Protein AF-A0A7S3FV78-F1 (afdb_monomer)

InterPro domains:
  IPR058316 Domain of unknown function DUF8003 [PF26010] (3-60)

Sequence (761 aa):
MLGPKCLPGYSGVFCQACPVGTFKNDYSYGRCIDCQNKPSHSVYTDEAESSSVCSYECKNLEIYERSVHNRDCLDPLSLEFQRMGGALPFFLLLLVFLWVALVIFVIIMYKSDVMRIDFKNHPDKIFRAWQDLDESARGRTTDADFAINDATVWCHTHRCYLVGRNSLEFPWVIPKDFPRDALKKEDLDRLVSFIDDYNEKLKYGTMDRFVVYFARYCLRPFSKQLEMYVRMDNFGRLQQALYRHFPPQFWGDKGNNLSLRLGCSRNDYALAYLDFIDFGRNQKTWKGVQLPSSFLCSGKGTFNHPYAVEYASDPLVKSLVLIKYDYLKDKLPVFFENFNSQLSKLSFQKLQHQIMRDLAKTVRWVENANRCLFNHFGVKCVLFIVENQYKEVNEGAFEQRRRSFPLESVFFEAFPDMYNQLVAYLRHKVSAEKSEIKIVLKFKAFDHRKQLLTSLRLNNMKPEKGKTKYRDAISRNESVLFDESDSQLNEERLLLVNDAQATTLPLMPDAKSDDQIDSTVDNSSKEEASFTGVPGLEGVKVIVHGTTHKLVDASLRAFSTTIESSKSFEAALRKPRRKMKHRAMEAKSVVNAFYMLFFKNVGSASMTKDPTQMIMVYSLTLALDLLLLTSITLEILSPEDDYENMTIFGWAFLLFYPLVPYLAPLVGVLGALRKDISLMRALGNLNSFAIAFNVFISCLLCLFWHDDPAYLLMFLVFVLNKMVISAVSARLRQYMANPRFASNQHKLQKMMRSQRAKKEQ

pLDDT: mean 73.49, std 17.9, range [25.17, 93.81]

Organism: NCBI:txid1082188

Foldseek 3Di:
DQDFFEDWQFEASVGHGADFQWTAQDRHNDHTHGADQAAPQKGFDDISHNDSNGDIFGHDCVQFPTCVQVVNSDGPVVSVCVVVVHDVVLVVVVVVLVVVLVVLLVVLVVVVCVVVCCVQVPLVVLCVLVVPQDPVVQDFDDLQAFADDLVQLQFFDDKAKWWFFCDLLTFTARDLLDDPPLADPVVNVLVVVLRVVCRVVSHDDPVLVVVLVCCVVPVVVCSQVSSQVSLVVSVSVVSNSVVVSDDSVQRRLDDQHWHKGKDADPQRSGMIMITIGGSNGDPVNRPALDPFDKFWWHFQLDLSGFTAGPCSPHSSNVSVCVLPVVQCSNPVVVLRVVLSVLRNQAHLLADLVSNLVSLLVSQVSQVVCCVPPNVVSQKHKWKKKKKWAWDQDPPRDTDIQIAMATDHVLVCVQCVPLVSLVSLVSSLCSLVSRIDIIMMITMHGHDPVVVVVQNVLSVVQRDDPDDRVVVVCLVVLHDSRDHPCPVVVVVVVVVVVVVVVVPPDDDDDDDDDDDDDDDDDDDDDDDDDDDDDDDDDDDDQDDDPNDGDDPPPPSPGPDDNDPVSHSVVSNVSSDDDPDPVSVVSVVSSVVSNCCLVDLLDDDDDDDDLDCVVLLVLLVVLLVVLVVLLVVLVCVCVPSPPSNCLVVQQVCQLDSVPHCLSVVLSVLSVVCSVVVPLVSLVVSLVSLVCSLVTSLVRSLVSCVVVVHDSVSSSSSSNNNRSSVSNNVSSVVSSVCSVPVCVVVVVVVVVVVVVVVVVVVVD

Nearest PDB structures (foldseek):
  8e85-assembly1_A  TM=3.158E-01  e=8.410E-01  Homo sapiens
  7m84-assembly1_A  TM=3.026E-01  e=1.514E+00  Homo sapiens
  8ujt-assembly1_A  TM=2.836E-01  e=1.447E+00  Homo sapiens
  8gkr-assembly1_A  TM=2.355E-01  e=1.154E+00  Homo sapiens
  7ocy-assembly1_B  TM=2.123E-01  e=6.440E+00  Enterococcus faecalis

Structure (mmCIF, N/CA/C/O backbone):
data_AF-A0A7S3FV78-F1
#
_entry.id   AF-A0A7S3FV78-F1
#
loop_
_atom_site.group_PDB
_atom_site.id
_atom_site.type_symbol
_atom_site.label_atom_id
_atom_site.label_alt_id
_atom_site.label_comp_id
_atom_site.label_asym_id
_atom_site.label_entity_id
_atom_site.label_seq_id
_atom_site.pdbx_PDB_ins_code
_atom_site.Cartn_x
_atom_site.Cartn_y
_atom_site.Cartn_z
_atom_site.occupancy
_atom_site.B_iso_or_equiv
_atom_site.auth_seq_id
_atom_site.auth_comp_id
_atom_site.auth_asym_id
_atom_site.auth_atom_id
_atom_site.pdbx_PDB_model_num
ATOM 1 N N . MET A 1 1 ? -48.894 26.678 89.018 1.00 48.44 1 MET A N 1
ATOM 2 C CA . MET A 1 1 ? -47.466 26.534 88.669 1.00 48.44 1 MET A CA 1
ATOM 3 C C . MET A 1 1 ? -47.387 26.339 87.163 1.00 48.44 1 MET A C 1
ATOM 5 O O . MET A 1 1 ? -47.833 25.305 86.688 1.00 48.44 1 MET A O 1
ATOM 9 N N . LEU A 1 2 ? -46.947 27.346 86.401 1.00 57.41 2 LEU A N 1
ATOM 10 C CA . LEU A 1 2 ? -46.553 27.116 85.005 1.00 57.41 2 LEU A CA 1
ATOM 11 C C . LEU A 1 2 ? -45.283 26.258 85.042 1.00 57.41 2 LEU A C 1
ATOM 13 O O . LEU A 1 2 ? -44.397 26.547 85.845 1.00 57.41 2 LEU A O 1
ATOM 17 N N . GLY A 1 3 ? -45.224 25.191 84.246 1.00 61.34 3 GLY A N 1
ATOM 18 C CA . GLY A 1 3 ? -44.054 24.312 84.185 1.00 61.34 3 GLY A CA 1
ATOM 19 C C . GLY A 1 3 ? -42.778 25.037 83.715 1.00 61.34 3 GLY A C 1
ATOM 20 O O . GLY A 1 3 ? -42.800 26.242 83.420 1.00 61.34 3 GLY A O 1
ATOM 21 N N . PRO A 1 4 ? -41.648 24.326 83.603 1.00 72.56 4 PRO A N 1
ATOM 22 C CA . PRO A 1 4 ? -40.466 24.846 82.924 1.00 72.56 4 PRO A CA 1
ATOM 23 C C . PRO A 1 4 ? -40.720 24.981 81.410 1.00 72.56 4 PRO A C 1
ATOM 25 O O . PRO A 1 4 ? -41.333 24.114 80.793 1.00 72.56 4 PRO A O 1
ATOM 28 N N . LYS A 1 5 ? -40.251 26.083 80.806 1.00 83.00 5 LYS A N 1
ATOM 29 C CA . LYS A 1 5 ? -40.279 26.282 79.345 1.00 83.00 5 LYS A CA 1
ATOM 30 C C . LYS A 1 5 ? -39.426 25.204 78.653 1.00 83.00 5 LYS A C 1
ATOM 32 O O . LYS A 1 5 ? -38.462 24.708 79.232 1.00 83.00 5 LYS A O 1
ATOM 37 N N . CYS A 1 6 ? -39.766 24.858 77.415 1.00 86.62 6 CYS A N 1
ATOM 38 C CA . CYS A 1 6 ? -39.083 23.793 76.684 1.00 86.62 6 CYS A CA 1
ATOM 39 C C . CYS A 1 6 ? -37.809 24.283 75.992 1.00 86.62 6 CYS A C 1
ATOM 41 O O . CYS A 1 6 ? -37.737 25.430 75.550 1.00 86.62 6 CYS A O 1
ATOM 43 N N . LEU A 1 7 ? -36.825 23.386 75.882 1.00 90.81 7 LEU A N 1
ATOM 44 C CA . LEU A 1 7 ? -35.601 23.598 75.108 1.00 90.81 7 LEU A CA 1
ATOM 45 C C . LEU A 1 7 ? -35.913 23.750 73.604 1.00 90.81 7 LEU A C 1
ATOM 47 O O . LEU A 1 7 ? -36.943 23.243 73.147 1.00 90.81 7 LEU A O 1
ATOM 51 N N . PRO A 1 8 ? -35.033 24.412 72.826 1.00 90.44 8 PRO A N 1
ATOM 52 C CA . PRO A 1 8 ? -35.108 24.397 71.366 1.00 90.44 8 PRO A CA 1
ATOM 53 C C . PRO A 1 8 ? -35.255 22.964 70.834 1.00 90.44 8 PRO A C 1
ATOM 55 O O . PRO A 1 8 ? -34.649 22.041 71.375 1.00 90.44 8 PRO A O 1
ATOM 58 N N . GLY A 1 9 ? -36.093 22.782 69.815 1.00 89.25 9 GLY A N 1
ATOM 59 C CA . GLY A 1 9 ? -36.486 21.470 69.293 1.00 89.25 9 GLY A CA 1
ATOM 60 C C . GLY A 1 9 ? -37.665 20.801 70.014 1.00 89.25 9 GLY A C 1
ATOM 61 O O . GLY A 1 9 ? -38.120 19.758 69.556 1.00 89.25 9 GLY A O 1
ATOM 62 N N . TYR A 1 10 ? -38.206 21.382 71.096 1.00 91.62 10 TYR A N 1
ATOM 63 C CA . TYR A 1 10 ? -39.303 20.784 71.875 1.00 91.62 10 TYR A CA 1
ATOM 64 C C . TYR A 1 10 ? -40.500 21.736 72.063 1.00 91.62 10 TYR A C 1
ATOM 66 O O . TYR A 1 10 ? -40.352 22.945 72.278 1.00 91.62 10 TYR A O 1
ATOM 74 N N . SER A 1 11 ? -41.723 21.200 72.008 1.00 90.00 11 SER A N 1
ATOM 75 C CA . SER A 1 11 ? -42.979 21.964 72.038 1.00 90.00 11 SER A CA 1
ATOM 76 C C . SER A 1 11 ? -44.036 21.365 72.978 1.00 90.00 11 SER A C 1
ATOM 78 O O . SER A 1 11 ? -43.955 20.215 73.408 1.00 90.00 11 SER A O 1
ATOM 80 N N . GLY A 1 12 ? -45.048 22.172 73.308 1.00 85.62 12 GLY A N 1
ATOM 81 C CA . GLY A 1 12 ? -46.174 21.785 74.153 1.00 85.62 12 GLY A CA 1
ATOM 82 C C . GLY A 1 12 ? -45.876 21.819 75.652 1.00 85.62 12 GLY A C 1
ATOM 83 O O . GLY A 1 12 ? -44.776 22.127 76.097 1.00 85.62 12 GLY A O 1
ATOM 84 N N . VAL A 1 13 ? -46.896 21.504 76.450 1.00 82.69 13 VAL A N 1
ATOM 85 C CA . VAL A 1 13 ? -46.832 21.555 77.924 1.00 82.69 13 VAL A CA 1
ATOM 86 C C . VAL A 1 13 ? -45.944 20.441 78.500 1.00 82.69 13 VAL A C 1
ATOM 88 O O . VAL A 1 13 ? -45.416 20.579 79.597 1.00 82.69 13 VAL A O 1
ATOM 91 N N . PHE A 1 14 ? -45.742 19.361 77.739 1.00 87.00 14 PHE A N 1
ATOM 92 C CA . PHE A 1 14 ? -44.924 18.206 78.121 1.00 87.00 14 PHE A CA 1
ATOM 93 C C . PHE A 1 14 ? -43.543 18.177 77.449 1.00 87.00 14 PHE A C 1
ATOM 95 O O . PHE A 1 14 ? -42.860 17.164 77.547 1.00 87.00 14 PHE A O 1
ATOM 102 N N . CYS A 1 15 ? -43.142 19.250 76.754 1.00 88.31 15 CYS A N 1
ATOM 103 C CA . CYS A 1 15 ? -41.884 19.332 76.005 1.00 88.31 15 CYS A CA 1
ATOM 104 C C . CYS A 1 15 ? -41.617 18.092 75.141 1.00 88.31 15 CYS A C 1
ATOM 106 O O . CYS A 1 15 ? -40.608 17.413 75.300 1.00 88.31 15 CYS A O 1
ATOM 108 N N . GLN A 1 16 ? -42.543 17.797 74.228 1.00 90.62 16 GLN A N 1
ATOM 109 C CA . GLN A 1 16 ? -42.372 16.734 73.240 1.00 90.62 16 GLN A CA 1
ATOM 110 C C . GLN A 1 16 ? -41.468 17.210 72.103 1.00 90.62 16 GLN A C 1
ATOM 112 O O . GLN A 1 16 ? -41.488 18.392 71.754 1.00 90.62 16 GLN A O 1
ATOM 117 N N . ALA A 1 17 ? -40.675 16.297 71.543 1.00 92.50 17 ALA A N 1
ATOM 118 C CA . ALA A 1 17 ? -39.821 16.577 70.395 1.00 92.50 17 ALA A CA 1
ATOM 119 C C . ALA A 1 17 ? -40.658 17.087 69.214 1.00 92.50 17 ALA A C 1
ATOM 121 O O . ALA A 1 17 ? -41.749 16.577 68.947 1.00 92.50 17 ALA A O 1
ATOM 122 N N . CYS A 1 18 ? -40.154 18.101 68.513 1.00 92.88 18 CYS A N 1
ATOM 123 C CA . CYS A 1 18 ? -40.765 18.557 67.275 1.00 92.88 18 CYS A CA 1
ATOM 124 C C . CYS A 1 18 ? -40.736 17.425 66.233 1.00 92.88 18 CYS A C 1
ATOM 126 O O . CYS A 1 18 ? -39.683 16.802 66.059 1.00 92.88 18 CYS A O 1
ATOM 128 N N . PRO A 1 19 ? -41.867 17.146 65.557 1.00 93.38 19 PRO A N 1
ATOM 129 C CA . PRO A 1 19 ? -41.941 16.082 64.564 1.00 93.38 19 PRO A CA 1
ATOM 130 C C . PRO A 1 19 ? -41.040 16.373 63.359 1.00 93.38 19 PRO A C 1
ATOM 132 O O . PRO A 1 19 ? -40.747 17.532 63.052 1.00 93.38 19 PRO A O 1
ATOM 135 N N . VAL A 1 20 ? -40.643 15.311 62.652 1.00 92.94 20 VAL A N 1
ATOM 136 C CA . VAL A 1 20 ? -39.791 15.381 61.454 1.00 92.94 20 VAL A CA 1
ATOM 137 C C . VAL A 1 20 ? -40.318 16.414 60.454 1.00 92.94 20 VAL A C 1
ATOM 139 O O . VAL A 1 20 ? -41.490 16.400 60.078 1.00 92.94 20 VAL A O 1
ATOM 142 N N . GLY A 1 21 ? -39.428 17.294 59.992 1.00 90.38 21 GLY A N 1
ATOM 143 C CA . GLY A 1 21 ? -39.773 18.380 59.070 1.00 90.38 21 GLY A CA 1
ATOM 144 C C . GLY A 1 21 ? -40.331 19.633 59.742 1.00 90.38 21 GLY A C 1
ATOM 145 O O . GLY A 1 21 ? -40.773 20.539 59.035 1.00 90.38 21 GLY A O 1
ATOM 146 N N . THR A 1 22 ? -40.261 19.716 61.073 1.00 93.25 22 THR A N 1
ATOM 147 C CA . THR A 1 22 ? -40.539 20.936 61.837 1.00 93.25 22 THR A CA 1
ATOM 148 C C . THR A 1 22 ? -39.389 21.268 62.788 1.00 93.25 22 THR A C 1
ATOM 150 O O . THR A 1 22 ? -38.679 20.376 63.248 1.00 93.25 22 THR A O 1
ATOM 153 N N . PHE A 1 23 ? -39.208 22.549 63.103 1.00 93.50 23 PHE A N 1
ATOM 154 C CA . PHE A 1 23 ? -38.162 23.032 64.001 1.00 93.50 23 PHE A CA 1
ATOM 155 C C . PHE A 1 23 ? -38.692 24.026 65.028 1.00 93.50 23 PHE A C 1
ATOM 157 O O . PHE A 1 23 ? -39.782 24.591 64.887 1.00 93.50 23 PHE A O 1
ATOM 164 N N . LYS A 1 24 ? -37.878 24.284 66.053 1.00 92.31 24 LYS A N 1
ATOM 165 C CA . LYS A 1 24 ? -38.106 25.382 66.992 1.00 92.31 24 LYS A CA 1
ATOM 166 C C . LYS A 1 24 ? -36.803 25.880 67.603 1.00 92.31 24 LYS A C 1
ATOM 168 O O . LYS A 1 24 ? -36.050 25.096 68.168 1.00 92.31 24 LYS A O 1
ATOM 173 N N . ASN A 1 25 ? -36.563 27.185 67.538 1.00 90.94 25 ASN A N 1
ATOM 174 C CA . ASN A 1 25 ? -35.295 27.799 67.940 1.00 90.94 25 ASN A CA 1
ATOM 175 C C . ASN A 1 25 ? -35.335 28.532 69.292 1.00 90.94 25 ASN A C 1
ATOM 177 O O . ASN A 1 25 ? -34.282 28.909 69.804 1.00 90.94 25 ASN A O 1
ATOM 181 N N . ASP A 1 26 ? -36.513 28.741 69.881 1.00 88.06 26 ASP A N 1
ATOM 182 C CA . ASP A 1 26 ? -36.700 29.549 71.083 1.00 88.06 26 ASP A CA 1
ATOM 183 C C . ASP A 1 26 ? -37.049 28.715 72.328 1.00 88.06 26 ASP A C 1
ATOM 185 O O . ASP A 1 26 ? -37.669 27.651 72.266 1.00 88.06 26 ASP A O 1
ATOM 189 N N . TYR A 1 27 ? -36.667 29.227 73.502 1.00 87.75 27 TYR A N 1
ATOM 190 C CA . TYR A 1 27 ? -36.972 28.609 74.793 1.00 87.75 27 TYR A CA 1
ATOM 191 C C . TYR A 1 27 ? -38.373 29.034 75.266 1.00 87.75 27 TYR A C 1
ATOM 193 O O . TYR A 1 27 ? -38.524 29.990 76.035 1.00 87.75 27 TYR A O 1
ATOM 201 N N . SER A 1 28 ? -39.422 28.380 74.758 1.00 84.81 28 SER A N 1
ATOM 202 C CA . SER A 1 28 ? -40.827 28.750 75.011 1.00 84.81 28 SER A CA 1
ATOM 203 C C . SER A 1 28 ? -41.787 27.551 74.994 1.00 84.81 28 SER A C 1
ATOM 205 O O . SER A 1 28 ? -41.375 26.410 74.809 1.00 84.81 28 SER A O 1
ATOM 207 N N . TYR A 1 29 ? -43.091 27.798 75.155 1.00 81.94 29 TYR A N 1
ATOM 208 C CA . TYR A 1 29 ? -44.160 26.812 74.917 1.00 81.94 29 TYR A CA 1
ATOM 209 C C . TYR A 1 29 ? -44.723 26.857 73.487 1.00 81.94 29 TYR A C 1
ATOM 211 O O . TYR A 1 29 ? -45.723 26.203 73.198 1.00 81.94 29 TYR A O 1
ATOM 219 N N . GLY A 1 30 ? -44.103 27.640 72.596 1.00 81.69 30 GLY A N 1
ATOM 220 C CA . GLY A 1 30 ? -44.542 27.822 71.213 1.00 81.69 30 GLY A CA 1
ATOM 221 C C . GLY A 1 30 ? -44.599 26.516 70.416 1.00 81.69 30 GLY A C 1
ATOM 222 O O . GLY A 1 30 ? -43.953 25.524 70.781 1.00 81.69 30 GLY A O 1
ATOM 223 N N . ARG A 1 31 ? -45.392 26.526 69.338 1.00 88.50 31 ARG A N 1
ATOM 224 C CA . ARG A 1 31 ? -45.558 25.410 68.389 1.00 88.50 31 ARG A CA 1
ATOM 225 C C . ARG A 1 31 ? -44.319 25.262 67.497 1.00 88.50 31 ARG A C 1
ATOM 227 O O . ARG A 1 31 ? -43.6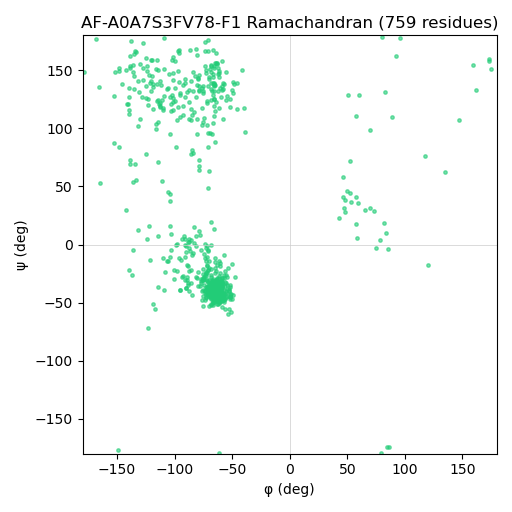19 26.244 67.271 1.00 88.50 31 ARG A O 1
ATOM 234 N N . CYS A 1 32 ? -44.068 24.053 67.001 1.00 91.94 32 CYS A N 1
ATOM 235 C CA . CYS A 1 32 ? -43.040 23.810 65.985 1.00 91.94 32 CYS A CA 1
ATOM 236 C C . CYS A 1 32 ? -43.447 24.449 64.646 1.00 91.94 32 CYS A C 1
ATOM 238 O O . CYS A 1 32 ? -44.639 24.552 64.347 1.00 91.94 32 CYS A O 1
ATOM 240 N N . ILE A 1 33 ? -42.459 24.888 63.869 1.00 93.06 33 ILE A N 1
ATOM 241 C CA . ILE A 1 33 ? -42.621 25.578 62.581 1.00 93.06 33 ILE A CA 1
ATOM 242 C C . ILE A 1 33 ? -42.099 24.667 61.468 1.00 93.06 33 ILE A C 1
ATOM 244 O O . ILE A 1 33 ? -41.074 24.020 61.653 1.00 93.06 33 ILE A O 1
ATOM 248 N N . ASP A 1 34 ? -42.766 24.628 60.315 1.00 93.50 34 ASP A N 1
ATOM 249 C CA . ASP A 1 34 ? -42.350 23.788 59.186 1.00 93.50 34 ASP A CA 1
ATOM 250 C C . ASP A 1 34 ? -41.004 24.224 58.584 1.00 93.50 34 ASP A C 1
ATOM 252 O O . ASP A 1 34 ? -40.735 25.410 58.369 1.00 93.50 34 ASP A O 1
ATOM 256 N N . CYS A 1 35 ? -40.165 23.243 58.258 1.00 92.50 35 CYS A N 1
ATOM 257 C CA . CYS A 1 35 ? -38.897 23.445 57.568 1.00 92.50 35 CYS A CA 1
ATOM 258 C C . CYS A 1 35 ? -39.120 23.626 56.052 1.00 92.50 35 CYS A C 1
ATOM 260 O O . CYS A 1 35 ? -39.957 22.949 55.452 1.00 92.50 35 CYS A O 1
ATOM 262 N N . GLN A 1 36 ? -38.337 24.504 55.408 1.00 91.25 36 GLN A N 1
ATOM 263 C CA . GLN A 1 36 ? -38.435 24.785 53.958 1.00 91.25 36 GLN A CA 1
ATOM 264 C C . GLN A 1 36 ? -37.123 24.583 53.180 1.00 91.25 36 GLN A C 1
ATOM 266 O O . GLN A 1 36 ? -37.043 24.860 51.989 1.00 91.25 36 GLN A O 1
ATOM 271 N N . ASN A 1 37 ? -36.071 24.101 53.838 1.00 89.31 37 ASN A N 1
ATOM 272 C CA . ASN A 1 37 ? -34.712 24.026 53.295 1.00 89.31 37 ASN A CA 1
ATOM 273 C C . ASN A 1 37 ? -34.415 22.796 52.413 1.00 89.31 37 ASN A C 1
ATOM 275 O O . ASN A 1 37 ? -33.273 22.630 51.986 1.00 89.31 37 ASN A O 1
ATOM 279 N N . LYS A 1 38 ? -35.384 21.903 52.180 1.00 87.12 38 LYS A N 1
ATOM 280 C CA . LYS A 1 38 ? -35.141 20.656 51.445 1.00 87.12 38 LYS A CA 1
ATOM 281 C C . LYS A 1 38 ? -35.374 20.811 49.925 1.00 87.12 38 LYS A C 1
ATOM 283 O O . LYS A 1 38 ? -36.341 21.459 49.527 1.00 87.12 38 LYS A O 1
ATOM 288 N N . PRO A 1 39 ? -34.559 20.176 49.065 1.00 87.00 39 PRO A N 1
ATOM 289 C CA . PRO A 1 39 ? -34.795 20.139 47.615 1.00 87.00 39 PRO A CA 1
ATOM 290 C C . PRO A 1 39 ? -35.951 19.199 47.200 1.00 87.00 39 PRO A C 1
ATOM 292 O O . PRO A 1 39 ? -36.409 18.358 47.972 1.00 87.00 39 PRO A O 1
ATOM 295 N N . SER A 1 40 ? -36.432 19.303 45.953 1.00 83.19 40 SER A N 1
ATOM 296 C CA . SER A 1 40 ? -37.628 18.586 45.456 1.00 83.19 40 SER A CA 1
ATOM 297 C C . SER A 1 40 ? -37.570 17.055 45.603 1.00 83.19 40 SER A C 1
ATOM 299 O O . SER A 1 40 ? -38.595 16.406 45.833 1.00 83.19 40 SER A O 1
ATOM 301 N N . HIS A 1 41 ? -36.375 16.463 45.511 1.00 84.56 41 HIS A N 1
ATOM 302 C CA . HIS A 1 41 ? -36.148 15.014 45.582 1.00 84.56 41 HIS A CA 1
ATOM 303 C C . HIS A 1 41 ? -35.568 14.554 46.928 1.00 84.56 41 HIS A C 1
ATOM 305 O O . HIS A 1 41 ? -34.754 13.636 46.967 1.00 84.56 41 HIS A O 1
ATOM 311 N N . SER A 1 42 ? -35.993 15.149 48.047 1.00 89.06 42 SER A N 1
ATOM 312 C CA . SER A 1 42 ? -35.527 14.773 49.393 1.00 89.06 42 SER A CA 1
ATOM 313 C C . SER A 1 42 ? -36.644 14.642 50.443 1.00 89.06 42 SER A C 1
ATOM 315 O O . SER A 1 42 ? -37.813 15.016 50.232 1.00 89.06 42 SER A O 1
ATOM 317 N N . VAL A 1 43 ? -36.292 14.035 51.581 1.00 90.69 43 VAL A N 1
ATOM 318 C CA . VAL A 1 43 ? -37.146 13.816 52.761 1.00 90.69 43 VAL A CA 1
ATOM 319 C C . VAL A 1 43 ? -36.385 14.245 54.013 1.00 90.69 43 VAL A C 1
ATOM 321 O O . VAL A 1 43 ? -35.180 14.031 54.101 1.00 90.69 43 VAL A O 1
ATOM 324 N N . TYR A 1 44 ? -37.093 14.869 54.955 1.00 92.69 44 TYR A N 1
ATOM 325 C CA . TYR A 1 44 ? -36.560 15.208 56.275 1.00 92.69 44 TYR A CA 1
ATOM 326 C C . TYR A 1 44 ? -36.348 13.943 57.110 1.00 92.69 44 TYR A C 1
ATOM 328 O O . TYR A 1 44 ? -37.156 13.021 57.010 1.00 92.69 44 TYR A O 1
ATOM 336 N N . THR A 1 45 ? -35.281 13.890 57.906 1.00 88.75 45 THR A N 1
ATOM 337 C CA . THR A 1 45 ? -34.897 12.664 58.632 1.00 88.75 45 THR A CA 1
ATOM 338 C C . THR A 1 45 ? -34.998 12.780 60.144 1.00 88.75 45 THR A C 1
ATOM 340 O O . THR A 1 45 ? -35.410 11.815 60.784 1.00 88.75 45 THR A O 1
ATOM 343 N N . ASP A 1 46 ? -34.669 13.942 60.705 1.00 89.50 46 ASP A N 1
ATOM 344 C CA . ASP A 1 46 ? -34.401 14.069 62.138 1.00 89.50 46 ASP A CA 1
ATOM 345 C C . ASP A 1 46 ? -35.570 14.745 62.877 1.00 89.50 46 ASP A C 1
ATOM 347 O O . ASP A 1 46 ? -36.278 15.600 62.332 1.00 89.50 46 ASP A O 1
ATOM 351 N N . GLU A 1 47 ? -35.785 14.332 64.128 1.00 91.69 47 GLU A N 1
ATOM 352 C CA . GLU A 1 47 ? -36.724 14.946 65.074 1.00 91.69 47 GLU A CA 1
ATOM 353 C C . GLU A 1 47 ? -35.995 15.937 65.994 1.00 91.69 47 GLU A C 1
ATOM 355 O O . GLU A 1 47 ? -34.773 15.903 66.131 1.00 91.69 47 GLU A O 1
ATOM 360 N N . ALA A 1 48 ? -36.760 16.793 66.677 1.00 90.56 48 ALA A N 1
ATOM 361 C CA . ALA A 1 48 ? -36.251 17.770 67.646 1.00 90.56 48 ALA A CA 1
ATOM 362 C C . ALA A 1 48 ? -35.242 18.795 67.084 1.00 90.56 48 ALA A C 1
ATOM 364 O O . ALA A 1 48 ? -34.329 19.236 67.784 1.00 90.56 48 ALA A O 1
ATOM 365 N N . GLU A 1 49 ? -35.433 19.226 65.836 1.00 91.06 49 GLU A N 1
ATOM 366 C CA . GLU A 1 49 ? -34.562 20.209 65.189 1.00 91.06 49 GLU A CA 1
ATOM 367 C C . GLU A 1 49 ? -34.648 21.591 65.860 1.00 91.06 49 GLU A C 1
ATOM 369 O O . GLU A 1 49 ? -35.717 22.202 65.993 1.00 91.06 49 GLU A O 1
ATOM 374 N N . SER A 1 50 ? -33.494 22.119 66.274 1.00 90.19 50 SER A N 1
ATOM 375 C CA . SER A 1 50 ? -33.390 23.413 66.961 1.00 90.19 50 SER A CA 1
ATOM 376 C C . SER A 1 50 ? -33.194 24.604 66.012 1.00 90.19 50 SER A C 1
ATOM 378 O O . SER A 1 50 ? -33.073 25.743 66.463 1.00 90.19 50 SER A O 1
ATOM 380 N N . SER A 1 51 ? -33.117 24.362 64.700 1.00 89.50 51 SER A N 1
ATOM 381 C CA . SER A 1 51 ? -32.811 25.360 63.669 1.00 89.50 51 SER A CA 1
ATOM 382 C C . SER A 1 51 ? -33.733 25.219 62.462 1.00 89.50 51 SER A C 1
ATOM 384 O O . SER A 1 51 ? -34.204 24.133 62.157 1.00 89.50 51 SER A O 1
ATOM 386 N N . SER A 1 52 ? -33.929 26.316 61.726 1.00 88.75 52 SER A N 1
ATOM 387 C CA . SER A 1 52 ? -34.698 26.334 60.468 1.00 88.75 52 SER A CA 1
ATOM 388 C C . SER A 1 52 ? -34.072 25.506 59.336 1.00 88.75 52 SER A C 1
ATOM 390 O O . SER A 1 52 ? -34.711 25.267 58.311 1.00 88.75 52 SER A O 1
ATOM 392 N N . VAL A 1 53 ? -32.823 25.065 59.513 1.00 89.94 53 VAL A N 1
ATOM 393 C CA . VAL A 1 53 ? -32.093 24.202 58.580 1.00 89.94 53 VAL A CA 1
ATOM 394 C C . VAL A 1 53 ? -32.178 22.760 59.069 1.00 89.94 53 VAL A C 1
ATOM 396 O O . VAL A 1 53 ? -31.280 22.280 59.750 1.00 89.94 53 VAL A O 1
ATOM 399 N N . CYS A 1 54 ? -33.269 22.087 58.719 1.00 91.62 54 CYS A N 1
ATOM 400 C CA . CYS A 1 54 ? -33.551 20.726 59.167 1.00 91.62 54 CYS A CA 1
ATOM 401 C C . CYS A 1 54 ? -32.818 19.687 58.314 1.00 91.62 54 CYS A C 1
ATOM 403 O O . CYS A 1 54 ? -32.661 19.869 57.099 1.00 91.62 54 CYS A O 1
ATOM 405 N N . SER A 1 55 ? -32.392 18.593 58.934 1.00 90.38 55 SER A N 1
ATOM 406 C CA . SER A 1 55 ? -31.637 17.523 58.283 1.00 90.38 55 SER A CA 1
ATOM 407 C C . SER A 1 55 ? -32.496 16.762 57.270 1.00 90.38 55 SER A C 1
ATOM 409 O O . SER A 1 55 ? -33.652 16.420 57.533 1.00 90.38 55 SER A O 1
ATOM 411 N N . TYR A 1 56 ? -31.946 16.528 56.075 1.00 91.06 56 TYR A N 1
ATOM 412 C CA . TYR A 1 56 ? -32.631 15.839 54.982 1.00 91.06 56 TYR A CA 1
ATOM 413 C C . TYR A 1 56 ? -31.710 14.865 54.241 1.00 91.06 56 TYR A C 1
ATOM 415 O O . TYR A 1 56 ? -30.497 15.066 54.115 1.00 91.06 56 TYR A O 1
ATOM 423 N N . GLU A 1 57 ? -32.325 13.845 53.650 1.00 87.94 57 GLU A N 1
ATOM 424 C CA . GLU A 1 57 ? -31.681 12.897 52.746 1.00 87.94 57 GLU A CA 1
ATOM 425 C C . GLU A 1 57 ? -32.402 12.841 51.397 1.00 87.94 57 GLU A C 1
ATOM 427 O O . GLU A 1 57 ? -33.616 13.049 51.295 1.00 87.94 57 GLU A O 1
ATOM 432 N N . CYS A 1 58 ? -31.648 12.569 50.331 1.00 88.62 58 CYS A N 1
ATOM 433 C CA . CYS A 1 58 ? -32.223 12.390 49.003 1.00 88.62 58 CYS A CA 1
ATOM 434 C C . CYS A 1 58 ? -33.102 11.130 48.970 1.00 88.62 58 CYS A C 1
ATOM 436 O O . CYS A 1 58 ? -32.734 10.078 49.495 1.00 88.62 58 CYS A O 1
ATOM 438 N N . LYS A 1 59 ? -34.272 11.231 48.331 1.00 84.25 59 LYS A N 1
ATOM 439 C CA . LYS A 1 59 ? -35.166 10.090 48.092 1.00 84.25 59 LYS A CA 1
ATOM 440 C C . LYS A 1 59 ? -34.451 9.061 47.228 1.00 84.25 59 LYS A C 1
ATOM 442 O O . LYS A 1 59 ? -33.710 9.438 46.335 1.00 84.25 59 LYS A O 1
ATOM 447 N N . ASN A 1 60 ? -34.744 7.777 47.432 1.00 75.88 60 ASN A N 1
ATOM 448 C CA . ASN A 1 60 ? -34.246 6.679 46.596 1.00 75.88 60 ASN A CA 1
ATOM 449 C C . ASN A 1 60 ? -32.715 6.694 46.432 1.00 75.88 60 ASN A C 1
ATOM 451 O O . ASN A 1 60 ? -32.194 6.949 45.347 1.00 75.88 60 ASN A O 1
ATOM 455 N N . LEU A 1 61 ? -32.005 6.346 47.508 1.00 67.44 61 LEU A N 1
ATOM 456 C CA . LEU A 1 61 ? -30.538 6.220 47.566 1.00 67.44 61 LEU A CA 1
ATOM 457 C C . LEU A 1 61 ? -29.932 5.227 46.548 1.00 67.44 61 LEU A C 1
ATOM 459 O O . LEU A 1 61 ? -28.714 5.156 46.409 1.00 67.44 61 LEU A O 1
ATOM 463 N N . GLU A 1 62 ? -30.757 4.450 45.840 1.00 64.19 62 GLU A N 1
ATOM 464 C CA . GLU A 1 62 ? -30.335 3.629 44.697 1.00 64.19 62 GLU A CA 1
ATOM 465 C C . GLU A 1 62 ? -30.070 4.457 43.428 1.00 64.19 62 GLU A C 1
ATOM 467 O O . GLU A 1 62 ? -29.266 4.053 42.589 1.00 64.19 62 GLU A O 1
ATOM 472 N N . ILE A 1 63 ? -30.737 5.607 43.286 1.00 65.31 63 ILE A N 1
ATOM 473 C CA . ILE A 1 63 ? -30.706 6.469 42.094 1.00 65.31 63 ILE A CA 1
ATOM 474 C C . ILE A 1 63 ? -29.939 7.766 42.377 1.00 65.31 63 ILE A C 1
ATOM 476 O O . ILE A 1 63 ? -29.181 8.229 41.525 1.00 65.31 63 ILE A O 1
ATOM 480 N N . TYR A 1 64 ? -30.109 8.342 43.570 1.00 75.56 64 TYR A N 1
ATOM 481 C CA . TYR A 1 64 ? -29.509 9.620 43.951 1.00 75.56 64 TYR A CA 1
ATOM 482 C C . TYR A 1 64 ? -28.346 9.421 44.931 1.00 75.56 64 TYR A C 1
ATOM 484 O O . TYR A 1 64 ? -28.442 8.661 45.896 1.00 75.56 64 TYR A O 1
ATOM 492 N N . GLU A 1 65 ? -27.232 10.120 44.692 1.00 75.62 65 GLU A N 1
ATOM 493 C CA . GLU A 1 65 ? -26.083 10.133 45.606 1.00 75.62 65 GLU A CA 1
ATOM 494 C C . GLU A 1 65 ? -26.464 10.810 46.941 1.00 75.62 65 GLU A C 1
ATOM 496 O O . GLU A 1 65 ? -27.358 11.655 46.974 1.00 75.62 65 GLU A O 1
ATOM 501 N N . ARG A 1 66 ? -25.817 10.436 48.059 1.00 76.94 66 ARG A N 1
ATOM 502 C CA . ARG A 1 66 ? -26.145 10.986 49.393 1.00 76.94 66 ARG A CA 1
ATOM 503 C C . ARG A 1 66 ? -26.076 12.516 49.404 1.00 76.94 66 ARG A C 1
ATOM 505 O O . ARG A 1 66 ? -25.195 13.094 48.767 1.00 76.94 66 ARG A O 1
ATOM 512 N N . SER A 1 67 ? -26.909 13.151 50.232 1.00 75.44 67 SER A N 1
ATOM 513 C CA . SER A 1 67 ? -26.994 14.617 50.378 1.00 75.44 67 SER A CA 1
ATOM 514 C C . SER A 1 67 ? -25.657 15.286 50.739 1.00 75.44 67 SER A C 1
ATOM 516 O O . SER A 1 67 ? -25.435 16.447 50.410 1.00 75.44 67 SER A O 1
ATOM 518 N N . VAL A 1 68 ? -24.711 14.538 51.321 1.00 78.06 68 VAL A N 1
ATOM 519 C CA . VAL A 1 68 ? -23.324 14.979 51.577 1.00 78.06 68 VAL A CA 1
ATOM 520 C C . VAL A 1 68 ? -22.546 15.291 50.285 1.00 78.06 68 VAL A C 1
ATOM 522 O O . VAL A 1 68 ? -21.710 16.191 50.272 1.00 78.06 68 VAL A O 1
ATOM 525 N N . HIS A 1 69 ? -22.810 14.565 49.196 1.00 75.12 69 HIS A N 1
ATOM 526 C CA . HIS A 1 69 ? -22.133 14.712 47.896 1.00 75.12 69 HIS A CA 1
ATOM 527 C C . HIS A 1 69 ? -23.032 15.302 46.797 1.00 75.12 69 HIS A C 1
ATOM 529 O O . HIS A 1 69 ? -22.528 15.682 45.736 1.00 75.12 69 HIS A O 1
ATOM 535 N N . ASN A 1 70 ? -24.337 15.387 47.063 1.00 82.25 70 ASN A N 1
ATOM 536 C CA . ASN A 1 70 ? -25.374 15.924 46.188 1.00 82.25 70 ASN A CA 1
ATOM 537 C C . ASN A 1 70 ? -26.360 16.763 47.018 1.00 82.25 70 ASN A C 1
ATOM 539 O O . ASN A 1 70 ? -27.473 16.326 47.312 1.00 82.25 70 ASN A O 1
ATOM 543 N N . ARG A 1 71 ? -25.916 17.953 47.446 1.00 82.56 71 ARG A N 1
ATOM 544 C CA . ARG A 1 71 ? -26.694 18.850 48.323 1.00 82.56 71 ARG A CA 1
ATOM 545 C C . ARG A 1 71 ? -28.078 19.168 47.758 1.00 82.56 71 ARG A C 1
ATOM 547 O O . ARG A 1 71 ? -29.050 19.187 48.497 1.00 82.56 71 ARG A O 1
ATOM 554 N N . ASP A 1 72 ? -28.168 19.340 46.447 1.00 85.19 72 ASP A N 1
ATOM 555 C CA . ASP A 1 72 ? -29.400 19.736 45.767 1.00 85.19 72 ASP A CA 1
ATOM 556 C C . ASP A 1 72 ? -30.273 18.527 45.359 1.00 85.19 72 ASP A C 1
ATOM 558 O O . ASP A 1 72 ? -31.333 18.700 44.759 1.00 85.19 72 ASP A O 1
ATOM 562 N N . CYS A 1 73 ? -29.856 17.296 45.698 1.00 85.50 73 CYS A N 1
ATOM 563 C CA . CYS A 1 73 ? -30.489 16.038 45.279 1.00 85.50 73 CYS A CA 1
ATOM 564 C C . CYS A 1 73 ? -30.824 16.013 43.778 1.00 85.50 73 CYS A C 1
ATOM 566 O O . CYS A 1 73 ? -31.889 15.554 43.358 1.00 85.50 73 CYS A O 1
ATOM 568 N N . LEU A 1 74 ? -29.893 16.541 42.984 1.00 83.19 74 LEU A N 1
ATOM 569 C CA . LEU A 1 74 ? -29.966 16.626 41.536 1.00 83.19 74 LEU A CA 1
ATOM 570 C C . LEU A 1 74 ? -29.867 15.242 40.901 1.00 83.19 74 LEU A C 1
ATOM 572 O O . LEU A 1 74 ? -29.276 14.317 41.470 1.00 83.19 74 LEU A O 1
ATOM 576 N N . ASP A 1 75 ? -30.447 15.099 39.714 1.00 81.19 75 ASP A N 1
ATOM 577 C CA . ASP A 1 75 ? -30.267 13.893 38.919 1.00 81.19 75 ASP A CA 1
ATOM 578 C C . ASP A 1 75 ? -28.783 13.717 38.523 1.00 81.19 75 ASP A C 1
ATOM 580 O O . ASP A 1 75 ? -28.018 14.686 38.482 1.00 81.19 75 ASP A O 1
ATOM 584 N N . PRO A 1 76 ? -28.338 12.483 38.227 1.00 76.31 76 PRO A N 1
ATOM 585 C CA . PRO A 1 76 ? -26.927 12.209 37.957 1.00 76.31 76 PRO A CA 1
ATOM 586 C C . PRO A 1 76 ? -26.331 13.036 36.812 1.00 76.31 76 PRO A C 1
ATOM 588 O O . PRO A 1 76 ? -25.133 13.305 36.821 1.00 76.31 76 PRO A O 1
ATOM 591 N N . LEU A 1 77 ? -27.142 13.434 35.827 1.00 74.88 77 LEU A N 1
ATOM 592 C CA . LEU A 1 77 ? -26.674 14.214 34.687 1.00 74.88 77 LEU A CA 1
ATOM 593 C C . LEU A 1 77 ? -26.461 15.679 35.084 1.00 74.88 77 LEU A C 1
ATOM 595 O O . LEU A 1 77 ? -25.405 16.244 34.798 1.00 74.88 77 LEU A O 1
ATOM 599 N N . SER A 1 78 ? -27.429 16.292 35.767 1.00 77.19 78 SER A N 1
ATOM 600 C CA . SER A 1 78 ? -27.322 17.687 36.211 1.00 77.19 78 SER A CA 1
ATOM 601 C C . SER A 1 78 ? -26.254 17.889 37.292 1.00 77.19 78 SER A C 1
ATOM 603 O O . SER A 1 78 ? -25.539 18.894 37.253 1.00 77.19 78 SER A O 1
ATOM 605 N N . LEU A 1 79 ? -26.056 16.911 38.182 1.00 80.00 79 LEU A N 1
ATOM 606 C CA . LEU A 1 79 ? -24.964 16.924 39.162 1.00 80.00 79 LEU A CA 1
ATOM 607 C C . LEU A 1 79 ? -23.585 16.933 38.483 1.00 80.00 79 LEU A C 1
ATOM 609 O O . LEU A 1 79 ? -22.683 17.657 38.908 1.00 80.00 79 LEU A O 1
ATOM 613 N N . GLU A 1 80 ? -23.418 16.169 37.402 1.00 74.75 80 GLU A N 1
ATOM 614 C CA . GLU A 1 80 ? -22.157 16.123 36.658 1.00 74.75 80 GLU A CA 1
ATOM 615 C C . GLU A 1 80 ? -21.905 17.432 35.890 1.00 74.75 80 GLU A C 1
ATOM 617 O O . GLU A 1 80 ? -20.783 17.943 35.878 1.00 74.75 80 GLU A O 1
ATOM 622 N N . PHE A 1 81 ? -22.957 18.043 35.332 1.00 70.81 81 PHE A N 1
ATOM 623 C CA . PHE A 1 81 ? -22.880 19.385 34.742 1.00 70.81 81 PHE A CA 1
ATOM 624 C C . PHE A 1 81 ? -22.481 20.457 35.764 1.00 70.81 81 PHE A C 1
ATOM 626 O O . PHE A 1 81 ? -21.668 21.332 35.456 1.00 70.81 81 PHE A O 1
ATOM 633 N N . GLN A 1 82 ? -23.010 20.387 36.987 1.00 75.81 82 GLN A N 1
ATOM 634 C CA . GLN A 1 82 ? -22.656 21.315 38.061 1.00 75.81 82 GLN A CA 1
ATOM 635 C C . GLN A 1 82 ? -21.196 21.126 38.505 1.00 75.81 82 GLN A C 1
ATOM 637 O O . GLN A 1 82 ? -20.477 22.109 38.692 1.00 75.81 82 GLN A O 1
ATOM 642 N N . ARG A 1 83 ? -20.719 19.876 38.598 1.00 75.12 83 ARG A N 1
ATOM 643 C CA . ARG A 1 83 ? -19.318 19.553 38.930 1.00 75.12 83 ARG A CA 1
ATOM 644 C C . ARG A 1 83 ? -18.321 20.036 37.874 1.00 75.12 83 ARG A C 1
ATOM 646 O O . ARG A 1 83 ? -17.202 20.394 38.228 1.00 75.12 83 ARG A O 1
ATOM 653 N N . MET A 1 84 ? -18.722 20.095 36.605 1.00 59.94 84 MET A N 1
ATOM 654 C CA . MET A 1 84 ? -17.897 20.605 35.499 1.00 59.94 84 MET A CA 1
ATOM 655 C C . MET A 1 84 ? -17.880 22.142 35.370 1.00 59.94 84 MET A C 1
ATOM 657 O O . MET A 1 84 ? -17.310 22.668 34.416 1.00 59.94 84 MET A O 1
ATOM 661 N N . GLY A 1 85 ? -18.466 22.882 36.319 1.00 68.06 85 GLY A N 1
ATOM 662 C CA . GLY A 1 85 ? -18.488 24.350 36.286 1.00 68.06 85 GLY A CA 1
ATOM 663 C C . GLY A 1 85 ? -19.582 24.943 35.390 1.00 68.06 85 GLY A C 1
ATOM 664 O O . GLY A 1 85 ? -19.508 26.117 35.027 1.00 68.06 85 GLY A O 1
ATOM 665 N N . GLY A 1 86 ? -20.606 24.155 35.043 1.00 68.12 86 GLY A N 1
ATOM 666 C CA . GLY A 1 86 ? -21.755 24.585 34.246 1.00 68.12 86 GLY A CA 1
ATOM 667 C C . GLY A 1 86 ? -21.530 24.531 32.730 1.00 68.12 86 GLY A C 1
ATOM 668 O O . GLY A 1 86 ? -20.519 24.043 32.233 1.00 68.12 86 GLY A O 1
ATOM 669 N N . ALA A 1 87 ? -22.505 25.030 31.966 1.00 63.25 87 ALA A N 1
ATOM 670 C CA . ALA A 1 87 ? -22.506 24.928 30.503 1.00 63.25 87 ALA A CA 1
ATOM 671 C C . ALA A 1 87 ? -21.485 25.858 29.809 1.00 63.25 87 ALA A C 1
ATOM 673 O O . ALA A 1 87 ? -21.031 25.580 28.702 1.00 63.25 87 ALA A O 1
ATOM 674 N N . LEU A 1 88 ? -21.095 26.959 30.457 1.00 67.81 88 LEU A N 1
ATOM 675 C CA . LEU A 1 88 ? -20.238 27.998 29.877 1.00 67.81 88 LEU A CA 1
ATOM 676 C C . LEU A 1 88 ? -18.819 27.512 29.479 1.00 67.81 88 LEU A C 1
ATOM 678 O O . LEU A 1 88 ? -18.433 27.727 28.327 1.00 67.81 88 LEU A O 1
ATOM 682 N N . PRO A 1 89 ? -18.034 26.837 30.350 1.00 60.62 89 PRO A N 1
ATOM 683 C CA . PRO A 1 89 ? -16.699 26.344 29.983 1.00 60.62 89 PRO A CA 1
ATOM 684 C C . PRO A 1 89 ? -16.730 25.273 28.882 1.00 60.62 89 PRO A C 1
ATOM 686 O O . PRO A 1 89 ? -15.825 25.222 28.050 1.00 60.62 89 PRO A O 1
ATOM 689 N N . PHE A 1 90 ? -17.794 24.468 28.824 1.00 55.12 90 PHE A N 1
ATOM 690 C CA . PHE A 1 90 ? -18.020 23.499 27.751 1.00 55.12 90 PHE A CA 1
ATOM 691 C C . PHE A 1 90 ? -18.164 24.191 26.385 1.00 55.12 90 PHE A C 1
ATOM 693 O O . PHE A 1 90 ? -17.502 23.804 25.421 1.00 55.12 90 PHE A O 1
ATOM 700 N N . PHE A 1 91 ? -18.976 25.252 26.302 1.00 68.94 91 PHE A N 1
ATOM 701 C CA . PHE A 1 91 ? -19.187 25.987 25.050 1.00 68.94 91 PHE A CA 1
ATOM 702 C C . PHE A 1 91 ? -17.952 26.776 24.596 1.00 68.94 91 PHE A C 1
ATOM 704 O O . PHE A 1 91 ? -17.694 26.861 23.396 1.00 68.94 91 PHE A O 1
ATOM 711 N N . LEU A 1 92 ? -17.153 27.306 25.528 1.00 69.50 92 LEU A N 1
ATOM 712 C CA . LEU A 1 92 ? -15.886 27.970 25.197 1.00 69.50 92 LEU A CA 1
ATOM 713 C C . LEU A 1 92 ? -14.867 26.998 24.588 1.00 69.50 92 LEU A C 1
ATOM 715 O O . LEU A 1 92 ? -14.221 27.324 23.593 1.00 69.50 92 LEU A O 1
ATOM 719 N N . LEU A 1 93 ? -14.755 25.790 25.144 1.00 62.59 93 LEU A N 1
ATOM 720 C CA . LEU A 1 93 ? -13.844 24.764 24.635 1.00 62.59 93 LEU A CA 1
ATOM 721 C C . LEU A 1 93 ? -14.267 24.267 23.242 1.00 62.59 93 LEU A C 1
ATOM 723 O O . LEU A 1 93 ? -13.422 24.079 22.366 1.00 62.59 93 LEU A O 1
ATOM 727 N N . LEU A 1 94 ? -15.579 24.139 23.016 1.00 61.09 94 LEU A N 1
ATOM 728 C CA . LEU A 1 94 ? -16.161 23.832 21.708 1.00 61.09 94 LEU A CA 1
ATOM 729 C C . LEU A 1 94 ? -15.829 24.915 20.663 1.00 61.09 94 LEU A C 1
ATOM 731 O O . LEU A 1 94 ? -15.436 24.591 19.544 1.00 61.09 94 LEU A O 1
ATOM 735 N N . LEU A 1 95 ? -15.936 26.197 21.031 1.00 69.94 95 LEU A N 1
ATOM 736 C CA . LEU A 1 95 ? -15.639 27.333 20.148 1.00 69.94 95 LEU A CA 1
ATOM 737 C C . LEU A 1 95 ? -14.174 27.372 19.703 1.00 69.94 95 LEU A C 1
ATOM 739 O O . LEU A 1 95 ? -13.904 27.558 18.517 1.00 69.94 95 LEU A O 1
ATOM 743 N N . VAL A 1 96 ? -13.233 27.161 20.629 1.00 65.94 96 VAL A N 1
ATOM 744 C CA . VAL A 1 96 ? -11.792 27.129 20.316 1.00 65.94 96 VAL A CA 1
ATOM 745 C C . VAL A 1 96 ? -11.467 25.986 19.355 1.00 65.94 96 VAL A C 1
ATOM 747 O O . VAL A 1 96 ? -10.727 26.179 18.392 1.00 65.94 96 VAL A O 1
ATOM 750 N N . PHE A 1 97 ? -12.057 24.810 19.571 1.00 54.69 97 PHE A N 1
ATOM 751 C CA . PHE A 1 97 ? -11.857 23.664 18.690 1.00 54.69 97 PHE A CA 1
ATOM 752 C C . PHE A 1 97 ? -12.360 23.921 17.265 1.00 54.69 97 PHE A C 1
ATOM 754 O O . PHE A 1 97 ? -11.646 23.640 16.302 1.00 54.69 97 PHE A O 1
ATOM 761 N N . LEU A 1 98 ? -13.571 24.474 17.122 1.00 55.81 98 LEU A N 1
ATOM 762 C CA . LEU A 1 98 ? -14.152 24.784 15.811 1.00 55.81 98 LEU A CA 1
ATOM 763 C C . LEU A 1 98 ? -13.303 25.808 15.049 1.00 55.81 98 LEU A C 1
ATOM 765 O O . LEU A 1 98 ? -13.120 25.681 13.840 1.00 55.81 98 LEU A O 1
ATOM 769 N N . TRP A 1 99 ? -12.732 26.781 15.762 1.00 80.44 99 TRP A N 1
ATOM 770 C CA . TRP A 1 99 ? -11.816 27.762 15.185 1.00 80.44 99 TRP A CA 1
ATOM 771 C C . TRP A 1 99 ? -10.533 27.120 14.648 1.00 80.44 99 TRP A C 1
ATOM 773 O O . TRP A 1 99 ? -10.119 27.409 13.526 1.00 80.44 99 TRP A O 1
ATOM 783 N N . VAL A 1 100 ? -9.923 26.214 15.420 1.00 58.81 100 VAL A N 1
ATOM 784 C CA . VAL A 1 100 ? -8.719 25.485 14.994 1.00 58.81 100 VAL A CA 1
ATOM 785 C C . VAL A 1 100 ? -9.020 24.615 13.777 1.00 58.81 100 VAL A C 1
ATOM 787 O O . VAL A 1 100 ? -8.266 24.679 12.813 1.00 58.81 100 VAL A O 1
ATOM 790 N N . ALA A 1 101 ? -10.135 23.874 13.780 1.00 51.12 101 A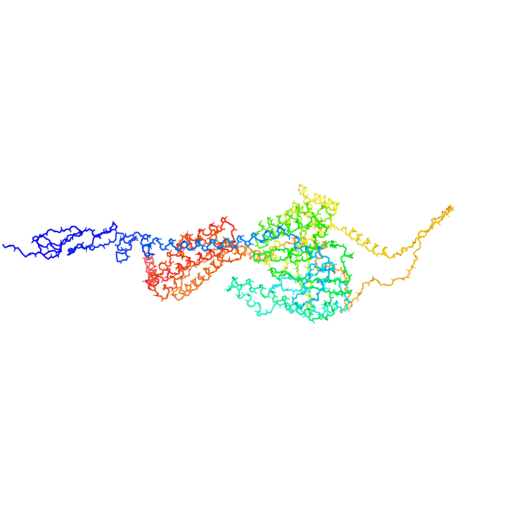LA A N 1
ATOM 791 C CA . ALA A 1 101 ? -10.541 23.016 12.667 1.00 51.12 101 ALA A CA 1
ATOM 792 C C . ALA A 1 101 ? -10.787 23.796 11.358 1.00 51.12 101 ALA A C 1
ATOM 794 O O . ALA A 1 101 ? -10.442 23.319 10.278 1.00 51.12 101 ALA A O 1
ATOM 795 N N . LEU A 1 102 ? -11.331 25.015 11.447 1.00 60.72 102 LEU A N 1
ATOM 796 C CA . LEU A 1 102 ? -11.566 25.882 10.289 1.00 60.72 102 LEU A CA 1
ATOM 797 C C . LEU A 1 102 ? -10.254 26.325 9.619 1.00 60.72 102 LEU A C 1
ATOM 799 O O . LEU A 1 102 ? -10.127 26.237 8.401 1.00 60.72 102 LEU A O 1
ATOM 803 N N . VAL A 1 103 ? -9.273 26.788 10.402 1.00 70.12 103 VAL A N 1
ATOM 804 C CA . VAL A 1 103 ? -7.965 27.249 9.886 1.00 70.12 103 VAL A CA 1
ATOM 805 C C . VAL A 1 103 ? -7.252 26.125 9.136 1.00 70.12 103 VAL A C 1
ATOM 807 O O . VAL A 1 103 ? -6.757 26.295 8.025 1.00 70.12 103 VAL A O 1
ATOM 810 N N . ILE A 1 104 ? -7.259 24.967 9.774 1.00 51.19 104 ILE A N 1
ATOM 811 C CA . ILE A 1 104 ? -6.783 23.675 9.306 1.00 51.19 104 ILE A CA 1
ATOM 812 C C . ILE A 1 104 ? -7.391 23.347 7.928 1.00 51.19 104 ILE A C 1
ATOM 814 O O . ILE A 1 104 ? -6.662 23.255 6.938 1.00 51.19 104 ILE A O 1
ATOM 818 N N . PHE A 1 105 ? -8.720 23.302 7.822 1.00 48.72 105 PHE A N 1
ATOM 819 C CA . PHE A 1 105 ? -9.431 22.998 6.578 1.00 48.72 105 PHE A CA 1
ATOM 820 C C . PHE A 1 105 ? -9.102 23.984 5.443 1.00 48.72 105 PHE A C 1
ATOM 822 O O . PHE A 1 105 ? -8.868 23.579 4.305 1.00 48.72 105 PHE A O 1
ATOM 829 N N . VAL A 1 106 ? -9.013 25.283 5.750 1.00 63.22 106 VAL A N 1
ATOM 830 C CA . VAL A 1 106 ? -8.700 26.327 4.757 1.00 63.22 106 VAL A CA 1
ATOM 831 C C . VAL A 1 106 ? -7.287 26.175 4.180 1.00 63.22 106 VAL A C 1
ATOM 833 O O . VAL A 1 106 ? -7.113 26.297 2.968 1.00 63.22 106 VAL A O 1
ATOM 836 N N . ILE A 1 107 ? -6.278 25.882 5.010 1.00 55.56 107 ILE A N 1
ATOM 837 C CA . ILE A 1 107 ? -4.881 25.687 4.561 1.00 55.56 107 ILE A CA 1
ATOM 838 C C . ILE A 1 107 ? -4.779 24.553 3.542 1.00 55.56 107 ILE A C 1
ATOM 840 O O . ILE A 1 107 ? -3.987 24.593 2.598 1.00 55.56 107 ILE A O 1
ATOM 844 N N . ILE A 1 108 ? -5.579 23.529 3.763 1.00 46.59 108 ILE A N 1
ATOM 845 C CA . ILE A 1 108 ? -5.502 22.288 3.036 1.00 46.59 108 ILE A CA 1
ATOM 846 C C . ILE A 1 108 ? -6.284 22.354 1.724 1.00 46.59 108 ILE A C 1
ATOM 848 O O . ILE A 1 108 ? -5.736 22.014 0.679 1.00 46.59 108 ILE A O 1
ATOM 852 N N . MET A 1 109 ? -7.492 22.927 1.748 1.00 51.12 109 MET A N 1
ATOM 853 C CA . MET A 1 109 ? -8.251 23.236 0.538 1.00 51.12 109 MET A CA 1
ATOM 854 C C . MET A 1 109 ? -7.416 24.107 -0.397 1.00 51.12 109 MET A C 1
ATOM 856 O O . MET A 1 109 ? -7.336 23.845 -1.594 1.00 51.12 109 MET A O 1
ATOM 860 N N . TYR A 1 110 ? -6.702 25.084 0.169 1.00 60.69 110 TYR A N 1
ATOM 861 C CA . TYR A 1 110 ? -5.770 25.908 -0.586 1.00 60.69 110 TYR A CA 1
ATOM 862 C C . TYR A 1 110 ? -4.630 25.087 -1.218 1.00 60.69 110 TYR A C 1
ATOM 864 O O . TYR A 1 110 ? -4.330 25.272 -2.394 1.00 60.69 110 TYR A O 1
ATOM 872 N N . LYS A 1 111 ? -4.006 24.144 -0.496 1.00 46.19 111 LYS A N 1
ATOM 873 C CA . LYS A 1 111 ? -2.946 23.276 -1.052 1.00 46.19 111 LYS A CA 1
ATOM 874 C C . LYS A 1 111 ? -3.453 22.307 -2.124 1.00 46.19 111 LYS A C 1
ATOM 876 O O . LYS A 1 111 ? -2.780 22.130 -3.141 1.00 46.19 111 LYS A O 1
ATOM 881 N N . SER A 1 112 ? -4.608 21.690 -1.896 1.00 43.59 112 SER A N 1
ATOM 882 C CA . SER A 1 112 ? -5.232 20.718 -2.796 1.00 43.59 112 SER A CA 1
ATOM 883 C C . SER A 1 112 ? -5.656 21.367 -4.110 1.00 43.59 112 SER A C 1
ATOM 885 O O . SER A 1 112 ? -5.290 20.890 -5.189 1.00 43.59 112 SER A O 1
ATOM 887 N N . ASP A 1 113 ? -6.319 22.527 -4.035 1.00 51.97 113 ASP A N 1
ATOM 888 C CA . ASP A 1 113 ? -6.683 23.293 -5.224 1.00 51.97 113 ASP A CA 1
ATOM 889 C C . ASP A 1 113 ? -5.441 23.783 -5.968 1.00 51.97 113 ASP A C 1
ATOM 891 O O . ASP A 1 113 ? -5.384 23.644 -7.187 1.00 51.97 113 ASP A O 1
ATOM 895 N N . VAL A 1 114 ? -4.399 24.257 -5.275 1.00 52.72 114 VAL A N 1
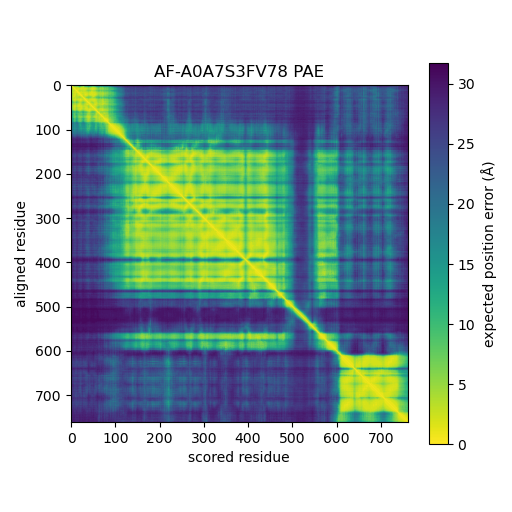ATOM 896 C CA . VAL A 1 114 ? -3.138 24.650 -5.926 1.00 52.72 114 VAL A CA 1
ATOM 897 C C . VAL A 1 114 ? -2.499 23.472 -6.671 1.00 52.72 114 VAL A C 1
ATOM 899 O O . VAL A 1 114 ? -2.131 23.637 -7.832 1.00 52.72 114 VAL A O 1
ATOM 902 N N . MET A 1 115 ? -2.412 22.277 -6.075 1.00 47.00 115 MET A N 1
ATOM 903 C CA . MET A 1 115 ? -1.849 21.099 -6.755 1.00 47.00 115 MET A CA 1
ATOM 904 C C . MET A 1 115 ? -2.703 20.657 -7.948 1.00 47.00 115 MET A C 1
ATOM 906 O O . MET A 1 115 ? -2.180 20.414 -9.036 1.00 47.00 115 MET A O 1
ATOM 910 N N . ARG A 1 116 ? -4.027 20.595 -7.782 1.00 46.88 116 ARG A N 1
ATOM 911 C CA . ARG A 1 116 ? -4.954 20.177 -8.840 1.00 46.88 116 ARG A CA 1
ATOM 912 C C . ARG A 1 116 ? -4.968 21.156 -10.015 1.00 46.88 116 ARG A C 1
ATOM 914 O O . ARG A 1 116 ? -5.000 20.730 -11.171 1.00 46.88 116 ARG A O 1
ATOM 921 N N . ILE A 1 117 ? -4.938 22.455 -9.725 1.00 51.84 117 ILE A N 1
ATOM 922 C CA . ILE A 1 117 ? -4.862 23.533 -10.716 1.00 51.84 117 ILE A CA 1
ATOM 923 C C . ILE A 1 117 ? -3.499 23.502 -11.414 1.00 51.84 117 ILE A C 1
ATOM 925 O O . ILE A 1 117 ? -3.462 23.648 -12.633 1.00 51.84 117 ILE A O 1
ATOM 929 N N . ASP A 1 118 ? -2.395 23.241 -10.706 1.00 48.75 118 ASP A N 1
ATOM 930 C CA . ASP A 1 118 ? -1.070 23.204 -11.334 1.00 48.75 118 ASP A CA 1
ATOM 931 C C . ASP A 1 118 ? -0.899 22.003 -12.284 1.00 48.75 118 ASP A C 1
ATOM 933 O O . ASP A 1 118 ? -0.391 22.169 -13.393 1.00 48.75 118 ASP A O 1
ATOM 937 N N . PHE A 1 119 ? -1.421 20.822 -11.923 1.00 48.56 119 PHE A N 1
ATOM 938 C CA . PHE A 1 119 ? -1.427 19.641 -12.801 1.00 48.56 119 PHE A CA 1
ATOM 939 C C . PHE A 1 119 ? -2.367 19.782 -14.005 1.00 48.56 119 PHE A C 1
ATOM 941 O O . PHE A 1 119 ? -2.025 19.347 -15.106 1.00 48.56 119 PHE A O 1
ATOM 948 N N . LYS A 1 120 ? -3.552 20.379 -13.816 1.00 47.88 120 LYS A N 1
ATOM 949 C CA . LYS A 1 120 ? -4.560 20.523 -14.877 1.00 47.88 120 LYS A CA 1
ATOM 950 C C . LYS A 1 120 ? -4.232 21.650 -15.858 1.00 47.88 120 LYS A C 1
ATOM 952 O O . LYS A 1 120 ? -4.514 21.510 -17.044 1.00 47.88 120 LYS A O 1
ATOM 957 N N . ASN A 1 121 ? -3.654 22.750 -15.377 1.00 45.25 121 ASN A N 1
ATOM 958 C CA . ASN A 1 121 ? -3.423 23.941 -16.196 1.00 45.25 121 ASN A CA 1
ATOM 959 C C . ASN A 1 121 ? -2.029 23.983 -16.829 1.00 45.25 121 ASN A C 1
ATOM 961 O O . ASN A 1 121 ? -1.817 24.773 -17.743 1.00 45.25 121 ASN A O 1
ATOM 965 N N . HIS A 1 122 ? -1.089 23.139 -16.386 1.00 51.62 122 HIS A N 1
ATOM 966 C CA . HIS A 1 122 ? 0.269 23.121 -16.929 1.00 51.62 122 HIS A CA 1
ATOM 967 C C . HIS A 1 122 ? 0.794 21.708 -17.259 1.00 51.62 122 HIS A C 1
ATOM 969 O O . HIS A 1 122 ? 1.898 21.366 -16.821 1.00 51.62 122 HIS A O 1
ATOM 975 N N . PRO A 1 123 ? 0.105 20.893 -18.091 1.00 52.19 123 PRO A N 1
ATOM 976 C CA . PRO A 1 123 ? 0.707 19.669 -18.641 1.00 52.19 123 PRO A CA 1
ATOM 977 C C . PRO A 1 123 ? 2.018 19.979 -19.382 1.00 52.19 123 PRO A C 1
ATOM 979 O O . PRO A 1 123 ? 2.936 19.164 -19.406 1.00 52.19 123 PRO A O 1
ATOM 982 N N . ASP A 1 124 ? 2.150 21.202 -19.900 1.00 55.06 124 ASP A N 1
ATOM 983 C CA . ASP A 1 124 ? 3.372 21.748 -20.484 1.00 55.06 124 ASP A CA 1
ATOM 984 C C . ASP A 1 124 ? 4.573 21.612 -19.547 1.00 55.06 124 ASP A C 1
ATOM 986 O O . ASP A 1 124 ? 5.629 21.196 -19.997 1.00 55.06 124 ASP A O 1
ATOM 990 N N . LYS A 1 125 ? 4.433 21.871 -18.236 1.00 57.19 125 LYS A N 1
ATOM 991 C CA . LYS A 1 125 ? 5.549 21.748 -17.277 1.00 57.19 125 LYS A CA 1
ATOM 992 C C . LYS A 1 125 ? 6.103 20.321 -17.194 1.00 57.19 125 LYS A C 1
ATOM 994 O O . LYS A 1 125 ? 7.301 20.168 -16.988 1.00 57.19 125 LYS A O 1
ATOM 999 N N . ILE A 1 126 ? 5.261 19.299 -17.384 1.00 57.72 126 ILE A N 1
ATOM 1000 C CA . ILE A 1 126 ? 5.653 17.878 -17.329 1.00 57.72 126 ILE A CA 1
ATOM 1001 C C . ILE A 1 126 ? 6.496 17.491 -18.551 1.00 57.72 126 ILE A C 1
ATOM 1003 O O . ILE A 1 126 ? 7.365 16.631 -18.446 1.00 57.72 126 ILE A O 1
ATOM 1007 N N . PHE A 1 127 ? 6.252 18.134 -19.696 1.00 67.19 127 PHE A N 1
ATOM 1008 C CA . PHE A 1 127 ? 6.908 17.821 -20.968 1.00 67.19 127 PHE A CA 1
ATOM 1009 C C . PHE A 1 127 ? 7.805 18.946 -21.497 1.00 67.19 127 PHE A C 1
ATOM 1011 O O . PHE A 1 127 ? 8.310 18.839 -22.613 1.00 67.19 127 PHE A O 1
ATOM 1018 N N . ARG A 1 128 ? 8.027 20.015 -20.716 1.00 60.28 128 ARG A N 1
ATOM 1019 C CA . ARG A 1 128 ? 8.860 21.174 -21.089 1.00 60.28 128 ARG A CA 1
ATOM 1020 C C . ARG A 1 128 ? 10.232 20.736 -21.588 1.00 60.28 128 ARG A C 1
ATOM 1022 O O . ARG A 1 128 ? 10.656 21.176 -22.644 1.00 60.28 128 ARG A O 1
ATOM 1029 N N . ALA A 1 129 ? 10.840 19.758 -20.917 1.00 61.19 129 ALA A N 1
ATOM 1030 C CA . ALA A 1 129 ? 12.129 19.176 -21.298 1.00 61.19 129 ALA A CA 1
ATOM 1031 C C . ALA A 1 129 ? 12.157 18.498 -22.687 1.00 61.19 129 ALA A C 1
ATOM 1033 O O . ALA A 1 129 ? 13.232 18.172 -23.180 1.00 61.19 129 ALA A O 1
ATOM 1034 N N . TRP A 1 130 ? 11.004 18.228 -23.309 1.00 69.00 130 TRP A N 1
ATOM 1035 C CA . TRP A 1 130 ? 10.899 17.673 -24.668 1.00 69.00 130 TRP A CA 1
ATOM 1036 C C . TRP A 1 130 ? 10.460 18.698 -25.709 1.00 69.00 130 TRP A C 1
ATOM 1038 O O . TRP A 1 130 ? 10.572 18.430 -26.904 1.00 69.00 130 TRP A O 1
ATOM 1048 N N . GLN A 1 131 ? 9.953 19.847 -25.261 1.00 63.38 131 GLN A N 1
ATOM 1049 C CA . GLN A 1 131 ? 9.658 20.998 -26.111 1.00 63.38 131 GLN A CA 1
ATOM 1050 C C . GLN A 1 131 ? 10.889 21.898 -26.250 1.00 63.38 131 GLN A C 1
ATOM 1052 O O . GLN A 1 131 ? 11.187 22.360 -27.350 1.00 63.38 131 GLN A O 1
ATOM 1057 N N . ASP A 1 132 ? 11.629 22.083 -25.158 1.00 59.91 132 ASP A N 1
ATOM 1058 C CA . ASP A 1 132 ? 12.888 22.809 -25.130 1.00 59.91 132 ASP A CA 1
ATOM 1059 C C . ASP A 1 132 ? 13.998 21.870 -25.629 1.00 59.91 132 ASP A C 1
ATOM 1061 O O . ASP A 1 132 ? 14.385 20.918 -24.955 1.00 59.91 132 ASP A O 1
ATOM 1065 N N . LEU A 1 133 ? 14.508 22.122 -26.839 1.00 52.25 133 LEU A N 1
ATOM 1066 C CA . LEU A 1 133 ? 15.587 21.364 -27.505 1.00 52.25 133 LEU A CA 1
ATOM 1067 C C . LEU A 1 133 ? 16.962 21.520 -26.821 1.00 52.25 133 LEU A C 1
ATOM 1069 O O . LEU A 1 133 ? 18.002 21.313 -27.449 1.00 52.25 133 LEU A O 1
ATOM 1073 N N . ASP A 1 134 ? 16.989 21.945 -25.560 1.00 54.38 134 ASP A N 1
ATOM 1074 C CA . ASP A 1 134 ? 18.219 22.287 -24.871 1.00 54.38 134 ASP A CA 1
ATOM 1075 C C . ASP A 1 134 ? 18.929 21.028 -24.352 1.00 54.38 134 ASP A C 1
ATOM 1077 O O . ASP A 1 134 ? 18.659 20.502 -23.271 1.00 54.38 134 ASP A O 1
ATOM 1081 N N . GLU A 1 135 ? 19.878 20.533 -25.148 1.00 58.44 135 GLU A N 1
ATOM 1082 C CA . GLU A 1 135 ? 20.775 19.444 -24.760 1.00 58.44 135 GLU A CA 1
ATOM 1083 C C . GLU A 1 135 ? 21.840 19.890 -23.734 1.00 58.44 135 GLU A C 1
ATOM 1085 O O . GLU A 1 135 ? 22.609 19.049 -23.262 1.00 58.44 135 GLU A O 1
ATOM 1090 N N . SER A 1 136 ? 21.895 21.177 -23.345 1.00 55.00 136 SER A N 1
ATOM 1091 C CA . SER A 1 136 ? 22.859 21.692 -22.357 1.00 55.00 136 SER A CA 1
ATOM 1092 C C . SER A 1 136 ? 22.677 21.087 -20.960 1.00 55.00 136 SER A C 1
ATOM 1094 O O . SER A 1 136 ? 23.642 20.986 -20.200 1.00 55.00 136 SER A O 1
ATOM 1096 N N . ALA A 1 137 ? 21.473 20.585 -20.657 1.00 53.62 137 ALA A N 1
ATOM 1097 C CA . ALA A 1 137 ? 21.169 19.841 -19.437 1.00 53.62 137 ALA A CA 1
ATOM 1098 C C . ALA A 1 137 ? 21.801 18.431 -19.397 1.00 53.62 137 ALA A C 1
ATOM 1100 O O . ALA A 1 137 ? 21.701 17.747 -18.376 1.00 53.62 137 ALA A O 1
ATOM 1101 N N . ARG A 1 138 ? 22.474 17.977 -20.472 1.00 60.62 138 ARG A N 1
ATOM 1102 C CA . ARG A 1 138 ? 23.337 16.782 -20.451 1.00 60.62 138 ARG A CA 1
ATOM 1103 C C . ARG A 1 138 ? 24.606 17.095 -19.652 1.00 60.62 138 ARG A C 1
ATOM 1105 O O . ARG A 1 138 ? 25.644 17.486 -20.192 1.00 60.62 138 ARG A O 1
ATOM 1112 N N . GLY A 1 139 ? 24.492 16.955 -18.338 1.00 54.12 139 GLY A N 1
ATOM 1113 C CA . GLY A 1 139 ? 25.544 17.212 -17.365 1.00 54.12 139 GLY A CA 1
ATOM 1114 C C . GLY A 1 139 ? 25.849 15.981 -16.519 1.00 54.12 139 GLY A C 1
ATOM 1115 O O . GLY A 1 139 ? 24.955 15.213 -16.184 1.00 54.12 139 GLY A O 1
ATOM 1116 N N . ARG A 1 140 ? 27.134 15.861 -16.172 1.00 55.38 140 ARG A N 1
ATOM 1117 C CA . ARG A 1 140 ? 27.777 14.763 -15.440 1.00 55.38 140 ARG A CA 1
ATOM 1118 C C . ARG A 1 140 ? 26.895 14.234 -14.302 1.00 55.38 140 ARG A C 1
ATOM 1120 O O . ARG A 1 140 ? 26.645 14.959 -13.340 1.00 55.38 140 ARG A O 1
ATOM 1127 N N . THR A 1 141 ? 26.490 12.969 -14.385 1.00 65.44 141 THR A N 1
ATOM 1128 C CA . THR A 1 141 ? 25.795 12.293 -13.280 1.00 65.44 141 THR A CA 1
ATOM 1129 C C . THR A 1 141 ? 26.635 12.290 -12.009 1.00 65.44 141 THR A C 1
ATOM 1131 O O . THR A 1 141 ? 27.849 12.067 -12.064 1.00 65.44 141 THR A O 1
ATOM 1134 N N . THR A 1 142 ? 25.985 12.517 -10.871 1.00 64.19 142 THR A N 1
ATOM 1135 C CA . THR A 1 142 ? 26.610 12.438 -9.549 1.00 64.19 142 THR A CA 1
ATOM 1136 C C . THR A 1 142 ? 26.339 11.072 -8.922 1.00 64.19 142 THR A C 1
ATOM 1138 O O . THR A 1 142 ? 25.501 10.302 -9.385 1.00 64.19 142 THR A O 1
ATOM 1141 N N . ASP A 1 143 ? 27.059 10.753 -7.854 1.00 67.38 143 ASP A N 1
ATOM 1142 C CA . ASP A 1 143 ? 26.820 9.551 -7.054 1.00 67.38 143 ASP A CA 1
ATOM 1143 C C . ASP A 1 143 ? 25.449 9.568 -6.346 1.00 67.38 143 ASP A C 1
ATOM 1145 O O . ASP A 1 143 ? 24.892 8.505 -6.065 1.00 67.38 143 ASP A O 1
ATOM 1149 N N . ALA A 1 144 ? 24.890 10.760 -6.099 1.00 59.22 144 ALA A N 1
ATOM 1150 C CA . ALA A 1 144 ? 23.594 10.967 -5.454 1.00 59.22 144 ALA A CA 1
ATOM 1151 C C . ALA A 1 144 ? 22.392 10.928 -6.416 1.00 59.22 144 ALA A C 1
ATOM 1153 O O . ALA A 1 144 ? 21.330 10.447 -6.019 1.00 59.22 144 ALA A O 1
ATOM 1154 N N . ASP A 1 145 ? 22.540 11.373 -7.670 1.00 65.50 145 ASP A N 1
ATOM 1155 C CA . ASP A 1 145 ? 21.477 11.297 -8.681 1.00 65.50 145 ASP A CA 1
ATOM 1156 C C . ASP A 1 145 ? 21.992 10.690 -9.989 1.00 65.50 145 ASP A C 1
ATOM 1158 O O . ASP A 1 145 ? 22.780 11.273 -10.738 1.00 65.50 145 ASP A O 1
ATOM 1162 N N . PHE A 1 146 ? 21.544 9.459 -10.209 1.00 72.69 146 PHE A N 1
ATOM 1163 C CA . PHE A 1 146 ? 22.029 8.552 -11.237 1.00 72.69 146 PHE A CA 1
ATOM 1164 C C . PHE A 1 146 ? 20.865 7.922 -12.035 1.00 72.69 146 PHE A C 1
ATOM 1166 O O . PHE A 1 146 ? 21.050 6.958 -12.783 1.00 72.69 146 PHE A O 1
ATOM 1173 N N . ALA A 1 147 ? 19.650 8.460 -11.881 1.00 80.19 147 ALA A N 1
ATOM 1174 C CA . ALA A 1 147 ? 18.479 8.044 -12.645 1.00 80.19 147 ALA A CA 1
ATOM 1175 C C . ALA A 1 147 ? 18.455 8.694 -14.041 1.00 80.19 147 ALA A C 1
ATOM 1177 O O . ALA A 1 147 ? 19.149 9.672 -14.314 1.00 80.19 147 ALA A O 1
ATOM 1178 N N . ILE A 1 148 ? 17.645 8.142 -14.950 1.00 80.19 148 ILE A N 1
ATOM 1179 C CA . ILE A 1 148 ? 17.341 8.815 -16.218 1.00 80.19 148 ILE A CA 1
ATOM 1180 C C . ILE A 1 148 ? 16.559 10.095 -15.939 1.00 80.19 148 ILE A C 1
ATOM 1182 O O . ILE A 1 148 ? 15.619 10.092 -15.148 1.00 80.19 148 ILE A O 1
ATOM 1186 N N . ASN A 1 149 ? 16.911 11.148 -16.672 1.00 78.44 149 ASN A N 1
ATOM 1187 C CA . ASN A 1 149 ? 16.163 12.398 -16.743 1.00 78.44 149 ASN A CA 1
ATOM 1188 C C . ASN A 1 149 ? 15.349 12.463 -18.037 1.00 78.44 149 ASN A C 1
ATOM 1190 O O . ASN A 1 149 ? 15.700 11.818 -19.031 1.00 78.44 149 ASN A O 1
ATOM 1194 N N . ASP A 1 150 ? 14.309 13.301 -18.060 1.00 76.25 150 ASP A N 1
ATOM 1195 C CA . ASP A 1 150 ? 13.444 13.482 -19.234 1.00 76.25 150 ASP A CA 1
ATOM 1196 C C . ASP A 1 150 ? 14.272 13.806 -20.502 1.00 76.25 150 ASP A C 1
ATOM 1198 O O . ASP A 1 150 ? 14.061 13.196 -21.548 1.00 76.25 150 ASP A O 1
ATOM 1202 N N . ALA A 1 151 ? 15.316 14.637 -20.402 1.00 73.56 151 ALA A N 1
ATOM 1203 C CA . ALA A 1 151 ? 16.204 14.981 -21.524 1.00 73.56 151 ALA A CA 1
ATOM 1204 C C . ALA A 1 151 ? 17.032 13.803 -22.094 1.00 73.56 151 ALA A C 1
ATOM 1206 O O . ALA A 1 151 ? 17.506 13.866 -23.229 1.00 73.56 151 ALA A O 1
ATOM 1207 N N . THR A 1 152 ? 17.215 12.721 -21.329 1.00 77.94 152 THR A N 1
ATOM 1208 C CA . THR A 1 152 ? 18.042 11.553 -21.710 1.00 77.94 152 THR A CA 1
ATOM 1209 C C . THR A 1 152 ? 17.233 10.384 -22.279 1.00 77.94 152 THR A C 1
ATOM 1211 O O . THR A 1 152 ? 17.803 9.369 -22.677 1.00 77.94 152 THR A O 1
ATOM 1214 N N . VAL A 1 153 ? 15.906 10.523 -22.376 1.00 82.69 153 VAL A N 1
ATOM 1215 C CA . VAL A 1 153 ? 15.006 9.468 -22.878 1.00 82.69 153 VAL A CA 1
ATOM 1216 C C . VAL A 1 153 ? 15.310 9.071 -24.324 1.00 82.69 153 VAL A C 1
ATOM 1218 O O . VAL A 1 153 ? 15.199 7.897 -24.668 1.00 82.69 153 VAL A O 1
ATOM 1221 N N . TRP A 1 154 ? 15.762 10.007 -25.161 1.00 81.88 154 TRP A N 1
ATOM 1222 C CA . TRP A 1 154 ? 16.141 9.742 -26.558 1.00 81.88 154 TRP A CA 1
ATOM 1223 C C . TRP A 1 154 ? 17.305 8.749 -26.690 1.00 81.88 154 TRP A C 1
ATOM 1225 O O . TRP A 1 154 ? 17.419 8.046 -27.694 1.00 81.88 154 TRP A O 1
ATOM 1235 N N . CYS A 1 155 ? 18.154 8.690 -25.663 1.00 82.44 155 CYS A N 1
ATOM 1236 C CA . CYS A 1 155 ? 19.326 7.827 -25.591 1.00 82.44 155 CYS A CA 1
ATOM 1237 C C . CYS A 1 155 ? 18.999 6.456 -24.972 1.00 82.44 155 CYS A C 1
ATOM 1239 O O . CYS A 1 155 ? 19.853 5.572 -24.937 1.00 82.44 155 CYS A O 1
ATOM 1241 N N . HIS A 1 156 ? 17.776 6.249 -24.470 1.00 87.31 156 HIS A N 1
ATOM 1242 C CA . HIS A 1 156 ? 17.365 4.981 -23.869 1.00 87.31 156 HIS A CA 1
ATOM 1243 C C . HIS A 1 156 ? 17.362 3.848 -24.900 1.00 87.31 156 HIS A C 1
ATOM 1245 O O . HIS A 1 156 ? 16.901 4.007 -26.034 1.00 87.31 156 HIS A O 1
ATOM 1251 N N . THR A 1 157 ? 17.867 2.683 -24.496 1.00 85.75 157 THR A N 1
ATOM 1252 C CA . THR A 1 157 ? 17.843 1.473 -25.326 1.00 85.75 157 THR A CA 1
ATOM 1253 C C . THR A 1 157 ? 17.014 0.368 -24.687 1.00 85.75 157 THR A C 1
ATOM 1255 O O . THR A 1 157 ? 16.079 -0.141 -25.303 1.00 85.75 157 THR A O 1
ATOM 1258 N N . HIS A 1 158 ? 17.332 -0.003 -23.447 1.00 86.25 158 HIS A N 1
ATOM 1259 C CA . HIS A 1 158 ? 16.731 -1.140 -22.765 1.00 86.25 158 HIS A CA 1
ATOM 1260 C C . HIS A 1 158 ? 16.519 -0.829 -21.289 1.00 86.25 158 HIS A C 1
ATOM 1262 O O . HIS A 1 158 ? 17.299 -0.108 -20.678 1.00 86.25 158 HIS A O 1
ATOM 1268 N N . ARG A 1 159 ? 15.487 -1.434 -20.697 1.00 87.62 159 ARG A N 1
ATOM 1269 C CA . ARG A 1 159 ? 15.245 -1.408 -19.252 1.00 87.62 159 ARG A CA 1
ATOM 1270 C C . ARG A 1 159 ? 15.241 -2.825 -18.699 1.00 87.62 159 ARG A C 1
ATOM 1272 O O . ARG A 1 159 ? 14.544 -3.695 -19.225 1.00 87.62 159 ARG A O 1
ATOM 1279 N N . CYS A 1 160 ? 15.961 -3.038 -17.607 1.00 86.75 160 CYS A N 1
ATOM 1280 C CA . CYS A 1 160 ? 15.947 -4.273 -16.840 1.00 86.75 160 CYS A CA 1
ATOM 1281 C C . CYS A 1 160 ? 15.472 -3.989 -15.414 1.00 86.75 160 CYS A C 1
ATOM 1283 O O . CYS A 1 160 ? 16.125 -3.258 -14.679 1.00 86.75 160 CYS A O 1
ATOM 1285 N N . TYR A 1 161 ? 14.333 -4.549 -15.001 1.00 87.81 161 TYR A N 1
ATOM 1286 C CA . TYR A 1 161 ? 13.881 -4.371 -13.621 1.00 87.81 161 TYR A CA 1
ATOM 1287 C C . TYR A 1 161 ? 14.612 -5.313 -12.671 1.00 87.81 161 TYR A C 1
ATOM 1289 O O . TYR A 1 161 ? 14.825 -6.490 -12.971 1.00 87.81 161 TYR A O 1
ATOM 1297 N N . LEU A 1 162 ? 14.913 -4.798 -11.483 1.00 88.81 162 LEU A N 1
ATOM 1298 C CA . LEU A 1 162 ? 15.365 -5.619 -10.380 1.00 88.81 162 LEU A CA 1
ATOM 1299 C C . LEU A 1 162 ? 14.232 -6.540 -9.934 1.00 88.81 162 LEU A C 1
ATOM 1301 O O . LEU A 1 162 ? 13.029 -6.236 -9.953 1.00 88.81 162 LEU A O 1
ATOM 1305 N N . VAL A 1 163 ? 14.668 -7.722 -9.555 1.00 84.69 163 VAL A N 1
ATOM 1306 C CA . VAL A 1 163 ? 13.843 -8.849 -9.182 1.00 84.69 163 VAL A CA 1
ATOM 1307 C C . VAL A 1 163 ? 13.656 -8.785 -7.662 1.00 84.69 163 VAL A C 1
ATOM 1309 O O . VAL A 1 163 ? 14.599 -8.471 -6.947 1.00 84.69 163 VAL A O 1
ATOM 1312 N N . GLY A 1 164 ? 12.448 -9.023 -7.146 1.00 84.88 164 GLY A N 1
ATOM 1313 C CA . GLY A 1 164 ? 12.128 -8.781 -5.734 1.00 84.88 164 GLY A CA 1
ATOM 1314 C C . GLY A 1 164 ? 11.476 -7.418 -5.459 1.00 84.88 164 GLY A C 1
ATOM 1315 O O . GLY A 1 164 ? 11.252 -6.601 -6.363 1.00 84.88 164 GLY A O 1
ATOM 1316 N N . ARG A 1 165 ? 11.141 -7.199 -4.178 1.00 82.06 165 ARG A N 1
ATOM 1317 C CA . ARG A 1 165 ? 10.306 -6.077 -3.697 1.00 82.06 165 ARG A CA 1
ATOM 1318 C C . ARG A 1 165 ? 10.985 -5.190 -2.654 1.00 82.06 165 ARG A C 1
ATOM 1320 O O . ARG A 1 165 ? 10.286 -4.500 -1.917 1.00 82.06 165 ARG A O 1
ATOM 1327 N N . ASN A 1 166 ? 12.305 -5.283 -2.518 1.00 88.56 166 ASN A N 1
ATOM 1328 C CA . ASN A 1 166 ? 13.044 -4.621 -1.440 1.00 88.56 166 ASN A CA 1
ATOM 1329 C C . ASN A 1 166 ? 12.420 -4.886 -0.056 1.00 88.56 166 ASN A C 1
ATOM 1331 O O . ASN A 1 166 ? 12.125 -3.986 0.724 1.00 88.56 166 ASN A O 1
ATOM 1335 N N . SER A 1 167 ? 12.090 -6.143 0.219 1.00 82.38 167 SER A N 1
ATOM 1336 C CA . SER A 1 167 ? 11.478 -6.536 1.489 1.00 82.38 167 SER A CA 1
ATOM 1337 C C . SER A 1 167 ? 12.356 -7.559 2.188 1.00 82.38 167 SER A C 1
ATOM 1339 O O . SER A 1 167 ? 13.142 -8.241 1.539 1.00 82.38 167 SER A O 1
ATOM 1341 N N . LEU A 1 168 ? 12.196 -7.707 3.503 1.00 82.00 168 LEU A N 1
ATOM 1342 C CA . LEU A 1 168 ? 12.988 -8.658 4.292 1.00 82.00 168 LEU A CA 1
ATOM 1343 C C . LEU A 1 168 ? 12.914 -10.100 3.758 1.00 82.00 168 LEU A C 1
ATOM 1345 O O . LEU A 1 168 ? 13.878 -10.849 3.869 1.00 82.00 168 LEU A O 1
ATOM 1349 N N . GLU A 1 169 ? 11.764 -10.484 3.199 1.00 77.62 169 GLU A N 1
ATOM 1350 C CA . GLU A 1 169 ? 11.508 -11.821 2.644 1.00 77.62 169 GLU A CA 1
ATOM 1351 C C . GLU A 1 169 ? 11.906 -11.934 1.170 1.00 77.62 169 GLU A C 1
ATOM 1353 O O . GLU A 1 169 ? 12.364 -12.982 0.724 1.00 77.62 169 GLU A O 1
ATOM 1358 N N . PHE A 1 170 ? 11.733 -10.845 0.419 1.00 81.81 170 PHE A N 1
ATOM 1359 C CA . PHE A 1 170 ? 12.081 -10.739 -0.994 1.00 81.81 170 PHE A CA 1
ATOM 1360 C C . PHE A 1 170 ? 13.017 -9.543 -1.193 1.00 81.81 170 PHE A C 1
ATOM 1362 O O . PHE A 1 170 ? 12.538 -8.473 -1.610 1.00 81.81 170 PHE A O 1
ATOM 1369 N N . PRO A 1 171 ? 14.312 -9.692 -0.852 1.00 88.06 171 PRO A N 1
ATOM 1370 C CA . PRO A 1 171 ? 15.312 -8.673 -1.135 1.00 88.06 171 PRO A CA 1
ATOM 1371 C C . PRO A 1 171 ? 15.462 -8.503 -2.647 1.00 88.06 171 PRO A C 1
ATOM 1373 O O . PRO A 1 171 ? 14.988 -9.335 -3.429 1.00 88.06 171 PRO A O 1
ATOM 1376 N N . TRP A 1 172 ? 16.092 -7.410 -3.064 1.00 89.69 172 TRP A N 1
ATOM 1377 C CA . TRP A 1 172 ? 16.393 -7.239 -4.476 1.00 89.69 172 TRP A CA 1
ATOM 1378 C C . TRP A 1 172 ? 17.477 -8.202 -4.942 1.00 89.69 172 TRP A C 1
ATOM 1380 O O . TRP A 1 172 ? 18.431 -8.491 -4.227 1.00 89.69 172 TRP A O 1
ATOM 1390 N N . VAL A 1 173 ? 17.314 -8.664 -6.174 1.00 87.06 173 VAL A N 1
ATOM 1391 C CA . VAL A 1 173 ? 18.296 -9.441 -6.919 1.00 87.06 173 VAL A CA 1
ATOM 1392 C C . VAL A 1 173 ? 18.425 -8.796 -8.291 1.00 87.06 173 VAL A C 1
ATOM 1394 O O . VAL A 1 173 ? 17.424 -8.510 -8.956 1.00 87.06 173 VAL A O 1
ATOM 1397 N N . ILE A 1 174 ? 19.655 -8.547 -8.719 1.00 88.31 174 ILE A N 1
ATOM 1398 C CA . ILE A 1 174 ? 19.943 -8.070 -10.065 1.00 88.31 174 ILE A CA 1
ATOM 1399 C C . ILE A 1 174 ? 20.036 -9.309 -10.967 1.00 88.31 174 ILE A C 1
ATOM 1401 O O . ILE A 1 174 ? 20.886 -10.173 -10.723 1.00 88.31 174 ILE A O 1
ATOM 1405 N N . PRO A 1 175 ? 19.148 -9.460 -11.966 1.00 82.56 175 PRO A N 1
ATOM 1406 C CA . PRO A 1 175 ? 19.211 -10.591 -12.886 1.00 82.56 175 PRO A CA 1
ATOM 1407 C C . PRO A 1 175 ? 20.397 -10.415 -13.840 1.00 82.56 175 PRO A C 1
ATOM 1409 O O . PRO A 1 175 ? 20.725 -9.290 -14.188 1.00 82.56 175 PRO A O 1
ATOM 1412 N N . LYS A 1 176 ? 21.003 -11.506 -14.320 1.00 80.06 176 LYS A N 1
ATOM 1413 C CA . LYS A 1 176 ? 22.071 -11.455 -15.342 1.00 80.06 176 LYS A CA 1
ATOM 1414 C C . LYS A 1 176 ? 21.547 -11.454 -16.788 1.00 80.06 176 LYS A C 1
ATOM 1416 O O . LYS A 1 176 ? 22.326 -11.500 -17.736 1.00 80.06 176 LYS A O 1
ATOM 1421 N N . ASP A 1 177 ? 20.227 -11.404 -16.960 1.00 69.88 177 ASP A N 1
ATOM 1422 C CA . ASP A 1 177 ? 19.549 -11.486 -18.256 1.00 69.88 177 ASP A CA 1
ATOM 1423 C C . ASP A 1 177 ? 19.498 -10.105 -18.941 1.00 69.88 177 ASP A C 1
ATOM 1425 O O . ASP A 1 177 ? 18.463 -9.427 -18.913 1.00 69.88 177 ASP A O 1
ATOM 1429 N N . PHE A 1 178 ? 20.601 -9.676 -19.559 1.00 76.94 178 PHE A N 1
ATOM 1430 C CA . PHE A 1 178 ? 20.661 -8.423 -20.325 1.00 76.94 178 PHE A CA 1
ATOM 1431 C C . PHE A 1 178 ? 20.945 -8.669 -21.815 1.00 76.94 178 PHE A C 1
ATOM 1433 O O . PHE A 1 178 ? 21.619 -9.643 -22.156 1.00 76.94 178 PHE A O 1
ATOM 1440 N N . PRO A 1 179 ? 20.465 -7.793 -22.721 1.00 74.62 179 PRO A N 1
ATOM 1441 C CA . PRO A 1 179 ? 20.851 -7.842 -24.129 1.00 74.62 179 PRO A CA 1
ATOM 1442 C C . PRO A 1 179 ? 22.369 -7.685 -24.276 1.00 74.62 179 PRO A C 1
ATOM 1444 O O . PRO A 1 179 ? 22.950 -6.777 -23.683 1.00 74.62 179 PRO A O 1
ATOM 1447 N N . ARG A 1 180 ? 23.006 -8.540 -25.086 1.00 73.12 180 ARG A N 1
ATOM 1448 C CA . ARG A 1 180 ? 24.471 -8.530 -25.272 1.00 73.12 180 ARG A CA 1
ATOM 1449 C C . ARG A 1 180 ? 24.988 -7.215 -25.857 1.00 73.12 180 ARG A C 1
ATOM 1451 O O . ARG A 1 180 ? 26.090 -6.805 -25.522 1.00 73.12 180 ARG A O 1
ATOM 1458 N N . ASP A 1 181 ? 24.158 -6.541 -26.647 1.00 80.06 181 ASP A N 1
ATOM 1459 C CA . ASP A 1 181 ? 24.500 -5.281 -27.314 1.00 80.06 181 ASP A CA 1
ATOM 1460 C C . ASP A 1 181 ? 24.217 -4.043 -26.442 1.00 80.06 181 ASP A C 1
ATOM 1462 O O . ASP A 1 181 ? 24.376 -2.913 -26.896 1.00 80.06 181 ASP A O 1
ATOM 1466 N N . ALA A 1 182 ? 23.749 -4.226 -25.199 1.00 81.00 182 ALA A N 1
ATOM 1467 C CA . ALA A 1 182 ? 23.380 -3.110 -24.326 1.00 81.00 182 ALA A CA 1
ATOM 1468 C C . ALA A 1 182 ? 24.595 -2.343 -23.778 1.00 81.00 182 ALA A C 1
ATOM 1470 O O . ALA A 1 182 ? 24.475 -1.162 -23.460 1.00 81.00 182 ALA A O 1
ATOM 1471 N N . LEU A 1 183 ? 25.748 -3.005 -23.655 1.00 87.44 183 LEU A N 1
ATOM 1472 C CA . LEU A 1 183 ? 27.004 -2.436 -23.167 1.00 87.44 183 LEU A CA 1
ATOM 1473 C C . LEU A 1 183 ? 28.177 -2.947 -24.007 1.00 87.44 183 LEU A C 1
ATOM 1475 O O . LEU A 1 183 ? 28.082 -3.971 -24.683 1.00 87.44 183 LEU A O 1
ATOM 1479 N N . LYS A 1 184 ? 29.319 -2.255 -23.924 1.00 89.31 184 LYS A N 1
ATOM 1480 C CA . LYS A 1 184 ? 30.587 -2.784 -24.440 1.00 89.31 184 LYS A CA 1
ATOM 1481 C C . LYS A 1 184 ? 30.936 -4.061 -23.675 1.00 89.31 184 LYS A C 1
ATOM 1483 O O . LYS A 1 184 ? 30.669 -4.151 -22.480 1.00 89.31 184 LYS A O 1
ATOM 1488 N N . LYS A 1 185 ? 31.576 -5.025 -24.343 1.00 87.12 185 LYS A N 1
ATOM 1489 C CA . LYS A 1 185 ? 31.911 -6.333 -23.754 1.00 87.12 185 LYS A CA 1
ATOM 1490 C C . LYS A 1 185 ? 32.645 -6.214 -22.409 1.00 87.12 185 LYS A C 1
ATOM 1492 O O . LYS A 1 185 ? 32.259 -6.866 -21.451 1.00 87.12 185 LYS A O 1
ATOM 1497 N N . GLU A 1 186 ? 33.630 -5.320 -22.322 1.00 89.19 186 GLU A N 1
ATOM 1498 C CA . GLU A 1 186 ? 34.391 -5.070 -21.088 1.00 89.19 186 GLU A CA 1
ATOM 1499 C C . GLU A 1 186 ? 33.511 -4.568 -19.932 1.00 89.19 186 GLU A C 1
ATOM 1501 O O . GLU A 1 186 ? 33.655 -5.013 -18.796 1.00 89.19 186 GLU A O 1
ATOM 1506 N N . ASP A 1 187 ? 32.581 -3.653 -20.211 1.00 89.62 187 ASP A N 1
ATOM 1507 C CA . ASP A 1 187 ? 31.676 -3.095 -19.202 1.00 89.62 187 ASP A CA 1
ATOM 1508 C C . ASP A 1 187 ? 30.567 -4.084 -18.823 1.00 89.62 187 ASP A C 1
ATOM 1510 O O . ASP A 1 187 ? 30.120 -4.104 -17.676 1.00 89.62 187 ASP A O 1
ATOM 1514 N N . LEU A 1 188 ? 30.155 -4.944 -19.759 1.00 89.00 188 LEU A N 1
ATOM 1515 C CA . LEU A 1 188 ? 29.239 -6.048 -19.490 1.00 89.00 188 LEU A CA 1
ATOM 1516 C C . LEU A 1 188 ? 29.873 -7.071 -18.539 1.00 89.00 188 LEU A C 1
ATOM 1518 O O . LEU A 1 188 ? 29.233 -7.463 -17.566 1.00 89.00 188 LEU A O 1
ATOM 1522 N N . ASP A 1 189 ? 31.131 -7.455 -18.770 1.00 89.75 189 ASP A N 1
ATOM 1523 C CA . ASP A 1 189 ? 31.857 -8.385 -17.898 1.00 89.75 189 ASP A CA 1
ATOM 1524 C C . ASP A 1 189 ? 32.038 -7.792 -16.485 1.00 89.75 189 ASP A C 1
ATOM 1526 O O . ASP A 1 189 ? 31.821 -8.484 -15.487 1.00 89.75 189 ASP A O 1
ATOM 1530 N N . ARG A 1 190 ? 32.321 -6.481 -16.379 1.00 92.31 190 ARG A N 1
ATOM 1531 C CA . ARG A 1 190 ? 32.340 -5.751 -15.092 1.00 92.31 190 ARG A CA 1
ATOM 1532 C C . ARG A 1 190 ? 30.977 -5.720 -14.403 1.00 92.31 190 ARG A C 1
ATOM 1534 O O . ARG A 1 190 ? 30.912 -5.833 -13.179 1.00 92.31 190 ARG A O 1
ATOM 1541 N N . LEU A 1 191 ? 29.889 -5.553 -15.159 1.00 90.94 191 LEU A N 1
ATOM 1542 C CA . LEU A 1 191 ? 28.534 -5.593 -14.608 1.00 90.94 191 LEU A CA 1
ATOM 1543 C C . LEU A 1 191 ? 28.214 -6.985 -14.060 1.00 90.94 191 LEU A C 1
ATOM 1545 O O . LEU A 1 191 ? 27.666 -7.103 -12.969 1.00 90.94 191 LEU A O 1
ATOM 1549 N N . VAL A 1 192 ? 28.569 -8.042 -14.793 1.00 89.44 192 VAL A N 1
ATOM 1550 C CA . VAL A 1 192 ? 28.355 -9.424 -14.346 1.00 89.44 192 VAL A CA 1
ATOM 1551 C C . VAL A 1 192 ? 29.144 -9.709 -13.070 1.00 89.44 192 VAL A C 1
ATOM 1553 O O . VAL A 1 192 ? 28.563 -10.251 -12.130 1.00 89.44 192 VAL A O 1
ATOM 1556 N N . SER A 1 193 ? 30.407 -9.274 -12.991 1.00 90.38 193 SER A N 1
ATOM 1557 C CA . SER A 1 193 ? 31.217 -9.438 -11.778 1.00 90.38 193 SER A CA 1
ATOM 1558 C C . SER A 1 193 ? 30.625 -8.680 -10.584 1.00 90.38 193 SER A C 1
ATOM 1560 O O . SER A 1 193 ? 30.544 -9.220 -9.486 1.00 90.38 193 SER A O 1
ATOM 1562 N N . PHE A 1 194 ? 30.128 -7.455 -10.799 1.00 93.50 194 PHE A N 1
ATOM 1563 C CA . PHE A 1 194 ? 29.424 -6.693 -9.763 1.00 93.50 194 PHE A CA 1
ATOM 1564 C C . PHE A 1 194 ? 28.190 -7.436 -9.242 1.00 93.50 194 PHE A C 1
ATOM 1566 O O . PHE A 1 194 ? 27.940 -7.473 -8.039 1.00 93.50 194 PHE A O 1
ATOM 1573 N N . ILE A 1 195 ? 27.403 -8.016 -10.150 1.00 90.56 195 ILE A N 1
ATOM 1574 C CA . ILE A 1 195 ? 26.172 -8.733 -9.810 1.00 90.56 195 ILE A CA 1
ATOM 1575 C C . ILE A 1 195 ? 26.474 -9.958 -8.948 1.00 90.56 195 ILE A C 1
ATOM 1577 O O . ILE A 1 195 ? 25.739 -10.206 -7.991 1.00 90.56 195 ILE A O 1
ATOM 1581 N N . ASP A 1 196 ? 27.538 -10.696 -9.267 1.00 87.56 196 ASP A N 1
ATOM 1582 C CA . ASP A 1 196 ? 27.973 -11.852 -8.479 1.00 87.56 196 ASP A CA 1
ATOM 1583 C C . ASP A 1 196 ? 28.341 -11.469 -7.046 1.00 87.56 196 ASP A C 1
ATOM 1585 O O . ASP A 1 196 ? 27.840 -12.075 -6.098 1.00 87.56 196 ASP A O 1
ATOM 1589 N N . ASP A 1 197 ? 29.110 -10.397 -6.877 1.00 89.31 197 ASP A N 1
ATOM 1590 C CA . ASP A 1 197 ? 29.591 -9.974 -5.562 1.00 89.31 197 ASP A CA 1
ATOM 1591 C C . ASP A 1 197 ? 28.522 -9.251 -4.723 1.00 89.31 197 ASP A C 1
ATOM 1593 O O . ASP A 1 197 ? 28.535 -9.300 -3.486 1.00 89.31 197 ASP A O 1
ATOM 1597 N N . TYR A 1 198 ? 27.616 -8.506 -5.368 1.00 91.12 198 TYR A N 1
ATOM 1598 C CA . TYR A 1 198 ? 26.706 -7.587 -4.678 1.00 91.12 198 TYR A CA 1
ATOM 1599 C C . TYR A 1 198 ? 25.306 -8.163 -4.430 1.00 91.12 198 TYR A C 1
ATOM 1601 O O . TYR A 1 198 ? 24.639 -7.740 -3.484 1.00 91.12 198 TYR A O 1
ATOM 1609 N N . ASN A 1 199 ? 24.855 -9.166 -5.196 1.00 89.12 199 ASN A N 1
ATOM 1610 C CA . ASN A 1 199 ? 23.545 -9.794 -4.971 1.00 89.12 199 ASN A CA 1
ATOM 1611 C C . ASN A 1 199 ? 23.403 -10.409 -3.571 1.00 89.12 199 ASN A C 1
ATOM 1613 O O . ASN A 1 199 ? 22.309 -10.414 -3.004 1.00 89.12 199 ASN A O 1
ATOM 1617 N N . GLU A 1 200 ? 24.492 -10.910 -2.985 1.00 86.62 200 GLU A N 1
ATOM 1618 C CA . GLU A 1 200 ? 24.469 -11.387 -1.603 1.00 86.62 200 GLU A CA 1
ATOM 1619 C C . GLU A 1 200 ? 24.335 -10.230 -0.600 1.00 86.62 200 GLU A C 1
ATOM 1621 O O . GLU A 1 200 ? 23.564 -10.331 0.357 1.00 86.62 200 GLU A O 1
ATOM 1626 N N . LYS A 1 201 ? 24.999 -9.098 -0.865 1.00 89.38 201 LYS A N 1
ATOM 1627 C CA . LYS A 1 201 ? 24.975 -7.886 -0.025 1.00 89.38 201 LYS A CA 1
ATOM 1628 C C . LYS A 1 201 ? 23.635 -7.146 -0.061 1.00 89.38 201 LYS A C 1
ATOM 1630 O O . LYS A 1 201 ? 23.323 -6.430 0.884 1.00 89.38 201 LYS A O 1
ATOM 1635 N N . LEU A 1 202 ? 22.826 -7.346 -1.105 1.00 88.44 202 LEU A N 1
ATOM 1636 C CA . LEU A 1 202 ? 21.458 -6.814 -1.198 1.00 88.44 202 LEU A CA 1
ATOM 1637 C C . LEU A 1 202 ? 20.470 -7.481 -0.228 1.00 88.44 202 LEU A C 1
ATOM 1639 O O . LEU A 1 202 ? 19.360 -6.975 -0.028 1.00 88.44 202 LEU A O 1
ATOM 1643 N N . LYS A 1 203 ? 20.835 -8.622 0.373 1.00 88.62 203 LYS A N 1
ATOM 1644 C CA . LYS A 1 203 ? 20.008 -9.291 1.382 1.00 88.62 203 LYS A CA 1
ATOM 1645 C C . LYS A 1 203 ? 20.095 -8.538 2.710 1.00 88.62 203 LYS A C 1
ATOM 1647 O O . LYS A 1 203 ? 21.177 -8.269 3.218 1.00 88.62 203 LYS A O 1
ATOM 1652 N N . TYR A 1 204 ? 18.942 -8.283 3.327 1.00 88.25 204 TYR A N 1
ATOM 1653 C CA . TYR A 1 204 ? 18.878 -7.614 4.628 1.00 88.25 204 TYR A CA 1
ATOM 1654 C C . TYR A 1 204 ? 19.603 -8.390 5.730 1.00 88.25 204 TYR A C 1
ATOM 1656 O O . TYR A 1 204 ? 19.390 -9.602 5.901 1.00 88.25 204 TYR A O 1
ATOM 1664 N N . GLY A 1 205 ? 20.393 -7.669 6.526 1.00 87.69 205 GLY A N 1
ATOM 1665 C CA . GLY A 1 205 ? 21.104 -8.221 7.671 1.00 87.69 205 GLY A CA 1
ATOM 1666 C C . GLY A 1 205 ? 20.161 -8.671 8.790 1.00 87.69 205 GLY A C 1
ATOM 1667 O O . GLY A 1 205 ? 18.966 -8.362 8.812 1.00 87.69 205 GLY A O 1
ATOM 1668 N N . THR A 1 206 ? 20.698 -9.416 9.756 1.00 87.50 206 THR A N 1
ATOM 1669 C CA . THR A 1 206 ? 19.923 -9.904 10.911 1.00 87.50 206 THR A CA 1
ATOM 1670 C C . THR A 1 206 ? 19.401 -8.753 11.777 1.00 87.50 206 THR A C 1
ATOM 1672 O O . THR A 1 206 ? 18.272 -8.820 12.261 1.00 87.50 206 THR A O 1
ATOM 1675 N N . MET A 1 207 ? 20.182 -7.677 11.921 1.00 86.25 207 MET A N 1
ATOM 1676 C CA . MET A 1 207 ? 19.785 -6.495 12.693 1.00 86.25 207 MET A CA 1
ATOM 1677 C C . MET A 1 207 ? 18.651 -5.715 12.021 1.00 86.25 207 MET A C 1
ATOM 1679 O O . MET A 1 207 ? 17.661 -5.418 12.686 1.00 86.25 207 MET A O 1
ATOM 1683 N N . ASP A 1 208 ? 18.727 -5.473 10.708 1.00 85.81 208 ASP A N 1
ATOM 1684 C CA . ASP A 1 208 ? 17.657 -4.792 9.959 1.00 85.81 208 ASP A CA 1
ATOM 1685 C C . ASP A 1 208 ? 16.331 -5.554 10.082 1.00 85.81 208 ASP A C 1
ATOM 1687 O O . ASP A 1 208 ? 15.274 -4.969 10.329 1.00 85.81 208 ASP A O 1
ATOM 1691 N N . ARG A 1 209 ? 16.393 -6.892 9.989 1.00 88.00 209 ARG A N 1
ATOM 1692 C CA . ARG A 1 209 ? 15.227 -7.757 10.202 1.00 88.00 209 ARG A CA 1
ATOM 1693 C C . ARG A 1 209 ? 14.667 -7.599 11.609 1.00 88.00 209 ARG A C 1
ATOM 1695 O O . ARG A 1 209 ? 13.460 -7.424 11.749 1.00 88.00 209 ARG A O 1
ATOM 1702 N N . PHE A 1 210 ? 15.513 -7.667 12.636 1.00 88.06 210 PHE A N 1
ATOM 1703 C CA . PHE A 1 210 ? 15.076 -7.529 14.025 1.00 88.06 210 PHE A CA 1
ATOM 1704 C C . PHE A 1 210 ? 14.393 -6.180 14.271 1.00 88.06 210 PHE A C 1
ATOM 1706 O O . PHE A 1 210 ? 13.286 -6.153 14.800 1.00 88.06 210 PHE A O 1
ATOM 1713 N N . VAL A 1 211 ? 15.006 -5.083 13.823 1.00 86.88 211 VAL A N 1
ATOM 1714 C CA . VAL A 1 211 ? 14.495 -3.716 13.995 1.00 86.88 211 VAL A CA 1
ATOM 1715 C C . VAL A 1 211 ? 13.143 -3.532 13.304 1.00 86.88 211 VAL A C 1
ATOM 1717 O O . VAL A 1 211 ? 12.190 -3.063 13.928 1.00 86.88 211 VAL A O 1
ATOM 1720 N N . VAL A 1 212 ? 13.015 -3.957 12.044 1.00 84.19 212 VAL A N 1
ATOM 1721 C CA . VAL A 1 212 ? 11.755 -3.826 11.296 1.00 84.19 212 VAL A CA 1
ATOM 1722 C C . VAL A 1 212 ? 10.669 -4.742 11.868 1.00 84.19 212 VAL A C 1
ATOM 1724 O O . VAL A 1 212 ? 9.521 -4.313 11.989 1.00 84.19 212 VAL A O 1
ATOM 1727 N N . TYR A 1 213 ? 10.991 -5.978 12.270 1.00 83.88 213 TYR A N 1
ATOM 1728 C CA . TYR A 1 213 ? 10.012 -6.845 12.935 1.00 83.88 213 TYR A CA 1
ATOM 1729 C C . TYR A 1 213 ? 9.570 -6.264 14.277 1.00 83.88 213 TYR A C 1
ATOM 1731 O O . TYR A 1 213 ? 8.369 -6.174 14.524 1.00 83.88 213 TYR A O 1
ATOM 1739 N N . PHE A 1 214 ? 10.506 -5.812 15.110 1.00 83.00 214 PHE A N 1
ATOM 1740 C CA . PHE A 1 214 ? 10.193 -5.166 16.380 1.00 83.00 214 PHE A CA 1
ATOM 1741 C C . PHE A 1 214 ? 9.286 -3.950 16.172 1.00 83.00 214 PHE A C 1
ATOM 1743 O O . PHE A 1 214 ? 8.243 -3.860 16.812 1.00 83.00 214 PHE A O 1
ATOM 1750 N N . ALA A 1 215 ? 9.602 -3.065 15.224 1.00 78.25 215 ALA A N 1
ATOM 1751 C CA . ALA A 1 215 ? 8.760 -1.912 14.920 1.00 78.25 215 ALA A CA 1
ATOM 1752 C C . ALA A 1 215 ? 7.370 -2.320 14.410 1.00 78.25 215 ALA A C 1
ATOM 1754 O O . ALA A 1 215 ? 6.373 -1.759 14.856 1.00 78.25 215 ALA A O 1
ATOM 1755 N N . ARG A 1 216 ? 7.262 -3.329 13.536 1.00 75.38 216 ARG A N 1
ATOM 1756 C CA . ARG A 1 216 ? 5.963 -3.834 13.046 1.00 75.38 216 ARG A CA 1
ATOM 1757 C C . ARG A 1 216 ? 5.054 -4.330 14.172 1.00 75.38 216 ARG A C 1
ATOM 1759 O O . ARG A 1 216 ? 3.841 -4.145 14.079 1.00 75.38 216 ARG A O 1
ATOM 1766 N N . TYR A 1 217 ? 5.618 -4.950 15.210 1.00 73.44 217 TYR A N 1
ATOM 1767 C CA . TYR A 1 217 ? 4.844 -5.488 16.333 1.00 73.44 217 TYR A CA 1
ATOM 1768 C C . TYR A 1 217 ? 4.638 -4.481 17.475 1.00 73.44 217 TYR A C 1
ATOM 1770 O O . TYR A 1 217 ? 3.554 -4.448 18.052 1.00 73.44 217 TYR A O 1
ATOM 1778 N N . CYS A 1 218 ? 5.634 -3.647 17.781 1.00 68.38 218 CYS A N 1
ATOM 1779 C CA . CYS A 1 218 ? 5.633 -2.756 18.946 1.00 68.38 218 CYS A CA 1
ATOM 1780 C C . CYS A 1 218 ? 5.273 -1.298 18.614 1.00 68.38 218 CYS A C 1
ATOM 1782 O O . CYS A 1 218 ? 4.717 -0.603 19.457 1.00 68.38 218 CYS A O 1
ATOM 1784 N N . LEU A 1 219 ? 5.585 -0.820 17.404 1.00 72.44 219 LEU A N 1
ATOM 1785 C CA . LEU A 1 219 ? 5.471 0.584 16.978 1.00 72.44 219 LEU A CA 1
ATOM 1786 C C . LEU A 1 219 ? 4.844 0.678 15.580 1.00 72.44 219 LEU A C 1
ATOM 1788 O O . LEU A 1 219 ? 5.396 1.281 14.659 1.00 72.44 219 LEU A O 1
ATOM 1792 N N . ARG A 1 220 ? 3.673 0.058 15.406 1.00 62.56 220 ARG A N 1
ATOM 1793 C CA . ARG A 1 220 ? 2.989 -0.057 14.111 1.00 62.56 220 ARG A CA 1
ATOM 1794 C C . ARG A 1 220 ? 2.851 1.260 13.322 1.00 62.56 220 ARG A C 1
ATOM 1796 O O . ARG A 1 220 ? 3.155 1.195 12.129 1.00 62.56 220 ARG A O 1
ATOM 1803 N N . PRO A 1 221 ? 2.487 2.421 13.915 1.00 60.19 221 PRO A N 1
ATOM 1804 C CA . PRO A 1 221 ? 2.402 3.670 13.153 1.00 60.19 221 PRO A CA 1
ATOM 1805 C C . PRO A 1 221 ? 3.751 4.112 12.580 1.00 60.19 221 PRO A C 1
ATOM 1807 O O . PRO A 1 221 ? 3.764 4.638 11.481 1.00 60.19 221 PRO A O 1
ATOM 1810 N N . PHE A 1 222 ? 4.869 3.820 13.257 1.00 67.69 222 PHE A N 1
ATOM 1811 C CA . PHE A 1 222 ? 6.229 4.148 12.802 1.00 67.69 222 PHE A CA 1
ATOM 1812 C C . PHE A 1 222 ? 6.870 3.058 11.939 1.00 67.69 222 PHE A C 1
ATOM 1814 O O . PHE A 1 222 ? 7.859 3.297 11.246 1.00 67.69 222 PHE A O 1
ATOM 1821 N N . SER A 1 223 ? 6.329 1.838 11.978 1.00 75.88 223 SER A N 1
ATOM 1822 C CA . SER A 1 223 ? 6.891 0.697 11.253 1.00 75.88 223 SER A CA 1
ATOM 1823 C C . SER A 1 223 ? 6.942 0.920 9.741 1.00 75.88 223 SER A C 1
ATOM 1825 O O . SER A 1 223 ? 7.864 0.431 9.094 1.00 75.88 223 SER A O 1
ATOM 1827 N N . LYS A 1 224 ? 6.003 1.704 9.191 1.00 73.81 224 LYS A N 1
ATOM 1828 C CA . LYS A 1 224 ? 5.952 2.066 7.768 1.00 73.81 224 LYS A CA 1
ATOM 1829 C C . LYS A 1 224 ? 7.109 2.990 7.392 1.00 73.81 224 LYS A C 1
ATOM 1831 O O . LYS A 1 224 ? 7.823 2.697 6.439 1.00 73.81 224 LYS A O 1
ATOM 1836 N N . GLN A 1 225 ? 7.310 4.070 8.144 1.00 80.50 225 GLN A N 1
ATOM 1837 C CA . GLN A 1 225 ? 8.376 5.045 7.907 1.00 80.50 225 GLN A CA 1
ATOM 1838 C C . GLN A 1 225 ? 9.740 4.389 8.101 1.00 80.50 225 GLN A C 1
ATOM 1840 O O . GLN A 1 225 ? 10.646 4.614 7.307 1.00 80.50 225 GLN A O 1
ATOM 1845 N N . LEU A 1 226 ? 9.871 3.515 9.101 1.00 84.56 226 LEU A N 1
ATOM 1846 C CA . LEU A 1 226 ? 11.100 2.765 9.323 1.00 84.56 226 LEU A CA 1
ATOM 1847 C C . LEU A 1 226 ? 11.380 1.772 8.189 1.00 84.56 226 LEU A C 1
ATOM 1849 O O . LEU A 1 226 ? 12.505 1.697 7.707 1.00 84.56 226 LEU A O 1
ATOM 1853 N N . GLU A 1 227 ? 10.369 1.029 7.730 1.00 84.12 227 GLU A N 1
ATOM 1854 C CA . GLU A 1 227 ? 10.517 0.126 6.586 1.00 84.12 227 GLU A CA 1
ATOM 1855 C C . GLU A 1 227 ? 10.868 0.897 5.305 1.00 84.12 227 GLU A C 1
ATOM 1857 O O . GLU A 1 227 ? 11.739 0.464 4.555 1.00 84.12 227 GLU A O 1
ATOM 1862 N N . MET A 1 228 ? 10.258 2.064 5.081 1.00 84.88 228 MET A N 1
ATOM 1863 C CA . MET A 1 228 ? 10.593 2.954 3.967 1.00 84.88 228 MET A CA 1
ATOM 1864 C C . MET A 1 228 ? 12.030 3.478 4.068 1.00 84.88 228 MET A C 1
ATOM 1866 O O . MET A 1 228 ? 12.759 3.424 3.082 1.00 84.88 228 MET A O 1
ATOM 1870 N N . TYR A 1 229 ? 12.466 3.912 5.252 1.00 88.19 229 TYR A N 1
ATOM 1871 C CA . TYR A 1 229 ? 13.833 4.372 5.495 1.00 88.19 229 TYR A CA 1
ATOM 1872 C C . TYR A 1 229 ? 14.856 3.266 5.219 1.00 88.19 229 TYR A C 1
ATOM 1874 O O . TYR A 1 229 ? 15.819 3.479 4.490 1.00 88.19 229 TYR A O 1
ATOM 1882 N N . VAL A 1 230 ? 14.612 2.057 5.730 1.00 89.88 230 VAL A N 1
ATOM 1883 C CA . VAL A 1 230 ? 15.478 0.888 5.506 1.00 89.88 230 VAL A CA 1
ATOM 1884 C C . VAL A 1 230 ? 15.539 0.512 4.019 1.00 89.88 230 VAL A C 1
ATOM 1886 O O . VAL A 1 230 ? 16.592 0.124 3.514 1.00 89.88 230 VAL A O 1
ATOM 1889 N N . ARG A 1 231 ? 14.431 0.642 3.280 1.00 90.06 231 ARG A N 1
ATOM 1890 C CA . ARG A 1 231 ? 14.408 0.439 1.822 1.00 90.06 231 ARG A CA 1
ATOM 1891 C C . ARG A 1 231 ? 15.177 1.512 1.058 1.00 90.06 231 ARG A C 1
ATOM 1893 O O . ARG A 1 231 ? 15.916 1.170 0.135 1.00 90.06 231 ARG A O 1
ATOM 1900 N N . MET A 1 232 ? 15.002 2.775 1.440 1.00 90.44 232 MET A N 1
ATOM 1901 C CA . MET A 1 232 ? 15.697 3.919 0.853 1.00 90.44 232 MET A CA 1
ATOM 1902 C C . MET A 1 232 ? 17.208 3.812 1.075 1.00 90.44 232 MET A C 1
ATOM 1904 O O . MET A 1 232 ? 17.976 3.982 0.134 1.00 90.44 232 MET A O 1
ATOM 1908 N N . ASP A 1 233 ? 17.633 3.453 2.285 1.00 90.25 233 ASP A N 1
ATOM 1909 C CA . ASP A 1 233 ? 19.039 3.224 2.615 1.00 90.25 233 ASP A CA 1
ATOM 1910 C C . ASP A 1 233 ? 19.625 2.050 1.812 1.00 90.25 233 ASP A C 1
ATOM 1912 O O . ASP A 1 233 ? 20.697 2.178 1.224 1.00 90.25 233 ASP A O 1
ATOM 1916 N N . ASN A 1 234 ? 18.893 0.935 1.672 1.00 91.25 234 ASN A N 1
ATOM 1917 C CA . ASN A 1 234 ? 19.330 -0.182 0.824 1.00 91.25 234 ASN A CA 1
ATOM 1918 C C . ASN A 1 234 ? 19.517 0.239 -0.648 1.00 91.25 234 ASN A C 1
ATOM 1920 O O . ASN A 1 234 ? 20.487 -0.156 -1.296 1.00 91.25 234 ASN A O 1
ATOM 1924 N N . PHE A 1 235 ? 18.619 1.082 -1.170 1.00 92.12 235 PHE A N 1
ATOM 1925 C CA . PHE A 1 235 ? 18.758 1.659 -2.507 1.00 92.12 235 PHE A CA 1
ATOM 1926 C C . PHE A 1 235 ? 19.977 2.585 -2.617 1.00 92.12 235 PHE A C 1
ATOM 1928 O O . PHE A 1 235 ? 20.756 2.446 -3.558 1.00 92.12 235 PHE A O 1
ATOM 1935 N N . GLY A 1 236 ? 20.192 3.470 -1.639 1.00 90.62 236 GLY A N 1
ATOM 1936 C CA . GLY A 1 236 ? 21.350 4.368 -1.609 1.00 90.62 236 GLY A CA 1
ATOM 1937 C C . GLY A 1 236 ? 22.683 3.613 -1.572 1.00 90.62 236 GLY A C 1
ATOM 1938 O O . GLY A 1 236 ? 23.611 3.954 -2.306 1.00 90.62 236 GLY A O 1
ATOM 1939 N N . ARG A 1 237 ? 22.765 2.524 -0.793 1.00 91.44 237 ARG A N 1
ATOM 1940 C CA . ARG A 1 237 ? 23.938 1.633 -0.762 1.00 91.44 237 ARG A CA 1
ATOM 1941 C C . ARG A 1 237 ? 24.198 0.985 -2.122 1.00 91.44 237 ARG A C 1
ATOM 1943 O O . ARG A 1 237 ? 25.344 0.981 -2.572 1.00 91.44 237 ARG A O 1
ATOM 1950 N N . LEU A 1 238 ? 23.151 0.479 -2.782 1.00 92.44 238 LEU A N 1
ATOM 1951 C CA . LEU A 1 238 ? 23.251 -0.097 -4.126 1.00 92.44 238 LEU A CA 1
ATOM 1952 C C . LEU A 1 238 ? 23.731 0.944 -5.144 1.00 92.44 238 LEU A C 1
ATOM 1954 O O . LEU A 1 238 ? 24.641 0.660 -5.919 1.00 92.44 238 LEU A O 1
ATOM 1958 N N . GLN A 1 239 ? 23.153 2.145 -5.124 1.00 90.88 239 GLN A N 1
ATOM 1959 C CA . GLN A 1 239 ? 23.509 3.234 -6.032 1.00 90.88 239 GLN A CA 1
ATOM 1960 C C . GLN A 1 239 ? 24.986 3.627 -5.888 1.00 90.88 239 GLN A C 1
ATOM 1962 O O . GLN A 1 239 ? 25.715 3.663 -6.879 1.00 90.88 239 GLN A O 1
ATOM 1967 N N . GLN A 1 240 ? 25.457 3.834 -4.655 1.00 90.75 240 GLN A N 1
ATOM 1968 C CA . GLN A 1 240 ? 26.855 4.181 -4.384 1.00 90.75 240 GLN A CA 1
ATOM 1969 C C . GLN A 1 240 ? 27.822 3.057 -4.768 1.00 90.75 240 GLN A C 1
ATOM 1971 O O . GLN A 1 240 ? 28.890 3.321 -5.324 1.00 90.75 240 GLN A O 1
ATOM 1976 N N . ALA A 1 241 ? 27.471 1.804 -4.471 1.00 91.81 241 ALA A N 1
ATOM 1977 C CA . ALA A 1 241 ? 28.308 0.658 -4.804 1.00 91.81 241 ALA A CA 1
ATOM 1978 C C . ALA A 1 241 ? 28.442 0.479 -6.320 1.00 91.81 241 ALA A C 1
ATOM 1980 O O . ALA A 1 241 ? 29.551 0.287 -6.814 1.00 91.81 241 ALA A O 1
ATOM 1981 N N . LEU A 1 242 ? 27.332 0.603 -7.051 1.00 92.25 242 LEU A N 1
ATOM 1982 C CA . LEU A 1 242 ? 27.320 0.514 -8.505 1.00 92.25 242 LEU A CA 1
ATOM 1983 C C . LEU A 1 242 ? 28.142 1.647 -9.131 1.00 92.25 242 LEU A C 1
ATOM 1985 O O . LEU A 1 242 ? 28.982 1.384 -9.985 1.00 92.25 242 LEU A O 1
ATOM 1989 N N . TYR A 1 243 ? 27.972 2.886 -8.657 1.00 89.94 243 TYR A N 1
ATOM 1990 C CA . TYR A 1 243 ? 28.724 4.040 -9.156 1.00 89.94 243 TYR A CA 1
ATOM 1991 C C . TYR A 1 243 ? 30.243 3.882 -8.974 1.00 89.94 243 TYR A C 1
ATOM 1993 O O . TYR A 1 243 ? 31.008 4.186 -9.888 1.00 89.94 243 TYR A O 1
ATOM 2001 N N . ARG A 1 244 ? 30.683 3.367 -7.815 1.00 91.00 244 ARG A N 1
ATOM 2002 C CA . ARG A 1 244 ? 32.106 3.149 -7.490 1.00 91.00 244 ARG A CA 1
ATOM 2003 C C . ARG A 1 244 ? 32.745 1.979 -8.239 1.00 91.00 244 ARG A C 1
ATOM 2005 O O . ARG A 1 244 ? 33.966 1.958 -8.364 1.00 91.00 244 ARG A O 1
ATOM 2012 N N . HIS A 1 245 ? 31.954 1.007 -8.693 1.00 92.56 245 HIS A N 1
ATOM 2013 C CA . HIS A 1 245 ? 32.467 -0.176 -9.393 1.00 92.56 245 HIS A CA 1
ATOM 2014 C C . HIS A 1 245 ? 32.909 0.127 -10.830 1.00 92.56 245 HIS A C 1
ATOM 2016 O O . HIS A 1 245 ? 33.819 -0.516 -11.349 1.00 92.56 245 HIS A O 1
ATOM 2022 N N . PHE A 1 246 ? 32.285 1.117 -11.473 1.00 90.81 246 PHE A N 1
ATOM 2023 C CA . PHE A 1 246 ? 32.620 1.523 -12.838 1.00 90.81 246 PHE A CA 1
ATOM 2024 C C . PHE A 1 246 ? 33.564 2.732 -12.866 1.00 90.81 246 PHE A C 1
ATOM 2026 O O . PHE A 1 246 ? 33.506 3.599 -11.991 1.00 90.81 246 PHE A O 1
ATOM 2033 N N . PRO A 1 247 ? 34.431 2.831 -13.890 1.00 89.56 247 PRO A N 1
ATOM 2034 C CA . PRO A 1 247 ? 35.353 3.949 -14.015 1.00 89.56 247 PRO A CA 1
ATOM 2035 C C . PRO A 1 247 ? 34.604 5.257 -14.345 1.00 89.56 247 PRO A C 1
ATOM 2037 O O . PRO A 1 247 ? 33.590 5.222 -15.042 1.00 89.56 247 PRO A O 1
ATOM 2040 N N . PRO A 1 248 ? 35.108 6.441 -13.943 1.00 86.44 248 PRO A N 1
ATOM 2041 C CA . PRO A 1 248 ? 34.419 7.716 -14.173 1.00 86.44 248 PRO A CA 1
ATOM 2042 C C . PRO A 1 248 ? 34.100 8.025 -15.644 1.00 86.44 248 PRO A C 1
ATOM 2044 O O . PRO A 1 248 ? 33.162 8.770 -15.919 1.00 86.44 248 PRO A O 1
ATOM 2047 N N . GLN A 1 249 ? 34.866 7.473 -16.595 1.00 84.81 249 GLN A N 1
ATOM 2048 C CA . GLN A 1 249 ? 34.610 7.639 -18.029 1.00 84.81 249 GLN A CA 1
ATOM 2049 C C . GLN A 1 249 ? 33.319 6.942 -18.479 1.00 84.81 249 GLN A C 1
ATOM 2051 O O . GLN A 1 249 ? 32.648 7.444 -19.377 1.00 84.81 249 GLN A O 1
ATOM 2056 N N . PHE A 1 250 ? 32.948 5.828 -17.838 1.00 87.00 250 PHE A N 1
ATOM 2057 C CA . PHE A 1 250 ? 31.720 5.083 -18.134 1.00 87.00 250 PHE A CA 1
ATOM 2058 C C . PHE A 1 250 ? 30.460 5.915 -17.865 1.00 87.00 250 PHE A C 1
ATOM 2060 O O . PHE A 1 250 ? 29.434 5.744 -18.521 1.00 87.00 250 PHE A O 1
ATOM 2067 N N . TRP A 1 251 ? 30.548 6.853 -16.922 1.00 86.06 251 TRP A N 1
ATOM 2068 C CA . TRP A 1 251 ? 29.443 7.713 -16.510 1.00 86.06 251 TRP A CA 1
ATOM 2069 C C . TRP A 1 251 ? 29.280 8.982 -17.348 1.00 86.06 251 TRP A C 1
ATOM 2071 O O . TRP A 1 251 ? 28.305 9.703 -1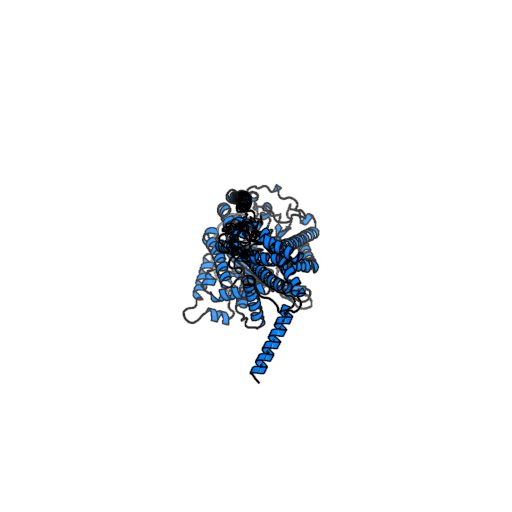7.160 1.00 86.06 251 TRP A O 1
ATOM 2081 N N . GLY A 1 252 ? 30.189 9.255 -18.286 1.00 80.88 252 GLY A N 1
ATOM 2082 C CA . GLY A 1 252 ? 30.141 10.468 -19.098 1.00 80.88 252 GLY A CA 1
ATOM 2083 C C . GLY A 1 252 ? 28.965 10.502 -20.080 1.00 80.88 252 GLY A C 1
ATOM 2084 O O . GLY A 1 252 ? 28.863 9.645 -20.951 1.00 80.88 252 GLY A O 1
ATOM 2085 N N . ASP A 1 253 ? 28.149 11.558 -20.008 1.00 75.31 253 ASP A N 1
ATOM 2086 C CA . ASP A 1 253 ? 26.973 11.784 -20.873 1.00 75.31 253 ASP A CA 1
ATOM 2087 C C . ASP A 1 253 ? 27.307 12.327 -22.281 1.00 75.31 253 ASP A C 1
ATOM 2089 O O . ASP A 1 253 ? 26.429 12.809 -22.999 1.00 75.31 253 ASP A O 1
ATOM 2093 N N . LYS A 1 254 ? 28.588 12.322 -22.676 1.00 70.94 254 LYS A N 1
ATOM 2094 C CA . LYS A 1 254 ? 29.068 12.893 -23.946 1.00 70.94 254 LYS A CA 1
ATOM 2095 C C . LYS A 1 254 ? 29.759 11.837 -24.809 1.00 70.94 254 LYS A C 1
ATOM 2097 O O . LYS A 1 254 ? 30.561 11.051 -24.306 1.00 70.94 254 LYS A O 1
ATOM 2102 N N . GLY A 1 255 ? 29.510 11.901 -26.119 1.00 71.88 255 GLY A N 1
ATOM 2103 C CA . GLY A 1 255 ? 30.109 11.028 -27.137 1.00 71.88 255 GLY A CA 1
ATOM 2104 C C . GLY A 1 255 ? 29.362 9.704 -27.343 1.00 71.88 255 GLY A C 1
ATOM 2105 O O . GLY A 1 255 ? 28.313 9.473 -26.752 1.00 71.88 255 GLY A O 1
ATOM 2106 N N . ASN A 1 256 ? 29.921 8.814 -28.170 1.00 78.19 256 ASN A N 1
ATOM 2107 C CA . ASN A 1 256 ? 29.372 7.475 -28.442 1.00 78.19 256 ASN A CA 1
ATOM 2108 C C . ASN A 1 256 ? 29.698 6.493 -27.302 1.00 78.19 256 ASN A C 1
ATOM 2110 O O . ASN A 1 256 ? 30.450 5.529 -27.476 1.00 78.19 256 ASN A O 1
ATOM 2114 N N . ASN A 1 257 ? 29.167 6.770 -26.113 1.00 84.44 257 ASN A N 1
ATOM 2115 C CA . ASN A 1 257 ? 29.343 5.930 -24.936 1.00 84.44 257 ASN A CA 1
ATOM 2116 C C . ASN A 1 257 ? 28.059 5.165 -24.612 1.00 84.44 257 ASN A C 1
ATOM 2118 O O . ASN A 1 257 ? 26.968 5.733 -24.582 1.00 84.44 257 ASN A O 1
ATOM 2122 N N . LEU A 1 258 ? 28.224 3.870 -24.339 1.00 89.19 258 LEU A N 1
ATOM 2123 C CA . LEU A 1 258 ? 27.192 3.025 -23.754 1.00 89.19 258 LEU A CA 1
ATOM 2124 C C . LEU A 1 258 ? 27.353 3.087 -22.238 1.00 89.19 258 LEU A C 1
ATOM 2126 O O . LEU A 1 258 ? 28.449 2.859 -21.729 1.00 89.19 258 LEU A O 1
ATOM 2130 N N . SER A 1 259 ? 26.281 3.416 -21.533 1.00 90.31 259 SER A N 1
ATOM 2131 C CA . SER A 1 259 ? 26.270 3.566 -20.080 1.00 90.31 259 SER A CA 1
ATOM 2132 C C . SER A 1 259 ? 25.005 2.943 -19.497 1.00 90.31 259 SER A C 1
ATOM 2134 O O . SER A 1 259 ? 24.110 2.503 -20.222 1.00 90.31 259 SER A O 1
ATOM 2136 N N . LEU A 1 260 ? 24.912 2.911 -18.172 1.00 90.44 260 LEU A N 1
ATOM 2137 C CA . LEU A 1 260 ? 23.708 2.486 -17.460 1.00 90.44 260 LEU A CA 1
ATOM 2138 C C . LEU A 1 260 ? 23.254 3.569 -16.476 1.00 90.44 260 LEU A C 1
ATOM 2140 O O . LEU A 1 260 ? 24.037 4.440 -16.117 1.00 90.44 260 LEU A O 1
ATOM 2144 N N . ARG A 1 261 ? 21.995 3.538 -16.046 1.00 90.44 261 ARG A N 1
ATOM 2145 C CA . ARG A 1 261 ? 21.407 4.396 -15.004 1.00 90.44 261 ARG A CA 1
ATOM 2146 C C . ARG A 1 261 ? 20.543 3.543 -14.083 1.00 90.44 261 ARG A C 1
ATOM 2148 O O . ARG A 1 261 ? 19.968 2.553 -14.530 1.00 90.44 261 ARG A O 1
ATOM 2155 N N . LEU A 1 262 ? 20.454 3.897 -12.804 1.00 91.31 262 LEU A N 1
ATOM 2156 C CA . LEU A 1 262 ? 19.656 3.164 -11.815 1.00 91.31 262 LEU A CA 1
ATOM 2157 C C . LEU A 1 262 ? 18.482 4.039 -11.378 1.00 91.31 262 LEU A C 1
ATOM 2159 O O . LEU A 1 262 ? 18.676 5.131 -10.853 1.00 91.31 262 LEU A O 1
ATOM 2163 N N . GLY A 1 263 ? 17.266 3.540 -11.575 1.00 89.31 263 GLY A N 1
ATOM 2164 C CA . GLY A 1 263 ? 16.035 4.176 -11.119 1.00 89.31 263 GLY A CA 1
ATOM 2165 C C . GLY A 1 263 ? 15.304 3.340 -10.073 1.00 89.31 263 GLY A C 1
ATOM 2166 O O . GLY A 1 263 ? 15.496 2.125 -9.962 1.00 89.31 263 GLY A O 1
ATOM 2167 N N . CYS A 1 264 ? 14.448 4.000 -9.296 1.00 90.19 264 CYS A N 1
ATOM 2168 C CA . CYS A 1 264 ? 13.608 3.371 -8.286 1.00 90.19 264 CYS A CA 1
ATOM 2169 C C . CYS A 1 264 ? 12.284 4.117 -8.125 1.00 90.19 264 CYS A C 1
ATOM 2171 O O . CYS A 1 264 ? 12.208 5.325 -8.346 1.00 90.19 264 CYS A O 1
ATOM 2173 N N . SER A 1 265 ? 11.257 3.375 -7.721 1.00 88.38 265 SER A N 1
ATOM 2174 C CA . SER A 1 265 ? 9.950 3.895 -7.335 1.00 88.38 265 SER A CA 1
ATOM 2175 C C . SER A 1 265 ? 10.095 4.821 -6.127 1.00 88.38 265 SER A C 1
ATOM 2177 O O . SER A 1 265 ? 10.518 4.380 -5.055 1.00 88.38 265 SER A O 1
ATOM 2179 N N . ARG A 1 266 ? 9.749 6.102 -6.294 1.00 79.81 266 ARG A N 1
ATOM 2180 C CA . ARG A 1 266 ? 9.917 7.134 -5.255 1.00 79.81 266 ARG A CA 1
ATOM 2181 C C . ARG A 1 266 ? 8.925 6.992 -4.101 1.00 79.81 266 ARG A C 1
ATOM 2183 O O . ARG A 1 266 ? 9.221 7.430 -2.994 1.00 79.81 266 ARG A O 1
ATOM 2190 N N . ASN A 1 267 ? 7.774 6.363 -4.337 1.00 76.25 267 ASN A N 1
ATOM 2191 C CA . ASN A 1 267 ? 6.719 6.272 -3.326 1.00 76.25 267 ASN A CA 1
ATOM 2192 C C . ASN A 1 267 ? 6.970 5.182 -2.271 1.00 76.25 267 ASN A C 1
ATOM 2194 O O . ASN A 1 267 ? 6.595 5.355 -1.114 1.00 76.25 267 ASN A O 1
ATOM 2198 N N . ASP A 1 268 ? 7.562 4.040 -2.645 1.00 79.94 268 ASP A N 1
ATOM 2199 C CA . ASP A 1 268 ? 7.683 2.882 -1.743 1.00 79.94 268 ASP A CA 1
ATOM 2200 C C . ASP A 1 268 ? 9.050 2.180 -1.736 1.00 79.94 268 ASP A C 1
ATOM 2202 O O . ASP A 1 268 ? 9.241 1.242 -0.946 1.00 79.94 268 ASP A O 1
ATOM 2206 N N . TYR A 1 269 ? 9.979 2.609 -2.601 1.00 89.00 269 TYR A N 1
ATOM 2207 C CA . TYR A 1 269 ? 11.289 1.995 -2.830 1.00 89.00 269 TYR A CA 1
ATOM 2208 C C . TYR A 1 269 ? 11.232 0.471 -3.038 1.00 89.00 269 TYR A C 1
ATOM 2210 O O . TYR A 1 269 ? 12.180 -0.241 -2.703 1.00 89.00 269 TYR A O 1
ATOM 2218 N N . ALA A 1 270 ? 10.119 -0.067 -3.553 1.00 87.75 270 ALA A N 1
ATOM 2219 C CA . ALA A 1 270 ? 9.927 -1.508 -3.722 1.00 87.75 270 ALA A CA 1
ATOM 2220 C C . ALA A 1 270 ? 10.336 -2.001 -5.118 1.00 87.75 270 ALA A C 1
ATOM 2222 O O . ALA A 1 270 ? 10.726 -3.161 -5.286 1.00 87.75 270 ALA A O 1
ATOM 2223 N N . LEU A 1 271 ? 10.250 -1.133 -6.129 1.00 90.12 271 LEU A N 1
ATOM 2224 C CA . LEU A 1 271 ? 10.607 -1.431 -7.514 1.00 90.12 271 LEU A CA 1
ATOM 2225 C C . LEU A 1 271 ? 11.831 -0.614 -7.928 1.00 90.12 271 LEU A C 1
ATOM 2227 O O . LEU A 1 271 ? 11.760 0.607 -7.946 1.00 90.12 271 LEU A 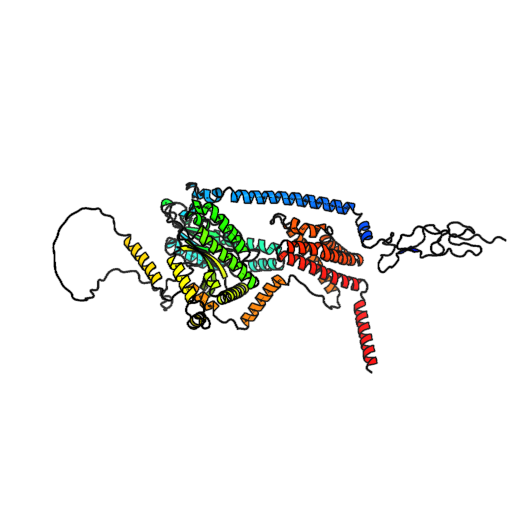O 1
ATOM 2231 N N . ALA A 1 272 ? 12.903 -1.291 -8.330 1.00 91.50 272 ALA A N 1
ATOM 2232 C CA . ALA A 1 272 ? 14.078 -0.671 -8.937 1.00 91.50 272 ALA A CA 1
ATOM 2233 C C . ALA A 1 272 ? 14.322 -1.219 -10.347 1.00 91.50 272 ALA A C 1
ATOM 2235 O O . ALA A 1 272 ? 13.840 -2.303 -10.698 1.00 91.50 272 ALA A O 1
ATOM 2236 N N . TYR A 1 273 ? 15.048 -0.465 -11.164 1.00 90.81 273 TYR A N 1
ATOM 2237 C CA . TYR A 1 273 ? 15.380 -0.830 -12.536 1.00 90.81 273 TYR A CA 1
ATOM 2238 C C . TYR A 1 273 ? 16.701 -0.217 -12.995 1.00 90.81 273 TYR A C 1
ATOM 2240 O O . TYR A 1 273 ? 17.071 0.878 -12.586 1.00 90.81 273 TYR A O 1
ATOM 2248 N N . LEU A 1 274 ? 17.389 -0.943 -13.870 1.00 91.56 274 LEU A N 1
ATOM 2249 C CA . LEU A 1 274 ? 18.563 -0.506 -14.608 1.00 91.56 274 LEU A CA 1
ATOM 2250 C C . LEU A 1 274 ? 18.138 -0.106 -16.017 1.00 91.56 274 LEU A C 1
ATOM 2252 O O . LEU A 1 274 ? 17.548 -0.907 -16.745 1.00 91.56 274 LEU A O 1
ATOM 2256 N N . ASP A 1 275 ? 18.450 1.120 -16.396 1.00 90.25 275 ASP A N 1
ATOM 2257 C CA . ASP A 1 275 ? 18.267 1.625 -17.744 1.00 90.25 275 ASP A CA 1
ATOM 2258 C C . ASP A 1 275 ? 19.600 1.657 -18.483 1.00 90.25 275 ASP A C 1
ATOM 2260 O O . ASP A 1 275 ? 20.577 2.204 -17.988 1.00 90.25 275 ASP A O 1
ATOM 2264 N N . PHE A 1 276 ? 19.633 1.080 -19.677 1.00 90.44 276 PHE A N 1
ATOM 2265 C CA . PHE A 1 276 ? 20.789 1.084 -20.564 1.00 90.44 276 PHE A CA 1
ATOM 2266 C C . PHE A 1 276 ? 20.660 2.225 -21.562 1.00 90.44 276 PHE A C 1
ATOM 2268 O O . PHE A 1 276 ? 19.623 2.378 -22.220 1.00 90.44 276 PHE A O 1
ATOM 2275 N N . ILE A 1 277 ? 21.726 3.003 -21.692 1.00 88.06 277 ILE A N 1
ATOM 2276 C CA . ILE A 1 277 ? 21.746 4.252 -22.445 1.00 88.06 277 ILE A CA 1
ATOM 2277 C C . ILE A 1 277 ? 22.854 4.207 -23.483 1.00 88.06 277 ILE A C 1
ATOM 2279 O O . ILE A 1 277 ? 23.976 3.803 -23.193 1.00 88.06 277 ILE A O 1
ATOM 2283 N N . ASP A 1 278 ? 22.524 4.669 -24.680 1.00 88.50 278 ASP A N 1
ATOM 2284 C CA . ASP A 1 278 ? 23.438 4.876 -25.789 1.00 88.50 278 ASP A CA 1
ATOM 2285 C C . ASP A 1 278 ? 23.485 6.370 -26.124 1.00 88.50 278 ASP A C 1
ATOM 2287 O O . ASP A 1 278 ? 22.598 6.901 -26.797 1.00 88.50 278 ASP A O 1
ATOM 2291 N N . PHE A 1 279 ? 24.520 7.056 -25.631 1.00 83.81 279 PHE A N 1
ATOM 2292 C CA . PHE A 1 279 ? 24.721 8.490 -25.861 1.00 83.81 279 PHE A CA 1
ATOM 2293 C C . PHE A 1 279 ? 25.135 8.824 -27.302 1.00 83.81 279 PHE A C 1
ATOM 2295 O O . PHE A 1 279 ? 25.176 9.999 -27.664 1.00 83.81 279 PHE A O 1
ATOM 2302 N N . GLY A 1 280 ? 25.379 7.817 -28.150 1.00 79.44 280 GLY A N 1
ATOM 2303 C CA . GLY A 1 280 ? 25.495 8.023 -29.594 1.00 79.44 280 GLY A CA 1
ATOM 2304 C C . GLY A 1 280 ? 24.152 8.311 -30.273 1.00 79.44 280 GLY A C 1
ATOM 2305 O O . GLY A 1 280 ? 24.117 8.774 -31.416 1.00 79.44 280 GLY A O 1
ATOM 2306 N N . ARG A 1 281 ? 23.029 8.066 -29.585 1.00 81.00 281 ARG A N 1
ATOM 2307 C CA . ARG A 1 281 ? 21.686 8.380 -30.082 1.00 81.00 281 ARG A CA 1
ATOM 2308 C C . ARG A 1 281 ? 21.258 9.773 -29.652 1.00 81.00 281 ARG A C 1
ATOM 2310 O O . ARG A 1 281 ? 21.430 10.168 -28.506 1.00 81.00 281 ARG A O 1
ATOM 2317 N N . ASN A 1 282 ? 20.618 10.474 -30.578 1.00 76.69 282 ASN A N 1
ATOM 2318 C CA . ASN A 1 282 ? 20.022 11.787 -30.372 1.00 76.69 282 ASN A CA 1
ATOM 2319 C C . ASN A 1 282 ? 18.560 11.748 -30.826 1.00 76.69 282 ASN A C 1
ATOM 2321 O O . ASN A 1 282 ? 18.118 10.788 -31.457 1.00 76.69 282 ASN A O 1
ATOM 2325 N N . GLN A 1 283 ? 17.816 12.826 -30.589 1.00 74.44 283 GLN A N 1
ATOM 2326 C CA . GLN A 1 283 ? 16.413 12.935 -31.005 1.00 74.44 283 GLN A CA 1
ATOM 2327 C C . GLN A 1 283 ? 16.199 12.625 -32.500 1.00 74.44 283 GLN A C 1
ATOM 2329 O O . GLN A 1 283 ? 15.221 11.980 -32.863 1.00 74.44 283 GLN A O 1
ATOM 2334 N N . LYS A 1 284 ? 17.144 13.012 -33.371 1.00 73.94 284 LYS A N 1
ATOM 2335 C CA . LYS A 1 284 ? 17.084 12.750 -34.822 1.00 73.94 284 LYS A CA 1
ATOM 2336 C C . LYS A 1 284 ? 17.222 11.268 -35.192 1.00 73.94 284 LYS A C 1
ATOM 2338 O O . LYS A 1 284 ? 16.694 10.851 -36.215 1.00 73.94 284 LYS A O 1
ATOM 2343 N N . THR A 1 285 ? 17.954 10.487 -34.396 1.00 76.88 285 THR A N 1
ATOM 2344 C CA . THR A 1 285 ? 18.182 9.048 -34.630 1.00 76.88 285 THR A CA 1
ATOM 2345 C C . THR A 1 285 ? 17.252 8.167 -33.799 1.00 76.88 285 THR A C 1
ATOM 2347 O O . THR A 1 285 ? 17.291 6.937 -33.897 1.00 76.88 285 THR A O 1
ATOM 2350 N N . TRP A 1 286 ? 16.394 8.783 -32.987 1.00 77.19 286 TRP A N 1
ATOM 2351 C CA . TRP A 1 286 ? 15.450 8.088 -32.136 1.00 77.19 286 TRP A CA 1
ATOM 2352 C C . TRP A 1 286 ? 14.321 7.467 -32.966 1.00 77.19 286 TRP A C 1
ATOM 2354 O O . TRP A 1 286 ? 13.584 8.153 -33.668 1.00 77.19 286 TRP A O 1
ATOM 2364 N N . LYS A 1 287 ? 14.166 6.143 -32.864 1.00 68.44 287 LYS A N 1
ATOM 2365 C CA . LYS A 1 287 ? 13.183 5.356 -33.633 1.00 68.44 287 LYS A CA 1
ATOM 2366 C C . LYS A 1 287 ? 11.775 5.347 -33.016 1.00 68.44 287 LYS A C 1
ATOM 2368 O O . LYS A 1 287 ? 10.959 4.501 -33.370 1.00 68.44 287 LYS A O 1
ATOM 2373 N N . GLY A 1 288 ? 11.493 6.250 -32.080 1.00 72.62 288 GLY A N 1
ATOM 2374 C CA . GLY A 1 288 ? 10.246 6.240 -31.323 1.00 72.62 288 GLY A CA 1
ATOM 2375 C C . GLY A 1 288 ? 10.228 5.220 -30.181 1.00 72.62 288 GLY A C 1
ATOM 2376 O O . GLY A 1 288 ? 11.190 4.484 -29.941 1.00 72.62 288 GLY A O 1
ATOM 2377 N N . VAL A 1 289 ? 9.100 5.168 -29.469 1.00 77.12 289 VAL A N 1
ATOM 2378 C CA . VAL A 1 289 ? 8.858 4.173 -28.416 1.00 77.12 289 VAL A CA 1
ATOM 2379 C C . VAL A 1 289 ? 8.804 2.778 -29.041 1.00 77.12 289 VAL A C 1
ATOM 2381 O O . VAL A 1 289 ? 7.895 2.462 -29.809 1.00 77.12 289 VAL A O 1
ATOM 2384 N N . GLN A 1 290 ? 9.767 1.923 -28.697 1.00 74.88 290 GLN A N 1
ATOM 2385 C CA . GLN A 1 290 ? 9.844 0.574 -29.252 1.00 74.88 290 GLN A CA 1
ATOM 2386 C C . GLN A 1 290 ? 8.778 -0.340 -28.640 1.00 74.88 290 GLN A C 1
ATOM 2388 O O . GLN A 1 290 ? 8.866 -0.748 -27.476 1.00 74.88 290 GLN A O 1
ATOM 2393 N N . LEU A 1 291 ? 7.774 -0.697 -29.443 1.00 80.06 291 LEU A N 1
ATOM 2394 C CA . LEU A 1 291 ? 6.765 -1.686 -29.079 1.00 80.06 291 LEU A CA 1
ATOM 2395 C C . LEU A 1 291 ? 7.258 -3.108 -29.416 1.00 80.06 291 LEU A C 1
ATOM 2397 O O . LEU A 1 291 ? 7.857 -3.318 -30.467 1.00 80.06 291 LEU A O 1
ATOM 2401 N N . PRO A 1 292 ? 6.983 -4.116 -28.567 1.00 81.44 292 PRO A N 1
ATOM 2402 C CA . PRO A 1 292 ? 6.215 -4.026 -27.331 1.00 81.44 292 PRO A CA 1
ATOM 2403 C C . PRO A 1 292 ? 7.032 -3.496 -26.141 1.00 81.44 292 PRO A C 1
ATOM 2405 O O . PRO A 1 292 ? 8.144 -3.973 -25.892 1.00 81.44 292 PRO A O 1
ATOM 2408 N N . SER A 1 293 ? 6.421 -2.608 -25.351 1.00 84.19 293 SER A N 1
ATOM 2409 C CA . SER A 1 293 ? 6.986 -2.039 -24.115 1.00 84.19 293 SER A CA 1
ATOM 2410 C C . SER A 1 293 ? 6.209 -2.541 -22.892 1.00 84.19 293 SER A C 1
ATOM 2412 O O . SER A 1 293 ? 4.979 -2.610 -22.924 1.00 84.19 293 SER A O 1
ATOM 2414 N N . SER A 1 294 ? 6.908 -2.900 -21.813 1.00 87.50 294 SER A N 1
ATOM 2415 C CA . SER A 1 294 ? 6.312 -3.444 -20.584 1.00 87.50 294 SER A CA 1
ATOM 2416 C C . SER A 1 294 ? 6.702 -2.594 -19.379 1.00 87.50 294 SER A C 1
ATOM 2418 O O . SER A 1 294 ? 7.891 -2.451 -19.106 1.00 87.50 294 SER A O 1
ATOM 2420 N N . PHE A 1 295 ? 5.715 -2.110 -18.627 1.00 90.81 295 PHE A N 1
ATOM 2421 C CA . PHE A 1 295 ? 5.911 -1.300 -17.426 1.00 90.81 295 PHE A CA 1
ATOM 2422 C C . PHE A 1 295 ? 5.397 -2.035 -16.191 1.00 90.81 295 PHE A C 1
ATOM 2424 O O . PHE A 1 295 ? 4.237 -2.445 -16.143 1.00 90.81 295 PHE A O 1
ATOM 2431 N N . LEU A 1 296 ? 6.257 -2.232 -15.194 1.00 89.94 296 LEU A N 1
ATOM 2432 C CA . LEU A 1 296 ? 5.866 -2.840 -13.922 1.00 89.94 296 LEU A CA 1
ATOM 2433 C C . LEU A 1 296 ? 5.158 -1.816 -13.034 1.00 89.94 296 LEU A C 1
ATOM 2435 O O . LEU A 1 296 ? 5.633 -0.695 -12.882 1.00 89.94 296 LEU A O 1
ATOM 2439 N N . CYS A 1 297 ? 4.069 -2.232 -12.394 1.00 91.25 297 CYS A N 1
ATOM 2440 C CA . CYS A 1 297 ? 3.494 -1.471 -11.293 1.00 91.25 297 CYS A CA 1
ATOM 2441 C C . CYS A 1 297 ? 4.343 -1.685 -10.027 1.00 91.25 297 CYS A C 1
ATOM 2443 O O . CYS A 1 297 ? 4.695 -2.828 -9.707 1.00 91.25 297 CYS A O 1
ATOM 2445 N N . SER A 1 298 ? 4.652 -0.607 -9.303 1.00 89.25 298 SER A N 1
ATOM 2446 C CA . SER A 1 298 ? 5.187 -0.665 -7.937 1.00 89.25 298 SER A CA 1
ATOM 2447 C C . SER A 1 298 ? 4.083 -1.052 -6.942 1.00 89.25 298 SER A C 1
ATOM 2449 O O . SER A 1 298 ? 2.927 -1.214 -7.340 1.00 89.25 298 SER A O 1
ATOM 2451 N N . GLY A 1 299 ? 4.420 -1.270 -5.666 1.00 84.62 299 GLY A N 1
ATOM 2452 C CA . GLY A 1 299 ? 3.458 -1.639 -4.624 1.00 84.62 299 GLY A CA 1
ATOM 2453 C C . GLY A 1 299 ? 3.243 -3.138 -4.373 1.00 84.62 299 GLY A C 1
ATOM 2454 O O . GLY A 1 299 ? 3.558 -4.016 -5.184 1.00 84.62 299 GLY A O 1
ATOM 2455 N N . LYS A 1 300 ? 2.659 -3.448 -3.202 1.00 79.06 300 LYS A N 1
ATOM 2456 C CA . LYS A 1 300 ? 2.222 -4.804 -2.784 1.00 79.06 300 LYS A CA 1
ATOM 2457 C C . LYS A 1 300 ? 0.698 -4.981 -2.908 1.00 79.06 300 LYS A C 1
ATOM 2459 O O . LYS A 1 300 ? 0.200 -6.082 -2.672 1.00 79.06 300 LYS A O 1
ATOM 2464 N N . GLY A 1 301 ? -0.036 -3.926 -3.270 1.00 77.31 301 GLY A N 1
ATOM 2465 C CA . GLY A 1 301 ? -1.500 -3.913 -3.232 1.00 77.31 301 GLY A CA 1
ATOM 2466 C C . GLY A 1 301 ? -2.029 -3.922 -1.800 1.00 77.31 301 GLY A C 1
ATOM 2467 O O . GLY A 1 301 ? -3.044 -4.553 -1.515 1.00 77.31 301 GLY A O 1
ATOM 2468 N N . THR A 1 302 ? -1.297 -3.315 -0.868 1.00 75.19 302 THR A N 1
ATOM 2469 C CA . THR A 1 302 ? -1.765 -3.038 0.497 1.00 75.19 302 THR A CA 1
ATOM 2470 C C . THR A 1 302 ? -2.164 -1.571 0.587 1.00 75.19 302 THR A C 1
ATOM 2472 O O . THR A 1 302 ? -1.719 -0.779 -0.234 1.00 75.19 302 THR A O 1
ATOM 2475 N N . PHE A 1 303 ? -2.949 -1.190 1.597 1.00 66.00 303 PHE A N 1
ATOM 2476 C CA . PHE A 1 303 ? -3.334 0.213 1.806 1.00 66.00 303 PHE A CA 1
ATOM 2477 C C . PHE A 1 303 ? -2.114 1.154 1.833 1.00 66.00 303 PHE A C 1
ATOM 2479 O O . PHE A 1 303 ? -2.064 2.138 1.112 1.00 66.00 303 PHE A O 1
ATOM 2486 N N . ASN A 1 304 ? -1.063 0.758 2.559 1.00 66.75 304 ASN A N 1
ATOM 2487 C CA . ASN A 1 304 ? 0.171 1.541 2.683 1.00 66.75 304 ASN A CA 1
ATOM 2488 C C . ASN A 1 304 ? 1.097 1.509 1.457 1.00 66.75 304 ASN A C 1
ATOM 2490 O O . ASN A 1 304 ? 1.968 2.364 1.347 1.00 66.75 304 ASN A O 1
ATOM 2494 N N . HIS A 1 305 ? 0.961 0.503 0.590 1.00 76.06 305 HIS A N 1
ATOM 2495 C CA . HIS A 1 305 ? 1.778 0.332 -0.617 1.00 76.06 305 HIS A CA 1
ATOM 2496 C C . HIS A 1 305 ? 0.865 -0.123 -1.764 1.00 76.06 305 HIS A C 1
ATOM 2498 O O . HIS A 1 305 ? 0.898 -1.307 -2.156 1.00 76.06 305 HIS A O 1
ATOM 2504 N N . PRO A 1 306 ? -0.014 0.781 -2.238 1.00 84.44 306 PRO A N 1
ATOM 2505 C CA . PRO A 1 306 ? -0.954 0.479 -3.305 1.00 84.44 306 PRO A CA 1
ATOM 2506 C C . PRO A 1 306 ? -0.202 0.159 -4.591 1.00 84.44 306 PRO A C 1
ATOM 2508 O O . PRO A 1 306 ? 0.928 0.602 -4.786 1.00 84.44 306 PRO A O 1
ATOM 2511 N N . TYR A 1 307 ? -0.830 -0.611 -5.481 1.00 88.56 307 TYR A N 1
ATOM 2512 C CA . TYR A 1 307 ? -0.270 -0.761 -6.817 1.00 88.56 307 TYR A CA 1
ATOM 2513 C C . TYR A 1 307 ? -0.326 0.582 -7.547 1.00 88.56 307 TYR A C 1
ATOM 2515 O O . TYR A 1 307 ? -1.375 1.226 -7.559 1.00 88.56 307 TYR A O 1
ATOM 2523 N N . ALA A 1 308 ? 0.777 0.990 -8.169 1.00 88.06 308 ALA A N 1
ATOM 2524 C CA . ALA A 1 308 ? 0.830 2.230 -8.934 1.00 88.06 308 ALA A CA 1
ATOM 2525 C C . ALA A 1 308 ? 1.802 2.125 -10.111 1.00 88.06 308 ALA A C 1
ATOM 2527 O O . ALA A 1 308 ? 2.797 1.404 -10.063 1.00 88.06 308 ALA A O 1
ATOM 2528 N N . VAL A 1 309 ? 1.507 2.853 -11.183 1.00 89.75 309 VAL A N 1
ATOM 2529 C CA . VAL A 1 309 ? 2.463 3.166 -12.244 1.00 89.75 309 VAL A CA 1
ATOM 2530 C C . VAL A 1 309 ? 2.918 4.603 -12.037 1.00 89.75 309 VAL A C 1
ATOM 2532 O O . VAL A 1 309 ? 2.107 5.531 -12.039 1.00 89.75 309 VAL A O 1
ATOM 2535 N N . GLU A 1 310 ? 4.218 4.786 -11.849 1.00 84.19 310 GLU A N 1
ATOM 2536 C CA . GLU A 1 310 ? 4.838 6.077 -11.559 1.00 84.19 310 GLU A CA 1
ATOM 2537 C C . GLU A 1 310 ? 5.006 6.939 -12.820 1.00 84.19 310 GLU A C 1
ATOM 2539 O O . GLU A 1 310 ? 6.105 7.214 -13.279 1.00 84.19 310 GLU A O 1
ATOM 2544 N N . TYR A 1 311 ? 3.888 7.384 -13.398 1.00 82.88 311 TYR A N 1
ATOM 2545 C CA . TYR A 1 311 ? 3.892 8.193 -14.620 1.00 82.88 311 TYR A CA 1
ATOM 2546 C C . TYR A 1 311 ? 4.655 9.522 -14.471 1.00 82.88 311 TYR A C 1
ATOM 2548 O O . TYR A 1 311 ? 5.380 9.918 -15.374 1.00 82.88 311 TYR A O 1
ATOM 2556 N N . ALA A 1 312 ? 4.507 10.222 -13.342 1.00 75.56 312 ALA A N 1
ATOM 2557 C CA . ALA A 1 312 ? 5.095 11.553 -13.162 1.00 75.56 312 ALA A CA 1
ATOM 2558 C C . ALA A 1 312 ? 6.615 11.528 -12.910 1.00 75.56 312 ALA A C 1
ATOM 2560 O O . ALA A 1 312 ? 7.308 12.480 -13.265 1.00 75.56 312 ALA A O 1
ATOM 2561 N N . SER A 1 313 ? 7.137 10.459 -12.306 1.00 78.81 313 SER A N 1
ATOM 2562 C CA . SER A 1 313 ? 8.555 10.320 -11.952 1.00 78.81 313 SER A CA 1
ATOM 2563 C C . SER A 1 313 ? 9.353 9.468 -12.936 1.00 78.81 313 SER A C 1
ATOM 2565 O O . SER A 1 313 ? 10.565 9.638 -12.975 1.00 78.81 313 SER A O 1
ATOM 2567 N N . ASP A 1 314 ? 8.723 8.590 -13.725 1.00 86.75 314 ASP A N 1
ATOM 2568 C CA . ASP A 1 314 ? 9.411 7.684 -14.654 1.00 86.75 314 ASP A CA 1
ATOM 2569 C C . ASP A 1 314 ? 9.430 8.232 -16.098 1.00 86.75 314 ASP A C 1
ATOM 2571 O O . ASP A 1 314 ? 8.410 8.172 -16.799 1.00 86.75 314 ASP A O 1
ATOM 2575 N N . PRO A 1 315 ? 10.587 8.705 -16.600 1.00 84.75 315 PRO A N 1
ATOM 2576 C CA . PRO A 1 315 ? 10.683 9.314 -17.928 1.00 84.75 315 PRO A CA 1
ATOM 2577 C C . PRO A 1 315 ? 10.340 8.356 -19.071 1.00 84.75 315 PRO A C 1
ATOM 2579 O O . PRO A 1 315 ? 9.808 8.772 -20.103 1.00 84.75 315 PRO A O 1
ATOM 2582 N N . LEU A 1 316 ? 10.589 7.052 -18.896 1.00 87.19 316 LEU A N 1
ATOM 2583 C CA . LEU A 1 316 ? 10.273 6.061 -19.923 1.00 87.19 316 LEU A CA 1
ATOM 2584 C C . LEU A 1 316 ? 8.762 5.838 -20.029 1.00 87.19 316 LEU A C 1
ATOM 2586 O O . LEU A 1 316 ? 8.246 5.668 -21.132 1.00 87.19 316 LEU A O 1
ATOM 2590 N N . VAL A 1 317 ? 8.030 5.875 -18.913 1.00 88.50 317 VAL A N 1
ATOM 2591 C CA . VAL A 1 317 ? 6.561 5.794 -18.936 1.00 88.50 317 VAL A CA 1
ATOM 2592 C C . VAL A 1 317 ? 5.982 7.059 -19.569 1.00 88.50 317 VAL A C 1
ATOM 2594 O O . VAL A 1 317 ? 5.105 6.955 -20.428 1.00 88.50 317 VAL A O 1
ATOM 2597 N N . LYS A 1 318 ? 6.506 8.245 -19.222 1.00 86.62 318 LYS A N 1
ATOM 2598 C CA . LYS A 1 318 ? 6.114 9.506 -19.875 1.00 86.62 318 LYS A CA 1
ATOM 2599 C C . LYS A 1 318 ? 6.311 9.450 -21.389 1.00 86.62 318 LYS A C 1
ATOM 2601 O O . LYS A 1 318 ? 5.502 10.009 -22.126 1.00 86.62 318 LYS A O 1
ATOM 2606 N N . SER A 1 319 ? 7.358 8.759 -21.860 1.00 86.94 319 SER A N 1
ATOM 2607 C CA . SER A 1 319 ? 7.727 8.719 -23.283 1.00 86.94 319 SER A CA 1
ATOM 2608 C C . SER A 1 319 ? 6.626 8.136 -24.171 1.00 86.94 319 SER A C 1
ATOM 2610 O O . SER A 1 319 ? 6.588 8.423 -25.362 1.00 86.94 319 SER A O 1
ATOM 2612 N N . LEU A 1 320 ? 5.661 7.405 -23.599 1.00 88.06 320 LEU A N 1
ATOM 2613 C CA . LEU A 1 320 ? 4.454 6.953 -24.296 1.00 88.06 320 LEU A CA 1
ATOM 2614 C C . LEU A 1 320 ? 3.664 8.094 -24.945 1.00 88.06 320 LEU A C 1
ATOM 2616 O O . LEU A 1 320 ? 3.002 7.869 -25.958 1.00 88.06 320 LEU A O 1
ATOM 2620 N N . VAL A 1 321 ? 3.748 9.315 -24.406 1.00 86.94 321 VAL A N 1
ATOM 2621 C CA . VAL A 1 321 ? 3.128 10.492 -25.023 1.00 86.94 321 VAL A CA 1
ATOM 2622 C C . VAL A 1 321 ? 3.662 10.725 -26.440 1.00 86.94 321 VAL A C 1
ATOM 2624 O O . VAL A 1 321 ? 2.917 11.145 -27.319 1.00 86.94 321 VAL A O 1
ATOM 2627 N N . LEU A 1 322 ? 4.932 10.387 -26.691 1.00 84.81 322 LEU A N 1
ATOM 2628 C CA . LEU A 1 322 ? 5.633 10.642 -27.947 1.00 84.81 322 LEU A CA 1
ATOM 2629 C C . LEU A 1 322 ? 5.138 9.748 -29.095 1.00 84.81 322 LEU A C 1
ATOM 2631 O O . LEU A 1 322 ? 5.463 10.025 -30.244 1.00 84.81 322 LEU A O 1
ATOM 2635 N N . ILE A 1 323 ? 4.316 8.722 -28.820 1.00 85.44 323 ILE A N 1
ATOM 2636 C CA . ILE A 1 323 ? 3.605 7.960 -29.865 1.00 85.44 323 ILE A CA 1
ATOM 2637 C C . ILE A 1 323 ? 2.726 8.909 -30.691 1.00 85.44 323 ILE A C 1
ATOM 2639 O O . ILE A 1 323 ? 2.710 8.848 -31.919 1.00 85.44 323 ILE A O 1
ATOM 2643 N N . LYS A 1 324 ? 2.004 9.807 -30.012 1.00 86.56 324 LYS A N 1
ATOM 2644 C CA . LYS A 1 324 ? 1.274 10.907 -30.641 1.00 86.56 324 LYS A CA 1
ATOM 2645 C C . LYS A 1 324 ? 1.158 12.069 -29.660 1.00 86.56 324 LYS A C 1
ATOM 2647 O O . LYS A 1 324 ? 0.162 12.178 -28.942 1.00 86.56 324 LYS A O 1
ATOM 2652 N N . TYR A 1 325 ? 2.178 12.925 -29.666 1.00 83.44 325 TYR A N 1
ATOM 2653 C CA . TYR A 1 325 ? 2.354 13.989 -28.676 1.00 83.44 325 TYR A CA 1
ATOM 2654 C C . TYR A 1 325 ? 1.107 14.868 -28.535 1.00 83.44 325 TYR A C 1
ATOM 2656 O O . TYR A 1 325 ? 0.519 14.919 -27.458 1.00 83.44 325 TYR A O 1
ATOM 2664 N N . ASP A 1 326 ? 0.628 15.442 -29.641 1.00 84.25 326 ASP A N 1
ATOM 2665 C CA . ASP A 1 326 ? -0.490 16.400 -29.644 1.00 84.25 326 ASP A CA 1
ATOM 2666 C C . ASP A 1 326 ? -1.796 15.836 -29.068 1.00 84.25 326 ASP A C 1
ATOM 2668 O O . ASP A 1 326 ? -2.612 16.574 -28.530 1.00 84.25 326 ASP A O 1
ATOM 2672 N N . TYR A 1 327 ? -2.012 14.523 -29.183 1.00 85.94 327 TYR A N 1
ATOM 2673 C CA . TYR A 1 327 ? -3.242 13.883 -28.718 1.00 85.94 327 TYR A CA 1
ATOM 2674 C C . TYR A 1 327 ? -3.111 13.298 -27.309 1.00 85.94 327 TYR A C 1
ATOM 2676 O O . TYR A 1 327 ? -4.060 13.332 -26.522 1.00 85.94 327 TYR A O 1
ATOM 2684 N N . LEU A 1 328 ? -1.956 12.703 -26.994 1.00 86.62 328 LEU A N 1
ATOM 2685 C CA . LEU A 1 328 ? -1.747 11.983 -25.740 1.00 86.62 328 LEU A CA 1
ATOM 2686 C C . LEU A 1 328 ? -1.308 12.897 -24.598 1.00 86.62 328 LEU A C 1
ATOM 2688 O O . LEU A 1 328 ? -1.532 12.527 -23.449 1.00 86.62 328 LEU A O 1
ATOM 2692 N N . LYS A 1 329 ? -0.739 14.073 -24.880 1.00 84.31 329 LYS A N 1
ATOM 2693 C CA . LYS A 1 329 ? -0.236 15.012 -23.865 1.00 84.31 329 LYS A CA 1
ATOM 2694 C C . LYS A 1 329 ? -1.248 15.309 -22.761 1.00 84.31 329 LYS A C 1
ATOM 2696 O O . LYS A 1 329 ? -0.911 15.189 -21.587 1.00 84.31 329 LYS A O 1
ATOM 2701 N N . ASP A 1 330 ? -2.493 15.589 -23.133 1.00 80.62 330 ASP A N 1
ATOM 2702 C CA . ASP A 1 330 ? -3.534 15.960 -22.168 1.00 80.62 330 ASP A CA 1
ATOM 2703 C C . ASP A 1 330 ? -4.287 14.741 -21.616 1.00 80.62 330 ASP A C 1
ATOM 2705 O O . ASP A 1 330 ? -4.796 14.750 -20.495 1.00 80.62 330 ASP A O 1
ATOM 2709 N N . LYS A 1 331 ? -4.367 13.654 -22.395 1.00 83.38 331 LYS A N 1
ATOM 2710 C CA . LYS A 1 331 ? -5.196 12.481 -22.064 1.00 83.38 331 LYS A CA 1
ATOM 2711 C C . LYS A 1 331 ? -4.453 11.418 -21.260 1.00 83.38 331 LYS A C 1
ATOM 2713 O O . LYS A 1 331 ? -5.072 10.697 -20.477 1.00 83.38 331 LYS A O 1
ATOM 2718 N N . LEU A 1 332 ? -3.145 11.289 -21.464 1.00 85.75 332 LEU A N 1
ATOM 2719 C CA . LEU A 1 332 ? -2.325 10.246 -20.856 1.00 85.75 332 LEU A CA 1
ATOM 2720 C C . LEU A 1 332 ? -2.123 10.442 -19.340 1.00 85.75 332 LEU A C 1
ATOM 2722 O O . LEU A 1 332 ? -2.285 9.453 -18.620 1.00 85.75 332 LEU A O 1
ATOM 2726 N N . PRO A 1 333 ? -1.879 11.665 -18.817 1.00 83.88 333 PRO A N 1
ATOM 2727 C CA . PRO A 1 333 ? -1.832 11.896 -17.371 1.00 83.88 333 PRO A CA 1
ATOM 2728 C C . PRO A 1 333 ? -3.143 11.493 -16.683 1.00 83.88 333 PRO A C 1
ATOM 2730 O O . PRO A 1 333 ? -3.133 10.706 -15.738 1.00 83.88 333 PRO A O 1
ATOM 2733 N N . VAL A 1 334 ? -4.281 11.926 -17.240 1.00 79.56 334 VAL A N 1
ATOM 2734 C CA . VAL A 1 334 ? -5.625 11.601 -16.729 1.00 79.56 334 VAL A CA 1
ATOM 2735 C C . VAL A 1 334 ? -5.894 10.095 -16.782 1.00 79.56 334 VAL A C 1
ATOM 2737 O O . VAL A 1 334 ? -6.517 9.531 -15.880 1.00 79.56 334 VAL A O 1
ATOM 2740 N N . PHE A 1 335 ? -5.425 9.409 -17.828 1.00 85.38 335 PHE A N 1
ATOM 2741 C CA . PHE A 1 335 ? -5.520 7.954 -17.918 1.00 85.38 335 PHE A CA 1
ATOM 2742 C C . PHE A 1 335 ? -4.757 7.261 -16.781 1.00 85.38 335 PHE A C 1
ATOM 2744 O O . PHE A 1 335 ? -5.329 6.379 -16.134 1.00 85.38 335 PHE A O 1
ATOM 2751 N N . PHE A 1 336 ? -3.503 7.651 -16.527 1.00 86.50 336 PHE A N 1
ATOM 2752 C CA . PHE A 1 336 ? -2.666 7.029 -15.498 1.00 86.50 336 PHE A CA 1
ATOM 2753 C C . PHE A 1 336 ? -3.118 7.355 -14.075 1.00 86.50 336 PHE A C 1
ATOM 2755 O O . PHE A 1 336 ? -3.086 6.470 -13.226 1.00 86.50 336 PHE A O 1
ATOM 2762 N N . GLU A 1 337 ? -3.601 8.567 -13.815 1.00 81.69 337 GLU A N 1
ATOM 2763 C CA . GLU A 1 337 ? -4.163 8.946 -12.515 1.00 81.69 337 GLU A CA 1
ATOM 2764 C C . GLU A 1 337 ? -5.393 8.092 -12.175 1.00 81.69 337 GLU A C 1
ATOM 2766 O O . GLU A 1 337 ? -5.452 7.431 -11.133 1.00 81.69 337 GLU A O 1
ATOM 2771 N N . ASN A 1 338 ? -6.340 7.995 -13.113 1.00 81.69 338 ASN A N 1
ATOM 2772 C CA . ASN A 1 338 ? -7.515 7.142 -12.953 1.00 81.69 338 ASN A CA 1
ATOM 2773 C C . ASN A 1 338 ? -7.141 5.658 -12.860 1.00 81.69 338 ASN A C 1
ATOM 2775 O O . ASN A 1 338 ? -7.732 4.916 -12.073 1.00 81.69 338 ASN A O 1
ATOM 2779 N N . PHE A 1 339 ? -6.151 5.212 -13.638 1.00 86.62 339 PHE A N 1
ATOM 2780 C CA . PHE A 1 339 ? -5.653 3.842 -13.573 1.00 86.62 339 PHE A CA 1
ATOM 2781 C C . PHE A 1 339 ? -5.040 3.532 -12.202 1.00 86.62 339 PHE A C 1
ATOM 2783 O O . PHE A 1 339 ? -5.383 2.509 -11.609 1.00 86.62 339 PHE A O 1
ATOM 2790 N N . ASN A 1 340 ? -4.226 4.437 -11.652 1.00 86.88 340 ASN A N 1
ATOM 2791 C CA . ASN A 1 340 ? -3.660 4.323 -10.309 1.00 86.88 340 ASN A CA 1
ATOM 2792 C C . ASN A 1 340 ? -4.752 4.323 -9.229 1.00 86.88 340 ASN A C 1
ATOM 2794 O O . ASN A 1 340 ? -4.665 3.538 -8.290 1.00 86.88 340 ASN A O 1
ATOM 2798 N N . SER A 1 341 ? -5.834 5.092 -9.396 1.00 79.62 341 SER A N 1
ATOM 2799 C CA . SER A 1 341 ? -7.008 5.040 -8.504 1.00 79.62 341 SER A CA 1
ATOM 2800 C C . SER A 1 341 ? -7.735 3.683 -8.535 1.00 79.62 341 SER A C 1
ATOM 2802 O O . SER A 1 341 ? -8.265 3.220 -7.521 1.00 79.62 341 SER A O 1
ATOM 2804 N N . GLN A 1 342 ? -7.762 2.995 -9.685 1.00 84.00 342 GLN A N 1
ATOM 2805 C CA . GLN A 1 342 ? -8.280 1.620 -9.749 1.00 84.00 342 GLN A CA 1
ATOM 2806 C C . GLN A 1 342 ? -7.289 0.610 -9.156 1.00 84.00 342 GLN A C 1
ATOM 2808 O O . GLN A 1 342 ? -7.705 -0.335 -8.484 1.00 84.00 342 GLN A O 1
ATOM 2813 N N . LEU A 1 343 ? -5.989 0.793 -9.395 1.00 84.38 343 LEU A N 1
ATOM 2814 C CA . LEU A 1 343 ? -4.937 -0.079 -8.875 1.00 84.38 343 LEU A CA 1
ATOM 2815 C C . LEU A 1 343 ? -4.778 0.021 -7.353 1.00 84.38 343 LEU A C 1
ATOM 2817 O O . LEU A 1 343 ? -4.545 -1.002 -6.712 1.00 84.38 343 LEU A O 1
ATOM 2821 N N . SER A 1 344 ? -4.976 1.197 -6.755 1.00 81.00 344 SER A N 1
ATOM 2822 C CA . SER A 1 344 ? -4.912 1.378 -5.299 1.00 81.00 344 SER A CA 1
ATOM 2823 C C . SER A 1 344 ? -5.997 0.591 -4.566 1.00 81.00 344 SER A C 1
ATOM 2825 O O . SER A 1 344 ? -5.781 0.079 -3.468 1.00 81.00 344 SER A O 1
ATOM 2827 N N . LYS A 1 345 ? -7.149 0.399 -5.216 1.00 81.31 345 LYS A N 1
ATOM 2828 C CA . LYS A 1 345 ? -8.238 -0.442 -4.712 1.00 81.31 345 LYS A CA 1
ATOM 2829 C C . LYS A 1 345 ? -7.930 -1.930 -4.862 1.00 81.31 345 LYS A C 1
ATOM 2831 O O . LYS A 1 345 ? -8.469 -2.729 -4.097 1.00 81.31 345 LYS A O 1
ATOM 2836 N N . LEU A 1 346 ? -7.084 -2.333 -5.807 1.00 86.88 346 LEU A N 1
ATOM 2837 C CA . LEU A 1 346 ? -6.795 -3.736 -6.080 1.00 86.88 346 LEU A CA 1
ATOM 2838 C C . LEU A 1 346 ? -5.858 -4.331 -5.017 1.00 86.88 346 LEU A C 1
ATOM 2840 O O . LEU A 1 346 ? -4.695 -3.961 -4.899 1.00 86.88 346 LEU A O 1
ATOM 2844 N N . SER A 1 347 ? -6.348 -5.331 -4.280 1.00 87.19 347 SER A N 1
ATOM 2845 C CA . SER A 1 347 ? -5.551 -6.057 -3.288 1.00 87.19 347 SER A CA 1
ATOM 2846 C C . SER A 1 347 ? -5.869 -7.543 -3.288 1.00 87.19 347 SER A C 1
ATOM 2848 O O . SER A 1 347 ? -6.990 -7.941 -2.976 1.00 87.19 347 SER A O 1
ATOM 2850 N N . PHE A 1 348 ? -4.867 -8.384 -3.547 1.00 87.38 348 PHE A N 1
ATOM 2851 C CA . PHE A 1 348 ? -5.014 -9.847 -3.537 1.00 87.38 348 PHE A CA 1
ATOM 2852 C C . PHE A 1 348 ? -5.146 -10.457 -2.129 1.00 87.38 348 PHE A C 1
ATOM 2854 O O . PHE A 1 348 ? -5.258 -11.677 -1.997 1.00 87.38 348 PHE A O 1
ATOM 2861 N N . GLN A 1 349 ? -5.121 -9.630 -1.081 1.00 82.69 349 GLN A N 1
ATOM 2862 C CA . GLN A 1 349 ? -5.339 -10.048 0.307 1.00 82.69 349 GLN A CA 1
ATOM 2863 C C . GLN A 1 349 ? -6.818 -9.957 0.729 1.00 82.69 349 GLN A C 1
ATOM 2865 O O . GLN A 1 349 ? -7.185 -10.498 1.772 1.00 82.69 349 GLN A O 1
ATOM 2870 N N . LYS A 1 350 ? -7.672 -9.319 -0.087 1.00 82.25 350 LYS A N 1
ATOM 2871 C CA . LYS A 1 350 ? -9.120 -9.196 0.144 1.00 82.25 350 LYS A CA 1
ATOM 2872 C C . LYS A 1 350 ? -9.873 -10.522 -0.052 1.00 82.25 350 LYS A C 1
ATOM 2874 O O . LYS A 1 350 ? -9.326 -11.546 -0.468 1.00 82.25 350 LYS A O 1
ATOM 2879 N N . LEU A 1 351 ? -11.179 -10.495 0.227 1.00 82.19 351 LEU A N 1
ATOM 2880 C CA . LEU A 1 351 ? -12.096 -11.583 -0.120 1.00 82.19 351 LEU A CA 1
ATOM 2881 C C . LEU A 1 351 ? -12.144 -11.795 -1.640 1.00 82.19 351 LEU A C 1
ATOM 2883 O O . LEU A 1 351 ? -12.131 -10.837 -2.411 1.00 82.19 351 LEU A O 1
ATOM 2887 N N . GLN A 1 352 ? -12.271 -13.054 -2.071 1.00 84.12 352 GLN A N 1
ATOM 2888 C CA . GLN A 1 352 ? -12.234 -13.441 -3.489 1.00 84.12 352 GLN A CA 1
ATOM 2889 C C . GLN A 1 352 ? -13.209 -12.633 -4.354 1.00 84.12 352 GLN A C 1
ATOM 2891 O O . GLN A 1 352 ? -12.819 -12.133 -5.404 1.00 84.12 352 GLN A O 1
ATOM 2896 N N . HIS A 1 353 ? -14.450 -12.445 -3.900 1.00 83.75 353 HIS A N 1
ATOM 2897 C CA . HIS A 1 353 ? -15.448 -11.683 -4.652 1.00 83.75 353 HIS A CA 1
ATOM 2898 C C . HIS A 1 353 ? -15.051 -10.206 -4.850 1.00 83.75 353 HIS A C 1
ATOM 2900 O O . HIS A 1 353 ? -15.268 -9.645 -5.921 1.00 83.75 353 HIS A O 1
ATOM 2906 N N . GLN A 1 354 ? -14.408 -9.585 -3.855 1.00 82.81 354 GLN A N 1
ATOM 2907 C CA . GLN A 1 354 ? -13.915 -8.209 -3.970 1.00 82.81 354 GLN A CA 1
ATOM 2908 C C . GLN A 1 354 ? -12.736 -8.117 -4.938 1.00 82.81 354 GLN A C 1
ATOM 2910 O O . GLN A 1 354 ? -12.725 -7.226 -5.778 1.00 82.81 354 GLN A O 1
ATOM 2915 N N . ILE A 1 355 ? -11.794 -9.068 -4.877 1.00 87.75 355 ILE A N 1
ATOM 2916 C CA . ILE A 1 355 ? -10.665 -9.129 -5.820 1.00 87.75 355 ILE A CA 1
ATOM 2917 C C . ILE A 1 355 ? -11.183 -9.221 -7.254 1.00 87.75 355 ILE A C 1
ATOM 2919 O O . ILE A 1 355 ? -10.735 -8.471 -8.112 1.00 87.75 355 ILE A O 1
ATOM 2923 N N . MET A 1 356 ? -12.143 -10.114 -7.504 1.00 86.25 356 MET A N 1
ATOM 2924 C CA . MET A 1 356 ? -12.756 -10.297 -8.823 1.00 86.25 356 MET A CA 1
ATOM 2925 C C . MET A 1 356 ? -13.396 -9.001 -9.323 1.00 86.25 356 MET A C 1
ATOM 2927 O O . MET A 1 356 ? -13.179 -8.597 -10.461 1.00 86.25 356 MET A O 1
ATOM 2931 N N . ARG A 1 357 ? -14.157 -8.315 -8.464 1.00 87.00 357 ARG A N 1
ATOM 2932 C CA . ARG A 1 357 ? -14.802 -7.045 -8.809 1.00 87.00 357 ARG A CA 1
ATOM 2933 C C . ARG A 1 357 ? -13.782 -5.949 -9.118 1.00 87.00 357 ARG A C 1
ATOM 2935 O O . ARG A 1 357 ? -13.927 -5.260 -10.125 1.00 87.00 357 ARG A O 1
ATOM 2942 N N . ASP A 1 358 ? -12.789 -5.773 -8.252 1.00 87.31 358 ASP A N 1
ATOM 2943 C CA . ASP A 1 358 ? -11.798 -4.704 -8.367 1.00 87.31 358 ASP A CA 1
ATOM 2944 C C . ASP A 1 358 ? -10.904 -4.951 -9.601 1.00 87.31 358 ASP A C 1
ATOM 2946 O O . ASP A 1 358 ? -10.742 -4.063 -10.433 1.00 87.31 358 ASP A O 1
ATOM 2950 N N . LEU A 1 359 ? -10.451 -6.193 -9.814 1.00 90.75 359 LEU A N 1
ATOM 2951 C CA . LEU A 1 359 ? -9.661 -6.587 -10.984 1.00 90.75 359 LEU A CA 1
ATOM 2952 C C . LEU A 1 359 ? -10.453 -6.460 -12.297 1.00 90.75 359 LEU A C 1
ATOM 2954 O O . LEU A 1 359 ? -9.912 -5.973 -13.289 1.00 90.75 359 LEU A O 1
ATOM 2958 N N . ALA A 1 360 ? -11.736 -6.835 -12.314 1.00 89.06 360 ALA A N 1
ATOM 2959 C CA . ALA A 1 360 ? -12.596 -6.644 -13.482 1.00 89.06 360 ALA A CA 1
ATOM 2960 C C . ALA A 1 360 ? -12.787 -5.157 -13.823 1.00 89.06 360 ALA A C 1
ATOM 2962 O O . ALA A 1 360 ? -12.783 -4.797 -15.000 1.00 89.06 360 ALA A O 1
ATOM 2963 N N . LYS A 1 361 ? -12.914 -4.278 -12.816 1.00 88.31 361 LYS A N 1
ATOM 2964 C CA . LYS A 1 361 ? -12.969 -2.820 -13.027 1.00 88.31 361 LYS A CA 1
ATOM 2965 C C . LYS A 1 361 ? -11.670 -2.290 -13.628 1.00 88.31 361 LYS A C 1
ATOM 2967 O O . LYS A 1 361 ? -11.729 -1.553 -14.609 1.00 88.31 361 LYS A O 1
ATOM 2972 N N . THR A 1 362 ? -10.515 -2.702 -13.101 1.00 90.88 362 THR A N 1
ATOM 2973 C CA . THR A 1 362 ? -9.203 -2.316 -13.641 1.00 90.88 362 THR A CA 1
ATOM 2974 C C . THR A 1 362 ? -9.040 -2.760 -15.098 1.00 90.88 362 THR A C 1
ATOM 2976 O O . THR A 1 362 ? -8.614 -1.973 -15.938 1.00 90.88 362 THR A O 1
ATOM 2979 N N . VAL A 1 363 ? -9.422 -3.997 -15.429 1.00 92.62 363 VAL A N 1
ATOM 2980 C CA . VAL A 1 363 ? -9.313 -4.531 -16.799 1.00 92.62 363 VAL A CA 1
ATOM 2981 C C . VAL A 1 363 ? -10.256 -3.802 -17.756 1.00 92.62 363 VAL A C 1
ATOM 2983 O O . VAL A 1 363 ? -9.825 -3.372 -18.823 1.00 92.62 363 VAL A O 1
ATOM 2986 N N . ARG A 1 364 ? -11.512 -3.563 -17.355 1.00 90.06 364 ARG A N 1
ATOM 2987 C CA . ARG A 1 364 ? -12.461 -2.764 -18.150 1.00 90.06 364 ARG A CA 1
ATOM 2988 C C . ARG A 1 364 ? -11.968 -1.338 -18.388 1.00 90.06 364 ARG A C 1
ATOM 2990 O O . ARG A 1 364 ? -12.171 -0.809 -19.476 1.00 90.06 364 ARG A O 1
ATOM 2997 N N . TRP A 1 365 ? -11.305 -0.720 -17.408 1.00 91.25 365 TRP A N 1
ATOM 2998 C CA . TRP A 1 365 ? -10.701 0.604 -17.581 1.00 91.25 365 TRP A CA 1
ATOM 2999 C C . TRP A 1 365 ? -9.640 0.604 -18.687 1.00 91.25 365 TRP A C 1
ATOM 3001 O O . TRP A 1 365 ? -9.691 1.438 -19.590 1.00 91.25 365 TRP A O 1
ATOM 3011 N N . VAL A 1 366 ? -8.727 -0.374 -18.668 1.00 93.50 366 VAL A N 1
ATOM 3012 C CA . VAL A 1 366 ? -7.696 -0.534 -19.709 1.00 93.50 366 VAL A CA 1
ATOM 3013 C C . VAL A 1 366 ? -8.326 -0.785 -21.082 1.00 93.50 366 VAL A C 1
ATOM 3015 O O . VAL A 1 366 ? -7.868 -0.245 -22.085 1.00 93.50 366 VAL A O 1
ATOM 3018 N N . GLU A 1 367 ? -9.409 -1.553 -21.157 1.00 90.94 367 GLU A N 1
ATOM 3019 C CA . GLU A 1 367 ? -10.101 -1.815 -22.423 1.00 90.94 367 GLU A CA 1
ATOM 3020 C C . GLU A 1 367 ? -10.850 -0.612 -22.981 1.00 90.94 367 GLU A C 1
ATOM 3022 O O . GLU A 1 367 ? -10.805 -0.373 -24.189 1.00 90.94 367 GLU A O 1
ATOM 3027 N N . ASN A 1 368 ? -11.495 0.172 -22.121 1.00 90.94 368 ASN A N 1
ATOM 3028 C CA . ASN A 1 368 ? -12.100 1.435 -22.525 1.00 90.94 368 ASN A CA 1
ATOM 3029 C C . ASN A 1 368 ? -11.023 2.400 -23.034 1.00 90.94 368 ASN A C 1
ATOM 3031 O O . ASN A 1 368 ? -11.201 3.022 -24.079 1.00 90.94 368 ASN A O 1
ATOM 3035 N N . ALA A 1 369 ? -9.869 2.459 -22.365 1.00 90.19 369 ALA A N 1
ATOM 3036 C CA . ALA A 1 369 ? -8.729 3.238 -22.833 1.00 90.19 369 ALA A CA 1
ATOM 3037 C C . ALA A 1 369 ? -8.176 2.724 -24.172 1.00 90.19 369 ALA A C 1
ATOM 3039 O O . ALA A 1 369 ? -7.853 3.527 -25.039 1.00 90.19 369 ALA A O 1
ATOM 3040 N N . ASN A 1 370 ? -8.132 1.410 -24.408 1.00 92.31 370 ASN A N 1
ATOM 3041 C CA . ASN A 1 370 ? -7.771 0.876 -25.724 1.00 92.31 370 ASN A CA 1
ATOM 3042 C C . ASN A 1 370 ? -8.715 1.378 -26.814 1.00 92.31 370 ASN A C 1
ATOM 3044 O O . ASN A 1 370 ? -8.250 1.876 -27.835 1.00 92.31 370 ASN A O 1
ATOM 3048 N N . ARG A 1 371 ? -10.030 1.309 -26.580 1.00 89.94 371 ARG A N 1
ATOM 3049 C CA . ARG A 1 371 ? -11.036 1.770 -27.546 1.00 89.94 371 ARG A CA 1
ATOM 3050 C C . ARG A 1 371 ? -10.934 3.271 -27.816 1.00 89.94 371 ARG A C 1
ATOM 3052 O O . ARG A 1 371 ? -11.016 3.667 -28.969 1.00 89.94 371 ARG A O 1
ATOM 3059 N N . CYS A 1 372 ? -10.733 4.091 -26.784 1.00 88.88 372 CYS A N 1
ATOM 3060 C CA . CYS A 1 372 ? -10.792 5.552 -26.904 1.00 88.88 372 CYS A CA 1
ATOM 3061 C C . CYS A 1 372 ? -9.437 6.229 -27.189 1.00 88.88 372 CYS A C 1
ATOM 3063 O O . CYS A 1 372 ? -9.408 7.322 -27.755 1.00 88.88 372 CYS A O 1
ATOM 3065 N N . LEU A 1 373 ? -8.317 5.626 -26.779 1.00 88.25 373 LEU A N 1
ATOM 3066 C CA . LEU A 1 373 ? -6.987 6.251 -26.812 1.00 88.25 373 LEU A CA 1
ATOM 3067 C C . LEU A 1 373 ? -5.996 5.508 -27.708 1.00 88.25 373 LEU A C 1
ATOM 3069 O O . LEU A 1 373 ? -5.378 6.146 -28.550 1.00 88.25 373 LEU A O 1
ATOM 3073 N N . PHE A 1 374 ? -5.830 4.193 -27.545 1.00 90.81 374 PHE A N 1
ATOM 3074 C CA . PHE A 1 374 ? -4.675 3.490 -28.128 1.00 90.81 374 PHE A CA 1
ATOM 3075 C C . PHE A 1 374 ? -4.944 2.839 -29.495 1.00 90.81 374 PHE A C 1
ATOM 3077 O O . PHE A 1 374 ? -4.096 2.928 -30.384 1.00 90.81 374 PHE A O 1
ATOM 3084 N N . ASN A 1 375 ? -6.121 2.237 -29.706 1.00 89.50 375 ASN A N 1
ATOM 3085 C CA . ASN A 1 375 ? -6.407 1.444 -30.911 1.00 89.50 375 ASN A CA 1
ATOM 3086 C C . ASN A 1 375 ? -6.306 2.265 -32.206 1.00 89.50 375 ASN A C 1
ATOM 3088 O O . ASN A 1 375 ? -5.873 1.736 -33.226 1.00 89.50 375 ASN A O 1
ATOM 3092 N N . HIS A 1 376 ? -6.662 3.553 -32.155 1.00 86.75 376 HIS A N 1
ATOM 3093 C CA . HIS A 1 376 ? -6.577 4.480 -33.290 1.00 86.75 376 HIS A CA 1
ATOM 3094 C C . HIS A 1 376 ? -5.147 4.661 -33.817 1.00 86.75 376 HIS A C 1
ATOM 3096 O O . HIS A 1 376 ? -4.965 4.992 -34.982 1.00 86.75 376 HIS A O 1
ATOM 3102 N N . PHE A 1 377 ? -4.138 4.422 -32.975 1.00 88.12 377 PHE A N 1
ATOM 3103 C CA . PHE A 1 377 ? -2.722 4.544 -33.327 1.00 88.12 377 PHE A CA 1
ATOM 3104 C C . PHE A 1 377 ? -2.049 3.185 -33.535 1.00 88.12 377 PHE A C 1
ATOM 3106 O O . PHE A 1 377 ? -0.826 3.093 -33.489 1.00 88.12 377 PHE A O 1
ATOM 3113 N N . GLY A 1 378 ? -2.825 2.109 -33.713 1.00 88.00 378 GLY A N 1
ATOM 3114 C CA . GLY A 1 378 ? -2.262 0.769 -33.875 1.00 88.00 378 GLY A CA 1
ATOM 3115 C C . GLY A 1 378 ? -1.545 0.271 -32.616 1.00 88.00 378 GLY A C 1
ATOM 3116 O O . GLY A 1 378 ? -0.617 -0.530 -32.711 1.00 88.00 378 GLY A O 1
ATOM 3117 N N . VAL A 1 379 ? -1.970 0.714 -31.426 1.00 90.19 379 VAL A N 1
ATOM 3118 C CA . VAL A 1 379 ? -1.415 0.278 -30.137 1.00 90.19 379 VAL A CA 1
ATOM 3119 C C . VAL A 1 379 ? -2.515 -0.336 -29.273 1.00 90.19 379 VAL A C 1
ATOM 3121 O O . VAL A 1 379 ? -3.627 0.174 -29.201 1.00 90.19 379 VAL A O 1
ATOM 3124 N N . LYS A 1 380 ? -2.209 -1.437 -28.582 1.00 91.19 380 LYS A N 1
ATOM 3125 C CA . LYS A 1 380 ? -3.086 -2.060 -27.583 1.00 91.19 380 LYS A CA 1
ATOM 3126 C C . LYS A 1 380 ? -2.337 -2.195 -26.267 1.00 91.19 380 LYS A C 1
ATOM 3128 O O . LYS A 1 380 ? -1.269 -2.802 -26.203 1.00 91.19 380 LYS A O 1
ATOM 3133 N N . CYS A 1 381 ? -2.932 -1.676 -25.209 1.00 92.69 381 CYS A N 1
ATOM 3134 C CA . CYS A 1 381 ? -2.499 -1.848 -23.837 1.00 92.69 381 CYS A CA 1
ATOM 3135 C C . CYS A 1 381 ? -3.153 -3.099 -23.230 1.00 92.69 381 CYS A C 1
ATOM 3137 O O . CYS A 1 381 ? -4.356 -3.316 -23.361 1.00 92.69 381 CYS A O 1
ATOM 3139 N N . VAL A 1 382 ? -2.380 -3.967 -22.586 1.00 91.50 382 VAL A N 1
ATOM 3140 C CA . VAL A 1 382 ? -2.881 -5.185 -21.939 1.00 91.50 382 VAL A CA 1
ATOM 3141 C C . VAL A 1 382 ? -2.250 -5.316 -20.566 1.00 91.50 382 VAL A C 1
ATOM 3143 O O . VAL A 1 382 ? -1.037 -5.179 -20.409 1.00 91.50 382 VAL A O 1
ATOM 3146 N N . LEU A 1 383 ? -3.083 -5.616 -19.575 1.00 93.81 383 LEU A N 1
ATOM 3147 C CA . LEU A 1 383 ? -2.633 -5.879 -18.219 1.00 93.81 383 LEU A CA 1
ATOM 3148 C C . LEU A 1 383 ? -2.199 -7.342 -18.099 1.00 93.81 383 LEU A C 1
ATOM 3150 O O . LEU A 1 383 ? -2.918 -8.246 -18.512 1.00 93.81 383 LEU A O 1
ATOM 3154 N N . PHE A 1 384 ? -1.032 -7.584 -17.521 1.00 92.19 384 PHE A N 1
ATOM 3155 C CA . PHE A 1 384 ? -0.503 -8.914 -17.253 1.00 92.19 384 PHE A CA 1
ATOM 3156 C C . PHE A 1 384 ? -0.281 -9.098 -15.760 1.00 92.19 384 PHE A C 1
ATOM 3158 O O . PHE A 1 384 ? 0.154 -8.185 -15.060 1.00 92.19 384 PHE A O 1
ATOM 3165 N N . ILE A 1 385 ? -0.516 -10.317 -15.288 1.00 91.62 385 ILE A N 1
ATOM 3166 C CA . ILE A 1 385 ? -0.043 -10.761 -13.980 1.00 91.62 385 ILE A CA 1
ATOM 3167 C C . ILE A 1 385 ? 1.190 -11.614 -14.206 1.00 91.62 385 ILE A C 1
ATOM 3169 O O . ILE A 1 385 ? 1.144 -12.575 -14.968 1.00 91.62 385 ILE A O 1
ATOM 3173 N N . VAL A 1 386 ? 2.284 -11.271 -13.538 1.00 88.50 386 VAL A N 1
ATOM 3174 C CA . VAL A 1 386 ? 3.543 -12.006 -13.608 1.00 88.50 386 VAL A CA 1
ATOM 3175 C C . VAL A 1 386 ? 3.830 -12.608 -12.244 1.00 88.50 386 VAL A C 1
ATOM 3177 O O . VAL A 1 386 ? 3.874 -11.906 -11.237 1.00 88.50 386 VAL A O 1
ATOM 3180 N N . GLU A 1 387 ? 4.014 -13.922 -12.208 1.00 87.50 387 GLU A N 1
ATOM 3181 C CA . GLU A 1 387 ? 4.532 -14.639 -11.054 1.00 87.50 387 GLU A CA 1
ATOM 3182 C C . GLU A 1 387 ? 6.009 -14.959 -11.282 1.00 87.50 387 GLU A C 1
ATOM 3184 O O . GLU A 1 387 ? 6.363 -15.678 -12.220 1.00 87.50 387 GLU A O 1
ATOM 3189 N N . ASN A 1 388 ? 6.848 -14.492 -10.363 1.00 81.38 388 ASN A N 1
ATOM 3190 C CA . ASN A 1 388 ? 8.244 -14.877 -10.273 1.00 81.38 388 ASN A CA 1
ATOM 3191 C C . ASN A 1 388 ? 8.437 -15.855 -9.108 1.00 81.38 388 ASN A C 1
ATOM 3193 O O . ASN A 1 388 ? 8.043 -15.590 -7.967 1.00 81.38 388 ASN A O 1
ATOM 3197 N N . GLN A 1 389 ? 9.040 -17.003 -9.404 1.00 76.38 389 GLN A N 1
ATOM 3198 C CA . GLN A 1 389 ? 9.503 -17.976 -8.420 1.00 76.38 389 GLN A CA 1
ATOM 3199 C C . GLN A 1 389 ? 11.022 -18.080 -8.502 1.00 76.38 389 GLN A C 1
ATOM 3201 O O . GLN A 1 389 ? 11.573 -18.165 -9.599 1.00 76.38 389 GLN A O 1
ATOM 3206 N N . TYR A 1 390 ? 11.668 -18.138 -7.343 1.00 70.88 390 TYR A N 1
ATOM 3207 C CA . TYR A 1 390 ? 13.101 -18.381 -7.224 1.00 70.88 390 TYR A CA 1
ATOM 3208 C C . TYR A 1 390 ? 13.296 -19.768 -6.642 1.00 70.88 390 TYR A C 1
ATOM 3210 O O . TYR A 1 390 ? 12.698 -20.103 -5.614 1.00 70.88 390 TYR A O 1
ATOM 3218 N N . LYS A 1 391 ? 14.099 -20.583 -7.315 1.00 68.00 391 LYS A N 1
ATOM 3219 C CA . LYS A 1 391 ? 14.558 -21.855 -6.786 1.00 68.00 391 LYS A CA 1
ATOM 3220 C C . LYS A 1 391 ? 16.074 -21.829 -6.791 1.00 68.00 391 LYS A C 1
ATOM 3222 O O . LYS A 1 391 ? 16.678 -21.643 -7.836 1.00 68.00 391 LYS A O 1
ATOM 3227 N N . GLU A 1 392 ? 16.673 -21.979 -5.624 1.00 58.03 392 GLU A N 1
ATOM 3228 C CA . GLU A 1 392 ? 18.115 -22.165 -5.526 1.00 58.03 392 GLU A CA 1
ATOM 3229 C C . GLU A 1 392 ? 18.475 -23.515 -6.167 1.00 58.03 392 GLU A C 1
ATOM 3231 O O . GLU A 1 392 ? 17.865 -24.548 -5.869 1.00 58.03 392 GLU A O 1
ATOM 3236 N N . VAL A 1 393 ? 19.391 -23.470 -7.124 1.00 66.81 393 VAL A N 1
ATOM 3237 C CA . VAL A 1 393 ? 20.083 -24.611 -7.723 1.00 66.81 393 VAL A CA 1
ATOM 3238 C C . VAL A 1 393 ? 21.455 -24.700 -7.051 1.00 66.81 393 VAL A C 1
ATOM 3240 O O . VAL A 1 393 ? 21.917 -23.733 -6.445 1.00 66.81 393 VAL A O 1
ATOM 3243 N N . ASN A 1 394 ? 22.075 -25.880 -7.093 1.00 49.69 394 ASN A N 1
ATOM 3244 C CA . ASN A 1 394 ? 23.383 -26.135 -6.487 1.00 49.69 394 ASN A CA 1
ATOM 3245 C C . ASN A 1 394 ? 24.387 -25.011 -6.829 1.00 49.69 394 ASN A C 1
ATOM 3247 O O . ASN A 1 394 ? 24.408 -24.544 -7.964 1.00 49.69 394 ASN A O 1
ATOM 3251 N N . GLU A 1 395 ? 25.197 -24.611 -5.839 1.00 50.31 395 GLU A N 1
ATOM 3252 C CA . GLU A 1 395 ? 26.255 -23.581 -5.940 1.00 50.31 395 GLU A CA 1
ATOM 3253 C C . GLU A 1 395 ? 25.778 -22.116 -6.028 1.00 50.31 395 GLU A C 1
ATOM 3255 O O . GLU A 1 395 ? 26.460 -21.260 -6.580 1.00 50.31 395 GLU A O 1
ATOM 3260 N N . GLY A 1 396 ? 24.613 -21.785 -5.455 1.00 45.81 396 GLY A N 1
ATOM 3261 C CA . GLY A 1 396 ? 24.161 -20.388 -5.327 1.00 45.81 396 GLY A CA 1
ATOM 3262 C C . GLY A 1 396 ? 23.572 -19.785 -6.609 1.00 45.81 396 GLY A C 1
ATOM 3263 O O . GLY A 1 396 ? 23.174 -18.619 -6.624 1.00 45.81 396 GLY A O 1
ATOM 3264 N N . ALA A 1 397 ? 23.450 -20.578 -7.677 1.00 46.75 397 ALA A N 1
ATOM 3265 C CA . ALA A 1 397 ? 22.723 -20.200 -8.881 1.00 46.75 397 ALA A CA 1
ATOM 3266 C C . ALA A 1 397 ? 21.206 -20.281 -8.635 1.00 46.75 397 ALA A C 1
ATOM 3268 O O . ALA A 1 397 ? 20.692 -21.294 -8.170 1.00 46.75 397 ALA A O 1
ATOM 3269 N N . PHE A 1 398 ? 20.446 -19.237 -8.970 1.00 55.78 398 PHE A N 1
ATOM 3270 C CA . PHE A 1 398 ? 18.985 -19.252 -8.842 1.00 55.78 398 PHE A CA 1
ATOM 3271 C C . PHE A 1 398 ? 18.328 -19.590 -10.186 1.00 55.78 398 PHE A C 1
ATOM 3273 O O . PHE A 1 398 ? 18.417 -18.823 -11.141 1.00 55.78 398 PHE A O 1
ATOM 3280 N N . GLU A 1 399 ? 17.591 -20.700 -10.253 1.00 65.31 399 GLU A N 1
ATOM 3281 C CA . GLU A 1 399 ? 16.649 -20.961 -11.339 1.00 65.31 399 GLU A CA 1
ATOM 3282 C C . GLU A 1 399 ? 15.409 -20.090 -11.115 1.00 65.31 399 GLU A C 1
ATOM 3284 O O . GLU A 1 399 ? 14.575 -20.333 -10.230 1.00 65.31 399 GLU A O 1
ATOM 3289 N N . GLN A 1 400 ? 15.291 -19.035 -11.919 1.00 67.56 400 GLN A N 1
ATOM 3290 C CA . GLN A 1 400 ? 14.111 -18.188 -11.918 1.00 67.56 400 GLN A CA 1
ATOM 3291 C C . GLN A 1 400 ? 13.039 -18.791 -12.824 1.00 67.56 400 GLN A C 1
ATOM 3293 O O . GLN A 1 400 ? 13.135 -18.773 -14.049 1.00 67.56 400 GLN A O 1
ATOM 3298 N N . ARG A 1 401 ? 11.947 -19.262 -12.221 1.00 72.69 401 ARG A N 1
ATOM 3299 C CA . ARG A 1 401 ? 10.768 -19.698 -12.968 1.00 72.69 401 ARG A CA 1
ATOM 3300 C C . ARG A 1 401 ? 9.764 -18.556 -13.054 1.00 72.69 401 ARG A C 1
ATOM 3302 O O . ARG A 1 401 ? 9.125 -18.206 -12.060 1.00 72.69 401 ARG A O 1
ATOM 3309 N N . ARG A 1 402 ? 9.597 -18.007 -14.258 1.00 73.56 402 ARG A N 1
ATOM 3310 C CA . ARG A 1 402 ? 8.641 -16.931 -14.548 1.00 73.56 402 ARG A CA 1
ATOM 3311 C C . ARG A 1 402 ? 7.396 -17.477 -15.229 1.00 73.56 402 ARG A C 1
ATOM 3313 O O . ARG A 1 402 ? 7.467 -18.384 -16.056 1.00 73.56 402 ARG A O 1
ATOM 3320 N N . ARG A 1 403 ? 6.243 -16.926 -14.872 1.00 83.19 403 ARG A N 1
ATOM 3321 C CA . ARG A 1 403 ? 4.960 -17.253 -15.492 1.00 83.19 403 ARG A CA 1
ATOM 3322 C C . ARG A 1 403 ? 4.166 -15.967 -15.648 1.00 83.19 403 ARG A C 1
ATOM 3324 O O . ARG A 1 403 ? 4.108 -15.188 -14.702 1.00 83.19 403 ARG A O 1
ATOM 3331 N N . SER A 1 404 ? 3.546 -15.741 -16.799 1.00 85.62 404 SER A N 1
ATOM 3332 C CA . SER A 1 404 ? 2.723 -14.548 -17.019 1.00 85.62 404 SER A CA 1
ATOM 3333 C C . SER A 1 404 ? 1.313 -14.928 -17.445 1.00 85.62 404 SER A C 1
ATOM 3335 O O . SER A 1 404 ? 1.104 -16.010 -17.968 1.00 85.62 404 SER A O 1
ATOM 3337 N N . PHE A 1 405 ? 0.325 -14.086 -17.179 1.00 87.94 405 PHE A N 1
ATOM 3338 C CA . PHE A 1 405 ? -1.047 -14.338 -17.598 1.00 87.94 405 PHE A CA 1
ATOM 3339 C C . PHE A 1 405 ? -1.690 -13.030 -18.070 1.00 87.94 405 PHE A C 1
ATOM 3341 O O . PHE A 1 405 ? -1.728 -12.076 -17.284 1.00 87.94 405 PHE A O 1
ATOM 3348 N N . PRO A 1 406 ? -2.159 -12.945 -19.331 1.00 89.75 406 PRO A N 1
ATOM 3349 C CA . PRO A 1 406 ? -2.856 -11.764 -19.828 1.00 89.75 406 PRO A CA 1
ATOM 3350 C C . PRO A 1 406 ? -4.244 -11.650 -19.194 1.00 89.75 406 PRO A C 1
ATOM 3352 O O . PRO A 1 406 ? -4.985 -12.626 -19.102 1.00 89.75 406 PRO A O 1
ATOM 3355 N N . LEU A 1 407 ? -4.615 -10.440 -18.790 1.00 89.88 407 LEU A N 1
ATOM 3356 C CA . LEU A 1 407 ? -5.939 -10.115 -18.280 1.00 89.88 407 LEU A CA 1
ATOM 3357 C C . LEU A 1 407 ? -6.722 -9.367 -19.364 1.00 89.88 407 LEU A C 1
ATOM 3359 O O . LEU A 1 407 ? -6.598 -8.152 -19.510 1.00 89.88 407 LEU A O 1
ATOM 3363 N N . GLU A 1 408 ? -7.520 -10.104 -20.130 1.00 86.50 408 GLU A N 1
ATOM 3364 C CA . GLU A 1 408 ? -8.450 -9.552 -21.122 1.00 86.50 408 GLU A CA 1
ATOM 3365 C C . GLU A 1 408 ? -9.887 -9.944 -20.728 1.00 86.50 408 GLU A C 1
ATOM 3367 O O . GLU A 1 408 ? -10.135 -11.078 -20.316 1.00 86.50 408 GLU A O 1
ATOM 3372 N N . SER A 1 409 ? -10.851 -9.027 -20.835 1.00 85.25 409 SER A N 1
ATOM 3373 C CA . SER A 1 409 ? -12.246 -9.273 -20.435 1.00 85.25 409 SER A CA 1
ATOM 3374 C C . SER A 1 409 ? -12.886 -10.387 -21.247 1.00 85.25 409 SER A C 1
ATOM 3376 O O . SER A 1 409 ? -13.571 -11.232 -20.677 1.00 85.25 409 SER A O 1
ATOM 3378 N N . VAL A 1 410 ? -12.573 -10.454 -22.546 1.00 82.06 410 VAL A N 1
ATOM 3379 C CA . VAL A 1 410 ? -13.060 -11.492 -23.466 1.00 82.06 410 VAL A CA 1
ATOM 3380 C C . VAL A 1 410 ? -12.733 -12.886 -22.927 1.00 82.06 410 VAL A C 1
ATOM 3382 O O . VAL A 1 410 ? -13.522 -13.818 -23.067 1.00 82.06 410 VAL A O 1
ATOM 3385 N N . PHE A 1 411 ? -11.588 -13.021 -22.255 1.00 78.31 411 PHE A N 1
ATOM 3386 C CA . PHE A 1 411 ? -11.184 -14.266 -21.625 1.00 78.31 411 PHE A CA 1
ATOM 3387 C C . PHE A 1 411 ? -12.010 -14.578 -20.367 1.00 78.31 411 PHE A C 1
ATOM 3389 O O . PHE A 1 411 ? -12.467 -15.707 -20.193 1.00 78.31 411 PHE A O 1
ATOM 3396 N N . PHE A 1 412 ? -12.236 -13.590 -19.499 1.00 81.44 412 PHE A N 1
ATOM 3397 C CA . PHE A 1 412 ? -13.018 -13.785 -18.272 1.00 81.44 412 PHE A CA 1
ATOM 3398 C C . PHE A 1 412 ? -14.499 -14.042 -18.539 1.00 81.44 412 PHE A C 1
ATOM 3400 O O . PHE A 1 412 ? -15.121 -14.811 -17.809 1.00 81.44 412 PHE A O 1
ATOM 3407 N N . GLU A 1 413 ? -15.049 -13.439 -19.592 1.00 82.31 413 GLU A N 1
ATOM 3408 C CA . GLU A 1 413 ? -16.417 -13.683 -20.048 1.00 82.31 413 GLU A CA 1
ATOM 3409 C C . GLU A 1 413 ? -16.568 -15.077 -20.665 1.00 82.31 413 GLU A C 1
ATOM 3411 O O . GLU A 1 413 ? -17.579 -15.742 -20.447 1.00 82.31 413 GLU A O 1
ATOM 3416 N N . ALA A 1 414 ? -15.558 -15.548 -21.406 1.00 80.06 414 ALA A N 1
ATOM 3417 C CA . ALA A 1 414 ? -15.567 -16.885 -21.993 1.00 80.06 414 ALA A CA 1
ATOM 3418 C C . ALA A 1 414 ? -15.324 -18.002 -20.957 1.00 80.06 414 ALA A C 1
ATOM 3420 O O . ALA A 1 414 ? -15.909 -19.078 -21.083 1.00 80.06 414 ALA A O 1
ATOM 3421 N N . PHE A 1 415 ? -14.489 -17.760 -19.935 1.00 82.00 415 PHE A N 1
ATOM 3422 C CA . PHE A 1 415 ? -14.061 -18.772 -18.956 1.00 82.00 415 PHE A CA 1
ATOM 3423 C C . PHE A 1 415 ? -14.118 -18.265 -17.498 1.00 82.00 415 PHE A C 1
ATOM 3425 O O . PHE A 1 415 ? -13.077 -18.125 -16.840 1.00 82.00 415 PHE A O 1
ATOM 3432 N N . PRO A 1 416 ? -15.321 -18.045 -16.935 1.00 81.94 416 PRO A N 1
ATOM 3433 C CA . PRO A 1 416 ? -15.480 -17.519 -15.575 1.00 81.94 416 PRO A CA 1
ATOM 3434 C C . PRO A 1 416 ? -14.867 -18.432 -14.497 1.00 81.94 416 PRO A C 1
ATOM 3436 O O . PRO A 1 416 ? -14.325 -17.953 -13.497 1.00 81.94 416 PRO A O 1
ATOM 3439 N N . ASP A 1 417 ? -14.870 -19.750 -14.714 1.00 81.69 417 ASP A N 1
ATOM 3440 C CA . ASP A 1 417 ? -14.266 -20.718 -13.791 1.00 81.69 417 ASP A CA 1
ATOM 3441 C C . ASP A 1 417 ? -12.743 -20.580 -13.709 1.00 81.69 417 ASP A C 1
ATOM 3443 O O . ASP A 1 417 ? -12.175 -20.656 -12.615 1.00 81.69 417 ASP A O 1
ATOM 3447 N N . MET A 1 418 ? -12.068 -20.327 -14.838 1.00 80.88 418 MET A N 1
ATOM 3448 C CA . MET A 1 418 ? -10.620 -20.107 -14.825 1.00 80.88 418 MET A CA 1
ATOM 3449 C C . MET A 1 418 ? -10.278 -18.807 -14.097 1.00 80.88 418 MET A C 1
ATOM 3451 O O . MET A 1 418 ? -9.275 -18.742 -13.390 1.00 80.88 418 MET A O 1
ATOM 3455 N N . TYR A 1 419 ? -11.136 -17.792 -14.207 1.00 84.44 419 TYR A N 1
ATOM 3456 C CA . TYR A 1 419 ? -10.947 -16.535 -13.497 1.00 84.44 419 TYR A CA 1
ATOM 3457 C C . TYR A 1 419 ? -11.043 -16.711 -11.972 1.00 84.44 419 TYR A C 1
ATOM 3459 O O . TYR A 1 419 ? -10.167 -16.255 -11.232 1.00 84.44 419 TYR A O 1
ATOM 3467 N N . ASN A 1 420 ? -12.025 -17.484 -11.497 1.00 85.94 420 ASN A N 1
ATOM 3468 C CA . ASN A 1 420 ? -12.120 -17.873 -10.087 1.00 85.94 420 ASN A CA 1
ATOM 3469 C C . ASN A 1 420 ? -10.881 -18.651 -9.613 1.00 85.94 420 ASN A C 1
ATOM 3471 O O . ASN A 1 420 ? -10.346 -18.379 -8.534 1.00 85.94 420 ASN A O 1
ATOM 3475 N N . GLN A 1 421 ? -10.392 -19.592 -10.428 1.00 86.88 421 GLN A N 1
ATOM 3476 C CA . GLN A 1 421 ? -9.172 -20.346 -10.130 1.00 86.88 421 GLN A CA 1
ATOM 3477 C C . GLN A 1 421 ? -7.928 -19.452 -10.102 1.00 86.88 421 GLN A C 1
ATOM 3479 O O . GLN A 1 421 ? -7.079 -19.637 -9.231 1.00 86.88 421 GLN A O 1
ATOM 3484 N N . LEU A 1 422 ? -7.829 -18.461 -10.994 1.00 88.88 422 LEU A N 1
ATOM 3485 C CA . LEU A 1 422 ? -6.756 -17.467 -11.011 1.00 88.88 422 LEU A CA 1
ATOM 3486 C C . LEU A 1 422 ? -6.742 -16.649 -9.720 1.00 88.88 422 LEU A C 1
ATOM 3488 O O . LEU A 1 422 ? -5.700 -16.535 -9.078 1.00 88.88 422 LEU A O 1
ATOM 3492 N N . VAL A 1 423 ? -7.886 -16.121 -9.285 1.00 89.50 423 VAL A N 1
ATOM 3493 C CA . VAL A 1 423 ? -7.940 -15.333 -8.046 1.00 89.50 423 VAL A CA 1
ATOM 3494 C C . VAL A 1 423 ? -7.614 -16.190 -6.823 1.00 89.50 423 VAL A C 1
ATOM 3496 O O . VAL A 1 423 ? -6.806 -15.778 -5.988 1.00 89.50 423 VAL A O 1
ATOM 3499 N N . ALA A 1 424 ? -8.156 -17.407 -6.738 1.00 86.62 424 ALA A N 1
ATOM 3500 C CA . ALA A 1 424 ? -7.802 -18.347 -5.675 1.00 86.62 424 ALA A CA 1
ATOM 3501 C C . ALA A 1 424 ? -6.302 -18.703 -5.704 1.00 86.62 424 ALA A C 1
ATOM 3503 O O . ALA A 1 424 ? -5.646 -18.782 -4.659 1.00 86.62 424 ALA A O 1
ATOM 3504 N N . TYR A 1 425 ? -5.733 -18.865 -6.905 1.00 88.19 425 TYR A N 1
ATOM 3505 C CA . TYR A 1 425 ? -4.310 -19.110 -7.111 1.00 88.19 425 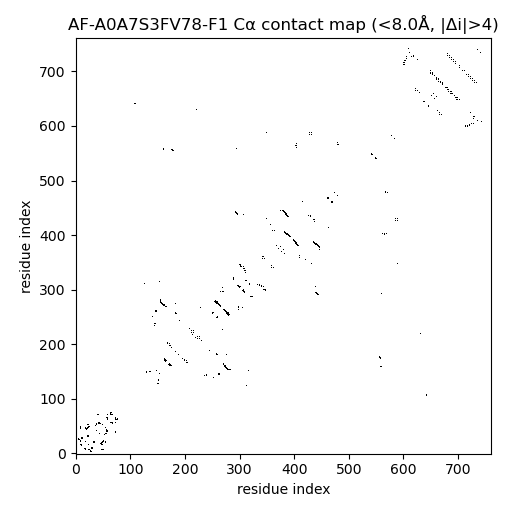TYR A CA 1
ATOM 3506 C C . TYR A 1 425 ? -3.465 -17.979 -6.538 1.00 88.19 425 TYR A C 1
ATOM 3508 O O . TYR A 1 425 ? -2.573 -18.242 -5.725 1.00 88.19 425 TYR A O 1
ATOM 3516 N N . LEU A 1 426 ? -3.761 -16.745 -6.950 1.00 88.94 426 LEU A N 1
ATOM 3517 C CA . LEU A 1 426 ? -3.021 -15.547 -6.574 1.00 88.94 426 LEU A CA 1
ATOM 3518 C C . LEU A 1 426 ? -3.140 -15.274 -5.082 1.00 88.94 426 LEU A C 1
ATOM 3520 O O . LEU A 1 426 ? -2.118 -15.079 -4.434 1.00 88.94 426 LEU A O 1
ATOM 3524 N N . ARG A 1 427 ? -4.342 -15.368 -4.507 1.00 87.06 427 ARG A N 1
ATOM 3525 C CA . ARG A 1 427 ? -4.554 -15.195 -3.065 1.00 87.06 427 ARG A CA 1
ATOM 3526 C C . ARG A 1 427 ? -3.709 -16.172 -2.253 1.00 87.06 427 ARG A C 1
ATOM 3528 O O . ARG A 1 427 ? -2.970 -15.756 -1.362 1.00 87.06 427 ARG A O 1
ATOM 3535 N N . HIS A 1 428 ? -3.744 -17.459 -2.608 1.00 85.19 428 HIS A N 1
ATOM 3536 C CA . HIS A 1 428 ? -2.910 -18.470 -1.957 1.00 85.19 428 HIS A CA 1
ATOM 3537 C C . HIS A 1 428 ? -1.418 -18.138 -2.094 1.00 85.19 428 HIS A C 1
ATOM 3539 O O . HIS A 1 428 ? -0.661 -18.318 -1.147 1.00 85.19 428 HIS A O 1
ATOM 3545 N N . LYS A 1 429 ? -0.966 -17.682 -3.267 1.00 85.50 429 LYS A N 1
ATOM 3546 C CA . LYS A 1 429 ? 0.445 -17.362 -3.521 1.00 85.50 429 LYS A CA 1
ATOM 3547 C C . LYS A 1 429 ? 0.924 -16.107 -2.794 1.00 85.50 429 LYS A C 1
ATOM 3549 O O . LYS A 1 429 ? 1.992 -16.155 -2.192 1.00 85.50 429 LYS A O 1
ATOM 3554 N N . VAL A 1 430 ? 0.122 -15.044 -2.776 1.00 83.69 430 VAL A N 1
ATOM 3555 C CA . VAL A 1 430 ? 0.403 -13.824 -2.008 1.00 83.69 430 VAL A CA 1
ATOM 3556 C C . VAL A 1 430 ? 0.430 -14.129 -0.513 1.00 83.69 430 VAL A C 1
ATOM 3558 O O . VAL A 1 430 ? 1.354 -13.702 0.161 1.00 83.69 430 VAL A O 1
ATOM 3561 N N . SER A 1 431 ? -0.519 -14.918 0.004 1.00 80.31 431 SER A N 1
ATOM 3562 C CA . SER A 1 431 ? -0.530 -15.322 1.423 1.00 80.31 431 SER A CA 1
ATOM 3563 C C . SER A 1 431 ? 0.590 -16.297 1.797 1.00 80.31 431 SER A C 1
ATOM 3565 O O . SER A 1 431 ? 0.900 -16.458 2.975 1.00 80.31 431 SER A O 1
ATOM 3567 N N . ALA A 1 432 ? 1.161 -16.989 0.810 1.00 79.56 432 ALA A N 1
ATOM 3568 C CA . ALA A 1 432 ? 2.266 -17.908 1.026 1.00 79.56 432 ALA A CA 1
ATOM 3569 C C . ALA A 1 432 ? 3.615 -17.221 1.164 1.00 79.56 432 ALA A C 1
ATOM 3571 O O . ALA A 1 432 ? 4.519 -17.869 1.681 1.00 79.56 432 ALA A O 1
ATOM 3572 N N . GLU A 1 433 ? 3.762 -16.009 0.619 1.00 76.25 433 GLU A N 1
ATOM 3573 C CA . GLU A 1 433 ? 5.053 -15.316 0.510 1.00 76.25 433 GLU A CA 1
ATOM 3574 C C . GLU A 1 433 ? 6.145 -16.236 -0.070 1.00 76.25 433 GLU A C 1
ATOM 3576 O O . GLU A 1 433 ? 7.303 -16.211 0.316 1.00 76.25 433 GLU A O 1
ATOM 3581 N N . LYS A 1 434 ? 5.770 -17.072 -1.054 1.00 72.69 434 LYS A N 1
ATOM 3582 C CA . LYS A 1 434 ? 6.694 -17.976 -1.780 1.00 72.69 434 LYS A CA 1
ATOM 3583 C C . LYS A 1 434 ? 7.008 -17.539 -3.198 1.00 72.69 434 LYS A C 1
ATOM 3585 O O . LYS A 1 434 ? 7.859 -18.126 -3.857 1.00 72.69 434 LYS A O 1
ATOM 3590 N N . SER A 1 435 ? 6.225 -16.612 -3.716 1.00 79.50 435 SER A N 1
ATOM 3591 C CA . SER A 1 435 ? 6.341 -16.140 -5.083 1.00 79.50 435 SER A CA 1
ATOM 3592 C C . SER A 1 435 ? 5.983 -14.677 -5.108 1.00 79.50 435 SER A C 1
ATOM 3594 O O . SER A 1 435 ? 4.994 -14.255 -4.501 1.00 79.50 435 SER A O 1
ATOM 3596 N N . GLU A 1 436 ? 6.765 -13.932 -5.857 1.00 83.69 436 GLU A N 1
ATOM 3597 C CA . GLU A 1 436 ? 6.503 -12.538 -6.108 1.00 83.69 436 GLU A CA 1
ATOM 3598 C C . GLU A 1 436 ? 5.463 -12.422 -7.224 1.00 83.69 436 GLU A C 1
ATOM 3600 O O . GLU A 1 436 ? 5.610 -13.013 -8.290 1.00 83.69 436 GLU A O 1
ATOM 3605 N N . ILE A 1 437 ? 4.393 -11.672 -6.966 1.00 87.75 437 ILE A N 1
ATOM 3606 C CA . ILE A 1 437 ? 3.346 -11.388 -7.952 1.00 87.75 437 ILE A CA 1
ATOM 3607 C C . ILE A 1 437 ? 3.438 -9.913 -8.332 1.00 87.75 437 ILE A C 1
ATOM 3609 O O . ILE A 1 437 ? 3.252 -9.049 -7.475 1.00 87.75 437 ILE A O 1
ATOM 3613 N N . LYS A 1 438 ? 3.724 -9.608 -9.594 1.00 88.81 438 LYS A N 1
ATOM 3614 C CA . LYS A 1 438 ? 3.736 -8.238 -10.116 1.00 88.81 438 LYS A CA 1
ATOM 3615 C C . LYS A 1 438 ? 2.630 -8.053 -11.146 1.00 88.81 4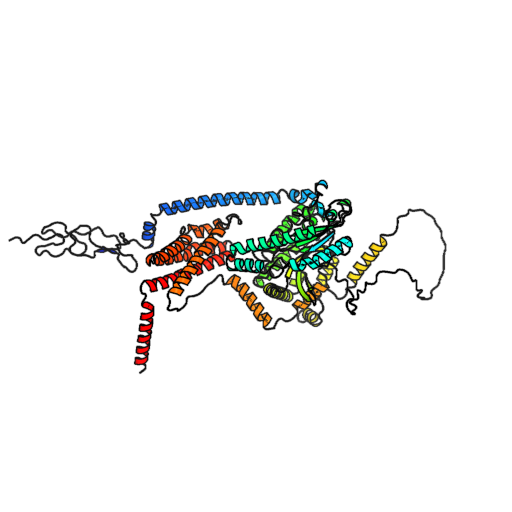38 LYS A C 1
ATOM 3617 O O . LYS A 1 438 ? 2.239 -8.997 -11.834 1.00 88.81 438 LYS A O 1
ATOM 3622 N N . ILE A 1 439 ? 2.128 -6.829 -11.227 1.00 92.12 439 ILE A N 1
ATOM 3623 C CA . ILE A 1 439 ? 1.214 -6.397 -12.278 1.00 92.12 439 ILE A CA 1
ATOM 3624 C C . ILE A 1 439 ? 2.049 -5.641 -13.306 1.00 92.12 439 ILE A C 1
ATOM 3626 O O . ILE A 1 439 ? 2.917 -4.849 -12.941 1.00 92.12 439 ILE A O 1
ATOM 3630 N N . VAL A 1 440 ? 1.827 -5.934 -14.582 1.00 91.94 440 VAL A N 1
ATOM 3631 C CA . VAL A 1 440 ? 2.586 -5.358 -15.690 1.00 91.94 440 VAL A CA 1
ATOM 3632 C C . VAL A 1 440 ? 1.621 -4.777 -16.706 1.00 91.94 440 VAL A C 1
ATOM 3634 O O . VAL A 1 440 ? 0.727 -5.469 -17.186 1.00 91.94 440 VAL A O 1
ATOM 3637 N N . LEU A 1 441 ? 1.819 -3.514 -17.058 1.00 93.12 441 LEU A N 1
ATOM 3638 C CA . LEU A 1 441 ? 1.111 -2.842 -18.132 1.00 93.12 441 LEU A CA 1
ATOM 3639 C C . LEU A 1 441 ? 1.936 -2.972 -19.417 1.00 93.12 441 LEU A C 1
ATOM 3641 O O . LEU A 1 441 ? 3.032 -2.422 -19.510 1.00 93.12 441 LEU A O 1
ATOM 3645 N N . LYS A 1 442 ? 1.444 -3.737 -20.394 1.00 91.19 442 LYS A N 1
ATOM 3646 C CA . LYS A 1 442 ? 2.162 -4.008 -21.646 1.00 91.19 442 LYS A CA 1
ATOM 3647 C C . LYS A 1 442 ? 1.484 -3.327 -22.826 1.00 91.19 442 LYS A C 1
ATOM 3649 O O . LYS A 1 442 ? 0.327 -3.612 -23.120 1.00 91.19 442 LYS A O 1
ATOM 3654 N N . PHE A 1 443 ? 2.234 -2.514 -23.555 1.00 90.50 443 PHE A N 1
ATOM 3655 C CA . PHE A 1 443 ? 1.825 -1.928 -24.826 1.00 90.50 443 PHE A CA 1
ATOM 3656 C C . PHE A 1 443 ? 2.355 -2.796 -25.967 1.00 90.50 443 PHE A C 1
ATOM 3658 O O . PHE A 1 443 ? 3.535 -3.147 -25.994 1.00 90.50 443 PHE A O 1
ATOM 3665 N N . LYS A 1 444 ? 1.483 -3.189 -26.895 1.00 88.75 444 LYS A N 1
ATOM 3666 C CA . LYS A 1 444 ? 1.819 -3.988 -28.083 1.00 88.75 444 LYS A CA 1
ATOM 3667 C C . LYS A 1 444 ? 1.241 -3.343 -29.337 1.00 88.75 444 LYS A C 1
ATOM 3669 O O . LYS A 1 444 ? 0.233 -2.647 -29.244 1.00 88.75 444 LYS A O 1
ATOM 3674 N N . ALA A 1 445 ? 1.842 -3.623 -30.490 1.00 86.56 445 ALA A N 1
ATOM 3675 C CA . ALA A 1 445 ? 1.227 -3.294 -31.769 1.00 86.56 445 ALA A CA 1
ATOM 3676 C C . ALA A 1 445 ? -0.149 -3.976 -31.866 1.00 86.56 445 ALA A C 1
ATOM 3678 O O . ALA A 1 445 ? -0.319 -5.142 -31.486 1.00 86.56 445 ALA A O 1
ATOM 3679 N N . PHE A 1 446 ? -1.141 -3.216 -32.305 1.00 83.50 446 PHE A N 1
ATOM 3680 C CA . PHE A 1 446 ? -2.516 -3.649 -32.446 1.00 83.50 446 PHE A CA 1
ATOM 3681 C C . PHE A 1 446 ? -2.808 -3.953 -33.908 1.00 83.50 446 PHE A C 1
ATOM 3683 O O . PHE A 1 446 ? -2.810 -3.059 -34.747 1.00 83.50 446 PHE A O 1
ATOM 3690 N N . ASP A 1 447 ? -3.092 -5.222 -34.184 1.00 82.81 447 ASP A N 1
ATOM 3691 C CA . ASP A 1 447 ? -3.596 -5.676 -35.472 1.00 82.81 447 ASP A CA 1
ATOM 3692 C C . ASP A 1 447 ? -5.040 -6.160 -35.290 1.00 82.81 447 ASP A C 1
ATOM 3694 O O . ASP A 1 447 ? -5.318 -7.107 -34.538 1.00 82.81 447 ASP A O 1
ATOM 3698 N N . HIS A 1 448 ? -5.962 -5.496 -35.988 1.00 77.31 448 HIS A N 1
ATOM 3699 C CA . HIS A 1 448 ? -7.385 -5.811 -35.962 1.00 77.31 448 HIS A CA 1
ATOM 3700 C C . HIS A 1 448 ? -7.654 -7.258 -36.406 1.00 77.31 448 HIS A C 1
ATOM 3702 O O . HIS A 1 448 ? -8.515 -7.935 -35.836 1.00 77.31 448 HIS A O 1
ATOM 3708 N N . ARG A 1 449 ? -6.866 -7.788 -37.353 1.00 78.19 449 ARG A N 1
ATOM 3709 C CA . ARG A 1 449 ? -6.973 -9.178 -37.816 1.00 78.19 449 ARG A CA 1
ATOM 3710 C C . ARG A 1 449 ? -6.630 -10.162 -36.698 1.00 78.19 449 ARG A C 1
ATOM 3712 O O . ARG A 1 449 ? -7.399 -11.092 -36.450 1.00 78.19 449 ARG A O 1
ATOM 3719 N N . LYS A 1 450 ? -5.529 -9.929 -35.968 1.00 78.06 450 LYS A N 1
ATOM 3720 C CA . LYS A 1 450 ? -5.115 -10.758 -34.815 1.00 78.06 450 LYS A CA 1
ATOM 3721 C C . LYS A 1 450 ? -6.174 -10.747 -33.698 1.00 78.06 450 LYS A C 1
ATOM 3723 O O . LYS A 1 450 ? -6.411 -11.782 -33.068 1.00 78.06 450 LYS A O 1
ATOM 3728 N N . GLN A 1 451 ? -6.864 -9.622 -33.472 1.00 78.56 451 GLN A N 1
ATOM 3729 C CA . GLN A 1 451 ? -7.971 -9.570 -32.508 1.00 78.56 451 GLN A CA 1
ATOM 3730 C C . GLN A 1 451 ? -9.187 -10.375 -32.981 1.00 78.56 451 GLN A C 1
ATOM 3732 O O . GLN A 1 451 ? -9.753 -11.140 -32.197 1.00 78.56 451 GLN A O 1
ATOM 3737 N N . LEU A 1 452 ? -9.580 -10.224 -34.248 1.00 79.00 452 LEU A N 1
ATOM 3738 C CA . LEU A 1 452 ? -10.750 -10.898 -34.804 1.00 79.00 452 LEU A CA 1
ATOM 3739 C C . LEU A 1 452 ? -10.564 -12.422 -34.787 1.00 79.00 452 LEU A C 1
ATOM 3741 O O . LEU A 1 452 ? -11.438 -13.137 -34.299 1.00 79.00 452 LEU A O 1
ATOM 3745 N N . LEU A 1 453 ? -9.379 -12.908 -35.169 1.00 79.50 453 LEU A N 1
ATOM 3746 C CA . LEU A 1 453 ? -9.009 -14.324 -35.069 1.00 79.50 453 LEU A CA 1
ATOM 3747 C C . LEU A 1 453 ? -9.083 -14.846 -33.628 1.00 79.50 453 LEU A C 1
ATOM 3749 O O . LEU A 1 453 ? -9.691 -15.887 -33.378 1.00 79.50 453 LEU A O 1
ATOM 3753 N N . THR A 1 454 ? -8.538 -14.094 -32.666 1.00 77.69 454 THR A N 1
ATOM 3754 C CA . THR A 1 454 ? -8.638 -14.443 -31.238 1.00 77.69 454 THR A CA 1
ATOM 3755 C C . THR A 1 454 ? -10.101 -14.529 -30.786 1.00 77.69 454 THR A C 1
ATOM 3757 O O . THR A 1 454 ? -10.480 -15.467 -30.087 1.00 77.69 454 THR A O 1
ATOM 3760 N N . SER A 1 455 ? -10.947 -13.586 -31.208 1.00 77.81 455 SER A N 1
ATOM 3761 C CA . SER A 1 455 ? -12.366 -13.564 -30.833 1.00 77.81 455 SER A CA 1
ATOM 3762 C C . SER A 1 455 ? -13.165 -14.730 -31.430 1.00 77.81 455 SER A C 1
ATOM 3764 O O . SER A 1 455 ? -13.937 -15.366 -30.712 1.00 77.81 455 SER A O 1
ATOM 3766 N N . LEU A 1 456 ? -12.927 -15.076 -32.702 1.00 79.81 456 LEU A N 1
ATOM 3767 C CA . LEU A 1 456 ? -13.530 -16.239 -33.359 1.00 79.81 456 LEU A CA 1
ATOM 3768 C C . LEU A 1 456 ? -13.114 -17.533 -32.658 1.00 79.81 456 LEU A C 1
ATOM 3770 O O . LEU A 1 456 ? -13.953 -18.382 -32.362 1.00 79.81 456 LEU A O 1
ATOM 3774 N N . ARG A 1 457 ? -11.831 -17.649 -32.306 1.00 74.69 457 ARG A N 1
ATOM 3775 C CA . ARG A 1 457 ? -11.301 -18.787 -31.553 1.00 74.69 457 ARG A CA 1
ATOM 3776 C C . ARG A 1 457 ? -11.970 -18.929 -30.183 1.00 74.69 457 ARG A C 1
ATOM 3778 O O . ARG A 1 457 ? -12.394 -20.026 -29.826 1.00 74.69 457 ARG A O 1
ATOM 3785 N N . LEU A 1 458 ? -12.097 -17.839 -29.426 1.00 76.44 458 LEU A N 1
ATOM 3786 C CA . LEU A 1 458 ? -12.764 -17.858 -28.120 1.00 76.44 458 LEU A CA 1
ATOM 3787 C C . LEU A 1 458 ? -14.238 -18.250 -28.245 1.00 76.44 458 LEU A C 1
ATOM 3789 O O . LEU A 1 458 ? -14.719 -19.055 -27.452 1.00 76.44 458 LEU A O 1
ATOM 3793 N N . ASN A 1 459 ? -14.935 -17.754 -29.269 1.00 78.12 459 ASN A N 1
ATOM 3794 C CA . ASN A 1 459 ? -16.313 -18.156 -29.546 1.00 78.12 459 ASN A CA 1
ATOM 3795 C C . ASN A 1 459 ? -16.421 -19.649 -29.904 1.00 78.12 459 ASN A C 1
ATOM 3797 O O . ASN A 1 459 ? -17.318 -20.312 -29.396 1.00 78.12 459 ASN A O 1
ATOM 3801 N N . ASN A 1 460 ? -15.468 -20.209 -30.655 1.00 74.88 460 ASN A N 1
ATOM 3802 C CA . ASN A 1 460 ? -15.426 -21.643 -30.984 1.00 74.88 460 ASN A CA 1
ATOM 3803 C C . ASN A 1 460 ? -15.134 -22.558 -29.777 1.00 74.88 460 ASN A C 1
ATOM 3805 O O . ASN A 1 460 ? -15.420 -23.762 -29.832 1.00 74.88 460 ASN A O 1
ATOM 3809 N N . MET A 1 461 ? -14.539 -22.007 -28.711 1.00 69.44 461 MET A N 1
ATOM 3810 C CA . MET A 1 461 ? -14.239 -22.702 -27.452 1.00 69.44 461 MET A CA 1
ATOM 3811 C C . MET A 1 461 ? -15.295 -22.495 -26.362 1.00 69.44 461 MET A C 1
ATOM 3813 O O . MET A 1 461 ? -15.264 -23.220 -25.360 1.00 69.44 461 MET A O 1
ATOM 3817 N N . LYS A 1 462 ? -16.231 -21.549 -26.536 1.00 70.50 462 LYS A N 1
ATOM 3818 C CA . LYS A 1 462 ? -17.373 -21.416 -25.627 1.00 70.50 462 LYS A CA 1
ATOM 3819 C C . LYS A 1 462 ? -18.155 -22.734 -25.632 1.00 70.50 462 LYS A C 1
ATOM 3821 O O . LYS A 1 462 ? -18.343 -23.332 -26.692 1.00 70.50 462 LYS A O 1
ATOM 3826 N N . PRO A 1 463 ? -18.572 -23.233 -24.461 1.00 61.72 463 PRO A N 1
ATOM 3827 C CA . PRO A 1 463 ? -19.264 -24.506 -24.384 1.00 61.72 463 PRO A CA 1
ATOM 3828 C C . PRO A 1 463 ? -20.622 -24.406 -25.083 1.00 61.72 463 PRO A C 1
ATOM 3830 O O . PRO A 1 463 ? -21.540 -23.768 -24.572 1.00 61.72 463 PRO A O 1
ATOM 3833 N N . GLU A 1 464 ? -20.773 -25.076 -26.225 1.00 58.50 464 GLU A N 1
ATOM 3834 C CA . GLU A 1 464 ? -22.101 -25.469 -26.684 1.00 58.50 464 GLU A CA 1
ATOM 3835 C C . GLU A 1 464 ? -22.662 -26.508 -25.711 1.00 58.50 464 GLU A C 1
ATOM 3837 O O . GLU A 1 464 ? -21.937 -27.366 -25.193 1.00 58.50 464 GLU A O 1
ATOM 3842 N N . LYS A 1 465 ? -23.955 -26.361 -25.408 1.00 50.28 465 LYS A N 1
ATOM 3843 C CA . LYS A 1 465 ? -24.713 -27.087 -24.382 1.00 50.28 465 LYS A CA 1
ATOM 3844 C C . LYS A 1 465 ? -24.319 -28.574 -24.297 1.00 50.28 465 LYS A C 1
ATOM 3846 O O . LYS A 1 465 ? -24.844 -29.403 -25.029 1.00 50.28 465 LYS A O 1
ATOM 3851 N N . GLY A 1 466 ? -23.432 -28.912 -23.357 1.00 51.50 466 GLY A N 1
ATOM 3852 C CA . GLY A 1 466 ? -23.221 -30.287 -22.883 1.00 51.50 466 GLY A CA 1
ATOM 3853 C C . GLY A 1 466 ? -21.826 -30.900 -23.057 1.00 51.50 466 GLY A C 1
ATOM 3854 O O . GLY A 1 466 ? -21.524 -31.850 -22.341 1.00 51.50 466 GLY A O 1
ATOM 3855 N N . LYS A 1 467 ? -20.934 -30.368 -23.907 1.00 53.12 467 LYS A N 1
ATOM 3856 C CA . LYS A 1 467 ? -19.531 -30.834 -23.987 1.00 53.12 467 LYS A CA 1
ATOM 3857 C C . LYS A 1 467 ? -18.578 -29.648 -23.956 1.00 53.12 467 LYS A C 1
ATOM 3859 O O . LYS A 1 467 ? -18.390 -28.929 -24.931 1.00 53.12 467 LYS A O 1
ATOM 3864 N N . THR A 1 468 ? -17.976 -29.416 -22.797 1.00 59.50 468 THR A N 1
ATOM 3865 C CA . THR A 1 468 ? -16.988 -28.352 -22.622 1.00 59.50 468 THR A CA 1
ATOM 3866 C C . THR A 1 468 ? -15.703 -28.744 -23.355 1.00 59.50 468 THR A C 1
ATOM 3868 O O . THR A 1 468 ? -14.862 -29.409 -22.756 1.00 59.50 468 THR A O 1
ATOM 3871 N N . LYS A 1 469 ? -15.507 -28.277 -24.598 1.00 61.62 469 LYS A N 1
ATOM 3872 C CA . LYS A 1 469 ? -14.195 -28.294 -25.288 1.00 61.62 469 LYS A CA 1
ATOM 3873 C C . LYS A 1 469 ? -13.068 -27.766 -24.391 1.00 61.62 469 LYS A C 1
ATOM 3875 O O . LYS A 1 469 ? -11.930 -28.193 -24.489 1.00 61.62 469 LYS A O 1
ATOM 3880 N N . TYR A 1 470 ? -13.412 -26.890 -23.448 1.00 62.69 470 TYR A N 1
ATOM 3881 C CA . TYR A 1 470 ? -12.557 -26.468 -22.345 1.00 62.69 470 TYR A CA 1
ATOM 3882 C C . TYR A 1 470 ? -12.038 -27.622 -21.460 1.00 62.69 470 TYR A C 1
ATOM 3884 O O . TYR A 1 470 ? -10.847 -27.679 -21.174 1.00 62.69 470 TYR A O 1
ATOM 3892 N N . ARG A 1 471 ? -12.897 -28.562 -21.033 1.00 66.75 471 ARG A N 1
ATOM 3893 C CA . ARG A 1 471 ? -12.467 -29.757 -20.279 1.00 66.75 471 ARG A CA 1
ATOM 3894 C C . ARG A 1 471 ? -11.630 -30.697 -21.140 1.00 66.75 471 ARG A C 1
ATOM 3896 O O . ARG A 1 471 ? -10.686 -31.281 -20.618 1.00 66.75 471 ARG A O 1
ATOM 3903 N N . ASP A 1 472 ? -11.923 -30.782 -22.432 1.00 67.50 472 ASP A N 1
ATOM 3904 C CA . ASP A 1 472 ? -11.129 -31.587 -23.361 1.00 67.50 472 ASP A CA 1
ATOM 3905 C C . ASP A 1 472 ? -9.731 -30.971 -23.555 1.00 67.50 472 ASP A C 1
ATOM 3907 O O . ASP A 1 472 ? -8.735 -31.673 -23.401 1.00 67.50 472 ASP A O 1
ATOM 3911 N N . ALA A 1 473 ? -9.625 -29.649 -23.734 1.00 64.19 473 ALA A N 1
ATOM 3912 C CA . ALA A 1 473 ? -8.350 -28.922 -23.757 1.00 64.19 473 ALA A CA 1
ATOM 3913 C C . ALA A 1 473 ? -7.582 -29.039 -22.423 1.00 64.19 473 ALA A C 1
ATOM 3915 O O . ALA A 1 473 ? -6.356 -29.165 -22.409 1.00 64.19 473 ALA A O 1
ATOM 3916 N N . ILE A 1 474 ? -8.292 -29.066 -21.283 1.00 61.59 474 ILE A N 1
ATOM 3917 C CA . ILE A 1 474 ? -7.694 -29.388 -19.977 1.00 61.59 474 ILE A CA 1
ATOM 3918 C C . ILE A 1 474 ? -7.120 -30.809 -19.984 1.00 61.59 474 ILE A C 1
ATOM 3920 O O . ILE A 1 474 ? -6.001 -30.994 -19.510 1.00 61.59 474 ILE A O 1
ATOM 3924 N N . SER A 1 475 ? -7.854 -31.794 -20.510 1.00 66.56 475 SER A N 1
ATOM 3925 C CA . SER A 1 475 ? -7.414 -33.195 -20.545 1.00 66.56 475 SER A CA 1
ATOM 3926 C C . SER A 1 475 ? -6.207 -33.423 -21.461 1.00 66.56 475 SER A C 1
ATOM 3928 O O . SER A 1 475 ? -5.356 -34.250 -21.144 1.00 66.56 475 SER A O 1
ATOM 3930 N N . ARG A 1 476 ? -6.091 -32.644 -22.544 1.00 67.81 476 ARG A N 1
ATOM 3931 C CA . ARG A 1 476 ? -4.994 -32.720 -23.522 1.00 67.81 476 ARG A CA 1
ATOM 3932 C C . ARG A 1 476 ? -3.772 -31.869 -23.166 1.00 67.81 476 ARG A C 1
ATOM 3934 O O . ARG A 1 476 ? -2.781 -31.912 -23.877 1.00 67.81 476 ARG A O 1
ATOM 3941 N N . ASN A 1 477 ? -3.812 -31.105 -22.068 1.00 63.12 477 ASN A N 1
ATOM 3942 C CA . ASN A 1 477 ? -2.793 -30.104 -21.707 1.00 63.12 477 ASN A CA 1
ATOM 3943 C C . ASN A 1 477 ? -2.547 -29.008 -22.769 1.00 63.12 477 ASN A C 1
ATOM 3945 O O . ASN A 1 477 ? -1.566 -28.274 -22.671 1.00 63.12 477 ASN A O 1
ATOM 3949 N N . GLU A 1 478 ? -3.466 -28.823 -23.714 1.00 64.25 478 GLU A N 1
ATOM 3950 C CA . GLU A 1 478 ? -3.405 -27.764 -24.727 1.00 64.25 478 GLU A CA 1
ATOM 3951 C C . GLU A 1 478 ? -3.703 -26.396 -24.087 1.00 64.25 478 GLU A C 1
ATOM 3953 O O . GLU A 1 478 ? -4.476 -26.300 -23.122 1.00 64.25 478 GLU A O 1
ATOM 3958 N N . SER A 1 479 ? -3.095 -25.316 -24.591 1.00 61.78 479 SER A N 1
ATOM 3959 C CA . SER A 1 479 ? -3.393 -23.957 -24.113 1.00 61.78 479 SER A CA 1
ATOM 3960 C C . SER A 1 479 ? -4.693 -23.441 -24.716 1.00 61.78 479 SER A C 1
ATOM 3962 O O . SER A 1 479 ? -4.898 -23.476 -25.927 1.00 61.78 479 SER A O 1
ATOM 3964 N N . VAL A 1 480 ? -5.569 -22.896 -23.869 1.00 62.56 480 VAL A N 1
ATOM 3965 C CA . VAL A 1 480 ? -6.821 -22.275 -24.325 1.00 62.56 480 VAL A CA 1
ATOM 3966 C C . VAL A 1 480 ? -6.535 -20.921 -24.982 1.00 62.56 480 VAL A C 1
ATOM 3968 O O . VAL A 1 480 ? -7.280 -20.482 -25.852 1.00 62.56 480 VAL A O 1
ATOM 3971 N N . LEU A 1 481 ? -5.436 -20.267 -24.600 1.00 65.00 481 LEU A N 1
ATOM 3972 C CA . LEU A 1 481 ? -5.077 -18.920 -25.047 1.00 65.00 481 LEU A CA 1
ATOM 3973 C C . LEU A 1 481 ? -4.228 -18.887 -26.326 1.00 65.00 481 LEU A C 1
ATOM 3975 O O . LEU A 1 481 ? -4.317 -17.919 -27.078 1.00 65.00 481 LEU A O 1
ATOM 3979 N N . PHE A 1 482 ? -3.403 -19.906 -26.576 1.00 62.38 482 PHE A N 1
ATOM 3980 C CA . PHE A 1 482 ? -2.392 -19.887 -27.641 1.00 62.38 482 PHE A CA 1
ATOM 3981 C C . PHE A 1 482 ? -2.391 -21.197 -28.430 1.00 62.38 482 PHE A C 1
ATOM 3983 O O . PHE A 1 482 ? -2.692 -22.246 -27.869 1.00 62.38 482 PHE A O 1
ATOM 3990 N N . ASP A 1 483 ? -2.132 -21.147 -29.739 1.00 52.75 483 ASP A N 1
ATOM 3991 C CA . ASP A 1 483 ? -2.093 -22.345 -30.596 1.00 52.75 483 ASP A CA 1
ATOM 3992 C C . ASP A 1 483 ? -0.742 -23.074 -30.481 1.00 52.75 483 ASP A C 1
ATOM 3994 O O . ASP A 1 483 ? 0.211 -22.540 -29.901 1.00 52.75 483 ASP A O 1
ATOM 3998 N N . GLU A 1 484 ? -0.667 -24.294 -31.006 1.00 43.59 484 GLU A N 1
ATOM 3999 C CA . GLU A 1 484 ? 0.572 -25.064 -31.201 1.00 43.59 484 GLU A CA 1
ATOM 4000 C C . GLU A 1 484 ? 1.297 -24.710 -32.513 1.00 43.59 484 GLU A C 1
ATOM 4002 O O . GLU A 1 484 ? 2.444 -25.106 -32.701 1.00 43.59 484 GLU A O 1
ATOM 4007 N N . SER A 1 485 ? 0.703 -23.899 -33.397 1.00 45.62 485 SER A N 1
ATOM 4008 C CA . SER A 1 485 ? 1.387 -23.408 -34.598 1.00 45.62 485 SER A CA 1
ATOM 4009 C C . SER A 1 485 ? 2.208 -22.144 -34.310 1.00 45.62 485 SER A C 1
ATOM 4011 O O . SER A 1 485 ? 1.829 -21.026 -34.667 1.00 45.62 485 SER A O 1
ATOM 4013 N N . ASP A 1 486 ? 3.380 -22.334 -33.710 1.00 49.59 486 ASP A N 1
ATOM 4014 C CA . ASP A 1 486 ? 4.461 -21.338 -33.619 1.00 49.59 486 ASP A CA 1
ATOM 4015 C C . ASP A 1 486 ? 5.090 -20.992 -34.999 1.00 49.59 486 ASP A C 1
ATOM 4017 O O . ASP A 1 486 ? 6.138 -20.349 -35.072 1.00 49.59 486 ASP A O 1
ATOM 4021 N N . SER A 1 487 ? 4.462 -21.369 -36.121 1.00 46.16 487 SER A N 1
ATOM 4022 C CA . SER A 1 487 ? 4.961 -21.086 -37.475 1.00 46.16 487 SER A CA 1
ATOM 4023 C C . SER A 1 487 ? 4.949 -19.593 -37.812 1.00 46.16 487 SER A C 1
ATOM 4025 O O . SER A 1 487 ? 5.915 -19.100 -38.380 1.00 46.16 487 SER A O 1
ATOM 4027 N N . GLN A 1 488 ? 3.930 -18.843 -37.381 1.00 46.09 488 GLN A N 1
ATOM 4028 C CA . GLN A 1 488 ? 3.791 -17.420 -37.732 1.00 46.09 488 GLN A CA 1
ATOM 4029 C C . GLN A 1 488 ? 4.757 -16.501 -36.972 1.00 46.09 488 GLN A C 1
ATOM 4031 O O . GLN A 1 488 ? 5.174 -15.471 -37.488 1.00 46.09 488 GLN A O 1
ATOM 4036 N N . LEU A 1 489 ? 5.135 -16.865 -35.743 1.00 49.38 489 LEU A N 1
ATOM 4037 C CA . LEU A 1 489 ? 6.087 -16.092 -34.935 1.00 49.38 489 LEU A CA 1
ATOM 4038 C C . LEU A 1 489 ? 7.536 -16.385 -35.357 1.00 49.38 489 LEU A C 1
ATOM 4040 O O . LEU A 1 489 ? 8.399 -15.513 -35.256 1.00 49.38 489 LEU A O 1
ATOM 4044 N N . ASN A 1 490 ? 7.781 -17.593 -35.876 1.00 43.31 490 ASN A N 1
ATOM 4045 C CA . ASN A 1 490 ? 9.017 -17.937 -36.569 1.00 43.31 490 ASN A CA 1
ATOM 4046 C C . ASN A 1 490 ? 9.098 -17.286 -37.960 1.00 43.31 490 ASN A C 1
ATOM 4048 O O . ASN A 1 490 ? 10.170 -16.809 -38.305 1.00 43.31 490 ASN A O 1
ATOM 4052 N N . GLU A 1 491 ? 7.996 -17.165 -38.710 1.00 42.38 491 GLU A N 1
ATOM 4053 C CA . GLU A 1 491 ? 7.936 -16.381 -39.958 1.00 42.38 491 GLU A CA 1
ATOM 4054 C C . GLU A 1 491 ? 8.202 -14.890 -39.721 1.00 42.38 491 GLU A C 1
ATOM 4056 O O . GLU A 1 491 ? 9.022 -14.304 -40.415 1.00 42.38 491 GLU A O 1
ATOM 4061 N N . GLU A 1 492 ? 7.580 -14.272 -38.712 1.00 43.22 492 GLU A N 1
ATOM 4062 C CA . GLU A 1 492 ? 7.794 -12.851 -38.382 1.00 43.22 492 GLU A CA 1
ATOM 4063 C C . GLU A 1 492 ? 9.251 -12.602 -37.923 1.00 43.22 492 GLU A C 1
ATOM 4065 O O . GLU A 1 492 ? 9.832 -11.560 -38.217 1.00 43.22 492 GLU A O 1
ATOM 4070 N N . ARG A 1 493 ? 9.894 -13.589 -37.274 1.00 47.81 493 ARG A N 1
ATOM 4071 C CA . ARG A 1 493 ? 11.338 -13.568 -36.965 1.00 47.81 493 ARG A CA 1
ATOM 4072 C C . ARG A 1 493 ? 12.221 -13.777 -38.195 1.00 47.81 493 ARG A C 1
ATOM 4074 O O . ARG A 1 493 ? 13.230 -13.093 -38.310 1.00 47.81 493 ARG A O 1
ATOM 4081 N N . LEU A 1 494 ? 11.860 -14.691 -39.093 1.00 42.25 494 LEU A N 1
ATOM 4082 C CA . LEU A 1 494 ? 12.582 -14.944 -40.343 1.00 42.25 494 LEU A CA 1
ATOM 4083 C C . LEU A 1 494 ? 12.524 -13.726 -41.273 1.00 42.25 494 LEU A C 1
ATOM 4085 O O . LEU A 1 494 ? 13.537 -13.364 -41.857 1.00 42.25 494 LEU A O 1
ATOM 4089 N N . LEU A 1 495 ? 11.382 -13.040 -41.338 1.00 42.97 495 LEU A N 1
ATOM 4090 C CA . LEU A 1 495 ? 11.218 -11.805 -42.108 1.00 42.97 495 LEU A CA 1
ATOM 4091 C C . LEU A 1 495 ? 12.068 -10.658 -41.545 1.00 42.97 495 LEU A C 1
ATOM 4093 O O . LEU A 1 495 ? 12.734 -9.974 -42.309 1.00 42.97 495 LEU A O 1
ATOM 4097 N N . LEU A 1 496 ? 12.138 -10.497 -40.218 1.00 46.00 496 LEU A N 1
ATOM 4098 C CA . LEU A 1 496 ? 12.997 -9.482 -39.588 1.00 46.00 496 LEU A CA 1
ATOM 4099 C C . LEU A 1 496 ? 14.499 -9.765 -39.765 1.00 46.00 496 LEU A C 1
ATOM 4101 O O . LEU A 1 496 ? 15.291 -8.829 -39.847 1.00 46.00 496 LEU A O 1
ATOM 4105 N N . VAL A 1 497 ? 14.898 -11.040 -39.821 1.00 46.94 497 VAL A N 1
ATOM 4106 C CA . VAL A 1 497 ? 16.282 -11.439 -40.125 1.00 46.94 497 VAL A CA 1
ATOM 4107 C C . VAL A 1 497 ? 16.604 -11.199 -41.603 1.00 46.94 497 VAL A C 1
ATOM 4109 O O . VAL A 1 497 ? 17.689 -10.706 -41.910 1.00 46.94 497 VAL A O 1
ATOM 4112 N N . ASN A 1 498 ? 15.653 -11.457 -42.504 1.00 41.19 498 ASN A N 1
ATOM 4113 C CA . ASN A 1 498 ? 15.809 -11.199 -43.935 1.00 41.19 498 ASN A CA 1
ATOM 4114 C C . ASN A 1 498 ? 15.837 -9.695 -44.259 1.00 41.19 498 ASN A C 1
ATOM 4116 O O . ASN A 1 498 ? 16.665 -9.270 -45.058 1.00 41.19 498 ASN A O 1
ATOM 4120 N N . ASP A 1 499 ? 15.027 -8.867 -43.591 1.00 41.84 499 ASP A N 1
ATOM 4121 C CA . ASP A 1 499 ? 15.061 -7.404 -43.748 1.00 41.84 499 ASP A CA 1
ATOM 4122 C C . ASP A 1 499 ? 16.360 -6.793 -43.195 1.00 41.84 499 ASP A C 1
ATOM 4124 O O . ASP A 1 499 ? 16.913 -5.859 -43.782 1.00 41.84 499 ASP A O 1
ATOM 4128 N N . ALA A 1 500 ? 16.898 -7.352 -42.103 1.00 43.28 500 ALA A N 1
ATOM 4129 C CA . ALA A 1 500 ? 18.198 -6.957 -41.561 1.00 43.28 500 ALA A CA 1
ATOM 4130 C C . ALA A 1 500 ? 19.370 -7.344 -42.484 1.00 43.28 500 ALA A C 1
ATOM 4132 O O . ALA A 1 500 ? 20.386 -6.651 -42.498 1.00 43.28 500 ALA A O 1
ATOM 4133 N N . GLN A 1 501 ? 19.228 -8.409 -43.282 1.00 42.53 501 GLN A N 1
ATOM 4134 C CA . GLN A 1 501 ? 20.192 -8.781 -44.327 1.00 42.53 501 GLN A CA 1
ATOM 4135 C C . GLN A 1 501 ? 19.999 -7.978 -45.624 1.00 42.53 501 GLN A C 1
ATOM 4137 O O . GLN A 1 501 ? 20.971 -7.704 -46.326 1.00 42.53 501 GLN A O 1
ATOM 4142 N N . ALA A 1 502 ? 18.780 -7.520 -45.916 1.00 39.12 502 ALA A N 1
ATOM 4143 C CA . ALA A 1 502 ? 18.484 -6.685 -47.080 1.00 39.12 502 ALA A CA 1
ATOM 4144 C C . ALA A 1 502 ? 18.985 -5.232 -46.941 1.00 39.12 502 ALA A C 1
ATOM 4146 O O . ALA A 1 502 ? 19.030 -4.505 -47.931 1.00 39.12 502 ALA A O 1
ATOM 4147 N N . THR A 1 503 ? 19.404 -4.791 -45.744 1.00 39.03 503 THR A N 1
ATOM 4148 C CA . THR A 1 503 ? 19.889 -3.413 -45.522 1.00 39.03 503 THR A CA 1
ATOM 4149 C C . THR A 1 503 ? 21.385 -3.202 -45.824 1.00 39.03 503 THR A C 1
ATOM 4151 O O . THR A 1 503 ? 21.899 -2.101 -45.630 1.00 39.03 503 THR A O 1
ATOM 4154 N N . THR A 1 504 ? 22.098 -4.214 -46.329 1.00 35.81 504 THR A N 1
ATOM 4155 C CA . THR A 1 504 ? 23.482 -4.089 -46.825 1.00 35.81 504 THR A CA 1
ATOM 4156 C C . THR A 1 504 ? 23.559 -4.336 -48.329 1.00 35.81 504 THR A C 1
ATOM 4158 O O . THR A 1 504 ? 24.102 -5.342 -48.769 1.00 35.81 504 THR A O 1
ATOM 4161 N N . LEU A 1 505 ? 23.042 -3.404 -49.129 1.00 29.47 505 LEU A N 1
ATOM 4162 C CA . LEU A 1 505 ? 23.391 -3.265 -50.547 1.00 29.47 505 LEU A CA 1
ATOM 4163 C C . LEU A 1 505 ? 23.518 -1.764 -50.867 1.00 29.47 505 LEU A C 1
ATOM 4165 O O . LEU A 1 505 ? 22.610 -1.000 -50.532 1.00 29.47 505 LEU A O 1
ATOM 4169 N N . PRO A 1 506 ? 24.641 -1.303 -51.447 1.00 32.47 506 PRO A N 1
ATOM 4170 C CA . PRO A 1 506 ? 24.830 0.104 -51.759 1.00 32.47 506 PRO A CA 1
ATOM 4171 C C . PRO A 1 506 ? 24.007 0.505 -52.989 1.00 32.47 506 PRO A C 1
ATOM 4173 O O . PRO A 1 506 ? 23.999 -0.181 -54.008 1.00 32.47 506 PRO A O 1
ATOM 4176 N N . LEU A 1 507 ? 23.355 1.662 -52.881 1.00 30.83 507 LEU A N 1
ATOM 4177 C CA . LEU A 1 507 ? 22.804 2.426 -53.998 1.00 30.83 507 LEU A CA 1
ATOM 4178 C C . LEU A 1 507 ? 23.893 2.715 -55.044 1.00 30.83 507 LEU A C 1
ATOM 4180 O O . LEU A 1 507 ? 24.913 3.315 -54.710 1.00 30.83 507 LEU A O 1
ATOM 4184 N N . MET A 1 508 ? 23.626 2.377 -56.306 1.00 29.83 508 MET A N 1
ATOM 4185 C CA . MET A 1 508 ? 24.251 2.974 -57.493 1.00 29.83 508 MET A CA 1
ATOM 4186 C C . MET A 1 508 ? 23.174 3.190 -58.582 1.00 29.83 508 MET A C 1
ATOM 4188 O O . MET A 1 508 ? 22.158 2.493 -58.553 1.00 29.83 508 MET A O 1
ATOM 4192 N N . PRO A 1 509 ? 23.345 4.186 -59.476 1.00 33.34 509 PRO A N 1
ATOM 4193 C CA . PRO A 1 509 ? 22.251 4.839 -60.199 1.00 33.34 509 PRO A CA 1
ATOM 4194 C C . PRO A 1 509 ? 21.986 4.287 -61.613 1.00 33.34 509 PRO A C 1
ATOM 4196 O O . PRO A 1 509 ? 22.800 3.572 -62.191 1.00 33.34 509 PRO A O 1
ATOM 4199 N N . ASP A 1 510 ? 20.834 4.695 -62.152 1.00 32.72 510 ASP A N 1
ATOM 4200 C CA . ASP A 1 510 ? 20.275 4.410 -63.480 1.00 32.72 510 ASP A CA 1
ATOM 4201 C C . ASP A 1 510 ? 21.228 4.614 -64.675 1.00 32.72 510 ASP A C 1
ATOM 4203 O O . ASP A 1 510 ? 21.849 5.671 -64.796 1.00 32.72 510 ASP A O 1
ATOM 4207 N N . ALA A 1 511 ? 21.195 3.685 -65.647 1.00 29.02 511 ALA A N 1
ATOM 4208 C CA . ALA A 1 511 ? 21.274 3.987 -67.086 1.00 29.02 511 ALA A CA 1
ATOM 4209 C C . ALA A 1 511 ? 20.857 2.795 -67.988 1.00 29.02 511 ALA A C 1
ATOM 4211 O O . ALA A 1 511 ? 21.260 1.656 -67.789 1.00 29.02 511 ALA A O 1
ATOM 4212 N N . LYS A 1 512 ? 20.053 3.144 -69.000 1.00 31.30 512 LYS A N 1
ATOM 4213 C CA . LYS A 1 512 ? 19.440 2.410 -70.131 1.00 31.30 512 LYS A CA 1
ATOM 4214 C C . LYS A 1 512 ? 20.300 1.364 -70.875 1.00 31.30 512 LYS A C 1
ATOM 4216 O O . LYS A 1 512 ? 21.470 1.621 -71.134 1.00 31.30 512 LYS A O 1
ATOM 4221 N N . SER A 1 513 ? 19.660 0.324 -71.429 1.00 29.30 513 SER A N 1
ATOM 4222 C CA . SER A 1 513 ? 19.518 0.083 -72.893 1.00 29.30 513 SER A CA 1
ATOM 4223 C C . SER A 1 513 ? 18.844 -1.264 -73.214 1.00 29.30 513 SER A C 1
ATOM 4225 O O . SER A 1 513 ? 18.899 -2.202 -72.422 1.00 29.30 513 SER A O 1
ATOM 4227 N N . ASP A 1 514 ? 18.161 -1.278 -74.360 1.00 28.86 514 ASP A N 1
ATOM 4228 C CA . ASP A 1 514 ? 17.424 -2.366 -75.014 1.00 28.86 514 ASP A CA 1
ATOM 4229 C C . ASP A 1 514 ? 18.308 -3.574 -75.400 1.00 28.86 514 ASP A C 1
ATOM 4231 O O . ASP A 1 514 ? 19.483 -3.392 -75.702 1.00 28.86 514 ASP A O 1
ATOM 4235 N N . ASP A 1 515 ? 17.764 -4.801 -75.417 1.00 32.19 515 ASP A N 1
ATOM 4236 C CA . ASP A 1 515 ? 17.376 -5.496 -76.662 1.00 32.19 515 ASP A CA 1
ATOM 4237 C C . ASP A 1 515 ? 16.933 -6.966 -76.467 1.00 32.19 515 ASP A C 1
ATOM 4239 O O . ASP A 1 515 ? 17.212 -7.643 -75.479 1.00 32.19 515 ASP A O 1
ATOM 4243 N N . GLN A 1 516 ? 16.172 -7.394 -77.470 1.00 31.11 516 GLN A N 1
ATOM 4244 C CA . GLN A 1 516 ? 15.441 -8.635 -77.743 1.00 31.11 516 GLN A CA 1
ATOM 4245 C C . GLN A 1 516 ? 16.301 -9.918 -77.946 1.00 31.11 516 GLN A C 1
ATOM 4247 O O . GLN A 1 516 ? 17.401 -9.840 -78.480 1.00 31.11 516 GLN A O 1
ATOM 4252 N N . ILE A 1 517 ? 15.711 -11.099 -77.655 1.00 30.92 517 ILE A N 1
ATOM 4253 C CA . ILE A 1 517 ? 15.658 -12.370 -78.453 1.00 30.92 517 ILE A CA 1
ATOM 4254 C C . ILE A 1 517 ? 15.644 -13.645 -77.569 1.00 30.92 517 ILE A C 1
ATOM 4256 O O . ILE A 1 517 ? 16.631 -14.040 -76.963 1.00 30.92 517 ILE A O 1
ATOM 4260 N N . ASP A 1 518 ? 14.455 -14.249 -77.535 1.00 28.42 518 ASP A N 1
ATOM 4261 C CA . ASP A 1 518 ? 14.059 -15.625 -77.895 1.00 28.42 518 ASP A CA 1
ATOM 4262 C C . ASP A 1 518 ? 14.754 -16.920 -77.388 1.00 28.42 518 ASP A C 1
ATOM 4264 O O . ASP A 1 518 ? 15.907 -17.229 -77.670 1.00 28.42 518 ASP A O 1
ATOM 4268 N N . SER A 1 519 ? 13.863 -17.783 -76.879 1.00 28.84 519 SER A N 1
ATOM 4269 C CA . SER A 1 519 ? 13.739 -19.239 -77.080 1.00 28.84 519 SER A CA 1
ATOM 4270 C C . SER A 1 519 ? 14.569 -20.286 -76.302 1.00 28.84 519 SER A C 1
ATOM 4272 O O . SER A 1 519 ? 15.792 -20.346 -76.313 1.00 28.84 519 SER A O 1
ATOM 4274 N N . THR A 1 520 ? 13.779 -21.255 -75.808 1.00 28.59 520 THR A N 1
ATOM 4275 C CA . THR A 1 520 ? 13.995 -22.715 -75.689 1.00 28.59 520 THR A CA 1
ATOM 4276 C C . THR A 1 520 ? 14.671 -23.346 -74.455 1.00 28.59 520 THR A C 1
ATOM 4278 O O . THR A 1 520 ? 15.876 -23.285 -74.277 1.00 28.59 520 THR A O 1
ATOM 4281 N N . VAL A 1 521 ? 13.822 -24.056 -73.683 1.00 30.69 521 VAL A N 1
ATOM 4282 C CA . VAL A 1 521 ? 13.887 -25.506 -73.359 1.00 30.69 521 VAL A CA 1
ATOM 4283 C C . VAL A 1 521 ? 15.174 -26.023 -72.687 1.00 30.69 521 VAL A C 1
ATOM 4285 O O . VAL A 1 521 ? 16.191 -26.160 -73.344 1.00 30.69 521 VAL A O 1
ATOM 4288 N N . ASP A 1 522 ? 15.111 -26.423 -71.407 1.00 29.48 522 ASP A N 1
ATOM 4289 C CA . ASP A 1 522 ? 14.960 -27.844 -71.035 1.00 29.48 522 ASP A CA 1
ATOM 4290 C C . ASP A 1 522 ? 14.884 -28.093 -69.515 1.00 29.48 522 ASP A C 1
ATOM 4292 O O . ASP A 1 522 ? 15.485 -27.404 -68.693 1.00 29.48 522 ASP A O 1
ATOM 4296 N N . ASN A 1 523 ? 14.128 -29.135 -69.164 1.00 34.56 523 ASN A N 1
ATOM 4297 C CA . ASN A 1 523 ? 14.083 -29.764 -67.847 1.00 34.56 523 ASN A CA 1
ATOM 4298 C C . ASN A 1 523 ? 15.293 -30.694 -67.676 1.00 34.56 523 ASN A C 1
ATOM 4300 O O . ASN A 1 523 ? 15.483 -31.565 -68.518 1.00 34.56 523 ASN A O 1
ATOM 4304 N N . SER A 1 524 ? 16.012 -30.640 -66.550 1.00 28.27 524 SER A N 1
ATOM 4305 C CA . SER A 1 524 ? 16.464 -31.838 -65.809 1.00 28.27 524 SER A CA 1
ATOM 4306 C C . SER A 1 524 ? 17.413 -31.516 -64.646 1.00 28.27 524 SER A C 1
ATOM 4308 O O . SER A 1 524 ? 18.053 -30.474 -64.583 1.00 28.27 524 SER A O 1
ATOM 4310 N N . SER A 1 525 ? 17.482 -32.496 -63.741 1.00 29.86 525 SER A N 1
ATOM 4311 C CA . SER A 1 525 ? 18.511 -32.758 -62.725 1.00 29.86 525 SER A CA 1
ATOM 4312 C C . SER A 1 525 ? 18.645 -31.798 -61.540 1.00 29.86 525 SER A C 1
ATOM 4314 O O . SER A 1 525 ? 19.356 -30.801 -61.547 1.00 29.86 525 SER A O 1
ATOM 4316 N N . LYS A 1 526 ? 18.035 -32.258 -60.441 1.00 35.66 526 LYS A N 1
ATOM 4317 C CA . LYS A 1 526 ? 18.606 -32.205 -59.094 1.00 35.66 526 LYS A CA 1
ATOM 4318 C C . LYS A 1 526 ? 20.068 -32.666 -59.123 1.00 35.66 526 LYS A C 1
ATOM 4320 O O . LYS A 1 526 ? 20.301 -33.849 -59.342 1.00 35.66 526 LYS A O 1
ATOM 4325 N N . GLU A 1 527 ? 20.990 -31.776 -58.792 1.00 29.89 527 GLU A N 1
ATOM 4326 C CA . GLU A 1 527 ? 22.280 -32.126 -58.200 1.00 29.89 527 GLU A CA 1
ATOM 4327 C C . GLU A 1 527 ? 22.605 -31.102 -57.108 1.00 29.89 527 GLU A C 1
ATOM 4329 O O . GLU A 1 527 ? 22.721 -29.899 -57.343 1.00 29.89 527 GLU A O 1
ATOM 4334 N N . GLU A 1 528 ? 22.668 -31.602 -55.875 1.00 29.52 528 GLU A N 1
ATOM 4335 C CA . GLU A 1 528 ? 23.126 -30.883 -54.694 1.00 29.52 528 GLU A CA 1
ATOM 4336 C C . GLU A 1 528 ? 24.636 -30.654 -54.820 1.00 29.52 528 GLU A C 1
ATOM 4338 O O . GLU A 1 528 ? 25.445 -31.514 -54.478 1.00 29.52 528 GLU A O 1
ATOM 4343 N N . ALA A 1 529 ? 25.024 -29.479 -55.314 1.00 27.17 529 ALA A N 1
ATOM 4344 C CA . ALA A 1 529 ? 26.397 -29.009 -55.232 1.00 27.17 529 ALA A CA 1
ATOM 4345 C C . ALA A 1 529 ? 26.602 -28.259 -53.910 1.00 27.17 529 ALA A C 1
ATOM 4347 O O . ALA A 1 529 ? 26.123 -27.146 -53.693 1.00 27.17 529 ALA A O 1
ATOM 4348 N N . SER A 1 530 ? 27.346 -28.910 -53.023 1.00 30.95 530 SER A N 1
ATOM 4349 C CA . SER A 1 530 ? 27.988 -28.334 -51.852 1.00 30.95 530 SER A CA 1
ATOM 4350 C C . SER A 1 530 ? 28.816 -27.100 -52.226 1.00 30.95 530 SER A C 1
ATOM 4352 O O . SER A 1 530 ? 29.816 -27.223 -52.935 1.00 30.95 530 SER A O 1
ATOM 4354 N N . PHE A 1 531 ? 28.462 -25.935 -51.680 1.00 25.17 531 PHE A N 1
ATOM 4355 C CA . PHE A 1 531 ? 29.370 -24.795 -51.597 1.00 25.17 531 PHE A CA 1
ATOM 4356 C C . PHE A 1 531 ? 29.646 -24.480 -50.127 1.00 25.17 531 PHE A C 1
ATOM 4358 O O . PHE A 1 531 ? 28.815 -23.968 -49.380 1.00 25.17 531 PHE A O 1
ATOM 4365 N N . THR A 1 532 ? 30.839 -24.878 -49.710 1.00 27.16 532 THR A N 1
ATOM 4366 C CA . THR A 1 532 ? 31.484 -24.541 -48.447 1.00 27.16 532 THR A CA 1
ATOM 4367 C C . THR A 1 532 ? 31.808 -23.050 -48.384 1.00 27.16 532 THR A C 1
ATOM 4369 O O . THR A 1 532 ? 32.403 -22.528 -49.323 1.00 27.16 532 THR A O 1
ATOM 4372 N N . GLY A 1 533 ? 31.548 -22.406 -47.239 1.00 29.03 533 GLY A N 1
ATOM 4373 C CA . GLY A 1 533 ? 32.342 -21.244 -46.825 1.00 29.03 533 GLY A CA 1
ATOM 4374 C C . GLY A 1 533 ? 31.597 -20.021 -46.296 1.00 29.03 533 GLY A C 1
ATOM 4375 O O . GLY A 1 533 ? 31.780 -18.941 -46.838 1.00 29.03 533 GLY A O 1
ATOM 4376 N N . VAL A 1 534 ? 30.873 -20.147 -45.178 1.00 26.44 534 VAL A N 1
ATOM 4377 C CA . VAL A 1 534 ? 30.788 -19.063 -44.177 1.00 26.44 534 VAL A CA 1
ATOM 4378 C C . VAL A 1 534 ? 30.847 -19.701 -42.783 1.00 26.44 534 VAL A C 1
ATOM 4380 O O . VAL A 1 534 ? 29.924 -20.427 -42.414 1.00 26.44 534 VAL A O 1
ATOM 4383 N N . PRO A 1 535 ? 31.918 -19.496 -41.996 1.00 32.34 535 PRO A N 1
ATOM 4384 C CA . PRO A 1 535 ? 31.972 -19.978 -40.627 1.00 32.34 535 PRO A CA 1
ATOM 4385 C C . PRO A 1 535 ? 31.354 -18.946 -39.678 1.00 32.34 535 PRO A C 1
ATOM 4387 O O . PRO A 1 535 ? 31.720 -17.774 -39.698 1.00 32.34 535 PRO A O 1
ATOM 4390 N N . GLY A 1 536 ? 30.484 -19.412 -38.780 1.00 33.16 536 GLY A N 1
ATOM 4391 C CA . GLY A 1 536 ? 30.221 -18.720 -37.517 1.00 33.16 536 GLY A CA 1
ATOM 4392 C C . GLY A 1 536 ? 28.799 -18.213 -37.325 1.00 33.16 536 GLY A C 1
ATOM 4393 O O . GLY A 1 536 ? 28.567 -17.014 -37.362 1.00 33.16 536 GLY A O 1
ATOM 4394 N N . LEU A 1 537 ? 27.872 -19.125 -37.021 1.00 33.41 537 LEU A N 1
ATOM 4395 C CA . LEU A 1 537 ? 26.695 -18.856 -36.182 1.00 33.41 537 LEU A CA 1
ATOM 4396 C C . LEU A 1 537 ? 26.062 -20.184 -35.734 1.00 33.41 537 LEU A C 1
ATOM 4398 O O . LEU A 1 537 ? 24.873 -20.427 -35.890 1.00 33.41 537 LEU A O 1
ATOM 4402 N N . GLU A 1 538 ? 26.874 -21.062 -35.145 1.00 29.75 538 GLU A N 1
ATOM 4403 C CA . GLU A 1 538 ? 26.366 -22.159 -34.321 1.00 29.75 538 GLU A CA 1
ATOM 4404 C C . GLU A 1 538 ? 26.893 -22.007 -32.897 1.00 29.75 538 GLU A C 1
ATOM 4406 O O . GLU A 1 538 ? 28.048 -21.650 -32.666 1.00 29.75 538 GLU A O 1
ATOM 4411 N N . GLY A 1 539 ? 25.982 -22.203 -31.943 1.00 31.52 539 GLY A N 1
ATOM 4412 C CA . GLY A 1 539 ? 26.144 -21.849 -30.541 1.00 31.52 539 GLY A CA 1
ATOM 4413 C C . GLY A 1 539 ? 27.447 -22.347 -29.922 1.00 31.52 539 GLY A C 1
ATOM 4414 O O . GLY A 1 539 ? 27.806 -23.520 -30.017 1.00 31.52 539 GLY A O 1
ATOM 4415 N N . VAL A 1 540 ? 28.115 -21.442 -29.209 1.00 30.53 540 VAL A N 1
ATOM 4416 C CA . VAL A 1 540 ? 29.250 -21.770 -28.349 1.00 30.53 540 VAL A CA 1
ATOM 4417 C C . VAL A 1 540 ? 28.788 -22.796 -27.309 1.00 30.53 540 VAL A C 1
ATOM 4419 O O . VAL A 1 540 ? 28.032 -22.478 -26.390 1.00 30.53 540 VAL A O 1
ATOM 4422 N N . LYS A 1 541 ? 29.242 -24.044 -27.458 1.00 30.61 541 LYS A N 1
ATOM 4423 C CA . LYS A 1 541 ? 29.173 -25.069 -26.413 1.00 30.61 541 LYS A CA 1
ATOM 4424 C C . LYS A 1 541 ? 30.194 -24.702 -25.340 1.00 30.61 541 LYS A C 1
ATOM 4426 O O . LYS A 1 541 ? 31.386 -24.924 -25.526 1.00 30.61 541 LYS A O 1
ATOM 4431 N N . VAL A 1 542 ? 29.739 -24.157 -24.216 1.00 31.58 542 VAL A N 1
ATOM 4432 C CA . VAL A 1 542 ? 30.586 -24.053 -23.023 1.00 31.58 542 VAL A CA 1
ATOM 4433 C C . VAL A 1 542 ? 30.515 -25.396 -22.301 1.00 31.58 542 VAL A C 1
ATOM 4435 O O . VAL A 1 542 ? 29.450 -25.811 -21.847 1.00 31.58 542 VAL A O 1
ATOM 4438 N N . ILE A 1 543 ? 31.641 -26.105 -22.247 1.00 30.16 543 ILE A N 1
ATOM 4439 C CA . ILE A 1 543 ? 31.779 -27.334 -21.466 1.00 30.16 543 ILE A CA 1
ATOM 4440 C C . ILE A 1 543 ? 32.152 -26.913 -20.047 1.00 30.16 543 ILE A C 1
ATOM 4442 O O . ILE A 1 543 ? 33.282 -26.504 -19.798 1.00 30.16 543 ILE A O 1
ATOM 4446 N N . VAL A 1 544 ? 31.209 -27.028 -19.117 1.00 36.03 544 VAL A N 1
ATOM 4447 C CA . VAL A 1 544 ? 31.493 -27.001 -17.678 1.00 36.03 544 VAL A CA 1
ATOM 4448 C C . VAL A 1 544 ? 31.180 -28.401 -17.155 1.00 36.03 544 VAL A C 1
ATOM 4450 O O . VAL A 1 544 ? 30.068 -28.891 -17.332 1.00 36.03 544 VAL A O 1
ATOM 4453 N N . HIS A 1 545 ? 32.185 -29.084 -16.600 1.00 34.62 545 HIS A N 1
ATOM 4454 C CA . HIS A 1 545 ? 32.074 -30.427 -16.004 1.00 34.62 545 HIS A CA 1
ATOM 4455 C C . HIS A 1 545 ? 31.438 -31.530 -16.880 1.00 34.62 545 HIS A C 1
ATOM 4457 O O . HIS A 1 545 ? 30.643 -32.335 -16.408 1.00 34.62 545 HIS A O 1
ATOM 4463 N N . GLY A 1 546 ? 31.813 -31.622 -18.161 1.00 36.97 546 GLY A N 1
ATOM 4464 C CA . GLY A 1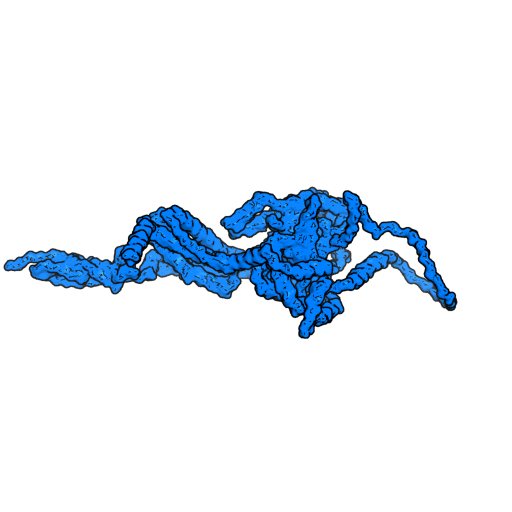 546 ? 31.520 -32.805 -18.992 1.00 36.97 546 GLY A CA 1
ATOM 4465 C C . GLY A 1 546 ? 30.069 -32.964 -19.469 1.00 36.97 546 GLY A C 1
ATOM 4466 O O . GLY A 1 546 ? 29.792 -33.855 -20.268 1.00 36.97 546 GLY A O 1
ATOM 4467 N N . THR A 1 547 ? 29.151 -32.084 -19.069 1.00 28.33 547 THR A N 1
ATOM 4468 C CA . THR A 1 547 ? 27.773 -32.052 -19.577 1.00 28.33 547 THR A CA 1
ATOM 4469 C C . THR A 1 547 ? 27.580 -30.916 -20.577 1.00 28.33 547 THR A C 1
ATOM 4471 O O . THR A 1 547 ? 27.651 -29.737 -20.235 1.00 28.33 547 THR A O 1
ATOM 4474 N N . THR A 1 548 ? 27.306 -31.259 -21.839 1.00 28.03 548 THR A N 1
ATOM 4475 C CA . THR A 1 548 ? 26.943 -30.284 -22.875 1.00 28.03 548 THR A CA 1
ATOM 4476 C C . THR A 1 548 ? 25.499 -29.827 -22.683 1.00 28.03 548 THR A C 1
ATOM 4478 O O . THR A 1 548 ? 24.565 -30.534 -23.067 1.00 28.03 548 THR A O 1
ATOM 4481 N N . HIS A 1 549 ? 25.298 -28.634 -22.130 1.00 32.12 549 HIS A N 1
ATOM 4482 C CA . HIS A 1 549 ? 23.985 -27.994 -22.123 1.00 32.12 549 HIS A CA 1
ATOM 4483 C C . HIS A 1 549 ? 23.798 -27.181 -23.409 1.00 32.12 549 HIS A C 1
ATOM 4485 O O . HIS A 1 549 ? 24.580 -26.282 -23.713 1.00 32.12 549 HIS A O 1
ATOM 4491 N N . LYS A 1 550 ? 22.743 -27.485 -24.176 1.00 29.44 550 LYS A N 1
ATOM 4492 C CA . LYS A 1 550 ? 22.246 -26.587 -25.226 1.00 29.44 550 LYS A CA 1
ATOM 4493 C C . LYS A 1 550 ? 21.703 -25.350 -24.507 1.00 29.44 550 LYS A C 1
ATOM 4495 O O . LYS A 1 550 ? 20.640 -25.421 -23.893 1.00 29.44 550 LYS A O 1
ATOM 4500 N N . LEU A 1 551 ? 22.440 -24.242 -24.546 1.00 31.67 551 LEU A N 1
ATOM 4501 C CA . LEU A 1 551 ? 21.909 -22.927 -24.193 1.00 31.67 551 LEU A CA 1
ATOM 4502 C C . LEU A 1 551 ? 20.840 -22.587 -25.233 1.00 31.67 551 LEU A C 1
ATOM 4504 O O . LEU A 1 551 ? 21.122 -22.022 -26.285 1.00 31.67 551 LEU A O 1
ATOM 4508 N N . VAL A 1 552 ? 19.607 -23.016 -24.968 1.00 31.73 552 VAL A N 1
ATOM 4509 C CA . VAL A 1 552 ? 18.439 -22.430 -25.615 1.00 31.73 552 VAL A CA 1
ATOM 4510 C C . VAL A 1 552 ? 18.461 -20.963 -25.224 1.00 31.73 552 VAL A C 1
ATOM 4512 O O . VAL A 1 552 ? 18.573 -20.644 -24.039 1.00 31.73 552 VAL A O 1
ATOM 4515 N N . ASP A 1 553 ? 18.396 -20.089 -26.220 1.00 34.16 553 ASP A N 1
ATOM 4516 C CA . ASP A 1 553 ? 18.391 -18.641 -26.063 1.00 34.16 553 ASP A CA 1
ATOM 4517 C C . ASP A 1 553 ? 17.058 -18.168 -25.449 1.00 34.16 553 ASP A C 1
ATOM 4519 O O . ASP A 1 553 ? 16.247 -17.467 -26.048 1.00 34.16 553 ASP A O 1
ATOM 4523 N N . ALA A 1 554 ? 16.798 -18.608 -24.219 1.00 38.84 554 ALA A N 1
ATOM 4524 C CA . ALA A 1 554 ? 15.716 -18.147 -23.361 1.00 38.84 554 ALA A CA 1
ATOM 4525 C C . ALA A 1 554 ? 16.059 -16.791 -22.706 1.00 38.84 554 ALA A C 1
ATOM 4527 O O . ALA A 1 554 ? 15.302 -16.302 -21.869 1.00 38.84 554 ALA A O 1
ATOM 4528 N N . SER A 1 555 ? 17.173 -16.166 -23.120 1.00 35.69 555 SER A N 1
ATOM 4529 C CA . SER A 1 555 ? 17.678 -14.860 -22.674 1.00 35.69 555 SER A CA 1
ATOM 4530 C C . SER A 1 555 ? 16.807 -13.673 -23.115 1.00 35.69 555 SER A C 1
ATOM 4532 O O . SER A 1 555 ? 17.081 -12.517 -22.783 1.00 35.69 555 SER A O 1
ATOM 4534 N N . LEU A 1 556 ? 15.712 -13.928 -23.839 1.00 39.22 556 LEU A N 1
ATOM 4535 C CA . LEU A 1 556 ? 14.782 -12.893 -24.265 1.00 39.22 556 LEU A CA 1
ATOM 4536 C C . LEU A 1 556 ? 14.045 -12.288 -23.064 1.00 39.22 556 LEU A C 1
ATOM 4538 O O . LEU A 1 556 ? 12.981 -12.748 -22.672 1.00 39.22 556 LEU A O 1
ATOM 4542 N N . ARG A 1 557 ? 14.601 -11.173 -22.581 1.00 48.25 557 ARG A N 1
ATOM 4543 C CA . ARG A 1 557 ? 14.094 -10.149 -21.648 1.00 48.25 557 ARG A CA 1
ATOM 4544 C C . ARG A 1 557 ? 13.722 -10.651 -20.248 1.00 48.25 557 ARG A C 1
ATOM 4546 O O . ARG A 1 557 ? 12.824 -11.473 -20.073 1.00 48.25 557 ARG A O 1
ATOM 4553 N N . ALA A 1 558 ? 14.265 -9.969 -19.237 1.00 36.75 558 ALA A N 1
ATOM 4554 C CA . ALA A 1 558 ? 13.942 -10.137 -17.817 1.00 36.75 558 ALA A CA 1
ATOM 4555 C C . ALA A 1 558 ? 12.422 -10.103 -17.480 1.00 36.75 558 ALA A C 1
ATOM 4557 O O . ALA A 1 558 ? 12.006 -10.580 -16.426 1.00 36.75 558 ALA A O 1
ATOM 4558 N N . PHE A 1 559 ? 11.574 -9.590 -18.390 1.00 50.31 559 PHE A N 1
ATOM 4559 C CA . PHE A 1 559 ? 10.110 -9.496 -18.259 1.00 50.31 559 PHE A CA 1
ATOM 4560 C C . PHE A 1 559 ? 9.352 -9.761 -19.575 1.00 50.31 559 PHE A C 1
ATOM 4562 O O . PHE A 1 559 ? 8.277 -9.194 -19.805 1.00 50.31 559 PHE A O 1
ATOM 4569 N N . SER A 1 560 ? 9.887 -10.587 -20.483 1.00 53.12 560 SER A N 1
ATOM 4570 C CA . SER A 1 560 ? 9.118 -10.974 -21.672 1.00 53.12 560 SER A CA 1
ATOM 4571 C C . SER A 1 560 ? 7.903 -11.813 -21.257 1.00 53.12 560 SER A C 1
ATOM 4573 O O . SER A 1 560 ? 8.006 -12.886 -20.666 1.00 53.12 560 SER A O 1
ATOM 4575 N N . THR A 1 561 ? 6.701 -11.327 -21.568 1.00 58.47 561 THR A N 1
ATOM 4576 C CA . THR A 1 561 ? 5.484 -12.141 -21.470 1.00 58.47 561 THR A CA 1
ATOM 4577 C C . THR A 1 561 ? 5.417 -13.052 -22.691 1.00 58.47 561 THR A C 1
ATOM 4579 O O . THR A 1 561 ? 4.687 -12.792 -23.648 1.00 58.47 561 THR A O 1
ATOM 4582 N N . THR A 1 562 ? 6.288 -14.065 -22.715 1.00 67.06 562 THR A N 1
ATOM 4583 C CA . THR A 1 562 ? 6.309 -15.063 -23.788 1.00 67.06 562 THR A CA 1
ATOM 4584 C C . THR A 1 562 ? 5.054 -15.919 -23.728 1.00 67.06 562 THR A C 1
ATOM 4586 O O . THR A 1 562 ? 4.444 -16.110 -22.667 1.00 67.06 562 THR A O 1
ATOM 4589 N N . ILE A 1 563 ? 4.685 -16.469 -24.877 1.00 69.19 563 ILE A N 1
ATOM 4590 C CA . ILE A 1 563 ? 3.566 -17.400 -24.996 1.00 69.19 563 ILE A CA 1
ATOM 4591 C C . ILE A 1 563 ? 3.794 -18.618 -24.092 1.00 69.19 563 ILE A C 1
ATOM 4593 O O . ILE A 1 563 ? 2.910 -18.974 -23.317 1.00 69.19 563 ILE A O 1
ATOM 4597 N N . GLU A 1 564 ? 5.000 -19.186 -24.086 1.00 69.12 564 GLU A N 1
ATOM 4598 C CA . GLU A 1 564 ? 5.380 -20.308 -23.217 1.00 69.12 564 GLU A CA 1
ATOM 4599 C C . GLU A 1 564 ? 5.189 -20.002 -21.727 1.00 69.12 564 GLU A C 1
ATOM 4601 O O . GLU A 1 564 ? 4.632 -20.817 -20.984 1.00 69.12 564 GLU A O 1
ATOM 4606 N N . SER A 1 565 ? 5.573 -18.797 -21.280 1.00 72.06 565 SER A N 1
ATOM 4607 C CA . SER A 1 565 ? 5.352 -18.379 -19.892 1.00 72.06 565 SER A CA 1
ATOM 4608 C C . SER A 1 565 ? 3.861 -18.370 -19.542 1.00 72.06 565 SER A C 1
ATOM 4610 O O . SER A 1 565 ? 3.500 -18.740 -18.422 1.00 72.06 565 SER A O 1
ATOM 4612 N N . SER A 1 566 ? 3.003 -18.039 -20.513 1.00 79.25 566 SER A N 1
ATOM 4613 C CA . SER A 1 566 ? 1.548 -18.039 -20.364 1.00 79.25 566 SER A CA 1
ATOM 4614 C C . SER A 1 566 ? 0.948 -19.439 -20.379 1.00 79.25 566 SER A C 1
ATOM 4616 O O . SER A 1 566 ? 0.176 -19.768 -19.476 1.00 79.25 566 SER A O 1
ATOM 4618 N N . LYS A 1 567 ? 1.383 -20.309 -21.303 1.00 78.25 567 LYS A N 1
ATOM 4619 C CA . LYS A 1 567 ? 1.018 -21.737 -21.318 1.00 78.25 567 LYS A CA 1
ATOM 4620 C C . LYS A 1 567 ? 1.388 -22.404 -19.982 1.00 78.25 567 LYS A C 1
ATOM 4622 O O . LYS A 1 567 ? 0.594 -23.135 -19.390 1.00 78.25 567 LYS A O 1
ATOM 4627 N N . SER A 1 568 ? 2.568 -22.087 -19.439 1.00 76.31 568 SER A N 1
ATOM 4628 C CA . SER A 1 568 ? 3.035 -22.630 -18.156 1.00 76.31 568 SER A CA 1
ATOM 4629 C C . SER A 1 568 ? 2.257 -22.102 -16.940 1.00 76.31 568 SER A C 1
ATOM 4631 O O . SER A 1 568 ? 2.052 -22.847 -15.972 1.00 76.31 568 SER A O 1
ATOM 4633 N N . PHE A 1 569 ? 1.811 -20.837 -16.975 1.00 78.06 569 PHE A N 1
ATOM 4634 C CA . PHE A 1 569 ? 0.935 -20.257 -15.955 1.00 78.06 569 PHE A CA 1
ATOM 4635 C C . PHE A 1 569 ? -0.422 -20.957 -15.970 1.00 78.06 569 PHE A C 1
ATOM 4637 O O . PHE A 1 569 ? -0.905 -21.409 -14.932 1.00 78.06 569 PHE A O 1
ATOM 4644 N N . GLU A 1 570 ? -0.997 -21.114 -17.159 1.00 79.19 570 GLU A N 1
ATOM 4645 C CA . GLU A 1 570 ? -2.279 -21.772 -17.375 1.00 79.19 570 GLU A CA 1
ATOM 4646 C C . GLU A 1 570 ? -2.258 -23.224 -16.870 1.00 79.19 570 GLU A C 1
ATOM 4648 O O . GLU A 1 570 ? -3.109 -23.625 -16.075 1.00 79.19 570 GLU A O 1
ATOM 4653 N N . ALA A 1 571 ? -1.222 -23.993 -17.214 1.00 78.38 571 ALA A N 1
ATOM 4654 C CA . ALA A 1 571 ? -1.033 -25.349 -16.698 1.00 78.38 571 ALA A CA 1
ATOM 4655 C C . ALA A 1 571 ? -0.922 -25.391 -15.160 1.00 78.38 571 ALA A C 1
ATOM 4657 O O . ALA A 1 571 ? -1.346 -26.354 -14.518 1.00 78.38 571 ALA A O 1
ATOM 4658 N N . ALA A 1 572 ? -0.365 -24.349 -14.534 1.00 76.25 572 ALA A N 1
ATOM 4659 C CA . ALA A 1 572 ? -0.262 -24.263 -13.081 1.00 76.25 572 ALA A CA 1
ATOM 4660 C C . ALA A 1 572 ? -1.589 -23.929 -12.386 1.00 76.25 572 ALA A C 1
ATOM 4662 O O . ALA A 1 572 ? -1.782 -24.368 -11.246 1.00 76.25 572 ALA A O 1
ATOM 4663 N N . LEU A 1 573 ? -2.486 -23.191 -13.049 1.00 79.69 573 LEU A N 1
ATOM 4664 C CA . LEU A 1 573 ? -3.852 -22.952 -12.573 1.00 79.69 573 LEU A CA 1
ATOM 4665 C C . LEU A 1 573 ? -4.651 -24.259 -12.496 1.00 79.69 573 LEU A C 1
ATOM 4667 O O . LEU A 1 573 ? -5.380 -24.472 -11.531 1.00 79.69 573 LEU A O 1
ATOM 4671 N N . ARG A 1 574 ? -4.434 -25.167 -13.456 1.00 72.81 574 ARG A N 1
ATOM 4672 C CA . ARG A 1 574 ? -5.168 -26.437 -13.593 1.00 72.81 574 ARG A CA 1
ATOM 4673 C C . ARG A 1 574 ? -4.825 -27.494 -12.532 1.00 72.81 574 ARG A C 1
ATOM 4675 O O . ARG A 1 574 ? -5.577 -28.451 -12.358 1.00 72.81 574 ARG A O 1
ATOM 4682 N N . LYS A 1 575 ? -3.699 -27.372 -11.812 1.00 72.81 575 LYS A N 1
ATOM 4683 C CA . LYS A 1 575 ? -3.262 -28.406 -10.852 1.00 72.81 575 LYS A CA 1
ATOM 4684 C C . LYS A 1 575 ? -4.157 -28.430 -9.597 1.00 72.81 575 LYS A C 1
ATOM 4686 O O . LYS A 1 575 ? -4.218 -27.422 -8.888 1.00 72.81 575 LYS A O 1
ATOM 4691 N N . PRO A 1 576 ? -4.782 -29.572 -9.240 1.00 57.28 576 PRO A N 1
ATOM 4692 C CA . PRO A 1 576 ? -5.680 -29.661 -8.089 1.00 57.28 576 PRO A CA 1
ATOM 4693 C C . PRO A 1 576 ? -4.933 -29.457 -6.762 1.00 57.28 576 PRO A C 1
ATOM 4695 O O . PRO A 1 576 ? -3.943 -30.126 -6.466 1.00 57.28 576 PRO A O 1
ATOM 4698 N N . ARG A 1 577 ? -5.436 -28.552 -5.915 1.00 64.38 577 ARG A N 1
ATOM 4699 C CA . ARG A 1 577 ? -4.807 -28.158 -4.636 1.00 64.38 577 ARG A CA 1
ATOM 4700 C C . ARG A 1 577 ? -5.482 -28.766 -3.408 1.00 64.38 577 ARG A C 1
ATOM 4702 O O . ARG A 1 577 ? -5.684 -28.096 -2.405 1.00 64.38 577 ARG A O 1
ATOM 4709 N N . ARG A 1 578 ? -5.820 -30.055 -3.459 1.00 66.38 578 ARG A N 1
ATOM 4710 C CA . ARG A 1 578 ? -6.562 -30.724 -2.370 1.00 66.38 578 ARG A CA 1
ATOM 4711 C C . ARG A 1 578 ? -5.703 -31.187 -1.180 1.00 66.38 578 ARG A C 1
ATOM 4713 O O . ARG A 1 578 ? -6.253 -31.717 -0.222 1.00 66.38 578 ARG A O 1
ATOM 4720 N N . LYS A 1 579 ? -4.375 -30.998 -1.201 1.00 77.31 579 LYS A N 1
ATOM 4721 C CA . LYS A 1 579 ? -3.493 -31.423 -0.092 1.00 77.31 579 LYS A CA 1
ATOM 4722 C C . LYS A 1 579 ? -3.761 -30.615 1.187 1.00 77.31 579 LYS A C 1
ATOM 4724 O O . LYS A 1 579 ? -3.998 -29.411 1.120 1.00 77.31 579 LYS A O 1
ATOM 4729 N N . MET A 1 580 ? -3.614 -31.251 2.352 1.00 72.62 580 MET A N 1
ATOM 4730 C CA . MET A 1 580 ? -3.855 -30.653 3.679 1.00 72.62 580 MET A CA 1
ATOM 4731 C C . MET A 1 580 ? -3.088 -29.336 3.905 1.00 72.62 580 MET A C 1
ATOM 4733 O O . MET A 1 580 ? -3.644 -28.371 4.421 1.00 72.62 580 MET A O 1
ATOM 4737 N N . LYS A 1 581 ? -1.843 -29.245 3.413 1.00 72.00 581 LYS A N 1
ATOM 4738 C CA . LYS A 1 581 ? -1.023 -28.019 3.458 1.00 72.00 581 LYS A CA 1
ATOM 4739 C C . LYS A 1 581 ? -1.678 -26.823 2.754 1.00 72.00 581 LYS A C 1
ATOM 4741 O O . LYS A 1 581 ? -1.513 -25.694 3.203 1.00 72.00 581 LYS A O 1
ATOM 4746 N N . HIS A 1 582 ? -2.422 -27.052 1.671 1.00 72.75 582 HIS A N 1
ATOM 4747 C CA . HIS A 1 582 ? -3.149 -25.989 0.972 1.00 72.75 582 HIS A CA 1
ATOM 4748 C C . HIS A 1 582 ? -4.371 -25.536 1.759 1.00 72.75 582 HIS A C 1
ATOM 4750 O O . HIS A 1 582 ? -4.590 -24.337 1.853 1.00 72.75 582 HIS A O 1
ATOM 4756 N N . ARG A 1 583 ? -5.091 -26.466 2.400 1.00 74.81 583 ARG A N 1
ATOM 4757 C CA . ARG A 1 583 ? -6.211 -26.129 3.292 1.00 74.81 583 ARG A CA 1
ATOM 4758 C C . ARG A 1 583 ? -5.758 -25.321 4.506 1.00 74.81 583 ARG A C 1
ATOM 4760 O O . ARG A 1 583 ? -6.422 -24.363 4.866 1.00 74.81 583 ARG A O 1
ATOM 4767 N N . ALA A 1 584 ? -4.606 -25.645 5.098 1.00 73.62 584 ALA A N 1
ATOM 4768 C CA . ALA A 1 584 ? -4.037 -24.861 6.199 1.00 73.62 584 ALA A CA 1
ATOM 4769 C C . ALA A 1 584 ? -3.639 -23.438 5.761 1.00 73.62 584 ALA A C 1
ATOM 4771 O O . ALA A 1 584 ? -3.852 -22.474 6.486 1.00 73.62 584 ALA A O 1
ATOM 4772 N N . MET A 1 585 ? -3.091 -23.293 4.553 1.00 70.69 585 MET A N 1
ATOM 4773 C CA . MET A 1 585 ? -2.730 -21.994 3.974 1.00 70.69 585 MET A CA 1
ATOM 4774 C C . MET A 1 585 ? -3.952 -21.172 3.571 1.00 70.69 585 MET A C 1
ATOM 4776 O O . MET A 1 585 ? -3.976 -19.960 3.761 1.00 70.69 585 MET A O 1
ATOM 4780 N N . GLU A 1 586 ? -4.974 -21.830 3.036 1.00 71.94 586 GLU A N 1
ATOM 4781 C CA . GLU A 1 586 ? -6.274 -21.237 2.760 1.00 71.94 586 GLU A CA 1
ATOM 4782 C C . GLU A 1 586 ? -6.918 -20.768 4.062 1.00 71.94 586 GLU A C 1
ATOM 4784 O O . GLU A 1 586 ? -7.276 -19.599 4.152 1.00 71.94 586 GLU A O 1
ATOM 4789 N N . ALA A 1 587 ? -6.925 -21.603 5.104 1.00 71.75 587 ALA A N 1
ATOM 4790 C CA . ALA A 1 587 ? -7.365 -21.229 6.440 1.00 71.75 587 ALA A CA 1
ATOM 4791 C C . ALA A 1 587 ? -6.553 -20.050 6.987 1.00 71.75 587 ALA A C 1
ATOM 4793 O O . ALA A 1 587 ? -7.158 -19.096 7.441 1.00 71.75 587 ALA A O 1
ATOM 4794 N N . LYS A 1 588 ? -5.218 -20.023 6.854 1.00 71.19 588 LYS A N 1
ATOM 4795 C CA . LYS A 1 588 ? -4.387 -18.859 7.221 1.00 71.19 588 LYS A CA 1
ATOM 4796 C C . LYS A 1 588 ? -4.770 -17.611 6.427 1.00 71.19 588 LYS A C 1
ATOM 4798 O O . LYS A 1 588 ? -4.841 -16.538 7.000 1.00 71.19 588 LYS A O 1
ATOM 4803 N N . SER A 1 589 ? -5.031 -17.723 5.126 1.00 62.41 589 SER A N 1
ATOM 4804 C CA . SER A 1 589 ? -5.444 -16.590 4.282 1.00 62.41 589 SER A CA 1
ATOM 4805 C C . SER A 1 589 ? -6.860 -16.108 4.596 1.00 62.41 589 SER A C 1
ATOM 4807 O O . SER A 1 589 ? -7.174 -14.933 4.434 1.00 62.41 589 SER A O 1
ATOM 4809 N N . VAL A 1 590 ? -7.726 -17.022 5.031 1.00 67.12 590 VAL A N 1
ATOM 4810 C CA . VAL A 1 590 ? -9.085 -16.755 5.486 1.00 67.12 590 VAL A CA 1
ATOM 4811 C C . VAL A 1 590 ? -9.031 -16.148 6.875 1.00 67.12 590 VAL A C 1
ATOM 4813 O O . VAL A 1 590 ? -9.715 -15.169 7.077 1.00 67.12 590 VAL A O 1
ATOM 4816 N N . VAL A 1 591 ? -8.155 -16.613 7.763 1.00 63.66 591 VAL A N 1
ATOM 4817 C CA . VAL A 1 591 ? -7.853 -16.033 9.076 1.00 63.66 591 VAL A CA 1
ATOM 4818 C C . VAL A 1 591 ? -7.146 -14.695 8.944 1.00 63.66 591 VAL A C 1
ATOM 4820 O O . VAL A 1 591 ? -7.424 -13.842 9.753 1.00 63.66 591 VAL A O 1
ATOM 4823 N N . ASN A 1 592 ? -6.300 -14.448 7.941 1.00 54.06 592 ASN A N 1
ATOM 4824 C CA . ASN A 1 592 ? -5.715 -13.126 7.684 1.00 54.06 592 ASN A CA 1
ATOM 4825 C C . ASN A 1 592 ? -6.750 -12.176 7.082 1.00 54.06 592 ASN A C 1
ATOM 4827 O O . ASN A 1 592 ? -6.841 -11.028 7.499 1.00 54.06 592 ASN A O 1
ATOM 4831 N N . ALA A 1 593 ? -7.565 -12.662 6.142 1.00 54.91 593 ALA A N 1
ATOM 4832 C CA . ALA A 1 593 ? -8.692 -11.901 5.615 1.00 54.91 593 ALA A CA 1
ATOM 4833 C C . ALA A 1 593 ? -9.697 -11.592 6.722 1.00 54.91 593 ALA A C 1
ATOM 4835 O O . ALA A 1 593 ? -10.155 -10.465 6.795 1.00 54.91 593 ALA A O 1
ATOM 4836 N N . PHE A 1 594 ? -9.971 -12.563 7.598 1.00 53.44 594 PHE A N 1
ATOM 4837 C CA . PHE A 1 594 ? -10.773 -12.425 8.800 1.00 53.44 594 PHE A CA 1
ATOM 4838 C C . PHE A 1 594 ? -10.052 -11.624 9.870 1.00 53.44 594 PHE A C 1
ATOM 4840 O O . PHE A 1 594 ? -10.728 -10.920 10.564 1.00 53.44 594 PHE A O 1
ATOM 4847 N N . TYR A 1 595 ? -8.732 -11.615 10.009 1.00 50.62 595 TYR A N 1
ATOM 4848 C CA . TYR A 1 595 ? -7.992 -10.802 10.984 1.00 50.62 595 TYR A CA 1
ATOM 4849 C C . TYR A 1 595 ? -8.097 -9.328 10.610 1.00 50.62 595 TYR A C 1
ATOM 4851 O O . TYR A 1 595 ? -8.433 -8.503 11.455 1.00 50.62 595 TYR A O 1
ATOM 4859 N N . MET A 1 596 ? -7.969 -9.040 9.313 1.00 45.28 596 MET A N 1
ATOM 4860 C CA . MET A 1 596 ? -8.343 -7.757 8.715 1.00 45.28 596 MET A CA 1
ATOM 4861 C C . MET A 1 596 ? -9.848 -7.436 8.891 1.00 45.28 596 MET A C 1
ATOM 4863 O O . MET A 1 596 ? -10.248 -6.290 8.725 1.00 45.28 596 MET A O 1
ATOM 4867 N N . LEU A 1 597 ? -10.681 -8.422 9.247 1.00 43.34 597 LEU A N 1
ATOM 4868 C CA . LEU A 1 597 ? -12.145 -8.342 9.419 1.00 43.34 597 LEU A CA 1
ATOM 4869 C C . LEU A 1 597 ? -12.620 -8.408 10.895 1.00 43.34 597 LEU A C 1
ATOM 4871 O O . LEU A 1 597 ? -13.709 -7.922 11.169 1.00 43.34 597 LEU A O 1
ATOM 4875 N N . PHE A 1 598 ? -11.841 -8.990 11.824 1.00 36.75 598 PHE A N 1
ATOM 4876 C CA . PHE A 1 598 ? -12.244 -9.506 13.150 1.00 36.75 598 PHE A CA 1
ATOM 4877 C C . PHE A 1 598 ? -11.296 -9.170 14.292 1.00 36.75 598 PHE A C 1
ATOM 4879 O O . PHE A 1 598 ? -11.795 -9.109 15.396 1.00 36.75 598 PHE A O 1
ATOM 4886 N N . PHE A 1 599 ? -9.987 -8.933 14.121 1.00 45.84 599 PHE A N 1
ATOM 4887 C CA . PHE A 1 599 ? -9.237 -8.270 15.218 1.00 45.84 599 PHE A CA 1
ATOM 4888 C C . PHE A 1 599 ? -9.610 -6.789 15.344 1.00 45.84 599 PHE A C 1
ATOM 4890 O O . PHE A 1 599 ? -9.242 -6.095 16.283 1.00 45.84 599 PHE A O 1
ATOM 4897 N N . LYS A 1 600 ? -10.498 -6.404 14.433 1.00 38.03 600 LYS A N 1
ATOM 4898 C CA . LYS A 1 600 ? -11.636 -5.513 14.533 1.00 38.03 600 LYS A CA 1
ATOM 4899 C C . LYS A 1 600 ? -12.756 -6.184 15.371 1.00 38.03 600 LYS A C 1
ATOM 4901 O O . LYS A 1 600 ? -13.830 -6.249 14.819 1.00 38.03 600 LYS A O 1
ATOM 4906 N N . ASN A 1 601 ? -12.540 -6.770 16.574 1.00 36.91 601 ASN A N 1
ATOM 4907 C CA . ASN A 1 601 ? -13.544 -7.405 17.504 1.00 36.91 601 ASN A CA 1
ATOM 4908 C C . ASN A 1 601 ? -12.907 -8.359 18.575 1.00 36.91 601 ASN A C 1
ATOM 4910 O O . ASN A 1 601 ? -12.073 -9.197 18.260 1.00 36.91 601 ASN A O 1
ATOM 4914 N N . VAL A 1 602 ? -13.295 -8.247 19.860 1.00 42.00 602 VAL A N 1
ATOM 4915 C CA . VAL A 1 602 ? -12.548 -8.708 21.077 1.00 42.00 602 VAL A CA 1
ATOM 4916 C C . VAL A 1 602 ? -13.087 -9.922 21.850 1.00 42.00 602 VAL A C 1
ATOM 4918 O O . VAL A 1 602 ? -14.192 -10.376 21.587 1.00 42.00 602 VAL A O 1
ATOM 4921 N N . GLY A 1 603 ? -12.362 -10.343 22.909 1.00 36.62 603 GLY A N 1
ATOM 4922 C CA . GLY A 1 603 ? -12.870 -10.987 24.156 1.00 36.62 603 GLY A CA 1
ATOM 4923 C C . GLY A 1 603 ? -11.769 -11.788 24.894 1.00 36.62 603 GLY A C 1
ATOM 4924 O O . GLY A 1 603 ? -10.861 -12.241 24.214 1.00 36.62 603 GLY A O 1
ATOM 4925 N N . SER A 1 604 ? -11.703 -12.083 26.214 1.00 32.38 604 SER A N 1
ATOM 4926 C CA . SER A 1 604 ? -12.491 -11.875 27.462 1.00 32.38 604 SER A CA 1
ATOM 4927 C C . SER A 1 604 ? -11.619 -12.267 28.712 1.00 32.38 604 SER A C 1
ATOM 4929 O O . SER A 1 604 ? -10.483 -12.701 28.532 1.00 32.38 604 SER A O 1
ATOM 4931 N N . ALA A 1 605 ? -12.092 -12.108 29.970 1.00 32.56 605 ALA A N 1
ATOM 4932 C CA . ALA A 1 605 ? -11.262 -12.061 31.208 1.00 32.56 605 ALA A CA 1
ATOM 4933 C C . ALA A 1 605 ? -11.185 -13.334 32.111 1.00 32.56 605 ALA A C 1
ATOM 4935 O O . ALA A 1 605 ? -12.179 -14.034 32.313 1.00 32.56 605 ALA A O 1
ATOM 4936 N N . SER A 1 606 ? -10.020 -13.538 32.762 1.00 34.75 606 SER A N 1
ATOM 4937 C CA . SER A 1 606 ? -9.538 -14.755 33.470 1.00 34.75 606 SER A CA 1
ATOM 4938 C C . SER A 1 606 ? -9.948 -14.928 34.957 1.00 34.75 606 SER A C 1
ATOM 4940 O O . SER A 1 606 ? -10.452 -14.000 35.586 1.00 34.75 606 SER A O 1
ATOM 4942 N N . MET A 1 607 ? -9.745 -16.139 35.514 1.00 36.12 607 MET A N 1
ATOM 4943 C CA . MET A 1 607 ? -10.125 -16.602 36.872 1.00 36.12 607 MET A CA 1
ATOM 4944 C C . MET A 1 607 ? -8.944 -16.726 37.867 1.00 36.12 607 MET A C 1
ATOM 4946 O O . MET A 1 607 ? -8.814 -17.741 38.558 1.00 36.12 607 MET A O 1
ATOM 4950 N N . THR A 1 608 ? -8.035 -15.757 37.954 1.00 43.91 608 THR A N 1
ATOM 4951 C CA . THR A 1 608 ? -6.838 -15.920 38.802 1.00 43.91 608 THR A CA 1
ATOM 4952 C C . THR A 1 608 ? -6.982 -15.300 40.197 1.00 43.91 608 THR A C 1
ATOM 4954 O O . THR A 1 608 ? -7.587 -14.249 40.387 1.00 43.91 608 THR A O 1
ATOM 4957 N N . LYS A 1 609 ? -6.461 -16.023 41.204 1.00 45.44 609 LYS A N 1
ATOM 4958 C CA . LYS A 1 609 ? -6.551 -15.720 42.650 1.00 45.44 609 LYS A CA 1
ATOM 4959 C C . LYS A 1 609 ? -5.639 -14.576 43.110 1.00 45.44 609 LYS A C 1
ATOM 4961 O O . LYS A 1 609 ? -5.747 -14.164 44.261 1.00 45.44 609 LYS A O 1
ATOM 4966 N N . ASP A 1 610 ? -4.757 -14.094 42.242 1.00 53.53 610 ASP A N 1
ATOM 4967 C CA . ASP A 1 610 ? -3.770 -13.069 42.565 1.00 53.53 610 ASP A CA 1
ATOM 4968 C C . ASP A 1 610 ? -4.132 -11.748 41.859 1.00 53.53 610 ASP A C 1
ATOM 4970 O O . ASP A 1 610 ? -4.132 -11.701 40.620 1.00 53.53 610 ASP A O 1
ATOM 4974 N N . PRO A 1 611 ? -4.450 -10.666 42.603 1.00 57.69 611 PRO A N 1
ATOM 4975 C CA . PRO A 1 611 ? -4.766 -9.371 42.007 1.00 57.69 611 PRO A CA 1
ATOM 4976 C C . PRO A 1 611 ? -3.581 -8.790 41.237 1.00 57.69 611 PRO A C 1
ATOM 4978 O O . PRO A 1 611 ? -3.799 -7.925 40.398 1.00 57.69 611 PRO A O 1
ATOM 4981 N N . THR A 1 612 ? -2.351 -9.264 41.461 1.00 60.50 612 THR A N 1
ATOM 4982 C CA . THR A 1 612 ? -1.151 -8.793 40.757 1.00 60.50 612 THR A CA 1
ATOM 4983 C C . THR A 1 612 ? -1.293 -8.950 39.247 1.00 60.50 612 THR A C 1
ATOM 4985 O O . THR A 1 612 ? -0.941 -8.047 38.494 1.00 60.50 612 THR A O 1
ATOM 4988 N N . GLN A 1 613 ? -1.901 -10.049 38.792 1.00 61.50 613 GLN A N 1
ATOM 4989 C CA . GLN A 1 613 ? -2.187 -10.248 37.372 1.00 61.50 613 GLN A CA 1
ATOM 4990 C C . GLN A 1 613 ? -3.252 -9.273 36.865 1.00 61.50 613 GLN A C 1
ATOM 4992 O O . GLN A 1 613 ? -3.126 -8.751 35.766 1.00 61.50 613 GLN A O 1
ATOM 4997 N N . MET A 1 614 ? -4.271 -8.971 37.671 1.00 66.12 614 MET A N 1
ATOM 4998 C CA . MET A 1 614 ? -5.314 -8.008 37.306 1.00 66.12 614 MET A CA 1
ATOM 4999 C C . MET A 1 614 ? -4.791 -6.569 37.298 1.00 66.12 614 MET A C 1
ATOM 5001 O O . MET A 1 614 ? -5.167 -5.802 36.422 1.00 66.12 614 MET A O 1
ATOM 5005 N N . ILE A 1 615 ? -3.893 -6.215 38.220 1.00 67.44 615 ILE A N 1
ATOM 5006 C CA . ILE A 1 615 ? -3.194 -4.924 38.254 1.00 67.44 615 ILE A CA 1
ATOM 5007 C C . ILE A 1 615 ? -2.259 -4.813 37.049 1.00 67.44 615 ILE A C 1
ATOM 5009 O O . ILE A 1 615 ? -2.261 -3.790 36.379 1.00 67.44 615 ILE A O 1
ATOM 5013 N N . MET A 1 616 ? -1.510 -5.868 36.720 1.00 66.00 616 MET A N 1
ATOM 5014 C CA . MET A 1 616 ? -0.649 -5.903 35.536 1.00 66.00 616 MET A CA 1
ATOM 5015 C C . MET A 1 616 ? -1.461 -5.757 34.245 1.00 66.00 616 MET A C 1
ATOM 5017 O O . MET A 1 616 ? -1.113 -4.940 33.397 1.00 66.00 616 MET A O 1
ATOM 5021 N N . VAL A 1 617 ? -2.569 -6.494 34.111 1.00 73.81 617 VAL A N 1
ATOM 5022 C CA . VAL A 1 617 ? -3.487 -6.379 32.968 1.00 73.81 617 VAL A CA 1
ATOM 5023 C C . VAL A 1 617 ? -4.116 -4.988 32.921 1.00 73.81 617 VAL A C 1
ATOM 5025 O O . VAL A 1 617 ? -4.216 -4.411 31.844 1.00 73.81 617 VAL A O 1
ATOM 5028 N N . TYR A 1 618 ? -4.498 -4.409 34.060 1.00 79.75 618 TYR A N 1
ATOM 5029 C CA . TYR A 1 618 ? -5.021 -3.045 34.128 1.00 79.75 618 TYR A CA 1
ATOM 5030 C C . TYR A 1 618 ? -3.987 -2.015 33.670 1.00 79.75 618 TYR A C 1
ATOM 5032 O O . TYR A 1 618 ? -4.289 -1.204 32.806 1.00 79.75 618 TYR A O 1
ATOM 5040 N N . SER A 1 619 ? -2.751 -2.084 34.166 1.00 70.88 619 SER A N 1
ATOM 5041 C CA . SER A 1 619 ? -1.666 -1.190 33.749 1.00 70.88 619 SER A CA 1
ATOM 5042 C C . SER A 1 619 ? -1.325 -1.351 32.267 1.00 70.88 619 SER A C 1
ATOM 5044 O O . SER A 1 619 ? -1.148 -0.356 31.570 1.00 70.88 619 SER A O 1
ATOM 5046 N N . LEU A 1 620 ? -1.279 -2.590 31.763 1.00 72.19 620 LEU A N 1
ATOM 5047 C CA . LEU A 1 620 ? -1.018 -2.879 30.351 1.00 72.19 620 LEU A CA 1
ATOM 5048 C C . LEU A 1 620 ? -2.135 -2.345 29.449 1.00 72.19 620 LEU A C 1
ATOM 5050 O O . LEU A 1 620 ? -1.860 -1.733 28.423 1.00 72.19 620 LEU A O 1
ATOM 5054 N N . THR A 1 621 ? -3.393 -2.556 29.835 1.00 80.00 621 THR A N 1
ATOM 5055 C CA . THR A 1 621 ? -4.556 -2.091 29.065 1.00 80.00 621 THR A CA 1
ATOM 5056 C C . THR A 1 621 ? -4.699 -0.577 29.129 1.00 80.00 621 THR A C 1
ATOM 5058 O O . THR A 1 621 ? -5.006 0.034 28.114 1.00 80.00 621 THR A O 1
ATOM 5061 N N . LEU A 1 622 ? -4.376 0.057 30.258 1.00 77.62 622 LEU A N 1
ATOM 5062 C CA . LEU A 1 622 ? -4.325 1.513 30.395 1.00 77.62 622 LEU A CA 1
ATOM 5063 C C . LEU A 1 622 ? -3.197 2.138 29.555 1.00 77.62 622 LEU A C 1
ATOM 5065 O O . LEU A 1 622 ? -3.409 3.157 28.904 1.00 77.62 622 LEU A O 1
ATOM 5069 N N . ALA A 1 623 ? -2.017 1.512 29.510 1.00 72.50 623 ALA A N 1
ATOM 5070 C CA . ALA A 1 623 ? -0.928 1.933 28.628 1.00 72.50 623 ALA A CA 1
ATOM 5071 C C . ALA A 1 623 ? -1.306 1.767 27.148 1.00 72.50 623 ALA A C 1
ATOM 5073 O O . ALA A 1 623 ? -1.069 2.664 26.340 1.00 72.50 623 ALA A O 1
ATOM 5074 N N . LEU A 1 624 ? -1.952 0.649 26.802 1.00 78.94 624 LEU A N 1
ATOM 5075 C CA . LEU A 1 624 ? -2.513 0.427 25.473 1.00 78.94 624 LEU A CA 1
ATOM 5076 C C . LEU A 1 624 ? -3.600 1.460 25.142 1.00 78.94 624 LEU A C 1
ATOM 5078 O O . LEU A 1 624 ? -3.677 1.900 24.003 1.00 78.94 624 LEU A O 1
ATOM 5082 N N . ASP A 1 625 ? -4.391 1.897 26.121 1.00 90.38 625 ASP A N 1
ATOM 5083 C CA . ASP A 1 625 ? -5.418 2.929 25.946 1.00 90.38 625 ASP A CA 1
ATOM 5084 C C . ASP A 1 625 ? -4.807 4.268 25.573 1.00 90.38 625 ASP A C 1
ATOM 5086 O O . ASP A 1 625 ? -5.255 4.902 24.628 1.00 90.38 625 ASP A O 1
ATOM 5090 N N . LEU A 1 626 ? -3.751 4.666 26.285 1.00 82.81 626 LEU A N 1
ATOM 5091 C CA . LEU A 1 626 ? -2.990 5.875 25.991 1.00 82.81 626 LEU A CA 1
ATOM 5092 C C . LEU A 1 626 ? -2.323 5.783 24.617 1.00 82.81 626 LEU A C 1
ATOM 5094 O O . LEU A 1 626 ? -2.345 6.757 23.870 1.00 82.81 626 LEU A O 1
ATOM 5098 N N . LEU A 1 627 ? -1.778 4.621 24.253 1.00 78.06 627 LEU A N 1
ATOM 5099 C CA . LEU A 1 627 ? -1.154 4.405 22.948 1.00 78.06 627 LEU A CA 1
ATOM 5100 C C . LEU A 1 627 ? -2.182 4.462 21.813 1.00 78.06 627 LEU A C 1
ATOM 5102 O O . LEU A 1 627 ? -1.944 5.136 20.814 1.00 78.06 627 LEU A O 1
ATOM 5106 N N . LEU A 1 628 ? -3.329 3.799 21.966 1.00 82.19 628 LEU A N 1
ATOM 5107 C CA . LEU A 1 628 ? -4.424 3.821 20.995 1.00 82.19 628 LEU A CA 1
ATOM 5108 C C . LEU A 1 628 ? -5.047 5.205 20.893 1.00 82.19 628 LEU A C 1
ATOM 5110 O O . LEU A 1 628 ? -5.265 5.678 19.786 1.00 82.19 628 LEU A O 1
ATOM 5114 N N . LEU A 1 629 ? -5.284 5.872 22.023 1.00 91.44 629 LEU A N 1
ATOM 5115 C CA . LEU A 1 629 ? -5.782 7.240 22.051 1.00 91.44 629 LEU A CA 1
ATOM 5116 C C . LEU A 1 629 ? -4.808 8.168 21.337 1.00 91.44 629 LEU A C 1
ATOM 5118 O O . LEU A 1 629 ? -5.234 8.935 20.486 1.00 91.44 629 LEU A O 1
ATOM 5122 N N . THR A 1 630 ? -3.510 8.075 21.630 1.00 84.62 630 THR A N 1
ATOM 5123 C CA . THR A 1 630 ? -2.483 8.876 20.951 1.00 84.62 630 THR A CA 1
ATOM 5124 C C . THR A 1 630 ? -2.450 8.552 19.462 1.00 84.62 630 THR A C 1
ATOM 5126 O O . THR A 1 630 ? -2.404 9.470 18.660 1.00 84.62 630 THR A O 1
ATOM 5129 N N . SER A 1 631 ? -2.555 7.277 19.076 1.00 83.31 631 SER A N 1
ATOM 5130 C CA . SER A 1 631 ? -2.579 6.863 17.666 1.00 83.31 631 SER A CA 1
ATOM 5131 C C . SER A 1 631 ? -3.804 7.418 16.936 1.00 83.31 631 SER A C 1
ATOM 5133 O O . SER A 1 631 ? -3.653 8.044 15.900 1.00 83.31 631 SER A O 1
ATOM 5135 N N . ILE A 1 632 ? -5.003 7.275 17.510 1.00 88.25 632 ILE A N 1
ATOM 5136 C CA . ILE A 1 632 ? -6.255 7.835 16.975 1.00 88.25 632 ILE A CA 1
ATOM 5137 C C . ILE A 1 632 ? -6.185 9.364 16.927 1.00 88.25 632 ILE A C 1
ATOM 5139 O O . ILE A 1 632 ? -6.659 9.972 15.980 1.00 88.25 632 ILE A O 1
ATOM 5143 N N . THR A 1 633 ? -5.573 9.999 17.926 1.00 87.69 633 THR A N 1
ATOM 5144 C CA . THR A 1 633 ? -5.420 11.459 17.968 1.00 87.69 633 THR A CA 1
ATOM 5145 C C . THR A 1 633 ? -4.461 11.945 16.895 1.00 87.69 633 THR A C 1
ATOM 5147 O O . THR A 1 633 ? -4.781 12.892 16.195 1.00 87.69 633 THR A O 1
ATOM 5150 N N . LEU A 1 634 ? -3.302 11.300 16.752 1.00 83.62 634 LEU A N 1
ATOM 5151 C CA . LEU A 1 634 ? -2.330 11.617 15.708 1.00 83.62 634 LEU A CA 1
ATOM 5152 C C . LEU A 1 634 ? -2.924 11.415 14.322 1.00 83.62 634 LEU A C 1
ATOM 5154 O O . LEU A 1 634 ? -2.586 12.160 13.419 1.00 83.62 634 LEU A O 1
ATOM 5158 N N . GLU A 1 635 ? -3.821 10.449 14.181 1.00 81.94 635 GLU A N 1
ATOM 5159 C CA . GLU A 1 635 ? -4.527 10.192 12.939 1.00 81.94 635 GLU A CA 1
ATOM 5160 C C . GLU A 1 635 ? -5.594 11.241 12.626 1.00 81.94 635 GLU A C 1
ATOM 5162 O O . GLU A 1 635 ? -5.638 11.789 11.530 1.00 81.94 635 GLU A O 1
ATOM 5167 N N . ILE A 1 636 ? -6.429 11.572 13.615 1.00 83.38 636 ILE A N 1
ATOM 5168 C CA . ILE A 1 636 ? -7.416 12.651 13.507 1.00 83.38 636 ILE A CA 1
ATOM 5169 C C . ILE A 1 636 ? -6.720 13.984 13.200 1.00 83.38 636 ILE A C 1
ATOM 5171 O O . ILE A 1 636 ? -7.261 14.816 12.476 1.00 83.38 636 ILE A O 1
ATOM 5175 N N . LEU A 1 637 ? -5.522 14.185 13.753 1.00 80.94 637 LEU A N 1
ATOM 5176 C CA . LEU A 1 637 ? -4.689 15.368 13.551 1.00 80.94 637 LEU A CA 1
ATOM 5177 C C . LEU A 1 637 ? -3.668 15.202 12.417 1.00 80.94 637 LEU A C 1
ATOM 5179 O O . LEU A 1 637 ? -2.832 16.093 12.249 1.00 80.94 637 LEU A O 1
ATOM 5183 N N . SER A 1 638 ? -3.698 14.088 11.675 1.00 77.25 638 SER A N 1
ATOM 5184 C CA . SER A 1 638 ? -2.678 13.790 10.674 1.00 77.25 638 SER A CA 1
ATOM 5185 C C . SER A 1 638 ? -2.746 14.842 9.568 1.00 77.25 638 SER A C 1
ATOM 5187 O O . SER A 1 638 ? -3.801 15.024 8.958 1.00 77.25 638 SER A O 1
ATOM 5189 N N . PRO A 1 639 ? -1.643 15.556 9.298 1.00 54.81 639 PRO A N 1
ATOM 5190 C CA . PRO A 1 639 ? -1.615 16.606 8.289 1.00 54.81 639 PRO A CA 1
ATOM 5191 C C . PRO A 1 639 ? -1.533 16.060 6.853 1.00 54.81 639 PRO A C 1
ATOM 5193 O O . PRO A 1 639 ? -1.536 16.863 5.925 1.00 54.81 639 PRO A O 1
ATOM 5196 N N . GLU A 1 640 ? -1.402 14.738 6.663 1.00 54.97 640 GLU A N 1
ATOM 5197 C CA . GLU A 1 640 ? -1.278 14.116 5.332 1.00 54.97 640 GLU A CA 1
ATOM 5198 C C . GLU A 1 640 ? -2.620 14.023 4.580 1.00 54.97 640 GLU A C 1
ATOM 5200 O O . GLU A 1 640 ? -2.609 14.136 3.357 1.00 54.97 640 GLU A O 1
ATOM 5205 N N . ASP A 1 641 ? -3.751 13.903 5.287 1.00 51.59 641 ASP A N 1
ATOM 5206 C CA . ASP A 1 641 ? -5.090 13.720 4.697 1.00 51.59 641 ASP A CA 1
ATOM 5207 C C . ASP A 1 641 ? -5.978 14.950 4.883 1.00 51.59 641 ASP A C 1
ATOM 5209 O O . ASP A 1 641 ? -7.059 14.856 5.461 1.00 51.59 641 ASP A O 1
ATOM 5213 N N . ASP A 1 642 ? -5.512 16.126 4.458 1.00 53.41 642 ASP A N 1
ATOM 5214 C CA . ASP A 1 642 ? -6.372 17.291 4.247 1.00 53.41 642 ASP A CA 1
ATOM 5215 C C . ASP A 1 642 ? -7.383 17.599 5.406 1.00 53.41 642 ASP A C 1
ATOM 5217 O O . ASP A 1 642 ? -8.489 18.110 5.208 1.00 53.41 642 ASP A O 1
ATOM 5221 N N . TYR A 1 643 ? -7.015 17.283 6.660 1.00 63.34 643 TYR A N 1
ATOM 5222 C CA . TYR A 1 643 ? -7.897 17.324 7.835 1.00 63.34 643 TYR A CA 1
ATOM 5223 C C . TYR A 1 643 ? -9.309 16.749 7.598 1.00 63.34 643 TYR A C 1
ATOM 5225 O O . TYR A 1 643 ? -10.263 17.053 8.329 1.00 63.34 643 TYR A O 1
ATOM 5233 N N . GLU A 1 644 ? -9.442 15.893 6.588 1.00 72.69 644 GLU A N 1
ATOM 5234 C CA . GLU A 1 644 ? -10.672 15.232 6.200 1.00 72.69 644 GLU A CA 1
ATOM 5235 C C . GLU A 1 644 ? -11.109 14.370 7.373 1.00 72.69 644 GLU A C 1
ATOM 5237 O O . GLU A 1 644 ? -12.235 14.476 7.834 1.00 72.69 644 GLU A O 1
ATOM 5242 N N . ASN A 1 645 ? -10.174 13.664 8.004 1.00 78.25 645 ASN A N 1
ATOM 5243 C CA . ASN A 1 645 ? -10.457 12.844 9.177 1.00 78.25 645 ASN A CA 1
ATOM 5244 C C . ASN A 1 645 ? -11.026 13.666 10.346 1.00 78.25 645 ASN A C 1
ATOM 5246 O O . ASN A 1 645 ? -11.988 13.245 10.993 1.00 78.25 645 ASN A O 1
ATOM 5250 N N . MET A 1 646 ? -10.510 14.879 10.582 1.00 84.00 646 MET A N 1
ATOM 5251 C CA . MET A 1 646 ? -11.029 15.772 11.623 1.00 84.00 646 MET A CA 1
ATOM 5252 C C . MET A 1 646 ? -12.456 16.250 11.323 1.00 84.00 646 MET A C 1
ATOM 5254 O O . MET A 1 646 ? -13.316 16.253 12.208 1.00 84.00 646 MET A O 1
ATOM 5258 N N . THR A 1 647 ? -12.713 16.644 10.077 1.00 80.94 647 THR A N 1
ATOM 5259 C CA . THR A 1 647 ? -14.008 17.189 9.637 1.00 80.94 647 THR A CA 1
ATOM 5260 C C . THR A 1 647 ? -15.072 16.108 9.436 1.00 80.94 647 THR A C 1
ATOM 5262 O O . THR A 1 647 ? -16.247 16.338 9.718 1.00 80.94 647 THR A O 1
ATOM 5265 N N . ILE A 1 648 ? -14.665 14.906 9.035 1.00 80.56 648 ILE A N 1
ATOM 5266 C CA . ILE A 1 648 ? -15.532 13.757 8.781 1.00 80.56 648 ILE A CA 1
ATOM 5267 C C . ILE A 1 648 ? -16.007 13.139 10.094 1.00 80.56 648 ILE A C 1
ATOM 5269 O O . ILE A 1 648 ? -17.212 12.977 10.295 1.00 80.56 648 ILE A O 1
ATOM 5273 N N . PHE A 1 649 ? -15.084 12.802 10.999 1.00 84.69 649 PHE A N 1
ATOM 5274 C CA . PHE A 1 649 ? -15.415 12.068 12.227 1.00 84.69 649 PHE A CA 1
ATOM 5275 C C . PHE A 1 649 ? -14.664 12.547 13.473 1.00 84.69 649 PHE A C 1
ATOM 5277 O O . PHE A 1 649 ? -15.139 12.329 14.588 1.00 84.69 649 PHE A O 1
ATOM 5284 N N . GLY A 1 650 ? -13.515 13.208 13.325 1.00 83.69 650 GLY A N 1
ATOM 5285 C CA . GLY A 1 650 ? -12.675 13.620 14.447 1.00 83.69 650 GLY A CA 1
ATOM 5286 C C . GLY A 1 650 ? -13.365 14.599 15.392 1.00 83.69 650 GLY A C 1
ATOM 5287 O O . GLY A 1 650 ? -13.190 14.494 16.606 1.00 83.69 650 GLY A O 1
ATOM 5288 N N . TRP A 1 651 ? -14.241 15.473 14.884 1.00 87.88 651 TRP A N 1
ATOM 5289 C CA . TRP A 1 651 ? -15.092 16.318 15.727 1.00 87.88 651 TRP A CA 1
ATOM 5290 C C . TRP A 1 651 ? -16.054 15.491 16.586 1.00 87.88 651 TRP A C 1
ATOM 5292 O O . TRP A 1 651 ? -16.241 15.806 17.756 1.00 87.88 651 TRP A O 1
ATOM 5302 N N . ALA A 1 652 ? -16.632 14.406 16.068 1.00 85.75 652 ALA A N 1
ATOM 5303 C CA . ALA A 1 652 ? -17.507 13.546 16.861 1.00 85.75 652 ALA A CA 1
ATOM 5304 C C . ALA A 1 652 ? -16.710 12.798 17.936 1.00 85.75 652 ALA A C 1
ATOM 5306 O O . ALA A 1 652 ? -17.191 12.612 19.057 1.00 85.75 652 ALA A O 1
ATOM 5307 N N . PHE A 1 653 ? -15.462 12.441 17.628 1.00 89.62 653 PHE A N 1
ATOM 5308 C CA . PHE A 1 653 ? -14.562 11.819 18.589 1.00 89.62 653 PHE A CA 1
ATOM 5309 C C . PHE A 1 653 ? -14.183 12.791 19.710 1.00 89.62 653 PHE A C 1
ATOM 5311 O O . PHE A 1 653 ? -14.175 12.412 20.881 1.00 89.62 653 PHE A O 1
ATOM 5318 N N . LEU A 1 654 ? -13.905 14.049 19.370 1.00 85.50 654 LEU A N 1
ATOM 5319 C CA . LEU A 1 654 ? -13.386 15.050 20.301 1.00 85.50 654 LEU A CA 1
ATOM 5320 C C . LEU A 1 654 ? -14.464 15.832 21.049 1.00 85.50 654 LEU A C 1
ATOM 5322 O O . LEU A 1 654 ? -14.226 16.189 22.201 1.00 85.50 654 LEU A O 1
ATOM 5326 N N . LEU A 1 655 ? -15.620 16.082 20.431 1.00 75.69 655 LEU A N 1
ATOM 5327 C CA . LEU A 1 655 ? -16.586 17.091 20.878 1.00 75.69 655 LEU A CA 1
ATOM 5328 C C . LEU A 1 655 ? -17.981 16.576 21.212 1.00 75.69 655 LEU A C 1
ATOM 5330 O O . LEU A 1 655 ? -18.738 17.328 21.818 1.00 75.69 655 LEU A O 1
ATOM 5334 N N . PHE A 1 656 ? -18.352 15.345 20.844 1.00 69.69 656 PHE A N 1
ATOM 5335 C CA . PHE A 1 656 ? -19.716 14.885 21.120 1.00 69.69 656 PHE A CA 1
ATOM 5336 C C . PHE A 1 656 ? -19.986 14.817 22.632 1.00 69.69 656 PHE A C 1
ATOM 5338 O O . PHE A 1 656 ? -20.913 15.447 23.132 1.00 69.69 656 PHE A O 1
ATOM 5345 N N . TYR A 1 657 ? -19.101 14.143 23.372 1.00 82.12 657 TYR A N 1
ATOM 5346 C CA . TYR A 1 657 ? -18.833 14.481 24.769 1.00 82.12 657 TYR A CA 1
ATOM 5347 C C . TYR A 1 657 ? -17.389 14.977 24.875 1.00 82.12 657 TYR A C 1
ATOM 5349 O O . TYR A 1 657 ? -16.464 14.161 24.767 1.00 82.12 657 TYR A O 1
ATOM 5357 N N . PRO A 1 658 ? -17.173 16.293 25.041 1.00 84.12 658 PRO A N 1
ATOM 5358 C CA . PRO A 1 658 ? -15.869 16.914 24.939 1.00 84.12 658 PRO A CA 1
ATOM 5359 C C . PRO A 1 658 ? -14.825 16.231 25.797 1.00 84.12 658 PRO A C 1
ATOM 5361 O O . PRO A 1 658 ? -14.998 16.063 27.004 1.00 84.12 658 PRO A O 1
ATOM 5364 N N . LEU A 1 659 ? -13.734 15.839 25.144 1.00 87.19 659 LEU A N 1
ATOM 5365 C CA . LEU A 1 659 ? -12.539 15.278 25.769 1.00 87.19 659 LEU A CA 1
ATOM 5366 C C . LEU A 1 659 ? -12.759 14.002 26.596 1.00 87.19 659 LEU A C 1
ATOM 5368 O O . LEU A 1 659 ? -11.803 13.503 27.182 1.00 87.19 659 LEU A O 1
ATOM 5372 N N . VAL A 1 660 ? -13.954 13.407 26.614 1.00 90.12 660 VAL A N 1
ATOM 5373 C CA . VAL A 1 660 ? -14.225 12.180 27.379 1.00 90.12 660 VAL A CA 1
ATOM 5374 C C . VAL A 1 660 ? -13.269 11.030 27.014 1.00 90.12 660 VAL A C 1
ATOM 5376 O O . VAL A 1 660 ? -12.770 10.379 27.940 1.00 90.12 660 VAL A O 1
ATOM 5379 N N . PRO A 1 661 ? -12.894 10.807 25.733 1.00 92.12 661 PRO A N 1
ATOM 5380 C CA . PRO A 1 661 ? -11.876 9.813 25.384 1.00 92.12 661 PRO A CA 1
ATOM 5381 C C . PRO A 1 661 ? -10.506 10.055 26.032 1.00 92.12 661 PRO A C 1
ATOM 5383 O O . PRO A 1 661 ? -9.808 9.080 26.311 1.00 92.12 661 PRO A O 1
ATOM 5386 N N . TYR A 1 662 ? -10.162 11.318 26.312 1.00 93.50 662 TYR A N 1
ATOM 5387 C CA . TYR A 1 662 ? -8.892 11.770 26.896 1.00 93.50 662 TYR A CA 1
ATOM 5388 C C . TYR A 1 662 ? -8.928 11.827 28.424 1.00 93.50 662 TYR A C 1
ATOM 5390 O O . TYR A 1 662 ? -7.961 11.451 29.088 1.00 93.50 662 TYR A O 1
ATOM 5398 N N . LEU A 1 663 ? -10.062 12.233 28.997 1.00 93.12 663 LEU A N 1
ATOM 5399 C CA . LEU A 1 663 ? -10.278 12.257 30.442 1.00 93.12 663 LEU A CA 1
ATOM 5400 C C . LEU A 1 663 ? -10.312 10.845 31.023 1.00 93.12 663 LEU A C 1
ATOM 5402 O O . LEU A 1 663 ? -9.786 10.615 32.108 1.00 93.12 663 LEU A O 1
ATOM 5406 N N . ALA A 1 664 ? -10.878 9.885 30.292 1.00 93.12 664 ALA A N 1
ATOM 5407 C CA . ALA A 1 664 ? -10.963 8.500 30.729 1.00 93.12 664 ALA A CA 1
ATOM 5408 C C . ALA A 1 664 ? -9.603 7.888 31.144 1.00 93.12 664 ALA A C 1
ATOM 5410 O O . ALA A 1 664 ? -9.472 7.515 32.311 1.00 93.12 664 ALA A O 1
ATOM 5411 N N . PRO A 1 665 ? -8.566 7.796 30.284 1.00 91.88 665 PRO A N 1
ATOM 5412 C CA . PRO A 1 665 ? -7.286 7.217 30.686 1.00 91.88 665 PRO A CA 1
ATOM 5413 C C . PRO A 1 665 ? -6.579 8.047 31.760 1.00 91.88 665 PRO A C 1
ATOM 5415 O O . PRO A 1 665 ? -5.947 7.465 32.638 1.00 91.88 665 PRO A O 1
ATOM 5418 N N . LEU A 1 666 ? -6.728 9.377 31.761 1.00 91.56 666 LEU A N 1
ATOM 5419 C CA . LEU A 1 666 ? -6.165 10.239 32.806 1.00 91.56 666 LEU A CA 1
ATOM 5420 C C . LEU A 1 666 ? -6.753 9.904 34.186 1.00 91.56 666 LEU A C 1
ATOM 5422 O O . LEU A 1 666 ? -6.013 9.684 35.146 1.00 91.56 666 LEU A O 1
ATOM 5426 N N . VAL A 1 667 ? -8.081 9.793 34.276 1.00 92.81 667 VAL A N 1
ATOM 5427 C CA . VAL A 1 667 ? -8.788 9.359 35.490 1.00 92.81 667 VAL A CA 1
ATOM 5428 C C . VAL A 1 667 ? -8.393 7.929 35.863 1.00 92.81 667 VAL A C 1
ATOM 5430 O O . VAL A 1 667 ? -8.228 7.630 37.045 1.00 92.81 667 VAL A O 1
ATOM 5433 N N . GLY A 1 668 ? -8.167 7.055 34.879 1.00 87.44 668 GLY A N 1
ATOM 5434 C CA . GLY A 1 668 ? -7.671 5.699 35.107 1.00 87.44 668 GLY A CA 1
ATOM 5435 C C . GLY A 1 668 ? -6.269 5.650 35.714 1.00 87.44 668 GLY A C 1
ATOM 5436 O O . GLY A 1 668 ? -6.047 4.867 36.642 1.00 87.44 668 GLY A O 1
ATOM 5437 N N . VAL A 1 669 ? -5.350 6.510 35.259 1.00 84.62 669 VAL A N 1
ATOM 5438 C CA . VAL A 1 669 ? -3.997 6.658 35.825 1.00 84.62 669 VAL A CA 1
ATOM 5439 C C . VAL A 1 669 ? -4.078 7.217 37.243 1.00 84.62 669 VAL A C 1
ATOM 5441 O O . VAL A 1 669 ? -3.504 6.641 38.166 1.00 84.62 669 VAL A O 1
ATOM 5444 N N . LEU A 1 670 ? -4.843 8.292 37.450 1.00 86.88 670 LEU A N 1
ATOM 5445 C CA . LEU A 1 670 ? -5.018 8.907 38.768 1.00 86.88 670 LEU A CA 1
ATOM 5446 C C . LEU A 1 670 ? -5.675 7.950 39.771 1.00 86.88 670 LEU A C 1
ATOM 5448 O O . LEU A 1 670 ? -5.229 7.862 40.915 1.00 86.88 670 LEU A O 1
ATOM 5452 N N . GLY A 1 671 ? -6.684 7.192 39.339 1.00 85.00 671 GLY A N 1
ATOM 5453 C CA . GLY A 1 671 ? -7.337 6.164 40.147 1.00 85.00 671 GLY A CA 1
ATOM 5454 C C . GLY A 1 671 ? -6.391 5.024 40.522 1.00 85.00 671 GLY A C 1
ATOM 5455 O O . GLY A 1 671 ? -6.441 4.542 41.652 1.00 85.00 671 GLY A O 1
ATOM 5456 N N . ALA A 1 672 ? -5.483 4.636 39.620 1.00 80.31 672 ALA A N 1
ATOM 5457 C CA . ALA A 1 672 ? -4.446 3.642 39.898 1.00 80.31 672 ALA A CA 1
ATOM 5458 C C . ALA A 1 672 ? -3.441 4.139 40.944 1.00 80.31 672 ALA A C 1
ATOM 5460 O O . ALA A 1 672 ? -3.163 3.442 41.919 1.00 80.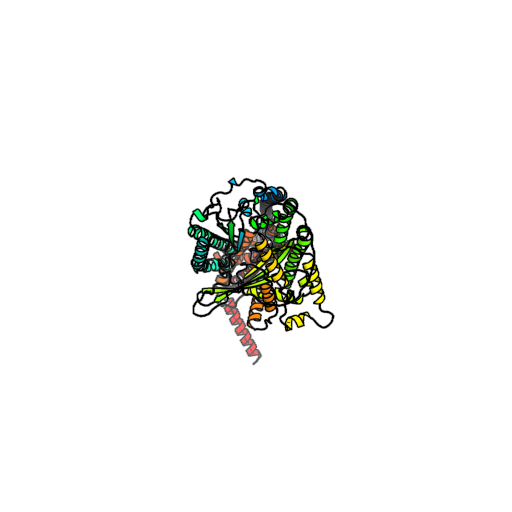31 672 ALA A O 1
ATOM 5461 N N . LEU A 1 673 ? -2.925 5.358 40.751 1.00 77.69 673 LEU A N 1
ATOM 5462 C CA . LEU A 1 673 ? -1.909 5.965 41.611 1.00 77.69 673 LEU A CA 1
ATOM 5463 C C . LEU A 1 673 ? -2.444 6.240 43.019 1.00 77.69 673 LEU A C 1
ATOM 5465 O O . LEU A 1 673 ? -1.766 5.957 44.004 1.00 77.69 673 LEU A O 1
ATOM 5469 N N . ARG A 1 674 ? -3.675 6.757 43.120 1.00 83.25 674 ARG A N 1
ATOM 5470 C CA . ARG A 1 674 ? -4.322 7.082 44.402 1.00 83.25 674 ARG A CA 1
ATOM 5471 C C . ARG A 1 674 ? -5.035 5.896 45.052 1.00 83.25 674 ARG A C 1
ATOM 5473 O O . ARG A 1 674 ? -5.456 6.016 46.197 1.00 83.25 674 ARG A O 1
ATOM 5480 N N . LYS A 1 675 ? -5.169 4.765 44.345 1.00 81.38 675 LYS A N 1
ATOM 5481 C CA . LYS A 1 675 ? -5.967 3.592 44.758 1.00 81.38 675 LYS A CA 1
ATOM 5482 C C . LYS A 1 675 ? -7.414 3.959 45.125 1.00 81.38 675 LYS A C 1
ATOM 5484 O O . LYS A 1 675 ? -7.997 3.390 46.045 1.00 81.38 675 LYS A O 1
ATOM 5489 N N . ASP A 1 676 ? -7.990 4.917 44.403 1.00 87.44 676 ASP A N 1
ATOM 5490 C CA . ASP A 1 676 ? -9.314 5.467 44.694 1.00 87.44 676 ASP A CA 1
ATOM 5491 C C . ASP A 1 676 ? -10.411 4.721 43.911 1.00 87.44 676 ASP A C 1
ATOM 5493 O O . ASP A 1 676 ? -10.438 4.702 42.675 1.00 87.44 676 ASP A O 1
ATOM 5497 N N . ILE A 1 677 ? -11.342 4.108 44.647 1.00 84.06 677 ILE A N 1
ATOM 5498 C CA . ILE A 1 677 ? -12.471 3.341 44.101 1.00 84.06 677 ILE A CA 1
ATOM 5499 C C . ILE A 1 677 ? -13.429 4.249 43.313 1.00 84.06 677 ILE A C 1
ATOM 5501 O O . ILE A 1 677 ? -13.999 3.805 42.308 1.00 84.06 677 ILE A O 1
ATOM 5505 N N . SER A 1 678 ? -13.592 5.504 43.736 1.00 88.94 678 SER A N 1
ATOM 5506 C CA . SER A 1 678 ? -14.478 6.484 43.103 1.00 88.94 678 SER A CA 1
ATOM 5507 C C . SER A 1 678 ? -13.941 6.902 41.737 1.00 88.94 678 SER A C 1
ATOM 5509 O O . SER A 1 678 ? -14.684 6.861 40.757 1.00 88.94 678 SER A O 1
ATOM 5511 N N . LEU A 1 679 ? -12.634 7.170 41.622 1.00 86.69 679 LEU A N 1
ATOM 5512 C CA . LEU A 1 679 ? -11.991 7.467 40.334 1.00 86.69 679 LEU A CA 1
ATOM 5513 C C . LEU A 1 679 ? -12.051 6.273 39.374 1.00 86.69 679 LEU A C 1
ATOM 5515 O O . LEU A 1 679 ? -12.342 6.441 38.193 1.00 86.69 679 LEU A O 1
ATOM 5519 N N . MET A 1 680 ? -11.877 5.042 39.865 1.00 82.12 680 MET A N 1
ATOM 5520 C CA . MET A 1 680 ? -12.053 3.855 39.018 1.00 82.12 680 MET A CA 1
ATOM 5521 C C . MET A 1 680 ? -13.515 3.625 38.594 1.00 82.12 680 MET A C 1
ATOM 5523 O O . MET A 1 680 ? -13.767 3.000 37.561 1.00 82.12 680 MET A O 1
ATOM 5527 N N . ARG A 1 681 ? -14.498 4.101 39.375 1.00 80.56 681 ARG A N 1
ATOM 5528 C CA . ARG A 1 681 ? -15.916 4.099 38.977 1.00 80.56 681 ARG A CA 1
ATOM 5529 C C . ARG A 1 681 ? -16.158 5.152 37.897 1.00 80.56 681 ARG A C 1
ATOM 5531 O O . ARG A 1 681 ? -16.760 4.816 36.880 1.00 80.56 681 ARG A O 1
ATOM 5538 N N . ALA A 1 682 ? -15.628 6.360 38.082 1.00 88.62 682 ALA A N 1
ATOM 5539 C CA . ALA A 1 682 ? -15.684 7.434 37.095 1.00 88.62 682 ALA A CA 1
ATOM 5540 C C . ALA A 1 682 ? -15.040 7.017 35.762 1.00 88.62 682 ALA A C 1
ATOM 5542 O O . ALA A 1 682 ? -15.649 7.206 34.717 1.00 88.62 682 ALA A O 1
ATOM 5543 N N . LEU A 1 683 ? -13.887 6.335 35.787 1.00 89.81 683 LEU A N 1
ATOM 5544 C CA . LEU A 1 683 ? -13.267 5.725 34.602 1.00 89.81 683 LEU A CA 1
ATOM 5545 C C . LEU A 1 683 ? -14.245 4.824 33.833 1.00 89.81 683 LEU A C 1
ATOM 5547 O O . LEU A 1 683 ? -14.337 4.916 32.613 1.00 89.81 683 LEU A O 1
ATOM 5551 N N . GLY A 1 684 ? -14.975 3.948 34.532 1.00 79.31 684 GLY A N 1
ATOM 5552 C CA . GLY A 1 684 ? -15.952 3.055 33.904 1.00 79.31 684 GLY A CA 1
ATOM 5553 C C . GLY A 1 684 ? -17.099 3.816 33.234 1.00 79.31 684 GLY A C 1
ATOM 5554 O O . GLY A 1 684 ? -17.498 3.469 32.120 1.00 79.31 684 GLY A O 1
ATOM 5555 N N . ASN A 1 685 ? -17.583 4.881 33.876 1.00 82.75 685 ASN A N 1
ATOM 5556 C CA . ASN A 1 685 ? -18.621 5.750 33.324 1.00 82.75 685 ASN A CA 1
ATOM 5557 C C . ASN A 1 685 ? -18.102 6.511 32.095 1.00 82.75 685 ASN A C 1
ATOM 5559 O O . ASN A 1 685 ? -18.724 6.448 31.039 1.00 82.75 685 ASN A O 1
ATOM 5563 N N . LEU A 1 686 ? -16.927 7.143 32.188 1.00 89.12 686 LEU A N 1
ATOM 5564 C CA . LEU A 1 686 ? -16.292 7.868 31.082 1.00 89.12 686 LEU A CA 1
ATOM 5565 C C . LEU A 1 686 ? -15.992 6.951 29.892 1.00 89.12 686 LEU A C 1
ATOM 5567 O O . LEU A 1 686 ? -16.254 7.321 28.753 1.00 89.12 686 LEU A O 1
ATOM 5571 N N . ASN A 1 687 ? -15.513 5.728 30.135 1.00 88.50 687 ASN A N 1
ATOM 5572 C CA . ASN A 1 687 ? -15.341 4.727 29.083 1.00 88.50 687 ASN A CA 1
ATOM 5573 C C . ASN A 1 687 ? -16.677 4.362 28.425 1.00 88.50 687 ASN A C 1
ATOM 5575 O O . ASN A 1 687 ? -16.730 4.207 27.210 1.00 88.50 687 ASN A O 1
ATOM 5579 N N . SER A 1 688 ? -17.751 4.235 29.208 1.00 82.44 688 SER A N 1
ATOM 5580 C CA . SER A 1 688 ? -19.084 3.920 28.681 1.00 82.44 688 SER A CA 1
ATOM 5581 C C . SER A 1 688 ? -19.623 5.059 27.813 1.00 82.44 688 SER A C 1
ATOM 5583 O O . SER A 1 688 ? -20.103 4.794 26.715 1.00 82.44 688 SER A O 1
ATOM 5585 N N . PHE A 1 689 ? -19.463 6.316 28.243 1.00 83.25 689 PHE A N 1
ATOM 5586 C CA . PHE A 1 689 ? -19.812 7.496 27.444 1.00 83.25 689 PHE A CA 1
ATOM 5587 C C . PHE A 1 689 ? -18.964 7.604 26.172 1.00 83.25 689 PHE A C 1
ATOM 5589 O O . PHE A 1 689 ? -19.515 7.782 25.086 1.00 83.25 689 PHE A O 1
ATOM 5596 N N . ALA A 1 690 ? -17.643 7.418 26.279 1.00 89.25 690 ALA A N 1
ATOM 5597 C CA . ALA A 1 690 ? -16.748 7.409 25.126 1.00 89.25 690 ALA A CA 1
ATOM 5598 C C . ALA A 1 690 ? -17.176 6.356 24.096 1.00 89.25 690 ALA A C 1
ATOM 5600 O O . ALA A 1 690 ? -17.230 6.660 22.911 1.00 89.25 690 ALA A O 1
ATOM 5601 N N . ILE A 1 691 ? -17.500 5.133 24.530 1.00 85.50 691 ILE A N 1
ATOM 5602 C CA . ILE A 1 691 ? -17.927 4.052 23.631 1.00 85.50 691 ILE A CA 1
ATOM 5603 C C . ILE A 1 691 ? -19.296 4.354 23.018 1.00 85.50 691 ILE A C 1
ATOM 5605 O O . ILE A 1 691 ? -19.435 4.267 21.802 1.00 85.50 691 ILE A O 1
ATOM 5609 N N . ALA A 1 692 ? -20.294 4.679 23.844 1.00 76.25 692 ALA A N 1
ATOM 5610 C CA . ALA A 1 692 ? -21.687 4.807 23.416 1.00 76.25 692 ALA A CA 1
ATOM 5611 C C . ALA A 1 692 ? -21.910 5.981 22.460 1.00 76.25 692 ALA A C 1
ATOM 5613 O O . ALA A 1 692 ? -22.802 5.921 21.616 1.00 76.25 692 ALA A O 1
ATOM 5614 N N . PHE A 1 693 ? -21.099 7.030 22.592 1.00 86.00 693 PHE A N 1
ATOM 5615 C CA . PHE A 1 693 ? -21.312 8.275 21.877 1.00 86.00 693 PHE A CA 1
ATOM 5616 C C . PHE A 1 693 ? -20.111 8.669 21.027 1.00 86.00 693 PHE A C 1
ATOM 5618 O O . PHE A 1 693 ? -20.187 8.524 19.813 1.00 86.00 693 PHE A O 1
ATOM 5625 N N . ASN A 1 694 ? -18.993 9.110 21.618 1.00 91.94 694 ASN A N 1
ATOM 5626 C CA . ASN A 1 694 ? -17.861 9.642 20.847 1.00 91.94 694 ASN A CA 1
ATOM 5627 C C . ASN A 1 694 ? -17.365 8.636 19.808 1.00 91.94 694 ASN A C 1
ATOM 5629 O O . ASN A 1 694 ? -17.329 8.935 18.619 1.00 91.94 694 ASN A O 1
ATOM 5633 N N . VAL A 1 695 ? -17.020 7.422 20.239 1.00 88.19 695 VAL A N 1
ATOM 5634 C CA . VAL A 1 695 ? -16.472 6.392 19.356 1.00 88.19 695 VAL A CA 1
ATOM 5635 C C . VAL A 1 695 ? -17.546 5.806 18.452 1.00 88.19 695 VAL A C 1
ATOM 5637 O O . VAL A 1 695 ? -17.267 5.581 17.282 1.00 88.19 695 VAL A O 1
ATOM 5640 N N . PHE A 1 696 ? -18.765 5.576 18.950 1.00 84.44 696 PHE A N 1
ATOM 5641 C CA . PHE A 1 696 ? -19.851 5.037 18.129 1.00 84.44 696 PHE A CA 1
ATOM 5642 C C . PHE A 1 696 ? -20.227 5.980 16.987 1.00 84.44 696 PHE A C 1
ATOM 5644 O O . PHE A 1 696 ? -20.304 5.548 15.841 1.00 84.44 696 PHE A O 1
ATOM 5651 N N . ILE A 1 697 ? -20.398 7.269 17.276 1.00 84.44 697 ILE A N 1
ATOM 5652 C CA . ILE A 1 697 ? -20.734 8.278 16.271 1.00 84.44 697 ILE A CA 1
ATOM 5653 C C . ILE A 1 697 ? -19.550 8.489 15.334 1.00 84.44 697 ILE A C 1
ATOM 5655 O O . ILE A 1 697 ? -19.753 8.504 14.127 1.00 84.44 697 ILE A O 1
ATOM 5659 N N . SER A 1 698 ? -18.317 8.535 15.850 1.00 89.38 698 SER A N 1
ATOM 5660 C CA . SER A 1 698 ? -17.121 8.570 14.993 1.00 89.38 698 SER A CA 1
ATOM 5661 C C . SER A 1 698 ? -17.056 7.357 14.074 1.00 89.38 698 SER A C 1
ATOM 5663 O O . SER A 1 698 ? -16.804 7.507 12.890 1.00 89.38 698 SER A O 1
ATOM 5665 N N . CYS A 1 699 ? -17.368 6.160 14.574 1.00 80.06 699 CYS A N 1
ATOM 5666 C CA . CYS A 1 699 ? -17.433 4.949 13.761 1.00 80.06 699 CYS A CA 1
ATOM 5667 C C . CYS A 1 699 ? -18.557 5.005 12.727 1.00 80.06 699 CYS A C 1
ATOM 5669 O O . CYS A 1 699 ? -18.346 4.572 11.601 1.00 80.06 699 CYS A O 1
ATOM 5671 N N . LEU A 1 700 ? -19.746 5.505 13.080 1.00 77.44 700 LEU A N 1
ATOM 5672 C CA . LEU A 1 700 ? -20.849 5.677 12.133 1.00 77.44 700 LEU A CA 1
ATOM 5673 C C . LEU A 1 700 ? -20.488 6.676 11.041 1.00 77.44 700 LEU A C 1
ATOM 5675 O O . LEU A 1 700 ? -20.792 6.423 9.881 1.00 77.44 700 LEU A O 1
ATOM 5679 N N . LEU A 1 701 ? -19.810 7.764 11.398 1.00 81.00 701 LEU A N 1
ATOM 5680 C CA . LEU A 1 701 ? -19.310 8.747 10.449 1.00 81.00 701 LEU A CA 1
ATOM 5681 C C . LEU A 1 701 ? -18.218 8.131 9.572 1.00 81.00 701 LEU A C 1
ATOM 5683 O O . LEU A 1 701 ? -18.378 8.128 8.359 1.00 81.00 701 LEU A O 1
ATOM 5687 N N . CYS A 1 702 ? -17.201 7.478 10.136 1.00 77.56 702 CYS A N 1
ATOM 5688 C CA . CYS A 1 702 ? -16.214 6.716 9.364 1.00 77.56 702 CYS A CA 1
ATOM 5689 C C . CYS A 1 702 ? -16.880 5.696 8.419 1.00 77.56 702 CYS A C 1
ATOM 5691 O O . CYS A 1 702 ? -16.463 5.533 7.277 1.00 77.56 702 CYS A O 1
ATOM 5693 N N . LEU A 1 703 ? -17.941 5.005 8.857 1.00 72.25 703 LEU A N 1
ATOM 5694 C CA . LEU A 1 703 ? -18.687 4.053 8.022 1.00 72.25 703 LEU A CA 1
ATOM 5695 C C . LEU A 1 703 ? -19.467 4.745 6.900 1.00 72.25 703 LEU A C 1
ATOM 5697 O O . LEU A 1 703 ? -19.462 4.256 5.766 1.00 72.25 703 LEU A O 1
ATOM 5701 N N . PHE A 1 704 ? -20.131 5.856 7.219 1.00 81.38 704 PHE A N 1
ATOM 5702 C CA . PHE A 1 704 ? -20.920 6.659 6.290 1.00 81.38 704 PHE A CA 1
ATOM 5703 C C . PHE A 1 704 ? -20.039 7.280 5.205 1.00 81.38 704 PHE A C 1
ATOM 5705 O O . PHE A 1 704 ? -20.398 7.261 4.032 1.00 81.38 704 PHE A O 1
ATOM 5712 N N . TRP A 1 705 ? -18.856 7.746 5.597 1.00 79.06 705 TRP A N 1
ATOM 5713 C CA . TRP A 1 705 ? -17.874 8.387 4.728 1.00 79.06 705 TRP A CA 1
ATOM 5714 C C . TRP A 1 705 ? -16.859 7.411 4.119 1.00 79.06 705 TRP A C 1
ATOM 5716 O O . TRP A 1 705 ? -15.975 7.823 3.378 1.00 79.06 705 TRP A O 1
ATOM 5726 N N . HIS A 1 706 ? -17.038 6.107 4.354 1.00 66.44 706 HIS A N 1
ATOM 5727 C CA . HIS A 1 706 ? -16.239 5.028 3.762 1.00 66.44 706 HIS A CA 1
ATOM 5728 C C . HIS A 1 706 ? -14.731 5.127 4.027 1.00 66.44 706 HIS A C 1
ATOM 5730 O O . HIS A 1 706 ? -13.913 4.816 3.161 1.00 66.44 706 HIS A O 1
ATOM 5736 N N . ASP A 1 707 ? -14.402 5.508 5.251 1.00 67.56 707 ASP A N 1
ATOM 5737 C CA . ASP A 1 707 ? -13.049 5.708 5.743 1.00 67.56 707 ASP A CA 1
ATOM 5738 C C . ASP A 1 707 ? -12.275 4.379 5.924 1.00 67.56 707 ASP A C 1
ATOM 5740 O O . ASP A 1 707 ? -12.874 3.291 5.878 1.00 67.56 707 ASP A O 1
ATOM 5744 N N . ASP A 1 708 ? -10.946 4.428 6.104 1.00 68.62 708 ASP A N 1
ATOM 5745 C CA . ASP A 1 708 ? -10.103 3.221 6.113 1.00 68.62 708 ASP A CA 1
ATOM 5746 C C . ASP A 1 708 ? -10.614 2.217 7.171 1.00 68.62 708 ASP A C 1
ATOM 5748 O O . ASP A 1 708 ? -10.730 2.533 8.364 1.00 68.62 708 ASP A O 1
ATOM 5752 N N . PRO A 1 709 ? -10.917 0.957 6.792 1.00 56.84 709 PRO A N 1
ATOM 5753 C CA . PRO A 1 709 ? -11.253 -0.089 7.750 1.00 56.84 709 PRO A CA 1
ATOM 5754 C C . PRO A 1 709 ? -10.206 -0.285 8.855 1.00 56.84 709 PRO A C 1
ATOM 5756 O O . PRO A 1 709 ? -10.567 -0.854 9.888 1.00 56.84 709 PRO A O 1
ATOM 5759 N N . ALA A 1 710 ? -8.959 0.165 8.667 1.00 57.09 710 ALA A N 1
ATOM 5760 C CA . ALA A 1 710 ? -7.943 0.237 9.710 1.00 57.09 710 ALA A CA 1
ATOM 5761 C C . ALA A 1 710 ? -8.316 1.206 10.850 1.00 57.09 710 ALA A C 1
ATOM 5763 O O . ALA A 1 710 ? -8.065 0.869 12.006 1.00 57.09 710 ALA A O 1
ATOM 5764 N N . TYR A 1 711 ? -8.984 2.333 10.579 1.00 71.75 711 TYR A N 1
ATOM 5765 C CA . TYR A 1 711 ? -9.474 3.265 11.607 1.00 71.75 711 TYR A CA 1
ATOM 5766 C C . TYR A 1 711 ? -10.656 2.702 12.359 1.00 71.75 711 TYR A C 1
ATOM 5768 O O . TYR A 1 711 ? -10.680 2.725 13.583 1.00 71.75 711 TYR A O 1
ATOM 5776 N N . LEU A 1 712 ? -11.587 2.075 11.646 1.00 70.50 712 LEU A N 1
ATOM 5777 C CA . LEU A 1 712 ? -12.664 1.325 12.284 1.00 70.50 712 LEU A CA 1
ATOM 5778 C C . LEU A 1 712 ? -12.111 0.174 13.132 1.00 70.50 712 LEU A C 1
ATOM 5780 O O . LEU A 1 712 ? -12.653 -0.118 14.188 1.00 70.50 712 LEU A O 1
ATOM 5784 N N . LEU A 1 713 ? -11.024 -0.468 12.695 1.00 70.06 713 LEU A N 1
ATOM 5785 C CA . LEU A 1 713 ? -10.278 -1.452 13.476 1.00 70.06 713 LEU A CA 1
ATOM 5786 C C . LEU A 1 713 ? -9.603 -0.809 14.696 1.00 70.06 713 LEU A C 1
ATOM 5788 O O . LEU A 1 713 ? -9.694 -1.391 15.767 1.00 70.06 713 LEU A O 1
ATOM 5792 N N . MET A 1 714 ? -8.980 0.367 14.583 1.00 79.94 714 MET A N 1
ATOM 5793 C CA . MET A 1 714 ? -8.377 1.075 15.719 1.00 79.94 714 MET A CA 1
ATOM 5794 C C . MET A 1 714 ? -9.422 1.555 16.722 1.00 79.94 714 MET A C 1
ATOM 5796 O O . MET A 1 714 ? -9.260 1.295 17.907 1.00 79.94 714 MET A O 1
ATOM 5800 N N . PHE A 1 715 ? -10.514 2.178 16.273 1.00 81.88 715 PHE A N 1
ATOM 5801 C CA . PHE A 1 715 ? -11.648 2.549 17.116 1.00 81.88 715 PHE A CA 1
ATOM 5802 C C . PHE A 1 715 ? -12.262 1.345 17.790 1.00 81.88 715 PHE A C 1
ATOM 5804 O O . PHE A 1 715 ? -12.645 1.414 18.951 1.00 81.88 715 PHE A O 1
ATOM 5811 N N . LEU A 1 716 ? -12.328 0.225 17.085 1.00 75.19 716 LEU A N 1
ATOM 5812 C CA . LEU A 1 716 ? -12.822 -0.989 17.676 1.00 75.19 716 LEU A CA 1
ATOM 5813 C C . LEU A 1 716 ? -11.828 -1.526 18.694 1.00 75.19 716 LEU A C 1
ATOM 5815 O O . LEU A 1 716 ? -12.203 -1.653 19.842 1.00 75.19 716 LEU A O 1
ATOM 5819 N N . VAL A 1 717 ? -10.548 -1.716 18.372 1.00 76.38 717 VAL A N 1
ATOM 5820 C CA . VAL A 1 717 ? -9.511 -2.084 19.358 1.00 76.38 717 VAL A CA 1
ATOM 5821 C C . VAL A 1 717 ? -9.518 -1.124 20.554 1.00 76.38 717 VAL A C 1
ATOM 5823 O O . VAL A 1 717 ? -9.369 -1.579 21.682 1.00 76.38 717 VAL A O 1
ATOM 5826 N N . PHE A 1 718 ? -9.799 0.161 20.345 1.00 89.56 718 PHE A N 1
ATOM 5827 C CA . PHE A 1 718 ? -9.999 1.156 21.392 1.00 89.56 718 PHE A CA 1
ATOM 5828 C C . PHE A 1 718 ? -11.263 0.896 22.223 1.00 89.56 718 PHE A C 1
ATOM 5830 O O . PHE A 1 718 ? -11.146 0.762 23.433 1.00 89.56 718 PHE A O 1
ATOM 5837 N N . VAL A 1 719 ? -12.446 0.717 21.624 1.00 84.44 719 VAL A N 1
ATOM 5838 C CA . VAL A 1 719 ? -13.698 0.323 22.317 1.00 84.44 719 VAL A CA 1
ATOM 5839 C C . VAL A 1 719 ? -13.494 -0.944 23.130 1.00 84.44 719 VAL A C 1
ATOM 5841 O O . VAL A 1 719 ? -13.912 -1.054 24.278 1.00 84.44 719 VAL A O 1
ATOM 5844 N N . LEU A 1 720 ? -12.828 -1.911 22.531 1.00 78.94 720 LEU A N 1
ATOM 5845 C CA . LEU A 1 720 ? -12.575 -3.210 23.102 1.00 78.94 720 LEU A CA 1
ATOM 5846 C C . LEU A 1 720 ? -11.583 -3.124 24.262 1.00 78.94 720 LEU A C 1
ATOM 5848 O O . LEU A 1 720 ? -11.818 -3.715 25.314 1.00 78.94 720 LEU A O 1
ATOM 5852 N N . ASN A 1 721 ? -10.519 -2.337 24.113 1.00 90.12 721 ASN A N 1
ATOM 5853 C CA . ASN A 1 721 ? -9.591 -2.034 25.191 1.00 90.12 721 ASN A CA 1
ATOM 5854 C C . ASN A 1 721 ? -10.301 -1.281 26.324 1.00 90.12 721 ASN A C 1
ATOM 5856 O O . ASN A 1 721 ? -10.161 -1.663 27.478 1.00 90.12 721 ASN A O 1
ATOM 5860 N N . LYS A 1 722 ? -11.161 -0.306 26.013 1.00 90.69 722 LYS A N 1
ATOM 5861 C CA . LYS A 1 722 ? -12.012 0.409 26.977 1.00 90.69 722 LYS A CA 1
ATOM 5862 C C . LYS A 1 722 ? -12.952 -0.536 27.727 1.00 90.69 722 LYS A C 1
ATOM 5864 O O . LYS A 1 722 ? -13.084 -0.419 28.944 1.00 90.69 722 LYS A O 1
ATOM 5869 N N . MET A 1 723 ? -13.562 -1.508 27.044 1.00 82.44 723 MET A N 1
ATOM 5870 C CA . MET A 1 723 ? -14.375 -2.559 27.669 1.00 82.44 723 MET A CA 1
ATOM 5871 C C . MET A 1 723 ? -13.536 -3.440 28.599 1.00 82.44 723 MET A C 1
ATOM 5873 O O . MET A 1 723 ? -13.965 -3.725 29.718 1.00 82.44 723 MET A O 1
ATOM 5877 N N . VAL A 1 724 ? -12.332 -3.839 28.174 1.00 82.31 724 VAL A N 1
ATOM 5878 C CA . VAL A 1 724 ? -11.402 -4.611 29.010 1.00 82.31 724 VAL A CA 1
ATOM 5879 C C . VAL A 1 724 ? -10.974 -3.792 30.228 1.00 82.31 724 VAL A C 1
ATOM 5881 O O . VAL A 1 724 ? -11.058 -4.306 31.339 1.00 82.31 724 VAL A O 1
ATOM 5884 N N . ILE A 1 725 ? -10.612 -2.518 30.067 1.00 86.88 725 ILE A N 1
ATOM 5885 C CA . ILE A 1 725 ? -10.270 -1.610 31.169 1.00 86.88 725 ILE A CA 1
ATOM 5886 C C . ILE A 1 725 ? -11.441 -1.484 32.132 1.00 86.88 725 ILE A C 1
ATOM 5888 O O . ILE A 1 725 ? -11.238 -1.621 33.331 1.00 86.88 725 ILE A O 1
ATOM 5892 N N . SER A 1 726 ? -12.664 -1.273 31.644 1.00 84.56 726 SER A N 1
ATOM 5893 C CA . SER A 1 726 ? -13.857 -1.174 32.493 1.00 84.56 726 SER A CA 1
ATOM 5894 C C . SER A 1 726 ? -14.160 -2.481 33.233 1.00 84.56 726 SER A C 1
ATOM 5896 O O . SER A 1 726 ? -14.539 -2.455 34.403 1.00 84.56 726 SER A O 1
ATOM 5898 N N . ALA A 1 727 ? -13.958 -3.637 32.595 1.00 76.25 727 ALA A N 1
ATOM 5899 C CA . ALA A 1 727 ? -14.156 -4.945 33.217 1.00 76.25 727 ALA A CA 1
ATOM 5900 C C . ALA A 1 727 ? -13.075 -5.258 34.265 1.00 76.25 727 ALA A C 1
ATOM 5902 O O . ALA A 1 727 ? -13.379 -5.720 35.368 1.00 76.25 727 ALA A O 1
ATOM 5903 N N . VAL A 1 728 ? -11.810 -4.987 33.941 1.00 80.12 728 VAL A N 1
ATOM 5904 C CA . VAL A 1 728 ? -10.669 -5.195 34.838 1.00 80.12 728 VAL A CA 1
ATOM 5905 C C . VAL A 1 728 ? -10.720 -4.196 35.992 1.00 80.12 728 VAL A C 1
ATOM 5907 O O . VAL A 1 728 ? -10.544 -4.605 37.135 1.00 80.12 728 VAL A O 1
ATOM 5910 N N . SER A 1 729 ? -11.060 -2.928 35.741 1.00 82.62 729 SER A N 1
ATOM 5911 C CA . SER A 1 729 ? -11.249 -1.910 36.780 1.00 82.62 729 SER A CA 1
ATOM 5912 C C . SER A 1 729 ? -12.443 -2.232 37.673 1.00 82.62 729 SER A C 1
ATOM 5914 O O . SER A 1 729 ? -12.357 -2.051 38.880 1.00 82.62 729 SER A O 1
ATOM 5916 N N . ALA A 1 730 ? -13.548 -2.767 37.141 1.00 75.50 730 ALA A N 1
ATOM 5917 C CA . ALA A 1 730 ? -14.666 -3.243 37.955 1.00 75.50 730 ALA A CA 1
ATOM 5918 C C . ALA A 1 730 ? -14.249 -4.396 38.875 1.00 75.50 730 ALA A C 1
ATOM 5920 O O . ALA A 1 730 ? -14.581 -4.379 40.059 1.00 75.50 730 ALA A O 1
ATOM 5921 N N . ARG A 1 731 ? -13.473 -5.359 38.366 1.00 73.25 731 ARG A N 1
ATOM 5922 C CA . ARG A 1 731 ? -12.945 -6.466 39.177 1.00 73.25 731 ARG A CA 1
ATOM 5923 C C . ARG A 1 731 ? -11.916 -5.999 40.206 1.00 73.25 731 ARG A C 1
ATOM 5925 O O . ARG A 1 731 ? -11.961 -6.455 41.344 1.00 73.25 731 ARG A O 1
ATOM 5932 N N . LEU A 1 732 ? -11.037 -5.062 39.849 1.00 72.94 732 LEU A N 1
ATOM 5933 C CA . LEU A 1 732 ? -10.109 -4.429 40.787 1.00 72.94 732 LEU A CA 1
ATOM 5934 C C . LEU A 1 732 ? -10.857 -3.637 41.854 1.00 72.94 732 LEU A C 1
ATOM 5936 O O . LEU A 1 732 ? -10.540 -3.775 43.026 1.00 72.94 732 LEU A O 1
ATOM 5940 N N . ARG A 1 733 ? -11.899 -2.885 41.491 1.00 79.12 733 ARG A N 1
ATOM 5941 C CA . ARG A 1 733 ? -12.778 -2.205 42.451 1.00 79.12 733 ARG A CA 1
ATOM 5942 C C . ARG A 1 733 ? -13.458 -3.186 43.389 1.00 79.12 733 ARG A C 1
ATOM 5944 O O . ARG A 1 733 ? -13.468 -2.938 44.583 1.00 79.12 733 ARG A O 1
ATOM 5951 N N . GLN A 1 734 ? -14.000 -4.293 42.883 1.00 65.44 734 GLN A N 1
ATOM 5952 C CA . GLN A 1 734 ? -14.596 -5.339 43.720 1.00 65.44 734 GLN A CA 1
ATOM 5953 C C . GLN A 1 734 ? -13.564 -5.948 44.674 1.00 65.44 734 GLN A C 1
ATOM 5955 O O . GLN A 1 734 ? -13.863 -6.152 45.847 1.00 65.44 734 GLN A O 1
ATOM 5960 N N . TYR A 1 735 ? -12.342 -6.179 44.191 1.00 67.00 735 TYR A N 1
ATOM 5961 C CA . TYR A 1 735 ? -11.243 -6.667 45.016 1.00 67.00 735 TYR A CA 1
ATOM 5962 C C . TYR A 1 735 ? -10.810 -5.641 46.075 1.00 67.00 735 TYR A C 1
ATOM 5964 O O . TYR A 1 735 ? -10.607 -6.003 47.226 1.00 67.00 735 TYR A O 1
ATOM 5972 N N . MET A 1 736 ? -10.709 -4.358 45.726 1.00 70.62 736 MET A N 1
ATOM 5973 C CA . MET A 1 736 ? -10.336 -3.288 46.659 1.00 70.62 736 MET A CA 1
ATOM 5974 C C . MET A 1 736 ? -11.444 -2.989 47.674 1.00 70.62 736 MET A C 1
ATOM 5976 O O . MET A 1 736 ? -11.154 -2.762 48.843 1.00 70.62 736 MET A O 1
ATOM 5980 N N . ALA A 1 737 ? -12.709 -3.032 47.250 1.00 69.75 737 ALA A N 1
ATOM 5981 C CA . ALA A 1 737 ? -13.867 -2.844 48.119 1.00 69.75 737 ALA A CA 1
ATOM 5982 C C . ALA A 1 737 ? -14.078 -4.039 49.061 1.00 69.75 737 ALA A C 1
ATOM 5984 O O . ALA A 1 737 ? -14.558 -3.869 50.179 1.00 69.75 737 ALA A O 1
ATOM 5985 N N . ASN A 1 738 ? -13.736 -5.255 48.622 1.00 64.19 738 ASN A N 1
ATOM 5986 C CA . ASN A 1 738 ? -13.851 -6.458 49.434 1.00 64.19 738 ASN A CA 1
ATOM 5987 C C . ASN A 1 738 ? -12.764 -7.495 49.082 1.00 64.19 738 ASN A C 1
ATOM 5989 O O . ASN A 1 738 ? -13.025 -8.461 48.354 1.00 64.19 738 ASN A O 1
ATOM 5993 N N . PRO A 1 739 ? -11.555 -7.375 49.657 1.00 63.88 739 PRO A N 1
ATOM 5994 C CA . PRO A 1 739 ? -10.426 -8.252 49.330 1.00 63.88 739 PRO A CA 1
ATOM 5995 C C . PRO A 1 739 ? -10.655 -9.716 49.732 1.00 63.88 739 PRO A C 1
ATOM 5997 O O . PRO A 1 739 ? -9.969 -10.617 49.253 1.00 63.88 739 PRO A O 1
ATOM 6000 N N . ARG A 1 740 ? -11.654 -9.994 50.583 1.00 60.09 740 ARG A N 1
ATOM 6001 C CA . ARG A 1 740 ? -12.032 -11.357 50.988 1.00 60.09 740 ARG A CA 1
ATOM 6002 C C . ARG A 1 740 ? -13.106 -11.982 50.097 1.00 60.09 740 ARG A C 1
ATOM 6004 O O . ARG A 1 740 ? -13.448 -13.140 50.327 1.00 60.09 740 ARG A O 1
ATOM 6011 N N . PHE A 1 741 ? -13.611 -11.286 49.075 1.00 54.34 741 PHE A N 1
ATOM 6012 C CA . PHE A 1 741 ? -14.729 -11.758 48.250 1.00 54.34 741 PHE A CA 1
ATOM 6013 C C . PHE A 1 741 ? -14.478 -13.135 47.619 1.00 54.34 741 PHE A C 1
ATOM 6015 O O . PHE A 1 741 ? -15.324 -14.012 47.743 1.00 54.34 741 PHE A O 1
ATOM 6022 N N . ALA A 1 742 ? -13.300 -13.388 47.040 1.00 51.38 742 ALA A N 1
ATOM 6023 C CA . ALA A 1 742 ? -12.980 -14.689 46.436 1.00 51.38 742 ALA A CA 1
ATOM 6024 C C . ALA A 1 742 ? -12.895 -15.827 47.474 1.00 51.38 742 ALA A C 1
ATOM 6026 O O . ALA A 1 742 ? -13.356 -16.943 47.228 1.00 51.38 742 ALA A O 1
ATOM 6027 N N . SER A 1 743 ? -12.358 -15.539 48.666 1.00 60.81 743 SER A N 1
ATOM 6028 C CA . SER A 1 743 ? -12.332 -16.490 49.787 1.00 60.81 743 SER A CA 1
ATOM 6029 C C . SER A 1 743 ? -13.746 -16.768 50.302 1.00 60.81 743 SER A C 1
ATOM 6031 O O . SER A 1 743 ? -14.110 -17.919 50.541 1.00 60.81 743 SER A O 1
ATOM 6033 N N . ASN A 1 744 ? -14.581 -15.732 50.385 1.00 63.41 744 ASN A N 1
ATOM 6034 C CA . ASN A 1 744 ? -15.972 -15.833 50.810 1.00 63.41 744 ASN A CA 1
ATOM 6035 C C . ASN A 1 744 ? -16.839 -16.551 49.772 1.00 63.41 744 ASN A C 1
ATOM 6037 O O . ASN A 1 744 ? -17.632 -17.394 50.161 1.00 63.41 744 ASN A O 1
ATOM 6041 N N . GLN A 1 745 ? -16.650 -16.313 48.473 1.00 57.62 745 GLN A N 1
ATOM 6042 C CA . GLN A 1 745 ? -17.355 -17.009 47.396 1.00 57.62 745 GLN A CA 1
ATOM 6043 C C . GLN A 1 745 ? -16.948 -18.483 47.327 1.00 57.62 745 GLN A C 1
ATOM 6045 O O . GLN A 1 745 ? -17.808 -19.343 47.169 1.00 57.62 745 GLN A O 1
ATOM 6050 N N . HIS A 1 746 ? -15.663 -18.800 47.516 1.00 69.00 746 HIS A N 1
ATOM 6051 C CA . HIS A 1 746 ? -15.207 -20.185 47.622 1.00 69.00 746 HIS A CA 1
ATOM 6052 C C . HIS A 1 746 ? -15.783 -20.870 48.869 1.00 69.00 746 HIS A C 1
ATOM 6054 O O . HIS A 1 746 ? -16.235 -22.012 48.795 1.00 69.00 746 HIS A O 1
ATOM 6060 N N . LYS A 1 747 ? -15.833 -20.173 50.013 1.00 71.88 747 LYS A N 1
ATOM 6061 C CA . LYS A 1 747 ? -16.525 -20.658 51.217 1.00 71.88 747 LYS A CA 1
ATOM 6062 C C . LYS A 1 747 ? -18.021 -20.854 50.960 1.00 71.88 747 LYS A C 1
ATOM 6064 O O . LYS A 1 747 ? -18.547 -21.889 51.345 1.00 71.88 747 LYS A O 1
ATOM 6069 N N . LEU A 1 748 ? -18.684 -19.934 50.260 1.00 63.38 748 LEU A N 1
ATOM 6070 C CA . LEU A 1 748 ? -20.107 -20.014 49.924 1.00 63.38 748 LEU A CA 1
ATOM 6071 C C . LEU A 1 748 ? -20.397 -21.167 48.962 1.00 63.38 748 LEU A C 1
ATOM 6073 O O . LEU A 1 748 ? -21.332 -21.923 49.181 1.00 63.38 748 LEU A O 1
ATOM 6077 N N . GLN A 1 749 ? -19.566 -21.362 47.937 1.00 74.56 749 GLN A N 1
ATOM 6078 C CA . GLN A 1 749 ? -19.659 -22.503 47.028 1.00 74.56 749 GLN A CA 1
ATOM 6079 C C . GLN A 1 749 ? -19.387 -23.820 47.754 1.00 74.56 749 GLN A C 1
ATOM 6081 O O . GLN A 1 749 ? -20.076 -24.803 47.494 1.00 74.56 749 GLN A O 1
ATOM 6086 N N . LYS A 1 750 ? -18.435 -23.853 48.695 1.00 86.25 750 LYS A N 1
ATOM 6087 C CA . LYS A 1 750 ? -18.192 -25.023 49.549 1.00 86.25 750 LYS A CA 1
ATOM 6088 C C . LYS A 1 750 ? -19.394 -25.307 50.459 1.00 86.25 750 LYS A C 1
ATOM 6090 O O . LYS A 1 750 ? -19.800 -26.461 50.561 1.00 86.25 750 LYS A O 1
ATOM 6095 N N . MET A 1 751 ? -20.003 -24.275 51.049 1.00 77.06 751 MET A N 1
ATOM 6096 C CA . MET A 1 751 ? -21.235 -24.395 51.839 1.00 77.06 751 MET A CA 1
ATOM 6097 C C . MET A 1 751 ? -22.416 -24.864 50.982 1.00 77.06 751 MET A C 1
ATOM 6099 O O . MET A 1 751 ? -23.101 -25.796 51.376 1.00 77.06 751 MET A O 1
ATOM 6103 N N . MET A 1 752 ? -22.609 -24.310 49.783 1.00 74.50 752 MET A N 1
ATOM 6104 C CA . MET A 1 752 ? -23.670 -24.706 48.846 1.00 74.50 752 MET A CA 1
ATOM 6105 C C . MET A 1 752 ? -23.492 -26.139 48.337 1.00 74.50 752 MET A C 1
ATOM 6107 O O . MET A 1 752 ? -24.464 -26.881 48.244 1.00 74.50 752 MET A O 1
ATOM 6111 N N . ARG A 1 753 ? -22.256 -26.561 48.038 1.00 84.38 753 ARG A N 1
ATOM 6112 C CA . ARG A 1 753 ? -21.948 -27.956 47.681 1.00 84.38 753 ARG A CA 1
ATOM 6113 C C . ARG A 1 753 ? -22.203 -28.898 48.853 1.00 84.38 753 ARG A C 1
ATOM 6115 O O . ARG A 1 753 ? -22.797 -29.947 48.651 1.00 84.38 753 ARG A O 1
ATOM 6122 N N . SER A 1 754 ? -21.826 -28.505 50.071 1.00 84.06 754 SER A N 1
ATOM 6123 C CA . SER A 1 754 ? -22.134 -29.276 51.281 1.00 84.06 754 SER A CA 1
ATOM 6124 C C . SER A 1 754 ? -23.641 -29.356 51.546 1.00 84.06 754 SER A C 1
ATOM 6126 O O . SER A 1 754 ? -24.125 -30.418 51.913 1.00 84.06 754 SER A O 1
ATOM 6128 N N . GLN A 1 755 ? -24.396 -28.279 51.314 1.00 82.19 755 GLN A N 1
ATOM 6129 C CA . GLN A 1 755 ? -25.855 -28.278 51.440 1.00 82.19 755 GLN A CA 1
ATOM 6130 C C . GLN A 1 755 ? -26.543 -29.120 50.361 1.00 82.19 755 GLN A C 1
ATOM 6132 O O . GLN A 1 755 ? -27.530 -29.775 50.669 1.00 82.19 755 GLN A O 1
ATOM 6137 N N . ARG A 1 756 ? -26.036 -29.135 49.120 1.00 83.00 756 ARG A N 1
ATOM 6138 C CA . ARG A 1 756 ? -26.540 -30.035 48.068 1.00 83.00 756 ARG A CA 1
ATOM 6139 C C . ARG A 1 756 ? -26.261 -31.497 48.402 1.00 83.00 756 ARG A C 1
ATOM 6141 O O . ARG A 1 756 ? -27.196 -32.279 48.403 1.00 83.00 756 ARG A O 1
ATOM 6148 N N . ALA A 1 757 ? -25.036 -31.827 48.810 1.00 84.56 757 ALA A N 1
ATOM 6149 C CA . ALA A 1 757 ? -24.690 -33.183 49.235 1.00 84.56 757 ALA A CA 1
ATOM 6150 C C . ALA A 1 757 ? -25.536 -33.662 50.433 1.00 84.56 757 ALA A C 1
ATOM 6152 O O . ALA A 1 757 ? -25.936 -34.815 50.471 1.00 84.56 757 ALA A O 1
ATOM 6153 N N . LYS A 1 758 ? -25.872 -32.769 51.378 1.00 85.62 758 LYS A N 1
ATOM 6154 C CA . LYS A 1 758 ? -26.798 -33.056 52.492 1.00 85.62 758 LYS A CA 1
ATOM 6155 C C . LYS A 1 758 ? -28.273 -33.178 52.091 1.00 85.62 758 LYS A C 1
ATOM 6157 O O . LYS A 1 758 ? -29.053 -33.644 52.901 1.00 85.62 758 LYS A O 1
ATOM 6162 N N . LYS A 1 759 ? -28.674 -32.663 50.924 1.00 80.94 759 LYS A N 1
ATOM 6163 C CA . LYS A 1 759 ? -30.028 -32.851 50.374 1.00 80.94 759 LYS A CA 1
ATOM 6164 C C . LYS A 1 759 ? -30.140 -34.130 49.543 1.00 80.94 759 LYS A C 1
ATOM 6166 O O . LYS A 1 759 ? -31.250 -34.580 49.294 1.00 80.94 759 LYS A O 1
ATOM 6171 N N . GLU A 1 760 ? -29.013 -34.627 49.044 1.00 80.06 760 GLU A N 1
ATOM 6172 C CA . GLU A 1 760 ? -28.918 -35.855 48.249 1.00 80.06 760 GLU A CA 1
ATOM 6173 C C . GLU A 1 760 ? -28.723 -37.111 49.124 1.00 80.06 760 GLU A C 1
ATOM 6175 O O . GLU A 1 760 ? -28.979 -38.213 48.646 1.00 80.06 760 GLU A O 1
ATOM 6180 N N . GLN A 1 761 ? -28.290 -36.944 50.381 1.00 76.69 761 GLN A N 1
ATOM 6181 C CA . GLN A 1 761 ? -28.324 -37.948 51.457 1.00 76.69 761 GLN A CA 1
ATOM 6182 C C . GLN A 1 761 ? -29.635 -37.848 52.228 1.00 76.69 761 GLN A C 1
ATOM 6184 O O . GLN A 1 761 ? -30.136 -38.916 52.642 1.00 76.69 761 GLN A O 1
#

Mean predicted aligned error: 18.27 Å

Solvent-accessible surface area (backbone atoms only — not comparable to full-atom values): 42937 Å² total; per-residue (Å²): 130,84,75,82,67,18,55,49,7,24,23,48,96,80,46,42,64,18,56,64,48,21,17,27,69,54,77,33,62,55,75,62,42,78,48,77,74,70,43,94,45,46,45,59,73,47,62,35,25,47,41,69,76,57,56,57,40,35,51,61,70,91,76,29,60,57,33,93,84,27,75,64,37,49,56,73,67,60,47,50,41,54,73,64,68,39,69,62,61,58,53,54,54,51,51,55,50,53,53,53,52,50,56,52,39,51,58,31,54,53,51,52,50,50,53,54,49,49,60,71,75,36,55,57,72,80,45,39,60,76,72,49,86,67,67,80,77,66,61,76,64,47,76,89,56,43,50,78,47,66,75,50,53,47,18,55,73,50,76,44,65,42,40,54,44,50,35,90,90,38,32,42,35,68,73,90,54,62,66,78,84,51,39,54,69,72,57,43,53,52,50,52,53,49,43,68,69,42,41,67,70,47,44,71,50,74,65,61,48,50,53,50,52,48,26,53,75,75,37,54,89,55,25,57,59,52,48,42,49,55,24,46,50,54,49,50,52,51,46,44,51,56,54,69,74,49,61,78,74,54,59,46,72,66,57,83,36,51,30,75,27,55,42,62,42,87,89,65,41,27,36,39,33,41,37,26,27,34,46,66,40,41,75,90,71,42,86,66,82,66,71,68,41,78,44,68,37,35,53,80,24,38,90,94,34,30,25,33,64,63,51,92,79,34,44,74,62,46,45,61,29,67,79,44,43,94,68,29,56,77,50,47,60,59,49,48,54,55,46,30,62,38,30,44,68,32,27,65,66,55,57,68,71,56,36,54,53,37,49,50,51,43,44,50,51,47,51,50,42,20,71,77,66,30,48,88,72,40,27,35,62,43,44,29,44,33,40,44,32,78,40,83,41,89,91,83,43,66,52,69,51,64,26,26,42,79,54,51,66,73,54,44,71,62,36,54,68,58,46,54,43,48,52,55,50,48,31,52,37,61,69,58,72,69,42,52,75,43,48,31,48,30,39,32,77,46,51,69,65,64,51,51,53,51,51,54,52,51,59,73,46,40,62,57,96,89,58,49,54,56,58,51,32,59,74,70,72,52,52,92,88,52,80,88,73,61,60,63,66,50,46,57,48,50,51,54,53,49,54,64,58,65,72,75,69,84,88,79,83,92,82,88,84,89,85,92,85,85,86,82,90,84,90,82,79,95,72,92,76,87,78,87,88,80,89,87,89,72,82,84,75,65,74,61,90,88,50,82,62,82,80,70,84,74,63,64,52,85,79,59,79,44,68,67,28,30,46,54,34,54,59,58,60,70,56,85,70,82,53,68,70,47,52,53,49,47,48,49,44,48,49,48,38,38,41,78,60,36,64,42,59,83,88,87,89,85,93,72,94,52,65,67,59,51,51,50,50,38,53,52,38,47,52,48,47,51,50,44,50,50,50,53,48,51,53,32,63,31,79,85,55,56,40,45,48,27,74,62,20,32,49,35,40,44,53,70,50,65,47,30,68,60,50,22,54,53,34,41,51,51,15,61,76,68,68,36,62,66,38,39,48,50,22,37,51,31,37,49,49,24,41,71,42,12,49,42,48,18,45,50,32,34,60,74,71,68,48,62,66,67,54,53,23,48,53,34,44,43,45,43,41,42,50,49,39,38,53,41,39,50,52,49,39,50,39,72,78,37,76,56,49,68,61,49,51,50,50,49,51,51,49,52,51,52,53,49,55,64,70,76,104

Secondary structure (DSSP, 8-state):
---PPPPTTEETTTTEEPPTTEE--SSSSPPPEE-----TTEEE--SSB-SSS--EEES-TTTS--TTT-TT---HHHHHHHHTT-HHHHHHHHHHHHHHHHHHHHHHHHHHHHHHHHHHH-HHHHHHHHHS--GGG-----SS--SPPGGGGGGEEEEEEPBS-SSSSS--B--S---GGGS-HHHHHHHHHHHHHHTTTTSPPHHHHHHHHHHHHH-HHHHHHHHHHHHHHHHHHHHHHHHHHS-TTTT--SSS-EEEEEEE-TTTS--EEEEEEETT--GGG---S-SSEEEE-BS-SBTTB--B--TTT-HHHHGGGGGSHHHHHHHHHHHHHHHHHHHHH--TTS-HHHHHHHHHHHHHHHHHHIIIIIGGGTEEEEEEEEEEEEEEPGGG-EEEEEEEEEE-HHHHHH-HHHHHHHHHHHHHHHHHTSSEEEEEEEEEE--HHHHHHHHHHHHHHS--TT--HHHHHHHTT--SSS-S-THHHHHHHHHHHHHHHHT----------------------------------S-----BTTB--------S-TT---HHHHHHHHHHHSS---SHHHHHHHHHHHHHHHHHHHSSS-------S-HHHHHHHHHHHHHHHHHHHHHHHHHHT-TTTTTHHIIIIIHHHHHTTTTHHHHHHHHHHHHHHHT-HHHHHHHHHHHHHIIIIIIHHHHHHHHHTT--HHHHHHHHHHHHHHHHHHHHHHHHHHHHH-TTHHHHHHHHHHHHHHHHHHHH-

Radius of gyration: 40.23 Å; Cα contacts (8 Å, |Δi|>4): 918; chains: 1; bounding box: 83×68×167 Å